Protein AF-A0A352L7I9-F1 (afdb_monomer)

Solvent-accessible surface area (backbone atoms only — not comparable to full-atom values): 46600 Å² total; per-residue (Å²): 138,81,75,98,51,76,64,50,53,81,78,38,84,64,52,76,72,60,82,75,58,50,80,78,47,47,59,59,37,27,56,48,101,83,33,94,52,24,42,30,38,63,48,65,46,71,48,57,49,72,50,58,55,103,86,49,82,45,64,48,76,41,63,30,30,45,36,21,71,68,17,28,39,38,43,27,25,38,22,52,44,52,64,35,43,71,46,24,38,36,33,57,24,40,39,39,42,28,54,38,40,76,61,44,33,40,21,32,13,49,53,24,29,40,71,77,66,44,75,56,57,67,92,80,40,76,72,37,27,44,32,23,41,63,35,42,21,10,48,37,80,60,32,68,31,33,40,41,52,46,62,42,79,75,10,33,33,34,34,7,39,12,38,78,36,65,42,35,82,51,71,66,47,82,35,89,48,50,20,41,44,58,36,33,35,37,40,31,15,18,32,38,39,26,33,9,46,31,32,26,73,71,21,45,37,38,37,42,27,24,30,37,37,28,32,30,38,14,71,47,42,71,82,53,92,56,65,48,9,21,44,37,23,35,24,36,41,42,40,24,47,22,33,39,39,36,32,7,36,42,39,11,35,29,35,29,39,35,42,28,37,78,40,84,61,73,44,12,35,42,32,34,75,79,8,37,42,34,21,65,25,69,49,57,45,39,38,40,41,25,66,20,10,32,39,36,17,19,35,39,39,38,35,12,52,57,25,65,40,44,44,38,20,43,25,37,31,38,35,33,55,66,12,38,40,37,34,43,13,35,51,13,40,42,43,44,38,23,53,32,31,30,38,33,30,58,64,14,39,40,31,12,1,47,46,80,46,72,83,71,93,56,78,43,82,43,80,66,9,58,54,0,20,37,39,42,42,13,61,18,30,30,37,41,25,17,41,40,36,22,23,12,38,58,46,49,44,28,26,48,53,87,65,81,35,40,70,57,30,34,60,76,25,60,92,40,72,84,42,92,57,23,83,36,35,72,36,4,36,39,32,59,21,37,40,39,31,61,19,75,30,76,59,37,50,45,50,28,61,30,28,32,38,31,59,21,33,38,41,44,68,22,71,68,17,24,40,38,42,32,4,39,19,20,30,39,38,33,22,39,38,38,29,16,24,37,41,38,42,25,4,0,20,43,96,89,66,48,75,61,72,12,39,46,101,81,48,37,0,24,39,35,37,76,44,51,31,44,34,17,40,27,50,52,7,34,36,38,39,38,16,35,22,15,31,36,34,31,26,39,36,38,15,5,28,48,85,50,100,90,47,73,50,68,58,44,41,33,1,22,37,36,41,37,14,43,8,26,30,37,33,49,22,34,39,37,17,18,9,24,39,40,42,34,30,27,62,42,50,93,85,41,81,79,38,23,50,47,51,32,72,54,27,29,38,38,14,34,10,28,10,56,96,79,35,20,5,44,37,38,41,42,31,70,38,51,40,56,35,40,25,45,36,35,14,5,27,45,82,48,75,42,62,47,100,86,70,33,54,56,48,79,47,75,52,66,58,83,28,64,2,28,36,40,39,40,24,43,8,24,37,33,38,13,40,85,45,61,48,100,85,65,50,82,41,67,43,26,20,38,44,39,13,29,25,22,35,38,39,40,19,23,65,33,97,85,44,44,7,39,35,32,27,43,84,16,31,41,24,5,43,34,36,66,2,32,33,41,40,39,20,60,6,23,32,37,32,40,15,36,35,29,12,4,13,46,82,41,80,37,52,44,100,80,32,48,75,78,48,76,46,75,49,79,31,58,34,69,0,28,28,40,40,40,19,48,13,23,36,36,31,43,22,48,37,35,11,5,20,35,34,40,40,39,18,22,59,23,62,73,44,91,95,46,84,71,36,42,30,1,32,35,34,36,23,55,7,25,40,37,36,46,8,71,58,12,40,38,39,41,32,13,10,16,16,38,37,31,41,41,61,78,52,94,87,29,49,83,31,41,34,37,24,73,14,57,63,3,33,36,38,42,35,41,35,84,83,46,43,81,77,22,37,43,35,32,32,21,26,36,38,14,19,11,28,40,39,36,33,36,30,84,78,84,82,58,62,14,33,36,37,31,33,69,69,8,32,44,38,20,59,60,17,32,38,39,39,33,48,12,34,30,36,38,36,22,15,37,40,38,15,65,54,15,36,38,37,43,37,21,64,27,37,30,37,33,31,66,72,14,38,40,29,16,47,36,28,38,38,36,40,10,36,24,34,25,40,33,26,14,33,32,16,79,90,33,34,9,42,32,34,36,43,32,3,71,70,21,41,27,36,30,33,60,92,46,13,34,42,35,19,35,28,26,36,39,40,42,18,38,30,30,38,38,35,15,39,40,38,33,73,28,52,67,94,58,83,83,57,56,26,33,35,40,40,21,41,38,36,37,37,43,19,36,40,39,35,23,22,16,37,36,39,40,19,60,31,58,30,46,36,32,61,54,45,78,46,67,39,66,90,77,40,48,78,47,79,47,48,76,48,57,83,48,78,54,110

Mean predicted aligned error: 11.56 Å

Foldseek 3Di:
DDQLACCVCVVAVPPDPHPPQDPVNVCVQAVHPPGSQEGEEQEEAADADAADDPVDFWEDARQAAYYYEHYEYADEGQEYHYNNFAQRYDYLEEYHEEYNDQAAEEEAECSCPDLQSHGDDVVVVPRYHYCYLRNLRNHHPNYQEYEYYAQHPNYEYEYADAAQDQAQLQPRHGDGGHNAAAHHYEYHGAEYEWQAEHEHEHYEYEYAYQEYEFAQHHSNGRPDPGRGTEYEYQEYAAHYNAAYEFAHEYEHQAEYHHEYHNHPDQARYAYAARTEYEHNHQYHAAEHEYLHEYAFNAEYEYEHAQYEYHDEHNAEYHYDANYEYEYQHANYEYEDYHNAEYAYAANHEYEYQWDWDDPDPDIDIDRRYAQYEYEYDHAAAYHANYEYEYNHYYEYDFEYHPWWQLVVLCVVCVVPCVDPSNRPTTDRYAYQYEYEYNYDDQEHEAEYADEHAANEEYYYDDQNYYYEYEYLAAYEHQAAYEEAAEYEYEFNADPVGHRNLHYPPLFHRYAYDQHYEAEHAAAQHEYEYEYQTEHEANYEYEWAFDQDPQGTDGNAARTEYEYEHQAAYEENAEYEYQAEYEYHFHAHDPNRPRHRYHYAQRYEYYHALRHPPSAGHEYEYAEQAEEEAAYAYETFWDWGFDADPVRATPFIDTGGPPHFYEYYYHYQAAYEQWDFDADPVRHTDTGGYEYEGQAEYEHAHHYDPVLHHYAGTAPYEYEHAALAHEYYAHTQGEAHPLDEYAFHWDKTFDADPRNDGPDIDIGHRLHNTEYEHEYLAAYEFNAEHETNAEYEYAFHQFDDDPPDPPSRARYEQELQGAYEYEYAQHEHEYEYLRAHEYAHHPDPNHDQANYYAAHANYEYEYEYDPNRDAAYEHEFNGEHEHQAEYYYHQDPDPDHAYAYEAAQRYEYEYNAYEYEHDNHQEYEYNYEYDYAEYEYEAEHCAEYAHALSYEYAHQAEYEYEHQEEYHANAAYCPPHAYQEYEYEHNAYEYAADQPRRHHEHQWAYHYYYQAYHANHEYAYNEYDPDLPDARYEAYYQEAEAQHEYHEAAEYEYEYAAAYHAENYHYHYDYDNYYYHYYYVYDYDHYD

Secondary structure (DSSP, 8-state):
---SSTTGGGT-TT--SGGG--HHHHHHHEETTTEEEEEEESS-EEEEPPPPBTTB--EEEESS-EEESSS-EEEE-SEEEETT-TT-EE-SSEEEEE-SSSS-EEEEGGGGB-TTSPBPPGGGSTTEEEE-HHHHHHBPS--SEEEEE--STT-EEEE--BSEEEE-TTT--EEEEE----S-EEEE-SEEEE-SEEE--SS-EEEEESEEEE-SSBTTBTT-SS---EEEES-EEEEEES-EEESSEEEESSEEEEEEES--SSEEEEE-TT-EEEE-SSS-EEEEEESSEEEE-SEEEE-STT---EEEESS-EEE-TT-EEEE-STT-EEEEE-SS-EEEPTT-EEEESEEEEESSSSEEEEESSSS-EEEEEESS-EEE-SEEEESS-EEEEE----S--HHHHHHHTTT-TTSTTTT----SEEE-SEEEE-S--SEEEEEESS-EEE-SEEEE-STT-EEEEEESS-EEE-SEEEESSEEEEEESB-TT--B-----TTSEEEEE-SSSEEEE-STT-EEEEEESSEEEE-S-EEESEEEETTEEEE-SS--EEEEEESS-EEE-S-EEESSEEEEE--S--TTTTT-SEEE-TT--EEE-S--GGG---EEEEEESS-EEE-S-EEESEEEEEEE-TTS-EEEEEEEE-SS--EEEEEESS-EEEEEEEE-TTS-EEEEE-EEEESSEEEEEE---TT-EEEEE-TT-EEEE-STT-EEEEEESSEEEE-SEEEETEEEEEEE-TTS-EEEEEEEE--SS-EEEEEESS-EEE-SEEEESSEEEEEE----PPTT-TTTT-SEEE-TT-EEEE-STT-EEEEEESS-EEEPPP-STTS-S-SEEE-STT-EEEEEEPTTPPTT-EEEESSEEEESSEEEEES-SSSSS--EEEE-TT-EEEESSS-EEEEEESEEEE-SEEEESSS-EEEEESS-EEE-TT-EEE-SSEEEEEESS-EEE-SEESSSS--SEEEEEEEEEEEEE-TTT-EEEESSEEEEEEEEEEE-SEEEE----S-TTS-SEEEEEEEEEE-SEEEEES-EEEEESS--EE-S-EEEEESTT--EEEEESS--EE--

Nearest PDB structures (foldseek):
  3h09-assembly2_B  TM=1.408E-01  e=6.596E+00  Haemophilus influenzae

Radius of gyration: 52.17 Å; Cα contacts (8 Å, |Δi|>4): 3881; chains: 1; bounding box: 118×49×172 Å

pLDDT: mean 91.9, std 9.56, range [39.03, 98.88]

Sequence (1087 aa):
MVQLDGTLTSVFSGISWISSVAADWAAQLFDGALNPWAVAVAGTVNIALPPSSNTEEFGITVRGGLRSWTGDIQLTADELDFLGGNSSIVAPGALNLRAASNVWTYRLGTSAETGGGAVVDPAFATRMLDLPTRDLAALADGFSDITIGRSAAGNTMRLGDAFNMTSIKATGESRLIDASIKDPLELLTDALFVEGDFRVPLNPLVIHAGSSTILRTNVHTPNNSTPDSGLTAPSIDLNTRGSLQVSGWIRASQTLDISITETSGNYSLVTDAGSEIAQTGTTGTLSVTGDKGFRIAGTVRAAAAAAVPILAAGTVFEILPNADIAVTGVGSTLNLTAGTDLALALGSNVRAGVSVSWNGVSPSYTITGANSDITINAPNELLLGGLVVASGGLAVSAGNSSRSHAAEFAAIFATNPTHYMASHDRYSILLTGTIAVLGAVEELVLSASDDVVLLGNISLTDLASDLTVQSDSFVFIEGQLQVPDKLRVFGGVALDGTDLSGANTRGSSIYLGSTGALNTTGAGSSITLRGSRDVDARMPIVAGGQIGASGITWAGDGSSVTITAGQQIFLDAPIQAAAAITLKPGTPGTDDNNQNLIMTTASGLNAAGLGPNNTGSTIRLESPGDLEVPANILSGGTIVQTFGSAGQLLAENYTWSGRDSSIEIVAGGRVVVGTDTTDINGNPIRKGTFLRASASVSISAGSDANGSGITIYPGGGITANKPSGAILLDSEGAVDLNGYVVAGGQVNLIQNANGETTGYSLTRHDGAASLSITSDRQIKVGQEAYAGRTLTLTAGQATAVPGVDFSDIGILITGSGTLRTGAVGSSTTLSSASGIRALAATGPNSPAYAVYAPGTNSSITLQSATGLRTASEIRIDSALLAAGNVTIQANPAGSNVAAFNLSASGKLETQSGNIAVSGANSIVSNGTLVATSGTITLNSIADTTIGSASQINSPAAITMIAGTDLLVNGAIGSLNAPLALTLSAVSGTLSVNQATGRLNSARTVLLDAQTLHFDGFLQTTAATPDANDYEVRLLADELRLTGSLNTVGSLEIRSATTPEIYNVTVDAAGSNSRILLTSDQDLNIGR

Structure (mmCIF, N/CA/C/O backbone):
data_AF-A0A352L7I9-F1
#
_entry.id   AF-A0A352L7I9-F1
#
loop_
_atom_site.group_PDB
_atom_site.id
_atom_site.type_symbol
_atom_site.label_atom_id
_atom_site.label_alt_id
_atom_site.label_comp_id
_atom_site.label_asym_id
_atom_site.label_entity_id
_atom_site.label_seq_id
_atom_site.pdbx_PDB_ins_code
_atom_site.Cartn_x
_atom_site.Cartn_y
_atom_site.Cartn_z
_atom_site.occupancy
_atom_site.B_iso_or_equiv
_atom_site.auth_seq_id
_atom_site.auth_comp_id
_atom_site.auth_asym_id
_atom_site.auth_atom_id
_atom_site.pdbx_PDB_model_num
ATOM 1 N N . MET A 1 1 ? 46.673 8.228 -77.938 1.00 39.03 1 MET A N 1
ATOM 2 C CA . MET A 1 1 ? 46.037 6.983 -78.419 1.00 39.03 1 MET A CA 1
ATOM 3 C C . MET A 1 1 ? 47.171 6.072 -78.857 1.00 39.03 1 MET A C 1
ATOM 5 O O . MET A 1 1 ? 47.820 6.392 -79.843 1.00 39.03 1 MET A O 1
ATOM 9 N N . VAL A 1 2 ? 47.517 5.063 -78.057 1.00 42.44 2 VAL A N 1
ATOM 10 C CA . VAL A 1 2 ? 48.655 4.174 -78.346 1.00 42.44 2 VAL A CA 1
ATOM 11 C C . VAL A 1 2 ? 48.088 2.858 -78.862 1.00 42.44 2 VAL A C 1
ATOM 13 O O . VAL A 1 2 ? 47.219 2.271 -78.224 1.00 42.44 2 VAL A O 1
ATOM 16 N N . GLN A 1 3 ? 48.527 2.444 -80.045 1.00 42.09 3 GLN A N 1
ATOM 17 C CA . GLN A 1 3 ? 48.189 1.147 -80.616 1.00 42.09 3 GLN A CA 1
ATOM 18 C C . GLN A 1 3 ? 48.961 0.078 -79.830 1.00 42.09 3 GLN A C 1
ATOM 20 O O . GLN A 1 3 ? 50.148 0.263 -79.577 1.00 42.09 3 GLN A O 1
ATOM 25 N N . LEU A 1 4 ? 48.292 -0.992 -79.387 1.00 51.38 4 LEU A N 1
ATOM 26 C CA . LEU A 1 4 ? 48.920 -2.053 -78.592 1.00 51.38 4 LEU A CA 1
ATOM 27 C C . LEU A 1 4 ? 49.862 -2.897 -79.470 1.00 51.38 4 LEU A C 1
ATOM 29 O O . LEU A 1 4 ? 49.497 -3.973 -79.932 1.00 51.38 4 LEU A O 1
ATOM 33 N N . ASP A 1 5 ? 51.061 -2.382 -79.735 1.00 54.09 5 ASP A N 1
ATOM 34 C CA . ASP A 1 5 ? 52.134 -3.050 -80.471 1.00 54.09 5 ASP A CA 1
ATOM 35 C C . ASP A 1 5 ? 53.439 -3.106 -79.650 1.00 54.09 5 ASP A C 1
ATOM 37 O O . ASP A 1 5 ? 53.519 -2.620 -78.517 1.00 54.09 5 ASP A O 1
ATOM 41 N N . GLY A 1 6 ? 54.486 -3.711 -80.222 1.00 49.69 6 GLY A N 1
ATOM 42 C CA . GLY A 1 6 ? 55.788 -3.907 -79.572 1.00 49.69 6 GLY A CA 1
ATOM 43 C C . GLY A 1 6 ? 56.531 -2.631 -79.147 1.00 49.69 6 GLY A C 1
ATOM 44 O O . GLY A 1 6 ? 57.611 -2.740 -78.571 1.00 49.69 6 GLY A O 1
ATOM 45 N N . THR A 1 7 ? 55.999 -1.430 -79.403 1.00 52.31 7 THR A N 1
ATOM 46 C CA . THR A 1 7 ? 56.612 -0.157 -78.995 1.00 52.31 7 THR A CA 1
ATOM 47 C C . THR A 1 7 ? 56.205 0.303 -77.590 1.00 52.31 7 THR A C 1
ATOM 49 O O . THR A 1 7 ? 56.906 1.139 -77.011 1.00 52.31 7 THR A O 1
ATOM 52 N N . LEU A 1 8 ? 55.153 -0.273 -76.981 1.00 54.81 8 LEU A N 1
ATOM 53 C CA . LEU A 1 8 ? 54.653 0.150 -75.658 1.00 54.81 8 LEU A CA 1
ATOM 54 C C . LEU A 1 8 ? 55.690 0.030 -74.537 1.00 54.81 8 LEU A C 1
ATOM 56 O O . LEU A 1 8 ? 55.739 0.880 -73.648 1.00 54.81 8 LEU A O 1
ATOM 60 N N . THR A 1 9 ? 56.548 -0.991 -74.590 1.00 53.31 9 THR A N 1
ATOM 61 C CA . THR A 1 9 ? 57.567 -1.235 -73.556 1.00 53.31 9 THR A CA 1
ATOM 62 C C . THR A 1 9 ? 58.663 -0.167 -73.520 1.00 53.31 9 THR A C 1
ATOM 64 O O . THR A 1 9 ? 59.415 -0.100 -72.552 1.00 53.31 9 THR A O 1
ATOM 67 N N . SER A 1 10 ? 58.764 0.673 -74.560 1.00 54.50 10 SER A N 1
ATOM 68 C CA . SER A 1 10 ? 59.680 1.825 -74.602 1.00 54.50 10 SER A CA 1
ATOM 69 C C . SER A 1 10 ? 59.135 3.069 -73.888 1.00 54.50 10 SER A C 1
ATOM 71 O O . SER A 1 10 ? 59.914 3.941 -73.511 1.00 54.50 10 SER A O 1
ATOM 73 N N . VAL A 1 11 ? 57.814 3.135 -73.680 1.00 52.25 11 VAL A N 1
ATOM 74 C CA . VAL A 1 11 ? 57.111 4.281 -73.075 1.00 52.25 11 VAL A CA 1
ATOM 75 C C . VAL A 1 11 ? 56.711 3.970 -71.632 1.00 52.25 11 VAL A C 1
ATOM 77 O O . VAL A 1 11 ? 56.812 4.834 -70.767 1.00 52.25 11 VAL A O 1
ATOM 80 N N . PHE A 1 12 ? 56.329 2.721 -71.347 1.00 55.09 12 PHE A N 1
ATOM 81 C CA . PHE A 1 12 ? 55.933 2.273 -70.013 1.00 55.09 12 PHE A CA 1
ATOM 82 C C . PHE A 1 12 ? 56.705 1.008 -69.621 1.00 55.09 12 PHE A C 1
ATOM 84 O O . PHE A 1 12 ? 56.378 -0.100 -70.045 1.00 55.09 12 PHE A O 1
ATOM 91 N N . SER A 1 13 ? 57.721 1.161 -68.769 1.00 54.16 13 SER A N 1
ATOM 92 C CA . SER A 1 13 ? 58.577 0.060 -68.292 1.00 54.16 13 SER A CA 1
ATOM 93 C C . SER A 1 13 ? 57.855 -0.972 -67.410 1.00 54.16 13 SER A C 1
ATOM 95 O O . SER A 1 13 ? 58.410 -2.035 -67.143 1.00 54.16 13 SER A O 1
ATOM 97 N N . GLY A 1 14 ? 56.624 -0.679 -66.970 1.00 49.53 14 GLY A N 1
ATOM 98 C CA . GLY A 1 14 ? 55.783 -1.570 -66.162 1.00 49.53 14 GLY A CA 1
ATOM 99 C C . GLY A 1 14 ? 54.950 -2.586 -66.955 1.00 49.53 14 GLY A C 1
ATOM 100 O O . GLY A 1 14 ? 54.386 -3.497 -66.355 1.00 49.53 14 GLY A O 1
ATOM 101 N N . ILE A 1 15 ? 54.872 -2.471 -68.286 1.00 53.09 15 ILE A N 1
ATOM 102 C CA . ILE A 1 15 ? 54.094 -3.391 -69.132 1.00 53.09 15 ILE A CA 1
ATOM 103 C C . ILE A 1 15 ? 55.021 -4.510 -69.623 1.00 53.09 15 ILE A C 1
ATOM 105 O O . ILE A 1 15 ? 55.733 -4.353 -70.610 1.00 53.09 15 ILE A O 1
ATOM 109 N N . SER A 1 16 ? 55.050 -5.645 -68.921 1.00 49.56 16 SER A N 1
ATOM 110 C CA . SER A 1 16 ? 56.015 -6.731 -69.181 1.00 49.56 16 SER A CA 1
ATOM 111 C C . SER A 1 16 ? 55.544 -7.798 -70.177 1.00 49.56 16 SER A C 1
ATOM 113 O O . SER A 1 16 ? 56.359 -8.590 -70.644 1.00 49.56 16 SER A O 1
ATOM 115 N N . TRP A 1 17 ? 54.254 -7.831 -70.526 1.00 53.38 17 TRP A N 1
ATOM 116 C CA . TRP A 1 17 ? 53.677 -8.935 -71.304 1.00 53.38 17 TRP A CA 1
ATOM 117 C C . TRP A 1 17 ? 53.708 -8.736 -72.828 1.00 53.38 17 TRP A C 1
ATOM 119 O O . TRP A 1 17 ? 53.589 -9.715 -73.553 1.00 53.38 17 TRP A O 1
ATOM 129 N N . ILE A 1 18 ? 53.898 -7.510 -73.339 1.00 54.66 18 ILE A N 1
ATOM 130 C CA . ILE A 1 18 ? 53.796 -7.211 -74.786 1.00 54.66 18 ILE A CA 1
ATOM 131 C C . ILE A 1 18 ? 55.056 -7.615 -75.575 1.00 54.66 18 ILE A C 1
ATOM 133 O O . ILE A 1 18 ? 54.955 -8.044 -76.723 1.00 54.66 18 ILE A O 1
ATOM 137 N N . SER A 1 19 ? 56.254 -7.526 -74.987 1.00 48.53 19 SER A N 1
ATOM 138 C CA . SER A 1 19 ? 57.525 -7.701 -75.720 1.00 48.53 19 SER A CA 1
ATOM 139 C C . SER A 1 19 ? 57.893 -9.154 -76.064 1.00 48.53 19 SER A C 1
ATOM 141 O O . SER A 1 19 ? 58.932 -9.388 -76.679 1.00 48.53 19 SER A O 1
ATOM 143 N N . SER A 1 20 ? 57.061 -10.133 -75.693 1.00 47.47 20 SER A N 1
ATOM 144 C CA . SER A 1 20 ? 57.323 -11.575 -75.861 1.00 47.47 20 SER A CA 1
ATOM 145 C C . SER A 1 20 ? 56.218 -12.339 -76.609 1.00 47.47 20 SER A C 1
ATOM 147 O O . SER A 1 20 ? 56.277 -13.563 -76.723 1.00 47.47 20 SER A O 1
ATOM 149 N N . VAL A 1 21 ? 55.233 -11.632 -77.171 1.00 50.62 21 VAL A N 1
ATOM 150 C CA . VAL A 1 21 ? 54.089 -12.230 -77.876 1.00 50.62 21 VAL A CA 1
ATOM 151 C C . VAL A 1 21 ? 54.471 -12.533 -79.332 1.00 50.62 21 VAL A C 1
ATOM 153 O O . VAL A 1 21 ? 54.635 -11.624 -80.144 1.00 50.62 21 VAL A O 1
ATOM 156 N N . ALA A 1 22 ? 54.622 -13.814 -79.682 1.00 50.06 22 ALA A N 1
ATOM 157 C CA . ALA A 1 22 ? 54.778 -14.248 -81.074 1.00 50.06 22 ALA A CA 1
ATOM 158 C C . ALA A 1 22 ? 53.486 -13.973 -81.887 1.00 50.06 22 ALA A C 1
ATOM 160 O O . ALA A 1 22 ? 52.403 -13.854 -81.316 1.00 50.06 22 ALA A O 1
ATOM 161 N N . ALA A 1 23 ? 53.570 -13.822 -83.215 1.00 54.84 23 ALA A N 1
ATOM 162 C CA . ALA A 1 23 ? 52.440 -13.379 -84.058 1.00 54.84 23 ALA A CA 1
ATOM 163 C C . ALA A 1 23 ? 51.182 -14.278 -83.962 1.00 54.84 23 ALA A C 1
ATOM 165 O O . ALA A 1 23 ? 50.058 -13.819 -84.150 1.00 54.84 23 ALA A O 1
ATOM 166 N N . ASP A 1 24 ? 51.375 -15.548 -83.628 1.00 53.03 24 ASP A N 1
ATOM 167 C CA . ASP A 1 24 ? 50.376 -16.575 -83.324 1.00 53.03 24 ASP A CA 1
ATOM 168 C C . ASP A 1 24 ? 49.730 -16.423 -81.934 1.00 53.03 24 ASP A C 1
ATOM 170 O O . ASP A 1 24 ? 48.566 -16.782 -81.754 1.00 53.03 24 ASP A O 1
ATOM 174 N N . TRP A 1 25 ? 50.438 -15.831 -80.971 1.00 49.78 25 TRP A N 1
ATOM 175 C CA . TRP A 1 25 ? 49.892 -15.432 -79.672 1.00 49.78 25 TRP A CA 1
ATOM 176 C C . TRP A 1 25 ? 49.139 -14.096 -79.732 1.00 49.78 25 TRP A C 1
ATOM 178 O O . TRP A 1 25 ? 48.173 -13.922 -78.999 1.00 49.78 25 TRP A O 1
ATOM 188 N N . ALA A 1 26 ? 49.505 -13.169 -80.624 1.00 52.88 26 ALA A N 1
ATOM 189 C CA . ALA A 1 26 ? 48.792 -11.893 -80.774 1.00 52.88 26 ALA A CA 1
ATOM 190 C C . ALA A 1 26 ? 47.317 -12.101 -81.176 1.00 52.88 26 ALA A C 1
ATOM 192 O O . ALA A 1 26 ? 46.434 -11.417 -80.669 1.00 52.88 26 ALA A O 1
ATOM 193 N N . ALA A 1 27 ? 47.027 -13.112 -82.002 1.00 54.03 27 ALA A N 1
ATOM 194 C CA . ALA A 1 27 ? 45.658 -13.512 -82.346 1.00 54.03 27 ALA A CA 1
ATOM 195 C C . ALA A 1 27 ? 44.883 -14.177 -81.188 1.00 54.03 27 ALA A C 1
ATOM 197 O O . ALA A 1 27 ? 43.666 -14.312 -81.274 1.00 54.03 27 ALA A O 1
ATOM 198 N N . GLN A 1 28 ? 45.580 -14.612 -80.132 1.00 49.44 28 GLN A N 1
ATOM 199 C CA . GLN A 1 28 ? 44.987 -15.136 -78.896 1.00 49.44 28 GLN A CA 1
ATOM 200 C C . GLN A 1 28 ? 44.848 -14.055 -77.818 1.00 49.44 28 GLN A C 1
ATOM 202 O O . GLN A 1 28 ? 44.066 -14.242 -76.893 1.00 49.44 28 GLN A O 1
ATOM 207 N N . LEU A 1 29 ? 45.613 -12.962 -77.938 1.00 52.19 29 LEU A N 1
ATOM 208 C CA . LEU A 1 29 ? 45.660 -11.855 -76.984 1.00 52.19 29 LEU A CA 1
ATOM 209 C C . LEU A 1 29 ? 44.686 -10.712 -77.298 1.00 52.19 29 LEU A C 1
ATOM 211 O O . LEU A 1 29 ? 44.289 -9.963 -76.405 1.00 52.19 29 LEU A O 1
ATOM 215 N N . PHE A 1 30 ? 44.331 -10.561 -78.571 1.00 58.28 30 PHE A N 1
ATOM 216 C CA . PHE A 1 30 ? 43.367 -9.584 -79.066 1.00 58.28 30 PHE A CA 1
ATOM 217 C C . PHE A 1 30 ? 42.131 -10.319 -79.592 1.00 58.28 30 PHE A C 1
ATOM 219 O O . PHE A 1 30 ? 42.254 -11.422 -80.125 1.00 58.28 30 PHE A O 1
ATOM 226 N N . ASP A 1 31 ? 40.944 -9.722 -79.449 1.00 51.78 31 ASP A N 1
ATOM 227 C CA . ASP A 1 31 ? 39.662 -10.292 -79.903 1.00 51.78 31 ASP A CA 1
ATOM 228 C C . ASP A 1 31 ? 39.547 -10.294 -81.447 1.00 51.78 31 ASP A C 1
ATOM 230 O O . ASP A 1 31 ? 38.802 -9.532 -82.067 1.00 51.78 31 ASP A O 1
ATOM 234 N N . GLY A 1 32 ? 40.368 -11.132 -82.087 1.00 54.53 32 GLY A N 1
ATOM 235 C CA . GLY A 1 32 ? 40.484 -11.283 -83.535 1.00 54.53 32 GLY A CA 1
ATOM 236 C C . GLY A 1 32 ? 40.950 -10.023 -84.281 1.00 54.53 32 GLY A C 1
ATOM 237 O O . GLY A 1 32 ? 41.094 -8.932 -83.740 1.00 54.53 32 GLY A O 1
ATOM 238 N N . ALA A 1 33 ? 41.144 -10.149 -85.598 1.00 50.75 33 ALA A N 1
ATOM 239 C CA . ALA A 1 33 ? 41.498 -9.023 -86.475 1.00 50.75 33 ALA A CA 1
ATOM 240 C C . ALA A 1 33 ? 40.373 -7.964 -86.634 1.00 50.75 33 ALA A C 1
ATOM 242 O O . ALA A 1 33 ? 40.542 -7.005 -87.385 1.00 50.75 33 ALA A O 1
ATOM 243 N N . LEU A 1 34 ? 39.223 -8.148 -85.968 1.00 50.16 34 LEU A N 1
ATOM 244 C CA . LEU A 1 34 ? 38.011 -7.331 -86.113 1.00 50.16 34 LEU A CA 1
ATOM 245 C C . LEU A 1 34 ? 37.747 -6.388 -84.925 1.00 50.16 34 LEU A C 1
ATOM 247 O O . LEU A 1 34 ? 36.975 -5.446 -85.093 1.00 50.16 34 LEU A O 1
ATOM 251 N N . ASN A 1 35 ? 38.401 -6.575 -83.770 1.00 57.59 35 ASN A N 1
ATOM 252 C CA . ASN A 1 35 ? 38.275 -5.675 -82.619 1.00 57.59 35 ASN A CA 1
ATOM 253 C C . ASN A 1 35 ? 39.657 -5.299 -82.038 1.00 57.59 35 ASN A C 1
ATOM 255 O O . ASN A 1 35 ? 40.080 -5.845 -81.019 1.00 57.59 35 ASN A O 1
ATOM 259 N N . PRO A 1 36 ? 40.377 -4.336 -82.653 1.00 57.31 36 PRO A N 1
ATOM 260 C CA . PRO A 1 36 ? 41.724 -3.937 -82.224 1.00 57.31 36 PRO A CA 1
ATOM 261 C C . PRO A 1 36 ? 41.760 -3.187 -80.877 1.00 57.31 36 PRO A C 1
ATOM 263 O O . PRO A 1 36 ? 42.815 -2.703 -80.472 1.00 57.31 36 PRO A O 1
ATOM 266 N N . TRP A 1 37 ? 40.619 -3.058 -80.193 1.00 59.09 37 TRP A N 1
ATOM 267 C CA . TRP A 1 37 ? 40.453 -2.295 -78.955 1.00 59.09 37 TRP A CA 1
ATOM 268 C C . TRP A 1 37 ? 40.145 -3.173 -77.732 1.00 59.09 37 TRP A C 1
ATOM 270 O O . TRP A 1 37 ? 39.915 -2.628 -76.651 1.00 59.09 37 TRP A O 1
ATOM 280 N N . ALA A 1 38 ? 40.121 -4.503 -77.887 1.00 65.50 38 ALA A N 1
ATOM 281 C CA . ALA A 1 38 ? 39.865 -5.455 -76.809 1.00 65.50 38 ALA A CA 1
ATOM 282 C C . ALA A 1 38 ? 41.073 -6.368 -76.542 1.00 65.50 38 ALA A C 1
ATOM 284 O O . ALA A 1 38 ? 41.706 -6.865 -77.474 1.00 65.50 38 ALA A O 1
ATOM 285 N N . VAL A 1 39 ? 41.371 -6.597 -75.261 1.00 73.25 39 VAL A N 1
ATOM 286 C CA . VAL A 1 39 ? 42.423 -7.509 -74.786 1.00 73.25 39 VAL A CA 1
ATOM 287 C C . VAL A 1 39 ? 41.750 -8.716 -74.144 1.00 73.25 39 VAL A C 1
ATOM 289 O O . VAL A 1 39 ? 40.931 -8.550 -73.243 1.00 73.25 39 VAL A O 1
ATOM 292 N N . ALA A 1 40 ? 42.098 -9.923 -74.581 1.00 75.06 40 ALA A N 1
ATOM 293 C CA . ALA A 1 40 ? 41.621 -11.179 -74.014 1.00 75.06 40 ALA A CA 1
ATOM 294 C C . ALA A 1 40 ? 42.811 -12.105 -73.743 1.00 75.06 40 ALA A C 1
ATOM 296 O O . ALA A 1 40 ? 43.565 -12.406 -74.653 1.00 75.06 40 ALA A O 1
ATOM 297 N N . VAL A 1 41 ? 43.004 -12.580 -72.515 1.00 77.00 41 VAL A N 1
ATOM 298 C CA . VAL A 1 41 ? 44.148 -13.438 -72.142 1.00 77.00 41 VAL A CA 1
ATOM 299 C C . VAL A 1 41 ? 43.691 -14.692 -71.408 1.00 77.00 41 VAL A C 1
ATOM 301 O O . VAL A 1 41 ? 42.648 -14.703 -70.758 1.00 77.00 41 VAL A O 1
ATOM 304 N N . ALA A 1 42 ? 44.487 -15.762 -71.468 1.00 75.50 42 ALA A N 1
ATOM 305 C CA . ALA A 1 42 ? 44.253 -16.933 -70.628 1.00 75.50 42 ALA A CA 1
ATOM 306 C C . ALA A 1 42 ? 44.550 -16.639 -69.143 1.00 75.50 42 ALA A C 1
ATOM 308 O O . ALA A 1 42 ? 43.751 -17.018 -68.300 1.00 75.50 42 ALA A O 1
ATOM 309 N N . GLY A 1 43 ? 45.649 -15.945 -68.818 1.00 78.56 43 GLY A N 1
ATOM 310 C CA . GLY A 1 43 ? 46.087 -15.657 -67.438 1.00 78.56 43 GLY A CA 1
ATOM 311 C C . GLY A 1 43 ? 45.683 -14.275 -66.900 1.00 78.56 43 GLY A C 1
ATOM 312 O O . GLY A 1 43 ? 44.744 -13.661 -67.393 1.00 78.56 43 GLY A O 1
ATOM 313 N N . THR A 1 44 ? 46.395 -13.773 -65.887 1.00 84.50 44 THR A N 1
ATOM 314 C CA . THR A 1 44 ? 46.120 -12.463 -65.265 1.00 84.50 44 THR A CA 1
ATOM 315 C C . THR A 1 44 ? 46.426 -11.290 -66.201 1.00 84.50 44 THR A C 1
ATOM 317 O O . THR A 1 44 ? 47.515 -11.215 -66.774 1.00 84.50 44 THR A O 1
ATOM 320 N N . VAL A 1 45 ? 45.504 -10.328 -66.297 1.00 85.69 45 VAL A N 1
ATOM 321 C CA . VAL A 1 45 ? 45.759 -8.995 -66.866 1.00 85.69 45 VAL A CA 1
ATOM 322 C C . VAL A 1 45 ? 46.267 -8.096 -65.746 1.00 85.69 45 VAL A C 1
ATOM 324 O O . VAL A 1 45 ? 45.546 -7.858 -64.786 1.00 85.69 45 VAL A O 1
ATOM 327 N N . ASN A 1 46 ? 47.485 -7.567 -65.858 1.00 87.06 46 ASN A N 1
ATOM 328 C CA . ASN A 1 46 ? 48.009 -6.577 -64.915 1.00 87.06 46 ASN A CA 1
ATOM 329 C C . ASN A 1 46 ? 48.545 -5.365 -65.682 1.00 87.06 46 ASN A C 1
ATOM 331 O O . ASN A 1 46 ? 49.486 -5.492 -66.471 1.00 87.06 46 ASN A O 1
ATOM 335 N N . ILE A 1 47 ? 47.921 -4.205 -65.479 1.00 86.94 47 ILE A N 1
ATOM 336 C CA . ILE A 1 47 ? 48.305 -2.933 -66.092 1.00 86.94 47 ILE A CA 1
ATOM 337 C C . ILE A 1 47 ? 48.521 -1.918 -64.971 1.00 86.94 47 ILE A C 1
ATOM 339 O O . ILE A 1 47 ? 47.591 -1.585 -64.239 1.00 86.94 47 ILE A O 1
ATOM 343 N N . ALA A 1 48 ? 49.745 -1.401 -64.863 1.00 86.69 48 ALA A N 1
ATOM 344 C CA . ALA A 1 48 ? 50.110 -0.390 -63.880 1.00 86.69 48 ALA A CA 1
ATOM 345 C C . ALA A 1 48 ? 50.798 0.804 -64.552 1.00 86.69 48 ALA A C 1
ATOM 347 O O . ALA A 1 48 ? 51.821 0.647 -65.224 1.00 86.69 48 ALA A O 1
ATOM 348 N N . LEU A 1 49 ? 50.234 1.994 -64.358 1.00 87.44 49 LEU A N 1
ATOM 349 C CA . LEU A 1 49 ? 50.810 3.276 -64.753 1.00 87.44 49 LEU A CA 1
ATOM 350 C C . LEU A 1 49 ? 51.613 3.885 -63.587 1.00 87.44 49 LEU A C 1
ATOM 352 O O . LEU A 1 49 ? 51.366 3.547 -62.425 1.00 87.44 49 LEU A O 1
ATOM 356 N N . PRO A 1 50 ? 52.603 4.755 -63.865 1.00 84.00 50 PRO A N 1
ATOM 357 C CA . PRO A 1 50 ? 53.294 5.501 -62.816 1.00 84.00 50 PRO A CA 1
ATOM 358 C C . PRO A 1 50 ? 52.340 6.483 -62.103 1.00 84.00 50 PRO A C 1
ATOM 360 O O . PRO A 1 50 ? 51.337 6.885 -62.691 1.00 84.00 50 PRO A O 1
ATOM 363 N N . PRO A 1 51 ? 52.641 6.894 -60.855 1.00 84.69 51 PRO A N 1
ATOM 364 C CA . PRO A 1 51 ? 51.865 7.920 -60.157 1.00 84.69 51 PRO A CA 1
ATOM 365 C C . PRO A 1 51 ? 51.957 9.278 -60.871 1.00 84.69 51 PRO A C 1
ATOM 367 O O . PRO A 1 51 ? 52.987 9.591 -61.476 1.00 84.69 51 PRO A O 1
ATOM 370 N N . SER A 1 52 ? 50.907 10.095 -60.753 1.00 80.62 52 SER A N 1
ATOM 371 C CA . SER A 1 52 ? 50.887 11.484 -61.227 1.00 80.62 52 SER A CA 1
ATOM 372 C C . SER A 1 52 ? 52.065 12.313 -60.701 1.00 80.62 52 SER A C 1
ATOM 374 O O . SER A 1 52 ? 52.546 12.144 -59.575 1.00 80.62 52 SER A O 1
ATOM 376 N N . SER A 1 53 ?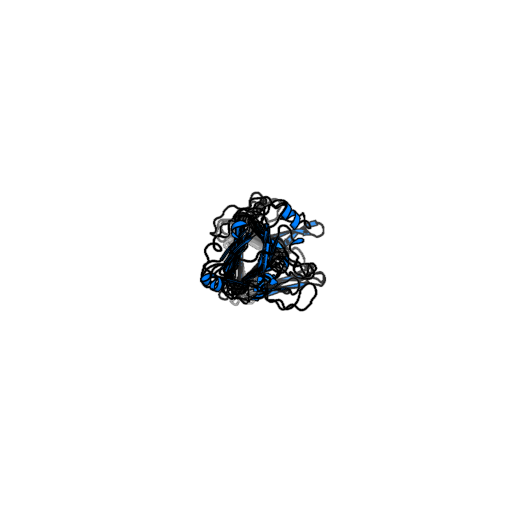 52.518 13.254 -61.530 1.00 73.31 53 SER A N 1
ATOM 377 C CA . SER A 1 53 ? 53.383 14.358 -61.105 1.00 73.31 53 SER A CA 1
ATOM 378 C C . SER A 1 53 ? 52.536 15.621 -60.929 1.00 73.31 53 SER A C 1
ATOM 380 O O . SER A 1 53 ? 51.387 15.665 -61.358 1.00 73.31 53 SER A O 1
ATOM 382 N N . ASN A 1 54 ? 53.085 16.681 -60.332 1.00 60.75 54 ASN A N 1
ATOM 383 C CA . ASN A 1 54 ? 52.348 17.920 -60.035 1.00 60.75 54 ASN A CA 1
ATOM 384 C C . ASN A 1 54 ? 51.699 18.594 -61.272 1.00 60.75 54 ASN A C 1
ATOM 386 O O . ASN A 1 54 ? 50.951 19.554 -61.105 1.00 60.75 54 ASN A O 1
ATOM 390 N N . THR A 1 55 ? 52.020 18.143 -62.491 1.00 61.38 55 THR A N 1
ATOM 391 C CA . THR A 1 55 ? 51.563 18.711 -63.765 1.00 61.38 55 THR A CA 1
ATOM 392 C C . THR A 1 55 ? 50.827 17.727 -64.684 1.00 61.38 55 THR A C 1
ATOM 394 O O . THR A 1 55 ? 50.331 18.174 -65.713 1.00 61.38 55 THR A O 1
ATOM 397 N N . GLU A 1 56 ? 50.756 16.423 -64.372 1.00 74.44 56 GLU A N 1
ATOM 398 C CA . GLU A 1 56 ? 50.198 15.396 -65.279 1.00 74.44 56 GLU A CA 1
ATOM 399 C C . GLU A 1 56 ? 49.523 14.238 -64.519 1.00 74.44 56 GLU A C 1
ATOM 401 O O . GLU A 1 56 ? 50.129 13.665 -63.610 1.00 74.44 56 GLU A O 1
ATOM 406 N N . GLU A 1 57 ? 48.304 13.865 -64.934 1.00 79.81 57 GLU A N 1
ATOM 407 C CA . GLU A 1 57 ? 47.533 12.707 -64.445 1.00 79.81 57 GLU A CA 1
ATOM 408 C C . GLU A 1 57 ? 47.488 11.610 -65.523 1.00 79.81 57 GLU A C 1
ATOM 410 O O . GLU A 1 57 ? 47.343 11.906 -66.712 1.00 79.81 57 GLU A O 1
ATOM 415 N N . PHE A 1 58 ? 47.625 10.340 -65.126 1.00 84.00 58 PHE A N 1
ATOM 416 C CA . PHE A 1 58 ? 47.680 9.206 -66.057 1.00 84.00 58 PHE A CA 1
ATOM 417 C C . PHE A 1 58 ? 46.447 8.308 -65.922 1.00 84.00 58 PHE A C 1
ATOM 419 O O . PHE A 1 58 ? 46.238 7.691 -64.878 1.00 84.00 58 PHE A O 1
ATOM 426 N N . GLY A 1 59 ? 45.672 8.185 -67.004 1.00 85.88 59 GLY A N 1
ATOM 427 C CA . GLY A 1 59 ? 44.468 7.353 -67.054 1.00 85.88 59 GLY A CA 1
ATOM 428 C C . GLY A 1 59 ? 44.545 6.173 -68.028 1.00 85.88 59 GLY A C 1
ATOM 429 O O . GLY A 1 59 ? 45.322 6.188 -68.988 1.00 85.88 59 GLY A O 1
ATOM 430 N N . ILE A 1 60 ? 43.707 5.159 -67.803 1.00 86.88 60 ILE A N 1
ATOM 431 C CA . ILE A 1 60 ? 43.466 4.036 -68.720 1.00 86.88 60 ILE A CA 1
ATOM 432 C C . ILE A 1 60 ? 42.045 4.149 -69.271 1.00 86.88 60 ILE A C 1
ATOM 434 O O . ILE A 1 60 ? 41.078 4.042 -68.528 1.00 86.88 60 ILE A O 1
ATOM 438 N N . THR A 1 61 ? 41.916 4.264 -70.593 1.00 86.12 61 THR A N 1
ATOM 439 C CA . THR A 1 61 ? 40.621 4.160 -71.280 1.00 86.12 61 THR A CA 1
ATOM 440 C C . THR A 1 61 ? 40.511 2.821 -72.007 1.00 86.12 61 THR A C 1
ATOM 442 O O . THR A 1 61 ? 41.286 2.545 -72.929 1.00 86.12 61 THR A O 1
ATOM 445 N N . VAL A 1 62 ? 39.511 2.013 -71.659 1.00 85.62 62 VAL A N 1
ATOM 446 C CA . VAL A 1 62 ? 39.165 0.755 -72.334 1.00 85.62 62 VAL A CA 1
ATOM 447 C C . VAL A 1 62 ? 38.034 1.019 -73.325 1.00 85.62 62 VAL A C 1
ATOM 449 O O . VAL A 1 62 ? 36.905 1.278 -72.929 1.00 85.62 62 VAL A O 1
ATOM 452 N N . ARG A 1 63 ? 38.320 0.960 -74.631 1.00 81.25 63 ARG A N 1
ATOM 453 C CA . ARG A 1 63 ? 37.322 1.231 -75.689 1.00 81.25 63 ARG A CA 1
ATOM 454 C C . ARG A 1 63 ? 36.597 -0.005 -76.224 1.00 81.25 63 ARG A C 1
ATOM 456 O O . ARG A 1 63 ? 35.524 0.149 -76.792 1.00 81.25 63 ARG A O 1
ATOM 463 N N . GLY A 1 64 ? 37.198 -1.189 -76.097 1.00 80.44 64 GLY A N 1
ATOM 464 C CA . GLY A 1 64 ? 36.616 -2.471 -76.502 1.00 80.44 64 GLY A CA 1
ATOM 465 C C . GLY A 1 64 ? 36.211 -3.296 -75.286 1.00 80.44 64 GLY A C 1
ATOM 466 O O . GLY A 1 64 ? 35.119 -3.136 -74.772 1.00 80.44 64 GLY A O 1
ATOM 467 N N . GLY A 1 65 ? 37.091 -4.166 -74.803 1.00 83.19 65 GLY A N 1
ATOM 468 C CA . GLY A 1 65 ? 36.851 -4.948 -73.589 1.00 83.19 65 GLY A CA 1
ATOM 469 C C . GLY A 1 65 ? 38.147 -5.485 -72.996 1.00 83.19 65 GLY A C 1
ATOM 470 O O . GLY A 1 65 ? 39.161 -5.576 -73.692 1.00 83.19 65 GLY A O 1
ATOM 471 N N . LEU A 1 66 ? 38.124 -5.828 -71.712 1.00 87.75 66 LEU A N 1
ATOM 472 C CA . LEU A 1 66 ? 39.212 -6.529 -71.030 1.00 87.75 66 LEU A CA 1
ATOM 473 C C . LEU A 1 66 ? 38.688 -7.873 -70.548 1.00 87.75 66 LEU A C 1
ATOM 475 O O . LEU A 1 66 ? 37.764 -7.923 -69.741 1.00 87.75 66 LEU A O 1
ATOM 479 N N . ARG A 1 67 ? 39.284 -8.964 -71.025 1.00 86.94 67 ARG A N 1
ATOM 480 C CA . ARG A 1 67 ? 38.886 -10.320 -70.666 1.00 86.94 67 ARG A CA 1
ATOM 481 C C . ARG A 1 67 ? 40.059 -11.140 -70.144 1.00 86.94 67 ARG A C 1
ATOM 483 O O . ARG A 1 67 ? 41.078 -11.266 -70.817 1.00 86.94 67 ARG A O 1
ATOM 490 N N . SER A 1 68 ? 39.876 -11.790 -69.002 1.00 87.19 68 SER A N 1
ATOM 491 C CA . SER A 1 68 ? 40.665 -12.961 -68.615 1.00 87.19 68 SER A CA 1
ATOM 492 C C . SER A 1 68 ? 39.796 -14.217 -68.671 1.00 87.19 68 SER A C 1
ATOM 494 O O . SER A 1 68 ? 38.628 -14.191 -68.288 1.00 87.19 68 SER A O 1
ATOM 496 N N . TRP A 1 69 ? 40.341 -15.323 -69.177 1.00 83.06 69 TRP A N 1
ATOM 497 C CA . TRP A 1 69 ? 39.635 -16.607 -69.245 1.00 83.06 69 TRP A CA 1
ATOM 498 C C . TRP A 1 69 ? 39.868 -17.500 -68.029 1.00 83.06 69 TRP A C 1
ATOM 500 O O . TRP A 1 69 ? 39.028 -18.356 -67.764 1.00 83.06 69 TRP A O 1
ATOM 510 N N . THR A 1 70 ? 40.998 -17.354 -67.326 1.00 83.69 70 THR A N 1
ATOM 511 C CA . THR A 1 70 ? 41.346 -18.209 -66.173 1.00 83.69 70 THR A CA 1
ATOM 512 C C . THR A 1 70 ? 41.999 -17.471 -65.001 1.00 83.69 70 THR A C 1
ATOM 514 O O . THR A 1 70 ? 42.246 -18.103 -63.979 1.00 83.69 70 THR A O 1
ATOM 517 N N . GLY A 1 71 ? 42.291 -16.170 -65.120 1.00 86.44 71 GLY A N 1
ATOM 518 C CA . GLY A 1 71 ? 42.999 -15.391 -64.098 1.00 86.44 71 GLY A CA 1
ATOM 519 C C . GLY A 1 71 ? 42.297 -14.086 -63.715 1.00 86.44 71 GLY A C 1
ATOM 520 O O . GLY A 1 71 ? 41.123 -13.888 -64.017 1.00 86.44 71 GLY A O 1
ATOM 521 N N . ASP A 1 72 ? 43.049 -13.206 -63.054 1.00 92.44 72 ASP A N 1
ATOM 522 C CA . ASP A 1 72 ? 42.560 -11.942 -62.483 1.00 92.44 72 ASP A CA 1
ATOM 523 C C . ASP A 1 72 ? 42.688 -10.759 -63.463 1.00 92.44 72 ASP A C 1
ATOM 525 O O . ASP A 1 72 ? 43.384 -10.839 -64.482 1.00 92.44 72 ASP A O 1
ATOM 529 N N . ILE A 1 73 ? 42.090 -9.618 -63.117 1.00 93.25 73 ILE A N 1
ATOM 530 C CA . ILE A 1 73 ? 42.342 -8.313 -63.742 1.00 93.25 73 ILE A CA 1
ATOM 531 C C . ILE A 1 73 ? 42.796 -7.322 -62.661 1.00 93.25 73 ILE A C 1
ATOM 533 O O . ILE A 1 73 ? 42.109 -7.106 -61.672 1.00 93.25 73 ILE A O 1
ATOM 537 N N . GLN A 1 74 ? 43.949 -6.685 -62.854 1.00 94.00 74 GLN A N 1
ATOM 538 C CA . GLN A 1 74 ? 44.513 -5.679 -61.951 1.00 94.00 74 GLN A CA 1
ATOM 539 C C . GLN A 1 74 ? 44.837 -4.408 -62.741 1.00 94.00 74 GLN A C 1
ATOM 541 O O . GLN A 1 74 ? 45.683 -4.430 -63.639 1.00 94.00 74 GLN A O 1
ATOM 546 N N . LEU A 1 75 ? 44.171 -3.301 -62.410 1.00 94.06 75 LEU A N 1
ATOM 547 C CA . LEU A 1 75 ? 44.353 -1.995 -63.039 1.00 94.06 75 LEU A CA 1
ATOM 548 C C . LEU A 1 75 ? 44.807 -0.978 -61.987 1.00 94.06 75 LEU A C 1
ATOM 550 O O . LEU A 1 75 ? 44.096 -0.682 -61.027 1.00 94.06 75 LEU A O 1
ATOM 554 N N . THR A 1 76 ? 46.016 -0.447 -62.164 1.00 93.00 76 THR A N 1
ATOM 555 C CA . THR A 1 76 ? 46.583 0.618 -61.329 1.00 93.00 76 THR A CA 1
ATOM 556 C C . THR A 1 76 ? 46.823 1.865 -62.180 1.00 93.00 76 THR A C 1
ATOM 558 O O . THR A 1 76 ? 47.812 1.931 -62.909 1.00 93.00 76 THR A O 1
ATOM 561 N N . ALA A 1 77 ? 45.924 2.842 -62.107 1.00 92.19 77 ALA A N 1
ATOM 562 C CA . ALA A 1 77 ? 46.010 4.116 -62.823 1.00 92.19 77 ALA A CA 1
ATOM 563 C C . ALA A 1 77 ? 45.211 5.192 -62.089 1.00 92.19 77 ALA A C 1
ATOM 565 O O . ALA A 1 77 ? 44.245 4.870 -61.408 1.00 92.19 77 ALA A O 1
ATOM 566 N N . ASP A 1 78 ? 45.619 6.453 -62.222 1.00 90.44 78 ASP A N 1
ATOM 567 C CA . ASP A 1 78 ? 44.973 7.576 -61.534 1.00 90.44 78 ASP A CA 1
ATOM 568 C C . ASP A 1 78 ? 43.569 7.873 -62.079 1.00 90.44 78 ASP A C 1
ATOM 570 O O . ASP A 1 78 ? 42.741 8.396 -61.349 1.00 90.44 78 ASP A O 1
ATOM 574 N N . GLU A 1 79 ? 43.264 7.458 -63.307 1.00 90.38 79 GLU A N 1
ATOM 575 C CA . GLU A 1 79 ? 41.917 7.529 -63.881 1.00 90.38 79 GLU A CA 1
ATOM 576 C C . GLU A 1 79 ? 41.592 6.251 -64.674 1.00 90.38 79 GLU A C 1
ATOM 578 O O . GLU A 1 79 ? 42.480 5.667 -65.308 1.00 90.38 79 GLU A O 1
ATOM 583 N N . LEU A 1 80 ? 40.333 5.800 -64.650 1.00 91.38 80 LEU A N 1
ATOM 584 C CA . LEU A 1 80 ? 39.855 4.611 -65.366 1.00 91.38 80 LEU A CA 1
ATOM 585 C C . LEU A 1 80 ? 38.551 4.925 -66.107 1.00 91.38 80 LEU A C 1
ATOM 587 O O . LEU A 1 80 ? 37.598 5.363 -65.492 1.00 91.38 80 LEU A O 1
ATOM 591 N N . ASP A 1 81 ? 38.482 4.629 -67.404 1.00 89.75 81 ASP A N 1
ATOM 592 C CA . ASP A 1 81 ? 37.299 4.911 -68.231 1.00 89.75 81 ASP A CA 1
ATOM 593 C C . ASP A 1 81 ? 36.923 3.678 -69.075 1.00 89.75 81 ASP A C 1
ATOM 595 O O . ASP A 1 81 ? 37.726 3.213 -69.895 1.00 89.75 81 ASP A O 1
ATOM 599 N N . PHE A 1 82 ? 35.720 3.120 -68.888 1.00 92.19 82 PHE A N 1
ATOM 600 C CA . PHE A 1 82 ? 35.260 1.891 -69.552 1.00 92.19 82 PHE A CA 1
ATOM 601 C C . PHE A 1 82 ? 34.181 2.184 -70.607 1.00 92.19 82 PHE A C 1
ATOM 603 O O . PHE A 1 82 ? 32.974 2.124 -70.389 1.00 92.19 82 PHE A O 1
ATOM 610 N N . LEU A 1 83 ? 34.630 2.432 -71.836 1.00 89.06 83 LEU A N 1
ATOM 611 C CA . LEU A 1 83 ? 33.785 2.769 -72.987 1.00 89.06 83 LEU A CA 1
ATOM 612 C C . LEU A 1 83 ? 33.313 1.548 -73.796 1.00 89.06 83 LEU A C 1
ATOM 614 O O . LEU A 1 83 ? 32.655 1.714 -74.822 1.00 89.06 83 LEU A O 1
ATOM 618 N N . GLY A 1 84 ? 33.646 0.336 -73.346 1.00 83.69 84 GLY A N 1
ATOM 619 C CA . GLY A 1 84 ? 33.346 -0.935 -74.011 1.00 83.69 84 GLY A CA 1
ATOM 620 C C . GLY A 1 84 ? 31.876 -1.360 -74.026 1.00 83.69 84 GLY A C 1
ATOM 621 O O . GLY A 1 84 ? 31.502 -2.288 -74.744 1.00 83.69 84 GLY A O 1
ATOM 622 N N . GLY A 1 85 ? 31.035 -0.679 -73.245 1.00 87.00 85 GLY A N 1
ATOM 623 C CA . GLY A 1 85 ? 29.640 -1.051 -73.014 1.00 87.00 85 GLY A CA 1
ATOM 624 C C . GLY A 1 85 ? 29.478 -2.080 -71.893 1.00 87.00 85 GLY A C 1
ATOM 625 O O . GLY A 1 85 ? 30.443 -2.444 -71.217 1.00 87.00 85 GLY A O 1
ATOM 626 N N . ASN A 1 86 ? 28.237 -2.522 -71.676 1.00 90.75 86 ASN A N 1
ATOM 627 C CA . ASN A 1 86 ? 27.882 -3.404 -70.565 1.00 90.75 86 ASN A CA 1
ATOM 628 C C . ASN A 1 86 ? 28.671 -4.718 -70.593 1.00 90.75 86 ASN A C 1
ATOM 630 O O . ASN A 1 86 ? 28.807 -5.338 -71.650 1.00 90.75 86 ASN A O 1
ATOM 634 N N . SER A 1 87 ? 29.133 -5.158 -69.420 1.00 91.50 87 SER A N 1
ATOM 635 C CA . SER A 1 87 ? 29.851 -6.428 -69.242 1.00 91.50 87 SER A CA 1
ATOM 636 C C . SER A 1 87 ? 31.077 -6.590 -70.161 1.00 91.50 87 SER A C 1
ATOM 638 O O . SER A 1 87 ? 31.390 -7.694 -70.607 1.00 91.50 87 SER A O 1
ATOM 640 N N . SER A 1 88 ? 31.765 -5.489 -70.475 1.00 91.69 88 SER A N 1
ATOM 641 C CA . SER A 1 88 ? 32.977 -5.472 -71.303 1.00 91.69 88 SER A CA 1
ATOM 642 C C . SER A 1 88 ? 34.266 -5.762 -70.521 1.00 91.69 88 SER A C 1
ATOM 644 O O . SER A 1 88 ? 35.291 -6.067 -71.136 1.00 91.69 88 SER A O 1
ATOM 646 N N . ILE A 1 89 ? 34.227 -5.715 -69.187 1.00 94.00 89 ILE A N 1
ATOM 647 C CA . ILE A 1 89 ? 35.311 -6.121 -68.285 1.00 94.00 89 ILE A CA 1
ATOM 648 C C . ILE A 1 89 ? 34.922 -7.457 -67.645 1.00 94.00 89 ILE A C 1
ATOM 650 O O . ILE A 1 89 ? 33.941 -7.523 -66.909 1.00 94.00 89 ILE A O 1
ATOM 654 N N . VAL A 1 90 ? 35.658 -8.530 -67.946 1.00 92.88 90 VAL A N 1
ATOM 655 C CA . VAL A 1 90 ? 35.249 -9.912 -67.640 1.00 92.88 90 VAL A CA 1
ATOM 656 C C . VAL A 1 90 ? 36.424 -10.742 -67.132 1.00 92.88 90 VAL A C 1
ATOM 658 O O . VAL A 1 90 ? 37.413 -10.912 -67.845 1.00 92.88 90 VAL A O 1
ATOM 661 N N . ALA A 1 91 ? 36.303 -11.358 -65.961 1.00 91.25 91 ALA A N 1
ATOM 662 C CA . ALA A 1 91 ? 37.217 -12.408 -65.522 1.00 91.25 91 ALA A CA 1
ATOM 663 C C . ALA A 1 91 ? 36.524 -13.380 -64.557 1.00 91.25 91 ALA A C 1
ATOM 665 O O . ALA A 1 91 ? 35.623 -12.960 -63.841 1.00 91.25 91 ALA A O 1
ATOM 666 N N . PRO A 1 92 ? 36.945 -14.658 -64.506 1.00 90.00 92 PRO A N 1
ATOM 667 C CA . PRO A 1 92 ? 36.515 -15.577 -63.453 1.00 90.00 92 PRO A CA 1
ATOM 668 C C . PRO A 1 92 ? 37.308 -15.410 -62.142 1.00 90.00 92 PRO A C 1
ATOM 670 O O . PRO A 1 92 ? 36.918 -15.984 -61.129 1.00 90.00 92 PRO A O 1
ATOM 673 N N . GLY A 1 93 ? 38.450 -14.708 -62.174 1.00 92.75 93 GLY A N 1
ATOM 674 C CA . GLY A 1 93 ? 39.276 -14.381 -61.005 1.00 92.75 93 GLY A CA 1
ATOM 675 C C . GLY A 1 93 ? 38.893 -13.047 -60.357 1.00 92.75 93 GLY A C 1
ATOM 676 O O . GLY A 1 93 ? 37.775 -12.562 -60.534 1.00 92.75 93 GLY A O 1
ATOM 677 N N . ALA A 1 94 ? 39.820 -12.441 -59.617 1.00 95.94 94 ALA A N 1
ATOM 678 C CA . ALA A 1 94 ? 39.597 -11.178 -58.914 1.00 95.94 94 ALA A CA 1
ATOM 679 C C . ALA A 1 94 ? 39.747 -9.950 -59.833 1.00 95.94 94 ALA A C 1
ATOM 681 O O . ALA A 1 94 ? 40.532 -9.965 -60.785 1.00 95.94 94 ALA A O 1
ATOM 682 N N . LEU A 1 95 ? 39.048 -8.859 -59.514 1.00 97.31 95 LEU A N 1
ATOM 683 C CA . LEU A 1 95 ? 39.220 -7.539 -60.129 1.00 97.31 95 LEU A CA 1
ATOM 684 C C . LEU A 1 95 ? 39.786 -6.547 -59.104 1.00 97.31 95 LEU A C 1
ATOM 686 O O . LEU A 1 95 ? 39.125 -6.242 -58.122 1.00 97.31 95 LEU A O 1
ATOM 690 N N . ASN A 1 96 ? 40.975 -5.988 -59.338 1.00 97.00 96 ASN A N 1
ATOM 691 C CA . ASN A 1 96 ? 41.579 -4.972 -58.468 1.00 97.00 96 ASN A CA 1
ATOM 692 C C . ASN A 1 96 ? 41.712 -3.631 -59.200 1.00 97.00 96 ASN A C 1
ATOM 694 O O . ASN A 1 96 ? 42.449 -3.541 -60.186 1.00 97.00 96 ASN A O 1
ATOM 698 N N . LEU A 1 97 ? 41.030 -2.594 -58.712 1.00 97.50 97 LEU A N 1
ATOM 699 C CA . LEU A 1 97 ? 41.060 -1.237 -59.262 1.00 97.50 97 LEU A CA 1
ATOM 700 C C . LEU A 1 97 ? 41.628 -0.260 -58.228 1.00 97.50 97 LEU A C 1
ATOM 702 O O . LEU A 1 97 ? 41.083 -0.112 -57.134 1.00 97.50 97 LEU A O 1
ATOM 706 N N . ARG A 1 98 ? 42.710 0.452 -58.557 1.00 95.38 98 ARG A N 1
ATOM 707 C CA . ARG A 1 98 ? 43.291 1.455 -57.646 1.00 95.38 98 ARG A CA 1
ATOM 708 C C . ARG A 1 98 ? 44.027 2.580 -58.370 1.00 95.38 98 ARG A C 1
ATOM 710 O O . ARG A 1 98 ? 44.563 2.371 -59.455 1.00 95.38 98 ARG A O 1
ATOM 717 N N . ALA A 1 99 ? 44.148 3.733 -57.713 1.00 94.12 99 ALA A N 1
ATOM 718 C CA . ALA A 1 99 ? 44.994 4.825 -58.186 1.00 94.12 99 ALA A CA 1
ATOM 719 C C . ALA A 1 99 ? 46.485 4.449 -58.135 1.00 94.12 99 ALA A C 1
ATOM 721 O O . ALA A 1 99 ? 46.933 3.734 -57.227 1.00 94.12 99 ALA A O 1
ATOM 722 N N . ALA A 1 100 ? 47.273 4.957 -59.085 1.00 91.62 100 ALA A N 1
ATOM 723 C CA . ALA A 1 100 ? 48.730 4.814 -59.061 1.00 91.62 100 ALA A CA 1
ATOM 724 C C . ALA A 1 100 ? 49.348 5.713 -57.974 1.00 91.62 100 ALA A C 1
ATOM 726 O O . ALA A 1 100 ? 50.248 5.304 -57.231 1.00 91.62 100 ALA A O 1
ATOM 727 N N . SER A 1 101 ? 48.801 6.916 -57.830 1.00 90.75 101 SER A N 1
ATOM 728 C CA . SER A 1 101 ? 49.094 7.901 -56.799 1.00 90.75 101 SER A CA 1
ATOM 729 C C . SER A 1 101 ? 48.646 7.436 -55.411 1.00 90.75 101 SER A C 1
ATOM 731 O O . SER A 1 101 ? 47.694 6.671 -55.248 1.00 90.75 101 SER A O 1
ATOM 733 N N . ASN A 1 102 ? 49.361 7.889 -54.377 1.00 87.50 102 ASN A N 1
ATOM 734 C CA . ASN A 1 102 ? 49.122 7.454 -52.994 1.00 87.50 102 ASN A CA 1
ATOM 735 C C . ASN A 1 102 ? 47.883 8.086 -52.346 1.00 87.50 102 ASN A C 1
ATOM 737 O O . ASN A 1 102 ? 47.327 7.484 -51.434 1.00 87.50 102 ASN A O 1
ATOM 741 N N . VAL A 1 103 ? 47.486 9.287 -52.779 1.00 91.12 103 VAL A N 1
ATOM 742 C CA . VAL A 1 103 ? 46.360 10.054 -52.227 1.00 91.12 103 VAL A CA 1
ATOM 743 C C . VAL A 1 103 ? 45.467 10.484 -53.376 1.00 91.12 103 VAL A C 1
ATOM 745 O O . VAL A 1 103 ? 45.870 11.341 -54.169 1.00 91.12 103 VAL A O 1
ATOM 748 N N . TRP A 1 104 ? 44.277 9.897 -53.453 1.00 94.12 104 TRP A N 1
ATOM 749 C CA . TRP A 1 104 ? 43.344 10.109 -54.552 1.00 94.12 104 TRP A CA 1
ATOM 750 C C . TRP A 1 104 ? 41.883 10.104 -54.093 1.00 94.12 104 TRP A C 1
ATOM 752 O O . TRP A 1 104 ? 41.575 9.631 -52.995 1.00 94.12 104 TRP A O 1
ATOM 762 N N . THR A 1 105 ? 40.987 10.636 -54.927 1.00 95.81 105 THR A N 1
ATOM 763 C CA . THR A 1 105 ? 39.536 10.542 -54.706 1.00 95.81 105 THR A CA 1
ATOM 764 C C . THR A 1 105 ? 38.948 9.482 -55.628 1.00 95.81 105 THR A C 1
ATOM 766 O O . THR A 1 105 ? 39.153 9.554 -56.825 1.00 95.81 105 THR A O 1
ATOM 769 N N . TYR A 1 106 ? 38.194 8.523 -55.108 1.00 97.62 106 TYR A N 1
ATOM 770 C CA . TYR A 1 106 ? 37.458 7.531 -55.892 1.00 97.62 106 TYR A CA 1
ATOM 771 C C . TYR A 1 106 ? 35.984 7.925 -55.901 1.00 97.62 106 TYR A C 1
ATOM 773 O O . TYR A 1 106 ? 35.413 8.124 -54.827 1.00 97.62 106 TYR A O 1
ATOM 781 N N . ARG A 1 107 ? 35.346 8.040 -57.065 1.00 97.31 107 ARG A N 1
ATOM 782 C CA . ARG A 1 107 ? 33.900 8.299 -57.150 1.00 97.31 107 ARG A CA 1
ATOM 783 C C . ARG A 1 107 ? 33.224 7.184 -57.917 1.00 97.31 107 ARG A C 1
ATOM 785 O O . ARG A 1 107 ? 33.599 6.899 -59.045 1.00 97.31 107 ARG A O 1
ATOM 792 N N . LEU A 1 108 ? 32.244 6.538 -57.303 1.00 97.25 108 LEU A N 1
ATOM 793 C CA . LEU A 1 108 ? 31.543 5.399 -57.888 1.00 97.25 108 LEU A CA 1
ATOM 794 C C . LEU A 1 108 ? 30.066 5.740 -58.094 1.00 97.25 108 LEU A C 1
ATOM 796 O O . LEU A 1 108 ? 29.444 6.422 -57.273 1.00 97.25 108 LEU A O 1
ATOM 800 N N . GLY A 1 109 ? 29.488 5.235 -59.181 1.00 95.69 109 GLY A N 1
ATOM 801 C CA . GLY A 1 109 ? 28.084 5.436 -59.518 1.00 95.69 109 GLY A CA 1
ATOM 802 C C . GLY A 1 109 ? 27.786 6.897 -59.842 1.00 95.69 109 GLY A C 1
ATOM 803 O O . GLY A 1 109 ? 28.601 7.595 -60.443 1.00 95.69 109 GLY A O 1
ATOM 804 N N . THR A 1 110 ? 26.620 7.397 -59.437 1.00 95.00 110 THR A N 1
ATOM 805 C CA . THR A 1 110 ? 26.228 8.782 -59.763 1.00 95.00 110 THR A CA 1
ATOM 806 C C . THR A 1 110 ? 27.076 9.870 -59.096 1.00 95.00 110 THR A C 1
ATOM 808 O O . THR A 1 110 ? 26.992 11.022 -59.503 1.00 95.00 110 THR A O 1
ATOM 811 N N . SER A 1 111 ? 27.945 9.540 -58.134 1.00 94.75 111 SER A N 1
ATOM 812 C CA . SER A 1 111 ? 28.910 10.500 -57.567 1.00 94.75 111 SER A CA 1
ATOM 813 C C . SER A 1 111 ? 29.951 10.964 -58.604 1.00 94.75 111 SER A C 1
ATOM 815 O O . SER A 1 111 ? 30.450 12.093 -58.550 1.00 94.75 111 SER A O 1
ATOM 817 N N . ALA A 1 112 ? 30.235 10.114 -59.594 1.00 94.81 112 ALA A N 1
ATOM 818 C CA . ALA A 1 112 ? 31.072 10.423 -60.753 1.00 94.81 112 ALA A CA 1
ATOM 819 C C . ALA A 1 112 ? 30.280 11.067 -61.917 1.00 94.81 112 ALA A C 1
ATOM 821 O O . ALA A 1 112 ? 30.768 11.164 -63.043 1.00 94.81 112 ALA A O 1
ATOM 822 N N . GLU A 1 113 ? 29.042 11.511 -61.675 1.00 93.44 113 GLU A N 1
ATOM 823 C CA . GLU A 1 113 ? 28.205 12.207 -62.654 1.00 93.44 113 GLU A CA 1
ATOM 824 C C . GLU A 1 113 ? 28.024 13.691 -62.282 1.00 93.44 113 GLU A C 1
ATOM 826 O O . GLU A 1 113 ? 28.188 14.129 -61.145 1.00 93.44 113 GLU A O 1
ATOM 831 N N . THR A 1 114 ? 27.717 14.507 -63.286 1.00 90.88 114 THR A N 1
ATOM 832 C CA . THR A 1 114 ? 27.265 15.893 -63.125 1.00 90.88 114 THR A CA 1
ATOM 833 C C . THR A 1 114 ? 25.897 15.919 -62.446 1.00 90.88 114 THR A C 1
ATOM 835 O O . THR A 1 114 ? 25.132 14.974 -62.582 1.00 90.88 114 THR A O 1
ATOM 838 N N . GLY A 1 115 ? 25.504 17.042 -61.835 1.00 83.62 115 GLY A N 1
ATOM 839 C CA . GLY A 1 115 ? 24.191 17.159 -61.175 1.00 83.62 115 GLY A CA 1
ATOM 840 C C . GLY A 1 115 ? 22.962 16.908 -62.072 1.00 83.62 115 GLY A C 1
ATOM 841 O O . GLY A 1 115 ? 21.866 16.730 -61.555 1.00 83.62 115 GLY A O 1
ATOM 842 N N . GLY A 1 116 ? 23.124 16.886 -63.403 1.00 85.81 116 GLY A N 1
ATOM 843 C CA . GLY A 1 116 ? 22.086 16.492 -64.364 1.00 85.81 116 GLY A CA 1
ATOM 844 C C . GLY A 1 116 ? 22.118 15.012 -64.776 1.00 85.81 116 GLY A C 1
ATOM 845 O O . GLY A 1 116 ? 21.341 14.620 -65.643 1.00 85.81 116 GLY A O 1
ATOM 846 N N . GLY A 1 117 ? 23.015 14.198 -64.209 1.00 86.19 117 GLY A N 1
ATOM 847 C CA . GLY A 1 117 ? 23.204 12.783 -64.539 1.00 86.19 117 GLY A CA 1
ATOM 848 C C . GLY A 1 117 ? 24.037 12.504 -65.797 1.00 86.19 117 GLY A C 1
ATOM 849 O O . GLY A 1 117 ? 23.958 11.415 -66.353 1.00 86.19 117 GLY A O 1
ATOM 850 N N . ALA A 1 118 ? 24.815 13.456 -66.315 1.00 88.62 118 ALA A N 1
ATOM 851 C CA . ALA A 1 118 ? 25.791 13.162 -67.377 1.00 88.62 118 ALA A CA 1
ATOM 852 C C . ALA A 1 118 ? 27.144 12.758 -66.772 1.00 88.62 118 ALA A C 1
ATOM 854 O O . ALA A 1 118 ? 27.516 13.318 -65.746 1.00 88.62 118 ALA A O 1
ATOM 855 N N . VAL A 1 119 ? 27.892 11.849 -67.407 1.00 87.94 119 VAL A N 1
ATOM 856 C CA . VAL A 1 119 ? 29.265 11.486 -66.994 1.00 87.94 119 VAL A CA 1
ATOM 857 C C . VAL A 1 119 ? 30.149 12.738 -66.946 1.00 87.94 119 VAL A C 1
ATOM 859 O O . VAL A 1 119 ? 30.087 13.564 -67.861 1.00 87.94 119 VAL A O 1
ATOM 862 N N . VAL A 1 120 ? 30.939 12.900 -65.881 1.00 85.44 120 VAL A N 1
ATOM 863 C CA . VAL A 1 120 ? 31.901 14.007 -65.781 1.00 85.44 120 VAL A CA 1
ATOM 864 C C . VAL A 1 120 ? 33.066 13.740 -66.736 1.00 85.44 120 VAL A C 1
ATOM 866 O O . VAL A 1 120 ? 33.588 12.634 -66.786 1.00 85.44 120 VAL A O 1
ATOM 869 N N . ASP A 1 121 ? 33.464 14.742 -67.521 1.00 82.12 121 ASP A N 1
ATOM 870 C CA . ASP A 1 121 ? 34.679 14.636 -68.337 1.00 82.12 121 ASP A CA 1
ATOM 871 C C . ASP A 1 121 ? 35.904 14.609 -67.400 1.00 82.12 121 ASP A C 1
ATOM 873 O O . ASP A 1 121 ? 36.028 15.528 -66.577 1.00 82.12 121 ASP A O 1
ATOM 877 N N . PRO A 1 122 ? 36.817 13.624 -67.522 1.00 77.06 122 PRO A N 1
ATOM 878 C CA . PRO A 1 122 ? 38.012 13.528 -66.684 1.00 77.06 122 PRO A CA 1
ATOM 879 C C . PRO A 1 122 ? 38.849 14.814 -66.644 1.00 77.06 122 PRO A C 1
ATOM 881 O O . PRO A 1 122 ? 39.454 15.134 -65.624 1.00 77.06 122 PRO A O 1
ATOM 884 N N . ALA A 1 123 ? 38.827 15.629 -67.708 1.00 76.88 123 ALA A N 1
ATOM 885 C CA . ALA A 1 123 ? 39.515 16.922 -67.735 1.00 76.88 123 ALA A CA 1
ATOM 886 C C . ALA A 1 123 ? 38.991 17.928 -66.687 1.00 76.88 123 ALA A C 1
ATOM 888 O O . ALA A 1 123 ? 39.707 18.861 -66.319 1.00 76.88 123 ALA A O 1
ATOM 889 N N . PHE A 1 124 ? 37.755 17.757 -66.207 1.00 81.06 124 PHE A N 1
ATOM 890 C CA . PHE A 1 124 ? 37.136 18.569 -65.154 1.00 81.06 124 PHE A CA 1
ATOM 891 C C . PHE A 1 124 ? 37.068 17.851 -63.795 1.00 81.06 124 PHE A C 1
ATOM 893 O O . PHE A 1 124 ? 36.595 18.445 -62.825 1.00 81.06 124 PHE A O 1
ATOM 900 N N . ALA A 1 125 ? 37.555 16.611 -63.711 1.00 83.19 125 ALA A N 1
ATOM 901 C CA . ALA A 1 125 ? 37.585 15.773 -62.513 1.00 83.19 125 ALA A CA 1
ATOM 902 C C . ALA A 1 125 ? 39.027 15.485 -62.063 1.00 83.19 125 ALA A C 1
ATOM 904 O O . ALA A 1 125 ? 39.368 14.366 -61.696 1.00 83.19 125 ALA A O 1
ATOM 905 N N . THR A 1 126 ? 39.894 16.503 -62.088 1.00 84.25 126 THR A N 1
ATOM 906 C CA . THR A 1 126 ? 41.301 16.337 -61.693 1.00 84.25 126 THR A CA 1
ATOM 907 C C . THR A 1 126 ? 41.407 15.752 -60.289 1.00 84.25 126 THR A C 1
ATOM 909 O O . THR A 1 126 ? 40.706 16.203 -59.374 1.00 84.25 126 THR A O 1
ATOM 912 N N . ARG A 1 127 ? 42.346 14.831 -60.091 1.00 88.19 127 ARG A N 1
ATOM 913 C CA . ARG A 1 127 ? 42.593 14.125 -58.827 1.00 88.19 127 ARG A CA 1
ATOM 914 C C . ARG A 1 127 ? 41.471 13.181 -58.398 1.00 88.19 127 ARG A C 1
ATOM 916 O O . ARG A 1 127 ? 41.322 12.914 -57.198 1.00 88.19 127 ARG A O 1
ATOM 923 N N . MET A 1 128 ? 40.696 12.692 -59.363 1.00 91.62 128 MET A N 1
ATOM 924 C CA . MET A 1 128 ? 39.609 11.741 -59.157 1.00 91.62 128 MET A CA 1
ATOM 925 C C . MET A 1 128 ? 39.787 10.527 -60.071 1.00 91.62 128 MET A C 1
ATOM 927 O O . MET A 1 128 ? 40.290 10.663 -61.177 1.00 91.62 128 MET A O 1
ATOM 931 N N . LEU A 1 129 ? 39.469 9.344 -59.545 1.00 94.38 129 LEU A N 1
ATOM 932 C CA . LEU A 1 129 ? 39.297 8.103 -60.285 1.00 94.38 129 LEU A CA 1
ATOM 933 C C . LEU A 1 129 ? 37.795 7.876 -60.319 1.00 94.38 129 LEU A C 1
ATOM 935 O O . LEU A 1 129 ? 37.189 7.528 -59.295 1.00 94.38 129 LEU A O 1
ATOM 939 N N . ASP A 1 130 ? 37.210 8.117 -61.478 1.00 95.06 130 ASP A N 1
ATOM 940 C CA . ASP A 1 130 ? 35.771 8.073 -61.665 1.00 95.06 130 ASP A CA 1
ATOM 941 C C . ASP A 1 130 ? 35.328 6.727 -62.236 1.00 95.06 130 ASP A C 1
ATOM 943 O O . ASP A 1 130 ? 35.851 6.230 -63.221 1.00 95.06 130 ASP A O 1
ATOM 947 N N . LEU A 1 131 ? 34.319 6.131 -61.611 1.00 95.88 131 LEU A N 1
ATOM 948 C CA . LEU A 1 131 ? 33.596 4.966 -62.107 1.00 95.88 131 LEU A CA 1
ATOM 949 C C . LEU A 1 131 ? 32.098 5.313 -62.139 1.00 95.88 131 LEU A C 1
ATOM 951 O O . LEU A 1 131 ? 31.345 4.866 -61.265 1.00 95.88 131 LEU A O 1
ATOM 955 N N . PRO A 1 132 ? 31.641 6.153 -63.092 1.00 95.19 132 PRO A N 1
ATOM 956 C CA . PRO A 1 132 ? 30.229 6.484 -63.287 1.00 95.19 132 PRO A CA 1
ATOM 957 C C . PRO A 1 132 ? 29.362 5.242 -63.512 1.00 95.19 132 PRO A C 1
ATOM 959 O O . PRO A 1 132 ? 29.859 4.139 -63.740 1.00 95.19 132 PRO A O 1
ATOM 962 N N . THR A 1 133 ? 28.034 5.409 -63.517 1.00 94.88 133 THR A N 1
ATOM 963 C CA . THR A 1 133 ? 27.093 4.280 -63.687 1.00 94.88 133 THR A CA 1
ATOM 964 C C . THR A 1 133 ? 27.367 3.444 -64.942 1.00 94.88 133 THR A C 1
ATOM 966 O O . THR A 1 133 ? 27.185 2.228 -64.916 1.00 94.88 133 THR A O 1
ATOM 969 N N . ARG A 1 134 ? 27.872 4.077 -66.012 1.00 93.81 134 ARG A N 1
ATOM 970 C CA . ARG A 1 134 ? 28.373 3.415 -67.227 1.00 93.81 134 ARG A CA 1
ATOM 971 C C . ARG A 1 134 ? 29.490 2.417 -66.939 1.00 93.81 134 ARG A C 1
ATOM 973 O O . ARG A 1 134 ? 29.436 1.296 -67.433 1.00 93.81 134 ARG A O 1
ATOM 980 N N . ASP A 1 135 ? 30.481 2.829 -66.164 1.00 95.56 135 ASP A N 1
ATOM 981 C CA . ASP A 1 135 ? 31.691 2.044 -65.935 1.00 95.56 135 ASP A CA 1
ATOM 982 C C . ASP A 1 135 ? 31.437 0.926 -64.929 1.00 95.56 135 ASP A C 1
ATOM 984 O O . ASP A 1 135 ? 31.930 -0.183 -65.114 1.00 95.56 135 ASP A O 1
ATOM 988 N N . LEU A 1 136 ? 30.566 1.155 -63.939 1.00 96.38 136 LEU A N 1
ATOM 989 C CA . LEU A 1 136 ? 30.071 0.072 -63.086 1.00 96.38 136 LEU A CA 1
ATOM 990 C C . LEU A 1 136 ? 29.304 -0.984 -63.898 1.00 96.38 136 LEU A C 1
ATOM 992 O O . LEU A 1 136 ? 29.535 -2.174 -63.716 1.00 96.38 136 LEU A O 1
ATOM 996 N N . ALA A 1 137 ? 28.455 -0.570 -64.847 1.00 95.44 137 ALA A N 1
ATOM 997 C CA . ALA A 1 137 ? 27.732 -1.495 -65.728 1.00 95.44 137 ALA A CA 1
ATOM 998 C C . ALA A 1 137 ? 28.639 -2.234 -66.732 1.00 95.44 137 ALA A C 1
ATOM 1000 O O . ALA A 1 137 ? 28.235 -3.248 -67.311 1.00 95.44 137 ALA A O 1
ATOM 1001 N N . ALA A 1 138 ? 29.854 -1.732 -66.974 1.00 95.56 138 ALA A N 1
ATOM 1002 C CA . ALA A 1 138 ? 30.849 -2.391 -67.813 1.00 95.56 138 ALA A CA 1
ATOM 1003 C C . ALA A 1 138 ? 31.473 -3.619 -67.130 1.00 95.56 138 ALA A C 1
ATOM 1005 O O . ALA A 1 138 ? 32.009 -4.482 -67.826 1.00 95.56 138 ALA A O 1
ATOM 1006 N N . LEU A 1 139 ? 31.378 -3.735 -65.804 1.00 95.44 139 LEU A N 1
ATOM 1007 C CA . LEU A 1 139 ? 31.812 -4.919 -65.066 1.00 95.44 139 LEU A CA 1
ATOM 1008 C C . LEU A 1 139 ? 30.820 -6.065 -65.314 1.00 95.44 139 LEU A C 1
ATOM 1010 O O . LEU A 1 139 ? 29.611 -5.898 -65.165 1.00 95.44 139 LEU A O 1
ATOM 1014 N N . ALA A 1 140 ? 31.310 -7.219 -65.762 1.00 93.31 140 ALA A N 1
ATOM 1015 C CA . ALA A 1 140 ? 30.487 -8.419 -65.881 1.00 93.31 140 ALA A CA 1
ATOM 1016 C C . ALA A 1 140 ? 30.273 -9.088 -64.521 1.00 93.31 140 ALA A C 1
ATOM 1018 O O . ALA A 1 140 ? 31.121 -8.983 -63.647 1.00 93.31 140 ALA A O 1
ATOM 1019 N N . ASP A 1 141 ? 29.170 -9.821 -64.379 1.00 92.94 141 ASP A N 1
ATOM 1020 C CA . ASP A 1 141 ? 28.956 -10.678 -63.213 1.00 92.94 141 ASP A CA 1
ATOM 1021 C C . ASP A 1 141 ? 29.872 -11.925 -63.295 1.00 92.94 141 ASP A C 1
ATOM 1023 O O . ASP A 1 141 ? 30.127 -12.445 -64.391 1.00 92.94 141 ASP A O 1
ATOM 1027 N N . GLY A 1 142 ? 30.302 -12.459 -62.149 1.00 92.62 142 GLY A N 1
ATOM 1028 C CA . GLY A 1 142 ? 31.069 -13.703 -62.034 1.00 92.62 142 GLY A CA 1
ATOM 1029 C C . GLY A 1 142 ? 32.534 -13.549 -61.614 1.00 92.62 142 GLY A C 1
ATOM 1030 O O . GLY A 1 142 ? 33.271 -14.536 -61.698 1.00 92.62 142 GLY A O 1
ATOM 1031 N N . PHE A 1 143 ? 32.961 -12.365 -61.164 1.00 96.56 143 PHE A N 1
ATOM 1032 C CA . PHE A 1 143 ? 34.264 -12.201 -60.515 1.00 96.56 143 PHE A CA 1
ATOM 1033 C C . PHE A 1 143 ? 34.303 -12.957 -59.180 1.00 96.56 143 PHE A C 1
ATOM 1035 O O . PHE A 1 143 ? 33.310 -13.021 -58.454 1.00 96.56 143 PHE A O 1
ATOM 1042 N N . SER A 1 144 ? 35.466 -13.510 -58.819 1.00 95.81 144 SER A N 1
ATOM 1043 C CA . SER A 1 144 ? 35.625 -14.156 -57.507 1.00 95.81 144 SER A CA 1
ATOM 1044 C C . SER A 1 144 ? 35.616 -13.149 -56.353 1.00 95.81 144 SER A C 1
ATOM 1046 O O . SER A 1 144 ? 35.222 -13.504 -55.246 1.00 95.81 144 SER A O 1
ATOM 1048 N N . ASP A 1 145 ? 36.091 -11.928 -56.619 1.00 96.25 145 ASP A N 1
ATOM 1049 C CA . ASP A 1 145 ? 36.109 -10.774 -55.715 1.00 96.25 145 ASP A CA 1
ATOM 1050 C C . ASP A 1 145 ? 36.407 -9.490 -56.513 1.00 96.25 145 ASP A C 1
ATOM 1052 O O . ASP A 1 145 ? 37.095 -9.543 -57.540 1.00 96.25 145 ASP A O 1
ATOM 1056 N N . ILE A 1 146 ? 35.918 -8.341 -56.052 1.00 98.06 146 ILE A N 1
ATOM 1057 C CA . ILE A 1 146 ? 36.218 -7.021 -56.612 1.00 98.06 146 ILE A CA 1
ATOM 1058 C C . ILE A 1 146 ? 36.778 -6.134 -55.499 1.00 98.06 146 ILE A C 1
ATOM 1060 O O . ILE A 1 146 ? 36.064 -5.799 -54.564 1.00 98.06 146 ILE A O 1
ATOM 1064 N N . THR A 1 147 ? 38.015 -5.660 -55.631 1.00 98.25 147 THR A N 1
ATOM 1065 C CA . THR A 1 147 ? 38.620 -4.690 -54.708 1.00 98.25 147 THR A CA 1
ATOM 1066 C C . THR A 1 147 ? 38.774 -3.330 -55.385 1.00 98.25 147 THR A C 1
ATOM 1068 O O . THR A 1 147 ? 39.418 -3.228 -56.435 1.00 98.25 147 THR A O 1
ATOM 1071 N N . ILE A 1 148 ? 38.263 -2.261 -54.770 1.00 98.12 148 ILE A N 1
ATOM 1072 C CA . ILE A 1 148 ? 38.412 -0.885 -55.269 1.00 98.12 148 ILE A CA 1
ATOM 1073 C C . ILE A 1 148 ? 39.015 0.015 -54.186 1.00 98.12 148 ILE A C 1
ATOM 1075 O O . ILE A 1 148 ? 38.485 0.130 -53.082 1.00 98.12 148 ILE A O 1
ATOM 1079 N N . GLY A 1 149 ? 40.096 0.720 -54.521 1.00 96.56 149 GLY A N 1
ATOM 1080 C CA . GLY A 1 149 ? 40.646 1.805 -53.702 1.00 96.56 149 GLY A CA 1
ATOM 1081 C C . GLY A 1 149 ? 41.939 1.487 -52.942 1.00 96.56 149 GLY A C 1
ATOM 1082 O O . GLY A 1 149 ? 42.649 0.520 -53.230 1.00 96.56 149 GLY A O 1
ATOM 1083 N N . ARG A 1 150 ? 42.296 2.363 -51.990 1.00 93.88 150 ARG A N 1
ATOM 1084 C CA . ARG A 1 150 ? 43.498 2.275 -51.134 1.00 93.88 150 ARG A CA 1
ATOM 1085 C C . ARG A 1 150 ? 43.217 2.852 -49.742 1.00 93.88 150 ARG A C 1
ATOM 1087 O O . ARG A 1 150 ? 42.629 3.917 -49.625 1.00 93.88 150 ARG A O 1
ATOM 1094 N N . SER A 1 151 ? 43.747 2.217 -48.697 1.00 90.19 151 SER A N 1
ATOM 1095 C CA . SER A 1 151 ? 43.562 2.611 -47.286 1.00 90.19 151 SER A CA 1
ATOM 1096 C C . SER A 1 151 ? 44.568 3.647 -46.751 1.00 90.19 151 SER A C 1
ATOM 1098 O O . SER A 1 151 ? 44.593 3.932 -45.551 1.00 90.19 151 SER A O 1
ATOM 1100 N N . ALA A 1 152 ? 45.447 4.186 -47.606 1.00 90.19 152 ALA A N 1
ATOM 1101 C CA . ALA A 1 152 ? 46.451 5.164 -47.187 1.00 90.19 152 ALA A CA 1
ATOM 1102 C C . ALA A 1 152 ? 45.800 6.504 -46.798 1.00 90.19 152 ALA A C 1
ATOM 1104 O O . ALA A 1 152 ? 44.818 6.916 -47.416 1.00 90.19 152 ALA A O 1
ATOM 1105 N N . ALA A 1 153 ? 46.376 7.199 -45.811 1.00 92.25 153 ALA A N 1
ATOM 1106 C CA . ALA A 1 153 ? 45.841 8.461 -45.301 1.00 92.25 153 ALA A CA 1
ATOM 1107 C C . ALA A 1 153 ? 45.636 9.503 -46.418 1.00 92.25 153 ALA A C 1
ATOM 1109 O O . ALA A 1 153 ? 46.512 9.696 -47.264 1.00 92.25 153 ALA A O 1
ATOM 1110 N N . GLY A 1 154 ? 44.487 10.175 -46.406 1.00 92.94 154 GLY A N 1
ATOM 1111 C CA . GLY A 1 154 ? 44.069 11.173 -47.390 1.00 92.94 154 GLY A CA 1
ATOM 1112 C C . GLY A 1 154 ? 43.264 10.634 -48.579 1.00 92.94 154 GLY A C 1
ATOM 1113 O O . GLY A 1 154 ? 42.711 11.444 -49.323 1.00 92.94 154 GLY A O 1
ATOM 1114 N N . ASN A 1 155 ? 43.171 9.314 -48.788 1.00 96.50 155 ASN A N 1
ATOM 1115 C CA . ASN A 1 155 ? 42.288 8.775 -49.831 1.00 96.50 155 ASN A CA 1
ATOM 1116 C C . ASN A 1 155 ? 40.822 9.018 -49.465 1.00 96.50 155 ASN A C 1
ATOM 1118 O O . ASN A 1 155 ? 40.400 8.740 -48.347 1.00 96.50 155 ASN A O 1
ATOM 1122 N N . THR A 1 156 ? 40.041 9.525 -50.413 1.00 97.81 156 THR A N 1
ATOM 1123 C CA . THR A 1 156 ? 38.604 9.755 -50.225 1.00 97.81 156 THR A CA 1
ATOM 1124 C C . THR A 1 156 ? 37.825 8.887 -51.198 1.00 97.81 156 THR A C 1
ATOM 1126 O O . THR A 1 156 ? 38.200 8.784 -52.357 1.00 97.81 156 THR A O 1
ATOM 1129 N N . MET A 1 157 ? 36.719 8.294 -50.768 1.00 98.44 157 MET A N 1
ATOM 1130 C CA . MET A 1 157 ? 35.803 7.552 -51.624 1.00 98.44 157 MET A CA 1
ATOM 1131 C C . MET A 1 157 ? 34.404 8.134 -51.488 1.00 98.44 157 MET A C 1
ATOM 1133 O O . MET A 1 157 ? 33.946 8.403 -50.378 1.00 98.44 157 MET A O 1
ATOM 1137 N N . ARG A 1 158 ? 33.731 8.333 -52.618 1.00 98.19 158 ARG A N 1
ATOM 1138 C CA . ARG A 1 158 ? 32.363 8.835 -52.699 1.00 98.19 158 ARG A CA 1
ATOM 1139 C C . ARG A 1 158 ? 31.498 7.854 -53.479 1.00 98.19 158 ARG A C 1
ATOM 1141 O O . ARG A 1 158 ? 31.811 7.521 -54.620 1.00 98.19 158 ARG A O 1
ATOM 1148 N N . LEU A 1 159 ? 30.423 7.382 -52.863 1.00 98.38 159 LEU A N 1
ATOM 1149 C CA . LEU A 1 159 ? 29.496 6.419 -53.451 1.00 98.38 159 LEU A CA 1
ATOM 1150 C C . LEU A 1 159 ? 28.182 7.120 -53.787 1.00 98.38 159 LEU A C 1
ATOM 1152 O O . LEU A 1 159 ? 27.506 7.620 -52.892 1.00 98.38 159 LEU A O 1
ATOM 1156 N N . GLY A 1 160 ? 27.831 7.170 -55.068 1.00 96.81 160 GLY A N 1
ATOM 1157 C CA . GLY A 1 160 ? 26.514 7.600 -55.531 1.00 96.81 160 GLY A CA 1
ATOM 1158 C C . GLY A 1 160 ? 25.554 6.425 -55.694 1.00 96.81 160 GLY A C 1
ATOM 1159 O O . GLY A 1 160 ? 25.780 5.328 -55.192 1.00 96.81 160 GLY A O 1
ATOM 1160 N N . ASP A 1 161 ? 24.482 6.649 -56.446 1.00 95.81 161 ASP A N 1
ATOM 1161 C CA . ASP A 1 161 ? 23.559 5.592 -56.835 1.00 95.81 161 ASP A CA 1
ATOM 1162 C C . ASP A 1 161 ? 24.286 4.525 -57.666 1.00 95.81 161 ASP A C 1
ATOM 1164 O O . ASP A 1 161 ? 24.962 4.841 -58.651 1.00 95.81 161 ASP A O 1
ATOM 1168 N N . ALA A 1 162 ? 24.084 3.262 -57.297 1.00 95.94 162 ALA A N 1
ATOM 1169 C CA . ALA A 1 162 ? 24.589 2.082 -57.991 1.00 95.94 162 ALA A CA 1
ATOM 1170 C C . ALA A 1 162 ? 23.544 0.959 -57.884 1.00 95.94 162 ALA A C 1
ATOM 1172 O O . ALA A 1 162 ? 23.566 0.140 -56.967 1.00 95.94 162 ALA A O 1
ATOM 1173 N N . PHE A 1 163 ? 22.564 0.970 -58.791 1.00 95.06 163 PHE A N 1
ATOM 1174 C CA . PHE A 1 163 ? 21.500 -0.032 -58.871 1.00 95.06 163 PHE A CA 1
ATOM 1175 C C . PHE A 1 163 ? 20.958 -0.159 -60.305 1.00 95.06 163 PHE A C 1
ATOM 1177 O O . PHE A 1 163 ? 21.456 0.499 -61.218 1.00 95.06 163 PHE A O 1
ATOM 1184 N N . ASN A 1 164 ? 19.925 -0.983 -60.509 1.00 94.19 164 ASN A N 1
ATOM 1185 C CA . ASN A 1 164 ? 19.198 -1.053 -61.778 1.00 94.19 164 ASN A CA 1
ATOM 1186 C C . ASN A 1 164 ? 18.322 0.192 -61.996 1.00 94.19 164 ASN A C 1
ATOM 1188 O O . ASN A 1 164 ? 17.201 0.277 -61.489 1.00 94.19 164 ASN A O 1
ATOM 1192 N N . MET A 1 165 ? 18.855 1.176 -62.718 1.00 92.12 165 MET A N 1
ATOM 1193 C CA . MET A 1 165 ? 18.238 2.482 -62.922 1.00 92.12 165 MET A CA 1
ATOM 1194 C C . MET A 1 165 ? 17.391 2.506 -64.190 1.00 92.12 165 MET A C 1
ATOM 1196 O O . MET A 1 165 ? 17.882 2.215 -65.282 1.00 92.12 165 MET A O 1
ATOM 1200 N N . THR A 1 166 ? 16.143 2.955 -64.037 1.00 93.44 166 THR A N 1
ATOM 1201 C CA . THR A 1 166 ? 15.192 3.198 -65.138 1.00 93.44 166 THR A CA 1
ATOM 1202 C C . THR A 1 166 ? 15.059 4.683 -65.516 1.00 93.44 166 THR A C 1
ATOM 1204 O O . THR A 1 166 ? 14.446 5.029 -66.526 1.00 93.44 166 THR A O 1
ATOM 1207 N N . SER A 1 167 ? 15.615 5.585 -64.705 1.00 92.44 167 SER A N 1
ATOM 1208 C CA . SER A 1 167 ? 15.573 7.033 -64.926 1.00 92.44 167 SER A CA 1
ATOM 1209 C C . SER A 1 167 ? 16.716 7.748 -64.208 1.00 92.44 167 SER A C 1
ATOM 1211 O O . SER A 1 167 ? 17.242 7.251 -63.212 1.00 92.44 167 SER A O 1
ATOM 1213 N N . ILE A 1 168 ? 17.072 8.942 -64.677 1.00 90.00 168 ILE A N 1
ATOM 1214 C CA . ILE A 1 168 ? 17.967 9.863 -63.969 1.00 90.00 168 ILE A 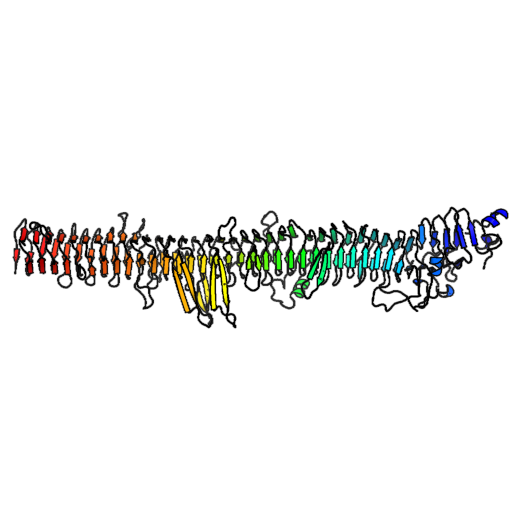CA 1
ATOM 1215 C C . ILE A 1 168 ? 17.179 10.526 -62.835 1.00 90.00 168 ILE A C 1
ATOM 1217 O O . ILE A 1 168 ? 16.202 11.224 -63.103 1.00 90.00 168 ILE A O 1
ATOM 1221 N N . LYS A 1 169 ? 17.605 10.361 -61.573 1.00 89.25 169 LYS A N 1
ATOM 1222 C CA . LYS A 1 169 ? 16.890 10.931 -60.411 1.00 89.25 169 LYS A CA 1
ATOM 1223 C C . LYS A 1 169 ? 16.706 12.456 -60.492 1.00 89.25 169 LYS A C 1
ATOM 1225 O O . LYS A 1 169 ? 15.643 12.951 -60.139 1.00 89.25 169 LYS A O 1
ATOM 1230 N N . ALA A 1 170 ? 17.711 13.186 -60.985 1.00 87.56 170 ALA A N 1
ATOM 1231 C CA . ALA A 1 170 ? 17.690 14.650 -61.046 1.00 87.56 170 ALA A CA 1
ATOM 1232 C C . ALA A 1 170 ? 16.692 15.227 -62.069 1.00 87.56 170 ALA A C 1
ATOM 1234 O O . ALA A 1 170 ? 16.139 16.303 -61.847 1.00 87.56 170 ALA A O 1
ATOM 1235 N N . THR A 1 171 ? 16.484 14.548 -63.202 1.00 90.38 171 THR A N 1
ATOM 1236 C CA . THR A 1 171 ? 15.724 15.088 -64.347 1.00 90.38 171 THR A CA 1
ATOM 1237 C C . THR A 1 171 ? 14.445 14.313 -64.653 1.00 90.38 171 THR A C 1
ATOM 1239 O O . THR A 1 171 ? 13.556 14.846 -65.309 1.00 90.38 171 THR A O 1
ATOM 1242 N N . GLY A 1 172 ? 14.337 13.062 -64.195 1.00 89.38 172 GLY A N 1
ATOM 1243 C CA . GLY A 1 172 ? 13.264 12.136 -64.563 1.00 89.38 172 GLY A CA 1
ATOM 1244 C C . GLY A 1 172 ? 13.414 11.517 -65.958 1.00 89.38 172 GLY A C 1
ATOM 1245 O O . GLY A 1 172 ? 12.589 10.690 -66.339 1.00 89.38 172 GLY A O 1
ATOM 1246 N N . GLU A 1 173 ? 14.458 11.877 -66.713 1.00 92.25 173 GLU A N 1
ATOM 1247 C CA . GLU A 1 173 ? 14.710 11.341 -68.055 1.00 92.25 173 GLU A CA 1
ATOM 1248 C C . GLU A 1 173 ? 15.000 9.836 -68.021 1.00 92.25 173 GLU A C 1
ATOM 1250 O O . GLU A 1 173 ? 15.609 9.328 -67.075 1.00 92.25 173 GLU A O 1
ATOM 1255 N N . SER A 1 174 ? 14.589 9.116 -69.069 1.00 91.31 174 SER A N 1
ATOM 1256 C CA . SER A 1 174 ? 14.767 7.662 -69.170 1.00 91.31 174 SER A CA 1
ATOM 1257 C C . SER A 1 174 ? 16.248 7.277 -69.164 1.00 91.31 174 SER A C 1
ATOM 1259 O O . SER A 1 174 ? 17.051 7.802 -69.933 1.00 91.31 174 SER A O 1
ATOM 1261 N N . ARG A 1 175 ? 16.595 6.281 -68.352 1.00 87.25 175 ARG A N 1
ATOM 1262 C CA . ARG A 1 175 ? 17.929 5.670 -68.274 1.00 87.25 175 ARG A CA 1
ATOM 1263 C C . ARG A 1 175 ? 17.725 4.163 -68.213 1.00 87.25 175 ARG A C 1
ATOM 1265 O O . ARG A 1 175 ? 16.856 3.729 -67.488 1.00 87.25 175 ARG A O 1
ATOM 1272 N N . LEU A 1 176 ? 18.460 3.361 -68.975 1.00 90.25 176 LEU A N 1
ATOM 1273 C CA . LEU A 1 176 ? 18.355 1.899 -68.891 1.00 90.25 176 LEU A CA 1
ATOM 1274 C C . LEU A 1 176 ? 19.744 1.333 -68.636 1.00 90.25 176 LEU A C 1
ATOM 1276 O O . LEU A 1 176 ? 20.439 0.934 -69.568 1.00 90.25 176 LEU A O 1
ATOM 1280 N N . ILE A 1 177 ? 20.168 1.388 -67.376 1.00 91.69 177 ILE A N 1
ATOM 1281 C CA . ILE A 1 177 ? 21.489 0.924 -66.970 1.00 91.69 177 ILE A CA 1
ATOM 1282 C C . ILE A 1 177 ? 21.427 0.240 -65.614 1.00 91.69 177 ILE A C 1
ATOM 1284 O O . ILE A 1 177 ? 20.831 0.765 -64.676 1.00 91.69 177 ILE A O 1
ATOM 1288 N N . ASP A 1 178 ? 22.062 -0.922 -65.515 1.00 94.00 178 ASP A N 1
ATOM 1289 C CA . ASP A 1 178 ? 22.240 -1.611 -64.247 1.00 94.00 178 ASP A CA 1
ATOM 1290 C C . ASP A 1 178 ? 23.660 -1.402 -63.744 1.00 94.00 178 ASP A C 1
ATOM 1292 O O . ASP A 1 178 ? 24.597 -2.025 -64.232 1.00 94.00 178 ASP A O 1
ATOM 1296 N N . ALA A 1 179 ? 23.793 -0.483 -62.790 1.00 95.12 179 ALA A N 1
ATOM 1297 C CA . ALA A 1 179 ? 25.048 -0.163 -62.128 1.00 95.12 179 ALA A CA 1
ATOM 1298 C C . ALA A 1 179 ? 25.187 -0.874 -60.769 1.00 95.12 179 ALA A C 1
ATOM 1300 O O . ALA A 1 179 ? 26.074 -0.516 -59.999 1.00 95.12 179 ALA A O 1
ATOM 1301 N N . SER A 1 180 ? 24.305 -1.831 -60.434 1.00 95.12 180 SER A N 1
ATOM 1302 C CA . SER A 1 180 ? 24.500 -2.661 -59.236 1.00 95.12 180 SER A CA 1
ATOM 1303 C C . SER A 1 180 ? 25.699 -3.589 -59.406 1.00 95.12 180 SER A C 1
ATOM 1305 O O . SER A 1 180 ? 25.884 -4.186 -60.468 1.00 95.12 180 SER A O 1
ATOM 1307 N N . ILE A 1 181 ? 26.482 -3.759 -58.341 1.00 95.38 181 ILE A N 1
ATOM 1308 C CA . ILE A 1 181 ? 27.603 -4.704 -58.322 1.00 95.38 181 ILE A CA 1
ATOM 1309 C C . ILE A 1 181 ? 27.092 -6.036 -57.785 1.00 95.38 181 ILE A C 1
ATOM 1311 O O . ILE A 1 181 ? 26.546 -6.096 -56.687 1.00 95.38 181 ILE A O 1
ATOM 1315 N N . LYS A 1 182 ? 27.219 -7.108 -58.565 1.00 94.31 182 LYS A N 1
ATOM 1316 C CA . LYS A 1 182 ? 26.599 -8.399 -58.235 1.00 94.31 182 LYS A CA 1
ATOM 1317 C C . LYS A 1 182 ? 27.567 -9.444 -57.700 1.00 94.31 182 LYS A C 1
ATOM 1319 O O . LYS A 1 182 ? 27.090 -10.502 -57.315 1.00 94.31 182 LYS A O 1
ATOM 1324 N N . ASP A 1 183 ? 28.855 -9.139 -57.610 1.00 96.56 183 ASP A N 1
ATOM 1325 C CA . ASP A 1 183 ? 29.912 -9.995 -57.053 1.00 96.56 183 ASP A CA 1
ATOM 1326 C C . ASP A 1 183 ? 30.381 -9.471 -55.679 1.00 96.56 183 ASP A C 1
ATOM 1328 O O . ASP A 1 183 ? 29.996 -8.356 -55.306 1.00 96.56 183 ASP A O 1
ATOM 1332 N N . PRO A 1 184 ? 31.155 -10.247 -54.889 1.00 97.75 184 PRO A N 1
ATOM 1333 C CA . PRO A 1 184 ? 31.744 -9.755 -53.643 1.00 97.75 184 PRO A CA 1
ATOM 1334 C C . PRO A 1 184 ? 32.565 -8.484 -53.882 1.00 97.75 184 PRO A C 1
ATOM 1336 O O . PRO A 1 184 ? 33.322 -8.411 -54.851 1.00 97.75 184 PRO A O 1
ATOM 1339 N N . LEU A 1 185 ? 32.373 -7.476 -53.030 1.00 98.38 185 LEU A N 1
ATOM 1340 C CA . LEU A 1 185 ? 32.982 -6.157 -53.193 1.00 98.38 185 LEU A CA 1
ATOM 1341 C C . LEU A 1 185 ? 33.700 -5.720 -51.917 1.00 98.38 185 LEU A C 1
ATOM 1343 O O . LEU A 1 185 ? 33.062 -5.560 -50.879 1.00 98.38 185 LEU A O 1
ATOM 1347 N N . GLU A 1 186 ? 34.994 -5.435 -52.028 1.00 98.50 186 GLU A N 1
ATOM 1348 C CA . GLU A 1 186 ? 35.824 -4.814 -51.000 1.00 98.50 186 GLU A CA 1
ATOM 1349 C C . GLU A 1 186 ? 36.194 -3.371 -51.393 1.00 98.50 186 GLU A C 1
ATOM 1351 O O . GLU A 1 186 ? 36.756 -3.108 -52.461 1.00 98.50 186 GLU A O 1
ATOM 1356 N N . LEU A 1 187 ? 35.900 -2.409 -50.515 1.00 98.50 187 LEU A N 1
ATOM 1357 C CA . LEU A 1 187 ? 36.217 -0.992 -50.701 1.00 98.50 187 LEU A CA 1
ATOM 1358 C C . LEU A 1 187 ? 37.265 -0.526 -49.690 1.00 98.50 187 LEU A C 1
ATOM 1360 O O . LEU A 1 187 ? 37.097 -0.699 -48.484 1.00 98.50 187 LEU A O 1
ATOM 1364 N N . LEU A 1 188 ? 38.321 0.130 -50.175 1.00 97.88 188 LEU A N 1
ATOM 1365 C CA . LEU A 1 188 ? 39.433 0.619 -49.358 1.00 97.88 188 LEU A CA 1
ATOM 1366 C C . LEU A 1 188 ? 39.566 2.144 -49.479 1.00 97.88 188 LEU A C 1
ATOM 1368 O O . LEU A 1 188 ? 39.801 2.668 -50.570 1.00 97.88 188 LEU A O 1
ATOM 1372 N N . THR A 1 189 ? 39.472 2.870 -48.365 1.00 97.94 189 THR A N 1
ATOM 1373 C CA . THR A 1 189 ? 39.626 4.337 -48.334 1.00 97.94 189 THR A CA 1
ATOM 1374 C C . THR A 1 189 ? 40.100 4.839 -46.963 1.00 97.94 189 THR A C 1
ATOM 1376 O O . THR A 1 189 ? 40.135 4.084 -45.995 1.00 97.94 189 THR A O 1
ATOM 1379 N N . ASP A 1 190 ? 40.480 6.114 -46.852 1.00 96.94 190 ASP A N 1
ATOM 1380 C CA . ASP A 1 190 ? 40.674 6.788 -45.558 1.00 96.94 190 ASP A CA 1
ATOM 1381 C C . ASP A 1 190 ? 39.414 7.564 -45.141 1.00 96.94 190 ASP A C 1
ATOM 1383 O O . ASP A 1 190 ? 38.996 7.499 -43.994 1.00 96.94 190 ASP A O 1
ATOM 1387 N N . ALA A 1 191 ? 38.719 8.214 -46.072 1.00 97.56 191 ALA A N 1
ATOM 1388 C CA . ALA A 1 191 ? 37.412 8.825 -45.827 1.00 97.56 191 ALA A CA 1
ATOM 1389 C C . ALA A 1 191 ? 36.367 8.269 -46.800 1.00 97.56 191 ALA A C 1
ATOM 1391 O O . ALA A 1 191 ? 36.587 8.277 -48.011 1.00 97.56 191 ALA A O 1
ATOM 1392 N N . LEU A 1 192 ? 35.233 7.795 -46.290 1.00 98.38 192 LEU A N 1
ATOM 1393 C CA . LEU A 1 192 ? 34.094 7.328 -47.075 1.00 98.38 192 LEU A CA 1
ATOM 1394 C C . LEU A 1 192 ? 32.919 8.301 -46.949 1.00 98.38 192 LEU A C 1
ATOM 1396 O O . LEU A 1 192 ? 32.488 8.626 -45.843 1.00 98.38 192 LEU A O 1
ATOM 1400 N N . PHE A 1 193 ? 32.341 8.678 -48.085 1.00 98.31 193 PHE A N 1
ATOM 1401 C CA . PHE A 1 193 ? 31.071 9.389 -48.179 1.00 98.31 193 PHE A CA 1
ATOM 1402 C C . PHE A 1 193 ? 30.093 8.583 -49.030 1.00 98.31 193 PHE A C 1
ATOM 1404 O O . PHE A 1 193 ? 30.388 8.253 -50.174 1.00 98.31 193 PHE A O 1
ATOM 1411 N N . VAL A 1 194 ? 28.911 8.296 -48.499 1.00 98.44 194 VAL A N 1
ATOM 1412 C CA . VAL A 1 194 ? 27.812 7.697 -49.265 1.00 98.44 194 VAL A CA 1
ATOM 1413 C C . VAL A 1 194 ? 26.782 8.785 -49.522 1.00 98.44 194 VAL A C 1
ATOM 1415 O O . VAL A 1 194 ? 26.146 9.281 -48.593 1.00 98.44 194 VAL A O 1
ATOM 1418 N N . GLU A 1 195 ? 26.675 9.192 -50.780 1.00 96.56 195 GLU A N 1
ATOM 1419 C CA . GLU A 1 195 ? 25.859 10.297 -51.296 1.00 96.56 195 GLU A CA 1
ATOM 1420 C C . GLU A 1 195 ? 24.832 9.839 -52.349 1.00 96.56 195 GLU A C 1
ATOM 1422 O O . GLU A 1 195 ? 24.294 10.653 -53.100 1.00 96.56 195 GLU A O 1
ATOM 1427 N N . GLY A 1 196 ? 24.531 8.538 -52.387 1.00 95.62 196 GLY A N 1
ATOM 1428 C CA . GLY A 1 196 ? 23.437 7.942 -53.147 1.00 95.62 196 GLY A CA 1
ATOM 1429 C C . GLY A 1 196 ? 23.091 6.521 -52.687 1.00 95.62 196 GLY A C 1
ATOM 1430 O O . GLY A 1 196 ? 23.599 6.036 -51.679 1.00 95.62 196 GLY A O 1
ATOM 1431 N N . ASP A 1 197 ? 22.170 5.869 -53.394 1.00 95.94 197 ASP A N 1
ATOM 1432 C CA . ASP A 1 197 ? 21.677 4.514 -53.121 1.00 95.94 197 ASP A CA 1
ATOM 1433 C C . ASP A 1 197 ? 22.604 3.462 -53.747 1.00 95.94 197 ASP A C 1
ATOM 1435 O O . ASP A 1 197 ? 22.459 3.086 -54.916 1.00 95.94 197 ASP A O 1
ATOM 1439 N N . PHE A 1 198 ? 23.593 3.022 -52.973 1.00 98.19 198 PHE A N 1
ATOM 1440 C CA . PHE A 1 198 ? 24.628 2.099 -53.422 1.00 98.19 198 PHE A CA 1
ATOM 1441 C C . PHE A 1 198 ? 24.263 0.654 -53.059 1.00 98.19 198 PHE A C 1
ATOM 1443 O O . PHE A 1 198 ? 24.109 0.319 -51.877 1.00 98.19 198 PHE A O 1
ATOM 1450 N N . ARG A 1 199 ? 24.118 -0.222 -54.066 1.00 97.56 199 ARG A N 1
ATOM 1451 C CA . ARG A 1 199 ? 23.602 -1.585 -53.871 1.00 97.56 199 ARG A CA 1
ATOM 1452 C C . ARG A 1 199 ? 24.544 -2.677 -54.378 1.00 97.56 199 ARG A C 1
ATOM 1454 O O . ARG A 1 199 ? 24.943 -2.678 -55.542 1.00 97.56 199 ARG A O 1
ATOM 1461 N N . VAL A 1 200 ? 24.766 -3.675 -53.521 1.00 97.50 200 VAL A N 1
ATOM 1462 C CA . VAL A 1 200 ? 25.432 -4.950 -53.836 1.00 97.50 200 VAL A CA 1
ATOM 1463 C C . VAL A 1 200 ? 24.428 -6.087 -53.601 1.00 97.50 200 VAL A C 1
ATOM 1465 O O . VAL A 1 200 ? 24.412 -6.685 -52.532 1.00 97.50 200 VAL A O 1
ATOM 1468 N N . PRO A 1 201 ? 23.474 -6.343 -54.517 1.00 95.19 201 PRO A N 1
ATOM 1469 C CA . PRO A 1 201 ? 22.246 -7.076 -54.191 1.00 95.19 201 PRO A CA 1
ATOM 1470 C C . PRO A 1 201 ? 22.401 -8.585 -53.959 1.00 95.19 201 PRO A C 1
ATOM 1472 O O . PRO A 1 201 ? 21.494 -9.178 -53.376 1.00 95.19 201 PRO A O 1
ATOM 1475 N N . LEU A 1 202 ? 23.484 -9.215 -54.426 1.00 94.25 202 LEU A N 1
ATOM 1476 C CA . LEU A 1 202 ? 23.634 -10.680 -54.408 1.00 94.25 202 LEU A CA 1
ATOM 1477 C C . LEU A 1 202 ? 24.766 -11.190 -53.513 1.00 94.25 202 LEU A C 1
ATOM 1479 O O . LEU A 1 202 ? 24.727 -12.349 -53.109 1.00 94.25 202 LEU A O 1
ATOM 1483 N N . ASN A 1 203 ? 25.741 -10.344 -53.181 1.00 96.00 203 ASN A N 1
ATOM 1484 C CA . ASN A 1 203 ? 26.981 -10.755 -52.530 1.00 96.00 203 ASN A CA 1
ATOM 1485 C C . ASN A 1 203 ? 27.397 -9.789 -51.403 1.00 96.00 203 ASN A C 1
ATOM 1487 O O . ASN A 1 203 ? 26.788 -8.728 -51.254 1.00 96.00 203 ASN A O 1
ATOM 1491 N N . PRO A 1 204 ? 28.382 -10.163 -50.565 1.00 97.00 204 PRO A N 1
ATOM 1492 C CA . PRO A 1 204 ? 28.839 -9.323 -49.463 1.00 97.00 204 PRO A CA 1
ATOM 1493 C C . PRO A 1 204 ? 29.506 -8.020 -49.922 1.00 97.00 204 PRO A C 1
ATOM 1495 O O . PRO A 1 204 ? 30.211 -7.991 -50.930 1.00 97.00 204 PRO A O 1
ATOM 1498 N N . LEU A 1 205 ? 29.319 -6.968 -49.124 1.00 98.50 205 LEU A N 1
ATOM 1499 C CA . LEU A 1 205 ? 30.020 -5.690 -49.214 1.00 98.50 205 LEU A CA 1
ATOM 1500 C C . LEU A 1 205 ? 30.934 -5.532 -47.992 1.00 98.50 205 LEU A C 1
ATOM 1502 O O . LEU A 1 205 ? 30.442 -5.419 -46.871 1.00 98.50 205 LEU A O 1
ATOM 1506 N N . VAL A 1 206 ? 32.244 -5.489 -48.212 1.00 98.56 206 VAL A N 1
ATOM 1507 C CA . VAL A 1 206 ? 33.261 -5.224 -47.189 1.00 98.56 206 VAL A CA 1
ATOM 1508 C C . VAL A 1 206 ? 33.828 -3.826 -47.407 1.00 98.56 206 VAL A C 1
ATOM 1510 O O . VAL A 1 206 ? 34.154 -3.436 -48.526 1.00 98.56 206 VAL A O 1
ATOM 1513 N N . ILE A 1 207 ? 33.934 -3.035 -46.346 1.00 98.56 207 ILE A N 1
ATOM 1514 C CA . ILE A 1 207 ? 34.448 -1.668 -46.409 1.00 98.56 207 ILE A CA 1
ATOM 1515 C C . ILE A 1 207 ? 35.487 -1.472 -45.311 1.00 98.56 207 ILE A C 1
ATOM 1517 O O . ILE A 1 207 ? 35.191 -1.646 -44.131 1.00 98.56 207 ILE A O 1
ATOM 1521 N N . HIS A 1 208 ? 36.676 -1.011 -45.696 1.00 98.06 208 HIS A N 1
ATOM 1522 C CA . HIS A 1 208 ? 37.713 -0.532 -44.788 1.00 98.06 208 HIS A CA 1
ATOM 1523 C C . HIS A 1 208 ? 37.935 0.968 -44.998 1.00 98.06 208 HIS A C 1
ATOM 1525 O O . HIS A 1 208 ? 38.489 1.396 -46.015 1.00 98.06 208 HIS A O 1
ATOM 1531 N N . ALA A 1 209 ? 37.523 1.766 -44.015 1.00 97.50 209 ALA A N 1
ATOM 1532 C CA . ALA A 1 209 ? 37.634 3.220 -44.019 1.00 97.50 209 ALA A CA 1
ATOM 1533 C C . ALA A 1 209 ? 38.374 3.736 -42.772 1.00 97.50 209 ALA A C 1
ATOM 1535 O O . ALA A 1 209 ? 38.414 3.079 -41.733 1.00 97.50 209 ALA A O 1
ATOM 1536 N N . GLY A 1 210 ? 38.964 4.929 -42.846 1.00 94.81 210 GLY A N 1
ATOM 1537 C CA . GLY A 1 210 ? 39.305 5.717 -41.657 1.00 94.81 210 GLY A CA 1
ATOM 1538 C C . GLY A 1 210 ? 38.027 6.297 -41.048 1.00 94.81 210 GLY A C 1
ATOM 1539 O O . GLY A 1 210 ? 37.535 5.822 -40.041 1.00 94.81 210 GLY A O 1
ATOM 1540 N N . SER A 1 211 ? 37.379 7.241 -41.717 1.00 95.06 211 SER A N 1
ATOM 1541 C CA . SER A 1 211 ? 36.060 7.755 -41.313 1.00 95.06 211 SER A CA 1
ATOM 1542 C C . SER A 1 211 ? 34.981 7.405 -42.331 1.00 95.06 211 SER A C 1
ATOM 1544 O O . SER A 1 211 ? 35.263 7.309 -43.525 1.00 95.06 211 SER A O 1
ATOM 1546 N N . SER A 1 212 ? 33.741 7.248 -41.867 1.00 98.06 212 SER A N 1
ATOM 1547 C CA . SER A 1 212 ? 32.598 6.897 -42.713 1.00 98.06 212 SER A CA 1
ATOM 1548 C C . SER A 1 212 ? 31.425 7.840 -42.465 1.00 98.06 212 SER A C 1
ATOM 1550 O O . SER A 1 212 ? 30.991 8.026 -41.331 1.00 98.06 212 SER A O 1
ATOM 1552 N N . THR A 1 213 ? 30.884 8.431 -43.529 1.00 98.31 213 THR A N 1
ATOM 1553 C CA . THR A 1 213 ? 29.703 9.303 -43.482 1.00 98.31 213 THR A CA 1
ATOM 1554 C C . THR A 1 213 ? 28.656 8.822 -44.480 1.00 98.31 213 THR A C 1
ATOM 1556 O O . THR A 1 213 ? 28.869 8.874 -45.691 1.00 98.31 213 THR A O 1
ATOM 1559 N N . ILE A 1 214 ? 27.497 8.395 -43.984 1.00 98.12 214 ILE A N 1
ATOM 1560 C CA . ILE A 1 214 ? 26.326 8.062 -44.798 1.00 98.12 214 ILE A CA 1
ATOM 1561 C C . ILE A 1 214 ? 25.400 9.273 -44.811 1.00 98.12 214 ILE A C 1
ATOM 1563 O O . ILE A 1 214 ? 24.719 9.549 -43.824 1.00 98.12 214 ILE A O 1
ATOM 1567 N N . LEU A 1 215 ? 25.383 10.022 -45.910 1.00 96.88 215 LEU A N 1
ATOM 1568 C CA . LEU A 1 215 ? 24.600 11.252 -46.011 1.00 96.88 215 LEU A CA 1
ATOM 1569 C C . LEU A 1 215 ? 23.101 10.950 -46.068 1.00 96.88 215 LEU A C 1
ATOM 1571 O O . LEU A 1 215 ? 22.676 9.878 -46.484 1.00 96.88 215 LEU A O 1
ATOM 1575 N N . ARG A 1 216 ? 22.285 11.928 -45.663 1.00 94.38 216 ARG A N 1
ATOM 1576 C CA . ARG A 1 216 ? 20.822 11.846 -45.774 1.00 94.38 216 ARG A CA 1
ATOM 1577 C C . ARG A 1 216 ? 20.379 11.955 -47.226 1.00 94.38 216 ARG A C 1
ATOM 1579 O O . ARG A 1 216 ? 19.452 11.273 -47.651 1.00 94.38 216 ARG A O 1
ATOM 1586 N N . THR A 1 217 ? 20.983 12.885 -47.953 1.00 92.25 217 THR A N 1
ATOM 1587 C CA . THR A 1 217 ? 20.524 13.314 -49.267 1.00 92.25 217 THR A CA 1
ATOM 1588 C C . THR A 1 217 ? 21.340 12.670 -50.369 1.00 92.25 217 THR A C 1
ATOM 1590 O O . THR A 1 217 ? 22.538 12.424 -50.233 1.00 92.25 217 THR A O 1
ATOM 1593 N N . ASN A 1 218 ? 20.659 12.424 -51.480 1.00 92.88 218 ASN A N 1
ATOM 1594 C CA . ASN A 1 218 ? 21.294 12.040 -52.722 1.00 92.88 218 ASN A CA 1
ATOM 1595 C C . ASN A 1 218 ? 21.935 13.262 -53.391 1.00 92.88 218 ASN A C 1
ATOM 1597 O O . ASN A 1 218 ? 21.312 14.330 -53.426 1.00 92.88 218 ASN A O 1
ATOM 1601 N N . VAL A 1 219 ? 23.105 13.101 -54.009 1.00 91.62 219 VAL A N 1
ATOM 1602 C CA . VAL A 1 219 ? 23.760 14.154 -54.807 1.00 91.62 219 VAL A CA 1
ATOM 1603 C C . VAL A 1 219 ? 22.867 14.676 -55.946 1.00 91.62 219 VAL A C 1
ATOM 1605 O O . VAL A 1 219 ? 22.919 15.859 -56.282 1.00 91.62 219 VAL A O 1
ATOM 1608 N N . HIS A 1 220 ? 21.986 13.834 -56.495 1.00 90.56 220 HIS A N 1
ATOM 1609 C CA . HIS A 1 220 ? 21.044 14.187 -57.565 1.00 90.56 220 HIS A CA 1
ATOM 1610 C C . HIS A 1 220 ? 19.672 14.662 -57.076 1.00 90.56 220 HIS A C 1
ATOM 1612 O O . HIS A 1 220 ? 18.902 15.216 -57.860 1.00 90.56 220 HIS A O 1
ATOM 1618 N N . THR A 1 221 ? 19.358 14.499 -55.791 1.00 89.62 221 THR A N 1
ATOM 1619 C CA . THR A 1 221 ? 18.132 15.038 -55.182 1.00 89.62 221 THR A CA 1
ATOM 1620 C C . THR A 1 221 ? 18.448 15.681 -53.826 1.00 89.62 221 THR A C 1
ATOM 1622 O O . THR A 1 221 ? 17.974 15.220 -52.782 1.00 89.62 221 THR A O 1
ATOM 1625 N N . PRO A 1 222 ? 19.235 16.774 -53.809 1.00 85.56 222 PRO A N 1
ATOM 1626 C CA . PRO A 1 222 ? 19.736 17.370 -52.570 1.00 85.56 222 PRO A CA 1
ATOM 1627 C C . PRO A 1 222 ? 18.631 17.957 -51.678 1.00 85.56 222 PRO A C 1
ATOM 1629 O O . PRO A 1 222 ? 18.841 18.136 -50.484 1.00 85.56 222 PRO A O 1
ATOM 1632 N N . ASN A 1 223 ? 17.446 18.223 -52.239 1.00 85.88 223 ASN A N 1
ATOM 1633 C CA . ASN A 1 223 ? 16.292 18.788 -51.530 1.00 85.88 223 ASN A CA 1
ATOM 1634 C C . ASN A 1 223 ? 15.228 17.734 -51.161 1.00 85.88 223 ASN A C 1
ATOM 1636 O O . ASN A 1 223 ? 14.085 18.098 -50.877 1.00 85.88 223 ASN A O 1
ATOM 1640 N N . ASN A 1 224 ? 15.551 16.435 -51.216 1.00 82.56 224 ASN A N 1
ATOM 1641 C CA . ASN A 1 224 ? 14.588 15.389 -50.876 1.00 82.56 224 ASN A CA 1
ATOM 1642 C C . ASN A 1 224 ? 14.216 15.445 -49.380 1.00 82.56 224 ASN A C 1
ATOM 1644 O O . ASN A 1 224 ? 15.079 15.515 -48.505 1.00 82.56 224 ASN A O 1
ATOM 1648 N N . SER A 1 225 ? 12.912 15.425 -49.090 1.00 80.56 225 SER A N 1
ATOM 1649 C CA . SER A 1 225 ? 12.384 15.461 -47.718 1.00 80.56 225 SER A CA 1
ATOM 1650 C C . SER A 1 225 ? 12.632 14.156 -46.948 1.00 80.56 225 SER A C 1
ATOM 1652 O O . SER A 1 225 ? 12.795 14.172 -45.723 1.00 80.56 225 SER A O 1
ATOM 1654 N N . THR A 1 226 ? 12.731 13.033 -47.661 1.00 84.56 226 THR A N 1
ATOM 1655 C CA . THR A 1 226 ? 13.079 11.722 -47.106 1.00 84.56 226 THR A CA 1
ATOM 1656 C C . THR A 1 226 ? 14.560 11.423 -47.334 1.00 84.56 226 THR A C 1
ATOM 1658 O O . THR A 1 226 ? 15.116 11.895 -48.328 1.00 84.56 226 THR A O 1
ATOM 1661 N N . PRO A 1 227 ? 15.210 10.628 -46.463 1.00 89.81 227 PRO A N 1
ATOM 1662 C CA . PRO A 1 227 ? 16.520 10.069 -46.780 1.00 89.81 227 PRO A CA 1
ATOM 1663 C C . PRO A 1 227 ? 16.510 9.385 -48.159 1.00 89.81 227 PRO A C 1
ATOM 1665 O O . PRO A 1 227 ? 15.543 8.693 -48.482 1.00 89.81 227 PRO A O 1
ATOM 1668 N N . ASP A 1 228 ? 17.561 9.577 -48.962 1.00 92.62 228 ASP A N 1
ATOM 1669 C CA . ASP A 1 228 ? 17.727 9.008 -50.320 1.00 92.62 228 ASP A CA 1
ATOM 1670 C C . ASP A 1 228 ? 19.193 8.631 -50.634 1.00 92.62 228 ASP A C 1
ATOM 1672 O O . ASP A 1 228 ? 19.677 8.720 -51.765 1.00 92.62 228 ASP A O 1
ATOM 1676 N N . SER A 1 229 ? 19.938 8.253 -49.601 1.00 96.31 229 SER A N 1
ATOM 1677 C CA . SER A 1 229 ? 21.310 7.773 -49.719 1.00 96.31 229 SER A CA 1
ATOM 1678 C C . SER A 1 229 ? 21.568 6.689 -48.676 1.00 96.31 229 SER A C 1
ATOM 1680 O O . SER A 1 229 ? 21.069 6.763 -47.547 1.00 96.31 229 SER A O 1
ATOM 1682 N N . GLY A 1 230 ? 22.329 5.665 -49.053 1.00 97.69 230 GLY A N 1
ATOM 1683 C CA . GLY A 1 230 ? 22.646 4.567 -48.160 1.00 97.69 230 GLY A CA 1
ATOM 1684 C C . GLY A 1 230 ? 23.238 3.342 -48.839 1.00 97.69 230 GLY A C 1
ATOM 1685 O O . GLY A 1 230 ? 23.380 3.276 -50.057 1.00 97.69 230 GLY A O 1
ATOM 1686 N N . LEU A 1 231 ? 23.573 2.358 -48.008 1.00 98.50 231 LEU A N 1
ATOM 1687 C CA . LEU A 1 231 ? 24.148 1.078 -48.410 1.00 98.50 231 LEU A CA 1
ATOM 1688 C C . LEU A 1 231 ? 23.091 -0.025 -48.339 1.00 98.50 231 LEU A C 1
ATOM 1690 O O . LEU A 1 231 ? 22.306 -0.088 -47.386 1.00 98.50 231 LEU A O 1
ATOM 1694 N N . THR A 1 232 ? 23.054 -0.916 -49.329 1.00 98.31 232 THR A N 1
ATOM 1695 C CA . THR A 1 232 ? 22.186 -2.104 -49.304 1.00 98.31 232 THR A CA 1
ATOM 1696 C C . THR A 1 232 ? 22.878 -3.329 -49.896 1.00 98.31 232 THR A C 1
ATOM 1698 O O . THR A 1 232 ? 23.258 -3.320 -51.065 1.00 98.31 232 THR A O 1
ATOM 1701 N N . ALA A 1 233 ? 22.991 -4.402 -49.112 1.00 98.00 233 ALA A N 1
ATOM 1702 C CA . ALA A 1 233 ? 23.532 -5.690 -49.558 1.00 98.00 233 ALA A CA 1
ATOM 1703 C C . ALA A 1 233 ? 22.916 -6.867 -48.774 1.00 98.00 233 ALA A C 1
ATOM 1705 O O . ALA A 1 233 ? 22.253 -6.647 -47.760 1.00 98.00 233 ALA A O 1
ATOM 1706 N N . PRO A 1 234 ? 23.093 -8.134 -49.186 1.00 97.62 234 PRO A N 1
ATOM 1707 C CA . PRO A 1 234 ? 22.804 -9.275 -48.327 1.00 97.62 234 PRO A CA 1
ATOM 1708 C C . PRO A 1 234 ? 23.610 -9.245 -47.033 1.00 97.62 234 PRO A C 1
ATOM 1710 O O . PRO A 1 234 ? 23.008 -9.356 -45.968 1.00 97.62 234 PRO A O 1
ATOM 1713 N N . SER A 1 235 ? 24.919 -9.002 -47.128 1.00 98.12 235 SER A N 1
ATOM 1714 C CA . SER A 1 235 ? 25.811 -8.859 -45.978 1.00 98.12 235 SER A CA 1
ATOM 1715 C C . SER A 1 235 ? 26.690 -7.619 -46.118 1.00 98.12 235 SER A C 1
ATOM 1717 O O . SER A 1 235 ? 27.191 -7.354 -47.210 1.00 98.12 235 SER A O 1
ATOM 1719 N N . ILE A 1 236 ? 26.872 -6.869 -45.033 1.00 98.62 236 ILE A N 1
ATOM 1720 C CA . ILE A 1 236 ? 27.751 -5.694 -44.963 1.00 98.62 236 ILE A CA 1
ATOM 1721 C C . ILE A 1 236 ? 28.704 -5.874 -43.779 1.00 98.62 236 ILE A C 1
ATOM 1723 O O . ILE A 1 236 ? 28.233 -6.057 -42.658 1.00 98.62 236 ILE A O 1
ATOM 1727 N N . ASP A 1 237 ? 30.008 -5.781 -44.036 1.00 98.44 237 ASP A N 1
ATOM 1728 C CA . ASP A 1 237 ? 31.071 -5.660 -43.031 1.00 98.44 237 ASP A CA 1
ATOM 1729 C C . ASP A 1 237 ? 31.731 -4.279 -43.179 1.00 98.44 237 ASP A C 1
ATOM 1731 O O . ASP A 1 237 ? 32.439 -4.009 -44.152 1.00 98.44 237 ASP A O 1
ATOM 1735 N N . LEU A 1 238 ? 31.440 -3.367 -42.251 1.00 98.44 238 LEU A N 1
ATOM 1736 C CA . LEU A 1 238 ? 31.934 -1.991 -42.258 1.00 98.44 238 LEU A CA 1
ATOM 1737 C C . LEU A 1 238 ? 32.942 -1.774 -41.126 1.00 98.44 238 LEU A C 1
ATOM 1739 O O . LEU A 1 238 ? 32.569 -1.560 -39.972 1.00 98.44 238 LEU A O 1
ATOM 1743 N N . ASN A 1 239 ? 34.221 -1.721 -41.488 1.00 97.88 239 ASN A N 1
ATOM 1744 C CA . ASN A 1 239 ? 35.342 -1.462 -40.593 1.00 97.88 239 ASN A CA 1
ATOM 1745 C C . ASN A 1 239 ? 35.816 -0.010 -40.743 1.00 97.88 239 ASN A C 1
ATOM 1747 O O . ASN A 1 239 ? 36.378 0.371 -41.770 1.00 97.88 239 ASN A O 1
ATOM 1751 N N . THR A 1 240 ? 35.596 0.814 -39.720 1.00 95.88 240 THR A N 1
ATOM 1752 C CA . THR A 1 240 ? 35.904 2.255 -39.730 1.00 95.88 240 THR A CA 1
ATOM 1753 C C . THR A 1 240 ? 36.884 2.613 -38.600 1.00 95.88 240 THR A C 1
ATOM 1755 O O . THR A 1 240 ? 36.622 2.320 -37.438 1.00 95.88 240 THR A O 1
ATOM 1758 N N . ARG A 1 241 ? 38.013 3.263 -38.910 1.00 92.56 241 ARG A N 1
ATOM 1759 C CA . ARG A 1 241 ? 39.003 3.761 -37.927 1.00 92.56 241 ARG A CA 1
ATOM 1760 C C . ARG A 1 241 ? 38.811 5.252 -37.608 1.00 92.56 241 ARG A C 1
ATOM 1762 O O . ARG A 1 241 ? 39.429 6.112 -38.233 1.00 92.56 241 ARG A O 1
ATOM 1769 N N . GLY A 1 242 ? 37.957 5.581 -36.647 1.00 93.25 242 GLY A N 1
ATOM 1770 C CA . GLY A 1 242 ? 37.688 6.963 -36.259 1.00 93.25 242 GLY A CA 1
ATOM 1771 C C . GLY A 1 242 ? 36.236 7.167 -35.862 1.00 93.25 242 GLY A C 1
ATOM 1772 O O . GLY A 1 242 ? 35.911 7.110 -34.689 1.00 93.25 242 GLY A O 1
ATOM 1773 N N . SER A 1 243 ? 35.349 7.450 -36.813 1.00 94.94 243 SER A N 1
ATOM 1774 C CA . SER A 1 243 ? 33.922 7.612 -36.514 1.00 94.94 243 SER A CA 1
ATOM 1775 C C . SER A 1 243 ? 33.028 7.265 -37.700 1.00 94.94 243 SER A C 1
ATOM 1777 O O . SER A 1 243 ? 33.414 7.415 -38.864 1.00 94.94 243 SER A O 1
ATOM 1779 N N . LEU A 1 244 ? 31.812 6.823 -37.381 1.00 98.25 244 LEU A N 1
ATOM 1780 C CA . LEU A 1 244 ? 30.719 6.579 -38.311 1.00 98.25 244 LEU A CA 1
ATOM 1781 C C . LEU A 1 244 ? 29.576 7.566 -38.041 1.00 98.25 244 LEU A C 1
ATOM 1783 O O . LEU A 1 244 ? 28.990 7.577 -36.957 1.00 98.25 244 LEU A O 1
ATOM 1787 N N . GLN A 1 245 ? 29.223 8.362 -39.047 1.00 97.88 245 GLN A N 1
ATOM 1788 C CA . GLN A 1 245 ? 28.020 9.193 -39.043 1.00 97.88 245 GLN A CA 1
ATOM 1789 C C . GLN A 1 245 ? 26.977 8.622 -40.010 1.00 97.88 245 GLN A C 1
ATOM 1791 O O . GLN A 1 245 ? 27.284 8.388 -41.179 1.00 97.88 245 GLN A O 1
ATOM 1796 N N . VAL A 1 246 ? 25.739 8.422 -39.548 1.00 98.19 246 VAL A N 1
ATOM 1797 C CA . VAL A 1 246 ? 24.638 7.879 -40.362 1.00 98.19 246 VAL A CA 1
ATOM 1798 C C . VAL A 1 246 ? 23.432 8.812 -40.357 1.00 98.19 246 VAL A C 1
ATOM 1800 O O . VAL A 1 246 ? 22.667 8.878 -39.394 1.00 98.19 246 VAL A O 1
ATOM 1803 N N . SER A 1 247 ? 23.221 9.483 -41.482 1.00 96.31 247 SER A N 1
ATOM 1804 C CA . SER A 1 247 ? 22.060 10.334 -41.757 1.00 96.31 247 SER A CA 1
ATOM 1805 C C . SER A 1 247 ? 21.113 9.720 -42.805 1.00 96.31 247 SER A C 1
ATOM 1807 O O . SER A 1 247 ? 19.952 10.121 -42.891 1.00 96.31 247 SER A O 1
ATOM 1809 N N . GLY A 1 248 ? 21.612 8.762 -43.597 1.00 96.62 248 GLY A N 1
ATOM 1810 C CA . GLY A 1 248 ? 20.881 7.952 -44.580 1.00 96.62 248 GLY A CA 1
ATOM 1811 C C . GLY A 1 248 ? 20.502 6.566 -44.046 1.00 96.62 248 GLY A C 1
ATOM 1812 O O . GLY A 1 248 ? 19.950 6.462 -42.952 1.00 96.62 248 GLY A O 1
ATOM 1813 N N . TRP A 1 249 ? 20.808 5.491 -44.783 1.00 98.25 249 TRP A N 1
ATOM 1814 C CA . TRP A 1 249 ? 20.617 4.115 -44.292 1.00 98.25 249 TRP A CA 1
ATOM 1815 C C . TRP A 1 249 ? 21.807 3.172 -44.513 1.00 98.25 249 TRP A C 1
ATOM 1817 O O . TRP A 1 249 ? 22.566 3.299 -45.470 1.00 98.25 249 TRP A O 1
ATOM 1827 N N . ILE A 1 250 ? 21.911 2.156 -43.660 1.00 98.56 250 ILE A N 1
ATOM 1828 C CA . ILE A 1 250 ? 22.718 0.950 -43.867 1.00 98.56 250 ILE A CA 1
ATOM 1829 C C . ILE A 1 250 ? 21.788 -0.246 -43.665 1.00 98.56 250 ILE A C 1
ATOM 1831 O O . ILE A 1 250 ? 21.241 -0.436 -42.577 1.00 98.56 250 ILE A O 1
ATOM 1835 N N . ARG A 1 251 ? 21.560 -1.034 -44.719 1.00 98.25 251 ARG A N 1
ATOM 1836 C CA . ARG A 1 251 ? 20.606 -2.150 -44.696 1.00 98.25 251 ARG A CA 1
ATOM 1837 C C . ARG A 1 251 ? 21.264 -3.440 -45.161 1.00 98.25 251 ARG A C 1
ATOM 1839 O O . ARG A 1 251 ? 21.755 -3.506 -46.286 1.00 98.25 251 ARG A O 1
ATOM 1846 N N . ALA A 1 252 ? 21.188 -4.475 -44.331 1.00 98.12 252 ALA A N 1
ATOM 1847 C CA . ALA A 1 252 ? 21.529 -5.835 -44.726 1.00 98.12 252 ALA A CA 1
ATOM 1848 C C . ALA A 1 252 ? 20.322 -6.767 -44.588 1.00 98.12 252 ALA A C 1
ATOM 1850 O O . ALA A 1 252 ? 19.467 -6.556 -43.725 1.00 98.12 252 ALA A O 1
ATOM 1851 N N . SER A 1 253 ? 20.208 -7.795 -45.428 1.00 96.75 253 SER A N 1
ATOM 1852 C CA . SER A 1 253 ? 19.156 -8.817 -45.259 1.00 96.75 253 SER A CA 1
ATOM 1853 C C . SER A 1 253 ? 19.623 -10.025 -44.444 1.00 96.75 253 SER A C 1
ATOM 1855 O O . SER A 1 253 ? 18.796 -10.666 -43.805 1.00 96.75 253 SER A O 1
ATOM 1857 N N . GLN A 1 254 ? 20.928 -10.292 -44.402 1.00 95.88 254 GLN A N 1
ATOM 1858 C CA . GLN A 1 254 ? 21.565 -11.359 -43.635 1.00 95.88 254 GLN A CA 1
ATOM 1859 C C . GLN A 1 254 ? 22.422 -10.742 -42.520 1.00 95.88 254 GLN A C 1
ATOM 1861 O O . GLN A 1 254 ? 21.891 -10.457 -41.449 1.00 95.88 254 GLN A O 1
ATOM 1866 N N . THR A 1 255 ? 23.707 -10.484 -42.759 1.00 96.75 255 THR A N 1
ATOM 1867 C CA . THR A 1 255 ? 24.644 -10.003 -41.731 1.00 96.75 255 THR A CA 1
ATOM 1868 C C . THR A 1 255 ? 24.923 -8.512 -41.880 1.00 96.75 255 THR A C 1
ATOM 1870 O O . THR A 1 255 ? 25.296 -8.056 -42.957 1.00 96.75 255 THR A O 1
ATOM 1873 N N . LEU A 1 256 ? 24.761 -7.745 -40.804 1.00 98.31 256 LEU A N 1
ATOM 1874 C CA . LEU A 1 256 ? 25.225 -6.363 -40.712 1.00 98.31 256 LEU A CA 1
ATOM 1875 C C . LEU A 1 256 ? 26.211 -6.246 -39.555 1.00 98.31 256 LEU A C 1
ATOM 1877 O O . LEU A 1 256 ? 25.783 -6.151 -38.406 1.00 98.31 256 LEU A O 1
ATOM 1881 N N . ASP A 1 257 ? 27.500 -6.229 -39.874 1.00 98.25 257 ASP A N 1
ATOM 1882 C CA . ASP A 1 257 ? 28.581 -6.085 -38.906 1.00 98.25 257 ASP A CA 1
ATOM 1883 C C . ASP A 1 257 ? 29.272 -4.730 -39.111 1.00 98.25 257 ASP A C 1
ATOM 1885 O O . ASP A 1 257 ? 29.711 -4.381 -40.205 1.00 98.25 257 ASP A O 1
ATOM 1889 N N . ILE A 1 258 ? 29.315 -3.923 -38.053 1.00 98.44 258 ILE A N 1
ATOM 1890 C CA . ILE A 1 258 ? 29.919 -2.591 -38.041 1.00 98.44 258 ILE A CA 1
ATOM 1891 C C . ILE A 1 258 ? 30.912 -2.525 -36.881 1.00 98.44 258 ILE A C 1
ATOM 1893 O O . ILE A 1 258 ? 30.525 -2.626 -35.714 1.00 98.44 258 ILE A O 1
ATOM 1897 N N . SER A 1 259 ? 32.183 -2.293 -37.199 1.00 97.88 259 SER A N 1
ATOM 1898 C CA . SER A 1 259 ? 33.264 -2.135 -36.227 1.00 97.88 259 SER A CA 1
ATOM 1899 C C . SER A 1 259 ? 33.892 -0.751 -36.346 1.00 97.88 259 SER A C 1
ATOM 1901 O O . SER A 1 259 ? 34.345 -0.351 -37.422 1.00 97.88 259 SER A O 1
ATOM 1903 N N . ILE A 1 260 ? 33.902 -0.001 -35.241 1.00 98.06 260 ILE A N 1
ATOM 1904 C CA . ILE A 1 260 ? 34.461 1.349 -35.171 1.00 98.06 260 ILE A CA 1
ATOM 1905 C C . ILE A 1 260 ? 35.569 1.379 -34.117 1.00 98.06 260 ILE A C 1
ATOM 1907 O O . ILE A 1 260 ? 35.323 1.191 -32.926 1.00 98.06 260 ILE A O 1
ATOM 1911 N N . THR A 1 261 ? 36.799 1.626 -34.548 1.00 96.31 261 THR A N 1
ATOM 1912 C CA . THR A 1 261 ? 37.988 1.619 -33.681 1.00 96.31 261 THR A CA 1
ATOM 1913 C C . THR A 1 261 ? 38.749 2.932 -33.788 1.00 96.31 261 THR A C 1
ATOM 1915 O O . THR A 1 261 ? 38.563 3.672 -34.744 1.00 96.31 261 THR A O 1
ATOM 1918 N N . GLU A 1 262 ? 39.669 3.202 -32.866 1.00 95.12 262 GLU A N 1
ATOM 1919 C CA . GLU A 1 262 ? 40.564 4.368 -32.913 1.00 95.12 262 GLU A CA 1
ATOM 1920 C C . GLU A 1 262 ? 39.810 5.714 -32.907 1.00 95.12 262 GLU A C 1
ATOM 1922 O O . GLU A 1 262 ? 40.262 6.708 -33.482 1.00 95.12 262 GLU A O 1
ATOM 1927 N N . THR A 1 263 ? 38.653 5.775 -32.239 1.00 96.00 263 THR A N 1
ATOM 1928 C CA . THR A 1 263 ? 37.844 6.999 -32.180 1.00 96.00 263 THR A CA 1
ATOM 1929 C C . THR A 1 263 ? 38.555 8.081 -31.361 1.00 96.00 263 THR A C 1
ATOM 1931 O O . THR A 1 263 ? 38.795 7.929 -30.160 1.00 96.00 263 THR A O 1
ATOM 1934 N N . SER A 1 264 ? 38.859 9.217 -31.996 1.00 90.62 264 SER A N 1
ATOM 1935 C CA . SER A 1 264 ? 39.489 10.376 -31.341 1.00 90.62 264 SER A CA 1
ATOM 1936 C C . SER A 1 264 ? 38.489 11.319 -30.659 1.00 90.62 264 SER A C 1
ATOM 1938 O O . SER A 1 264 ? 38.847 12.012 -29.707 1.00 90.62 264 SER A O 1
ATOM 1940 N N . GLY A 1 265 ? 37.242 11.349 -31.142 1.00 91.19 265 GLY A N 1
ATOM 1941 C CA . GLY A 1 265 ? 36.141 12.115 -30.558 1.00 91.19 265 GLY A CA 1
ATOM 1942 C C . GLY A 1 265 ? 35.425 11.389 -29.414 1.00 91.19 265 GLY A C 1
ATOM 1943 O O . GLY A 1 265 ? 35.820 10.312 -28.975 1.00 91.19 265 GLY A O 1
ATOM 1944 N N . ASN A 1 266 ? 34.324 11.981 -28.944 1.00 93.94 266 ASN A N 1
ATOM 1945 C CA . ASN A 1 266 ? 33.515 11.392 -27.868 1.00 93.94 266 ASN A CA 1
ATOM 1946 C C . ASN A 1 266 ? 32.648 10.214 -28.337 1.00 93.94 266 ASN A C 1
ATOM 1948 O O . ASN A 1 266 ? 32.296 9.365 -27.520 1.00 93.94 266 ASN A O 1
ATOM 1952 N N . TYR A 1 267 ? 32.300 10.173 -29.628 1.00 96.94 267 TYR A N 1
ATOM 1953 C CA . TYR A 1 267 ? 31.353 9.207 -30.179 1.00 96.94 267 TYR A CA 1
ATOM 1954 C C . TYR A 1 267 ? 31.951 8.460 -31.368 1.00 96.94 267 TYR A C 1
ATOM 1956 O O . TYR A 1 267 ? 32.388 9.086 -32.335 1.00 96.94 267 TYR A O 1
ATOM 1964 N N . SER A 1 268 ? 31.927 7.130 -31.294 1.00 97.81 268 SER A N 1
ATOM 1965 C CA . SER A 1 268 ? 32.237 6.233 -32.410 1.00 97.81 268 SER A CA 1
ATOM 1966 C C . SER A 1 268 ? 31.117 6.259 -33.443 1.00 97.81 268 SER A C 1
ATOM 1968 O O . SER A 1 268 ? 31.383 6.301 -34.639 1.00 97.81 268 SER A O 1
ATOM 1970 N N . LEU A 1 269 ? 29.862 6.279 -32.984 1.00 97.94 269 LEU A N 1
ATOM 1971 C CA . LEU A 1 269 ? 28.673 6.286 -33.832 1.00 97.94 269 LEU A CA 1
ATOM 1972 C C . LEU A 1 269 ? 27.785 7.483 -33.508 1.00 97.94 269 LEU A C 1
ATOM 1974 O O . LEU A 1 269 ? 27.403 7.686 -32.353 1.00 97.94 269 LEU A O 1
ATOM 1978 N N . VAL A 1 270 ? 27.396 8.220 -34.544 1.00 97.88 270 VAL A N 1
ATOM 1979 C CA . VAL A 1 270 ? 26.352 9.247 -34.481 1.00 97.88 270 VAL A CA 1
ATOM 1980 C C . VAL A 1 270 ? 25.313 8.959 -35.558 1.00 97.88 270 VAL A C 1
ATOM 1982 O O . VAL A 1 270 ? 25.660 8.821 -36.729 1.00 97.88 270 VAL A O 1
ATOM 1985 N N . THR A 1 271 ? 24.037 8.879 -35.185 1.00 97.94 271 THR A N 1
ATOM 1986 C CA . THR A 1 271 ? 22.936 8.750 -36.149 1.00 97.94 271 THR A CA 1
ATOM 1987 C C . THR A 1 271 ? 21.986 9.937 -36.054 1.00 97.94 271 THR A C 1
ATOM 1989 O O . THR A 1 271 ? 21.678 10.391 -34.952 1.00 97.94 271 THR A O 1
ATOM 1992 N N . ASP A 1 272 ? 21.521 10.433 -37.200 1.00 94.94 272 ASP A N 1
ATOM 1993 C CA . ASP A 1 272 ? 20.586 11.560 -37.268 1.00 94.94 272 ASP A CA 1
ATOM 1994 C C . ASP A 1 272 ? 19.121 11.103 -37.282 1.00 94.94 272 ASP A C 1
ATOM 1996 O O . ASP A 1 272 ? 18.787 9.982 -37.663 1.00 94.94 272 ASP A O 1
ATOM 2000 N N . ALA A 1 273 ? 18.212 12.014 -36.933 1.00 92.81 273 ALA A N 1
ATOM 2001 C CA . ALA A 1 273 ? 16.781 11.744 -36.977 1.00 92.81 273 ALA A CA 1
ATOM 2002 C C . ALA A 1 273 ? 16.314 11.320 -38.387 1.00 92.81 273 ALA A C 1
ATOM 2004 O O . ALA A 1 273 ? 16.493 12.033 -39.384 1.00 92.81 273 ALA A O 1
ATOM 2005 N N . GLY A 1 274 ? 15.661 10.159 -38.452 1.00 90.88 274 GLY A N 1
ATOM 2006 C CA . GLY A 1 274 ? 15.175 9.545 -39.689 1.00 90.88 274 GLY A CA 1
ATOM 2007 C C . GLY A 1 274 ? 16.190 8.664 -40.421 1.00 90.88 274 GLY A C 1
ATOM 2008 O O . GLY A 1 274 ? 15.826 8.108 -41.454 1.00 90.88 274 GLY A O 1
ATOM 2009 N N . SER A 1 275 ? 17.420 8.519 -39.918 1.00 96.31 275 SER A N 1
ATOM 2010 C CA . SER A 1 275 ? 18.374 7.548 -40.457 1.00 96.31 275 SER A CA 1
ATOM 2011 C C . SER A 1 275 ? 18.064 6.119 -40.001 1.00 96.31 275 SER A C 1
ATOM 2013 O O . SER A 1 275 ? 17.249 5.904 -39.098 1.00 96.31 275 SER A O 1
ATOM 2015 N N . GLU A 1 276 ? 18.692 5.125 -40.632 1.00 97.62 276 GLU A N 1
ATOM 2016 C CA . GLU A 1 276 ? 18.419 3.714 -40.352 1.00 97.62 276 GLU A CA 1
ATOM 2017 C C . GLU A 1 276 ? 19.673 2.829 -40.405 1.00 97.62 276 GLU A C 1
ATOM 2019 O O . GLU A 1 276 ? 20.422 2.847 -41.377 1.00 97.62 276 GLU A O 1
ATOM 2024 N N . ILE A 1 277 ? 19.850 1.977 -39.396 1.00 98.31 277 ILE A N 1
ATOM 2025 C CA . ILE A 1 277 ? 20.767 0.832 -39.404 1.00 98.31 277 ILE A CA 1
ATOM 2026 C C . ILE A 1 277 ? 19.907 -0.416 -39.195 1.00 98.31 277 ILE A C 1
ATOM 2028 O O . ILE A 1 277 ? 19.312 -0.580 -38.128 1.00 98.31 277 ILE A O 1
ATOM 2032 N N . ALA A 1 278 ? 19.783 -1.278 -40.205 1.00 97.69 278 ALA A N 1
ATOM 2033 C CA . ALA A 1 278 ? 18.821 -2.375 -40.139 1.00 97.69 278 ALA A CA 1
ATOM 2034 C C . ALA A 1 278 ? 19.302 -3.700 -40.734 1.00 97.69 278 ALA A C 1
ATOM 2036 O O . ALA A 1 278 ? 19.690 -3.783 -41.900 1.00 97.69 278 ALA A O 1
ATOM 2037 N N . GLN A 1 279 ? 19.125 -4.761 -39.946 1.00 96.88 279 GLN A N 1
ATOM 2038 C CA . GLN A 1 279 ? 19.037 -6.136 -40.423 1.00 96.88 279 GLN A CA 1
ATOM 2039 C C . GLN A 1 279 ? 17.560 -6.434 -40.733 1.00 96.88 279 GLN A C 1
ATOM 2041 O O . GLN A 1 279 ? 16.692 -6.367 -39.862 1.00 96.88 279 GLN A O 1
ATOM 2046 N N . THR A 1 280 ? 17.262 -6.689 -42.005 1.00 95.75 280 THR A N 1
ATOM 2047 C CA . THR A 1 280 ? 15.895 -6.656 -42.559 1.00 95.75 280 THR A CA 1
ATOM 2048 C C . THR A 1 280 ? 15.309 -8.027 -42.881 1.00 95.75 280 THR A C 1
ATOM 2050 O O . THR A 1 280 ? 14.093 -8.146 -43.020 1.00 95.75 280 THR A O 1
ATOM 2053 N N . GLY A 1 281 ? 16.140 -9.064 -43.012 1.00 92.94 281 GLY A N 1
ATOM 2054 C CA . GLY A 1 281 ? 15.669 -10.415 -43.301 1.00 92.94 281 GLY A CA 1
ATOM 2055 C C . GLY A 1 281 ? 15.133 -11.136 -42.067 1.00 92.94 281 GLY A C 1
ATOM 2056 O O . GLY A 1 281 ? 15.374 -10.757 -40.925 1.00 92.94 281 GLY A O 1
ATOM 2057 N N . THR A 1 282 ? 14.432 -12.242 -42.293 1.00 90.56 282 THR A N 1
ATOM 2058 C CA . THR A 1 282 ? 13.909 -13.102 -41.216 1.00 90.56 282 THR A CA 1
ATOM 2059 C C . THR A 1 282 ? 14.984 -13.986 -40.569 1.00 90.56 282 THR A C 1
ATOM 2061 O O . THR A 1 282 ? 14.706 -14.687 -39.599 1.00 90.56 282 THR A O 1
ATOM 2064 N N . THR A 1 283 ? 16.207 -13.953 -41.100 1.00 89.56 283 THR A N 1
ATOM 2065 C CA . THR A 1 283 ? 17.412 -14.645 -40.622 1.00 89.56 283 THR A CA 1
ATOM 2066 C C . THR A 1 283 ? 18.599 -13.691 -40.707 1.00 89.56 283 THR A C 1
ATOM 2068 O O . THR A 1 283 ? 18.614 -12.846 -41.600 1.00 89.56 283 THR A O 1
ATOM 2071 N N . GLY A 1 284 ? 19.612 -13.862 -39.856 1.00 92.94 284 GLY A N 1
ATOM 2072 C CA . GLY A 1 284 ? 20.844 -13.072 -39.912 1.00 92.94 284 GLY A CA 1
ATOM 2073 C C . GLY A 1 284 ? 21.226 -12.445 -38.574 1.00 92.94 284 GLY A C 1
ATOM 2074 O O . GLY A 1 284 ? 20.638 -12.774 -37.544 1.00 92.94 284 GLY A O 1
ATOM 2075 N N . THR A 1 285 ? 22.217 -11.555 -38.596 1.00 95.31 285 THR A N 1
ATOM 2076 C CA . THR A 1 285 ? 22.810 -10.930 -37.404 1.00 95.31 285 THR A CA 1
ATOM 2077 C C . THR A 1 285 ? 22.984 -9.426 -37.590 1.00 95.31 285 THR A C 1
ATOM 2079 O O . THR A 1 285 ? 23.151 -8.938 -38.706 1.00 95.31 285 THR A O 1
ATOM 2082 N N . LEU A 1 286 ? 22.938 -8.694 -36.476 1.00 97.00 286 LEU A N 1
ATOM 2083 C CA . LEU A 1 286 ? 23.269 -7.274 -36.399 1.00 97.00 286 LEU A CA 1
ATOM 2084 C C . LEU A 1 286 ? 24.295 -7.081 -35.280 1.00 97.00 286 LEU A C 1
ATOM 2086 O O . LEU A 1 286 ? 23.995 -7.380 -34.125 1.00 97.00 286 LEU A O 1
ATOM 2090 N N . SER A 1 287 ? 25.471 -6.561 -35.608 1.00 96.12 287 SER A N 1
ATOM 2091 C CA . SER A 1 287 ? 26.514 -6.212 -34.647 1.00 96.12 287 SER A CA 1
ATOM 2092 C C . SER A 1 287 ? 27.034 -4.808 -34.929 1.00 96.12 287 SER A C 1
ATOM 2094 O O . SER A 1 287 ? 27.420 -4.491 -36.051 1.00 96.12 287 SER A O 1
ATOM 2096 N N . VAL A 1 288 ? 27.036 -3.951 -33.912 1.00 97.06 288 VAL A N 1
ATOM 2097 C CA . VAL A 1 288 ? 27.580 -2.593 -33.963 1.00 97.06 288 VAL A CA 1
ATOM 2098 C C . VAL A 1 288 ? 28.431 -2.377 -32.717 1.00 97.06 288 VAL A C 1
ATOM 2100 O O . VAL A 1 288 ? 27.911 -2.276 -31.602 1.00 97.06 288 VAL A O 1
ATOM 2103 N N . THR A 1 289 ? 29.747 -2.302 -32.902 1.00 96.25 289 THR A N 1
ATOM 2104 C CA . THR A 1 289 ? 30.721 -2.152 -31.812 1.00 96.25 289 THR A CA 1
ATOM 2105 C C . THR A 1 289 ? 31.582 -0.912 -32.011 1.00 96.25 289 THR A C 1
ATOM 2107 O O . THR A 1 289 ? 32.085 -0.685 -33.112 1.00 96.25 289 THR A O 1
ATOM 2110 N N . GLY A 1 290 ? 31.781 -0.129 -30.950 1.00 96.12 290 GLY A N 1
ATOM 2111 C CA . GLY A 1 290 ? 32.656 1.043 -30.951 1.00 96.12 290 GLY A CA 1
ATOM 2112 C C . GLY A 1 290 ? 33.506 1.150 -29.689 1.00 96.12 290 GLY A C 1
ATOM 2113 O O . GLY A 1 290 ? 33.077 0.745 -28.613 1.00 96.12 290 GLY A O 1
ATOM 2114 N N . ASP A 1 291 ? 34.701 1.728 -29.798 1.00 95.19 291 ASP A N 1
ATOM 2115 C CA . ASP A 1 291 ? 35.608 1.965 -28.663 1.00 95.19 291 ASP A CA 1
ATOM 2116 C C . ASP A 1 291 ? 35.290 3.237 -27.842 1.00 95.19 291 ASP A C 1
ATOM 2118 O O . ASP A 1 291 ? 35.871 3.451 -26.773 1.00 95.19 291 ASP A O 1
ATOM 2122 N N . LYS A 1 292 ? 34.346 4.070 -28.304 1.00 96.31 292 LYS A N 1
ATOM 2123 C CA . LYS A 1 292 ? 33.796 5.255 -27.617 1.00 96.31 292 LYS A CA 1
ATOM 2124 C C . LYS A 1 292 ? 32.263 5.242 -27.638 1.00 96.31 292 LYS A C 1
ATOM 2126 O O . LYS A 1 292 ? 31.644 4.191 -27.788 1.00 96.31 292 LYS A O 1
ATOM 2131 N N . GLY A 1 293 ? 31.638 6.398 -27.413 1.00 96.81 293 GLY A N 1
ATOM 2132 C CA . GLY A 1 293 ? 30.205 6.490 -27.183 1.00 96.81 293 GLY A CA 1
ATOM 2133 C C . GLY A 1 293 ? 29.360 6.295 -28.440 1.00 96.81 293 GLY A C 1
ATOM 2134 O O . GLY A 1 293 ? 29.805 6.556 -29.559 1.00 96.81 293 GLY A O 1
ATOM 2135 N N . PHE A 1 294 ? 28.105 5.901 -28.252 1.00 97.94 294 PHE A N 1
ATOM 2136 C CA . PHE A 1 294 ? 27.072 5.915 -29.287 1.00 97.94 294 PHE A CA 1
ATOM 2137 C C . PHE A 1 294 ? 26.073 7.032 -29.006 1.00 97.94 294 PHE A C 1
ATOM 2139 O O . PHE A 1 294 ? 25.625 7.193 -27.873 1.00 97.94 294 PHE A O 1
ATOM 2146 N N . ARG A 1 295 ? 25.702 7.785 -30.044 1.00 97.69 295 ARG A N 1
ATOM 2147 C CA . ARG A 1 295 ? 24.614 8.767 -30.011 1.00 97.69 295 ARG A CA 1
ATOM 2148 C C . ARG A 1 295 ? 23.609 8.445 -31.108 1.00 97.69 295 ARG A C 1
ATOM 2150 O O . ARG A 1 295 ? 23.885 8.656 -32.288 1.00 97.69 295 ARG A O 1
ATOM 2157 N N . ILE A 1 296 ? 22.446 7.933 -30.721 1.00 97.94 296 ILE A N 1
ATOM 2158 C CA . ILE A 1 296 ? 21.439 7.416 -31.648 1.00 97.94 296 ILE A CA 1
ATOM 2159 C C . ILE A 1 296 ? 20.218 8.336 -31.690 1.00 97.94 296 ILE A C 1
ATOM 2161 O O . ILE A 1 296 ? 19.524 8.455 -30.689 1.00 97.94 296 ILE A O 1
ATOM 2165 N N . ALA A 1 297 ? 19.926 8.952 -32.839 1.00 97.00 297 ALA A N 1
ATOM 2166 C CA . ALA A 1 297 ? 18.654 9.645 -33.100 1.00 97.00 297 ALA A CA 1
ATOM 2167 C C . ALA A 1 297 ? 17.802 8.964 -34.191 1.00 97.00 297 ALA A C 1
ATOM 2169 O O . ALA A 1 297 ? 16.643 9.332 -34.385 1.00 97.00 297 ALA A O 1
ATOM 2170 N N . GLY A 1 298 ? 18.373 7.998 -34.918 1.00 95.75 298 GLY A N 1
ATOM 2171 C CA . GLY A 1 298 ? 17.705 7.234 -35.971 1.00 95.75 298 GLY A CA 1
ATOM 2172 C C . GLY A 1 298 ? 17.069 5.926 -35.487 1.00 95.75 298 GLY A C 1
ATOM 2173 O O . GLY A 1 298 ? 16.830 5.712 -34.298 1.00 95.75 298 GLY A O 1
ATOM 2174 N N . THR A 1 299 ? 16.793 5.033 -36.437 1.00 97.00 299 THR A N 1
ATOM 2175 C CA . THR A 1 299 ? 16.289 3.677 -36.182 1.00 97.00 299 THR A CA 1
ATOM 2176 C C . THR A 1 299 ? 17.427 2.660 -36.199 1.00 97.00 299 THR A C 1
ATOM 2178 O O . THR A 1 299 ? 18.205 2.625 -37.153 1.00 97.00 299 THR A O 1
ATOM 2181 N N . VAL A 1 300 ? 17.488 1.786 -35.194 1.00 97.56 300 VAL A N 1
ATOM 2182 C CA . VAL A 1 300 ? 18.357 0.599 -35.184 1.00 97.56 300 VAL A CA 1
ATOM 2183 C C . VAL A 1 300 ? 17.483 -0.640 -35.028 1.00 97.56 300 VAL A C 1
ATOM 2185 O O . VAL A 1 300 ? 16.766 -0.774 -34.039 1.00 97.56 300 VAL A O 1
ATOM 2188 N N . ARG A 1 301 ? 17.497 -1.544 -36.012 1.00 95.94 301 ARG A N 1
ATOM 2189 C CA . ARG A 1 301 ? 16.502 -2.623 -36.105 1.00 95.94 301 ARG A CA 1
ATOM 2190 C C . ARG A 1 301 ? 17.094 -3.975 -36.491 1.00 95.94 301 ARG A C 1
ATOM 2192 O O . ARG A 1 301 ? 17.834 -4.061 -37.465 1.00 95.94 301 ARG A O 1
ATOM 2199 N N . ALA A 1 302 ? 16.638 -5.040 -35.830 1.00 95.88 302 ALA A N 1
ATOM 2200 C CA . ALA A 1 302 ? 16.792 -6.416 -36.310 1.00 95.88 302 ALA A CA 1
ATOM 2201 C C . ALA A 1 302 ? 15.432 -7.125 -36.463 1.00 95.88 302 ALA A C 1
ATOM 2203 O O . ALA A 1 302 ? 14.543 -7.023 -35.606 1.00 95.88 302 ALA A O 1
ATOM 2204 N N . ALA A 1 303 ? 15.261 -7.833 -37.579 1.00 93.88 303 ALA A N 1
ATOM 2205 C CA . ALA A 1 303 ? 14.024 -8.523 -37.948 1.00 93.88 303 ALA A CA 1
ATOM 2206 C C . ALA A 1 303 ? 14.107 -10.052 -37.831 1.00 93.88 303 ALA A C 1
ATOM 2208 O O . ALA A 1 303 ? 13.069 -10.717 -37.837 1.00 93.88 303 ALA A O 1
ATOM 2209 N N . ALA A 1 304 ? 15.311 -10.611 -37.694 1.00 93.62 304 ALA A N 1
ATOM 2210 C CA . ALA A 1 304 ? 15.493 -12.048 -37.557 1.00 93.62 304 ALA A CA 1
ATOM 2211 C C . ALA A 1 304 ? 14.790 -12.619 -36.309 1.00 93.62 304 ALA A C 1
ATOM 2213 O O . ALA A 1 304 ? 14.703 -11.970 -35.263 1.00 93.62 304 ALA A O 1
ATOM 2214 N N . ALA A 1 305 ? 14.274 -13.845 -36.428 1.00 92.00 305 ALA A N 1
ATOM 2215 C CA . ALA A 1 305 ? 13.800 -14.613 -35.278 1.00 92.00 305 ALA A CA 1
ATOM 2216 C C . ALA A 1 305 ? 14.988 -15.046 -34.406 1.00 92.00 305 ALA A C 1
ATOM 2218 O O . ALA A 1 305 ? 16.059 -15.333 -34.941 1.00 92.00 305 ALA A O 1
ATOM 2219 N N . ALA A 1 306 ? 14.794 -15.099 -33.086 1.00 93.50 306 ALA A N 1
ATOM 2220 C CA . ALA A 1 306 ? 15.859 -15.330 -32.110 1.00 93.50 306 ALA A CA 1
ATOM 2221 C C . ALA A 1 306 ? 17.070 -14.396 -32.306 1.00 93.50 306 ALA A C 1
ATOM 2223 O O . ALA A 1 306 ? 18.219 -14.786 -32.096 1.00 93.50 306 ALA A O 1
ATOM 2224 N N . ALA A 1 307 ? 16.818 -13.163 -32.760 1.00 93.81 307 ALA A N 1
ATOM 2225 C CA . ALA A 1 307 ? 17.871 -12.186 -32.980 1.00 93.81 307 ALA A CA 1
ATOM 2226 C C . ALA A 1 307 ? 18.465 -11.743 -31.645 1.00 93.81 307 ALA A C 1
ATOM 2228 O O . ALA A 1 307 ? 17.735 -11.386 -30.723 1.00 93.81 307 ALA A O 1
ATOM 2229 N N . VAL A 1 308 ? 19.792 -11.683 -31.591 1.00 94.75 308 VAL A N 1
ATOM 2230 C CA . VAL A 1 308 ? 20.540 -11.123 -30.463 1.00 94.75 308 VAL A CA 1
ATOM 2231 C C . VAL A 1 308 ? 21.447 -10.017 -31.002 1.00 94.75 308 VAL A C 1
ATOM 2233 O O . VAL A 1 308 ? 22.643 -10.250 -31.185 1.00 94.75 308 VAL A O 1
ATOM 2236 N N . PRO A 1 309 ? 20.899 -8.843 -31.381 1.00 93.25 309 PRO A N 1
ATOM 2237 C CA . PRO A 1 309 ? 21.731 -7.756 -31.867 1.00 93.25 309 PRO A CA 1
ATOM 2238 C C . PRO A 1 309 ? 22.703 -7.299 -30.779 1.00 93.25 309 PRO A C 1
ATOM 2240 O O . PRO A 1 309 ? 22.331 -7.162 -29.612 1.00 93.25 309 PRO A O 1
ATOM 2243 N N . ILE A 1 310 ? 23.942 -7.032 -31.178 1.00 91.25 310 ILE A N 1
ATOM 2244 C CA . ILE A 1 310 ? 24.983 -6.509 -30.293 1.00 91.25 310 ILE A CA 1
ATOM 2245 C C . ILE A 1 310 ? 25.115 -5.017 -30.569 1.00 91.25 310 ILE A C 1
ATOM 2247 O O . ILE A 1 310 ? 25.543 -4.631 -31.652 1.00 91.25 310 ILE A O 1
ATOM 2251 N N . LEU A 1 311 ? 24.755 -4.181 -29.594 1.00 94.00 311 LEU A N 1
ATOM 2252 C CA . LEU A 1 311 ? 24.969 -2.734 -29.633 1.00 94.00 311 LEU A CA 1
ATOM 2253 C C . LEU A 1 311 ? 25.861 -2.352 -28.447 1.00 94.00 311 LEU A C 1
ATOM 2255 O O . LEU A 1 311 ? 25.376 -2.206 -27.323 1.00 94.00 311 LEU A O 1
ATOM 2259 N N . ALA A 1 312 ? 27.168 -2.242 -28.693 1.00 92.12 312 ALA A N 1
ATOM 2260 C CA . ALA A 1 312 ? 28.172 -2.058 -27.648 1.00 92.12 312 ALA A CA 1
ATOM 2261 C C . ALA A 1 312 ? 28.964 -0.758 -27.846 1.00 92.12 312 ALA A C 1
ATOM 2263 O O . ALA A 1 312 ? 29.804 -0.659 -28.745 1.00 92.12 312 ALA A O 1
ATOM 2264 N N . ALA A 1 313 ? 28.705 0.218 -26.974 1.00 95.00 313 ALA A N 1
ATOM 2265 C CA . ALA A 1 313 ? 29.471 1.456 -26.881 1.00 95.00 313 ALA A CA 1
ATOM 2266 C C . ALA A 1 313 ? 30.601 1.306 -25.851 1.00 95.00 313 ALA A C 1
ATOM 2268 O O . ALA A 1 313 ? 30.366 0.847 -24.735 1.00 95.00 313 ALA A O 1
ATOM 2269 N N . GLY A 1 314 ? 31.818 1.741 -26.184 1.00 93.62 314 GLY A N 1
ATOM 2270 C CA . GLY A 1 314 ? 32.975 1.666 -25.285 1.00 93.62 314 GLY A CA 1
ATOM 2271 C C . GLY A 1 314 ? 32.937 2.660 -24.118 1.00 93.62 314 GLY A C 1
ATOM 2272 O O . GLY A 1 314 ? 33.661 2.484 -23.141 1.00 93.62 314 GLY A O 1
ATOM 2273 N N . THR A 1 315 ? 32.098 3.699 -24.197 1.00 94.12 315 THR A N 1
ATOM 2274 C CA . THR A 1 315 ? 31.852 4.658 -23.104 1.00 94.12 315 THR A CA 1
ATOM 2275 C C . THR A 1 315 ? 30.351 4.875 -22.893 1.00 94.12 315 THR A C 1
ATOM 2277 O O . THR A 1 315 ? 29.689 3.988 -22.365 1.00 94.12 315 THR A O 1
ATOM 2280 N N . VAL A 1 316 ? 29.791 6.008 -23.319 1.00 95.19 316 VAL A N 1
ATOM 2281 C CA . VAL A 1 316 ? 28.379 6.360 -23.108 1.00 95.19 316 VAL A CA 1
ATOM 2282 C C . VAL A 1 316 ? 27.482 5.831 -24.226 1.00 95.19 316 VAL A C 1
ATOM 2284 O O . VAL A 1 316 ? 27.871 5.845 -25.395 1.00 95.19 316 VAL A O 1
ATOM 2287 N N . PHE A 1 317 ? 26.258 5.421 -23.900 1.00 96.88 317 PHE A N 1
ATOM 2288 C CA . PHE A 1 317 ? 25.231 5.079 -24.887 1.00 96.88 317 PHE A CA 1
ATOM 2289 C C . PHE A 1 317 ? 24.030 6.021 -24.727 1.00 96.88 317 PHE A C 1
ATOM 2291 O O . PHE A 1 317 ? 23.209 5.871 -23.826 1.00 96.88 317 PHE A O 1
ATOM 2298 N N . GLU A 1 318 ? 23.931 7.004 -25.623 1.00 97.31 318 GLU A N 1
ATOM 2299 C CA . GLU A 1 318 ? 22.869 8.011 -25.661 1.00 97.31 318 GLU A CA 1
ATOM 2300 C C . GLU A 1 318 ? 21.832 7.678 -26.740 1.00 97.31 318 GLU A C 1
ATOM 2302 O O . GLU A 1 318 ? 22.150 7.594 -27.930 1.00 97.31 318 GLU A O 1
ATOM 2307 N N . ILE A 1 319 ? 20.570 7.554 -26.337 1.00 97.62 319 ILE A N 1
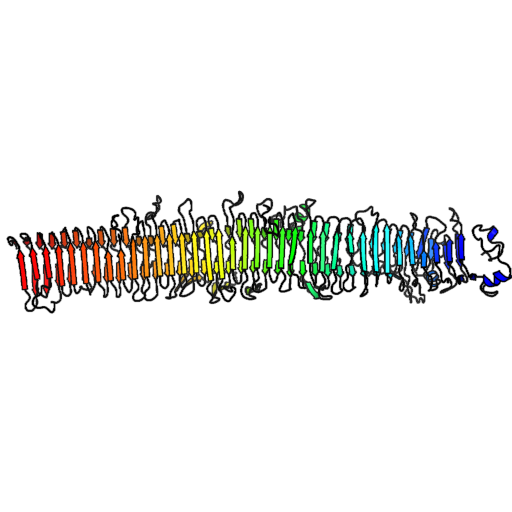ATOM 2308 C CA . ILE A 1 319 ? 19.417 7.376 -27.220 1.00 97.62 319 ILE A CA 1
ATOM 2309 C C . ILE A 1 319 ? 18.579 8.656 -27.153 1.00 97.62 319 ILE A C 1
ATOM 2311 O O . ILE A 1 319 ? 18.006 8.996 -26.120 1.00 97.62 319 ILE A O 1
ATOM 2315 N N . LEU A 1 320 ? 18.544 9.399 -28.254 1.00 97.56 320 LEU A N 1
ATOM 2316 C CA . LEU A 1 320 ? 17.950 10.730 -28.358 1.00 97.56 320 LEU A CA 1
ATOM 2317 C C . LEU A 1 320 ? 16.435 10.676 -28.645 1.00 97.56 320 LEU A C 1
ATOM 2319 O O . LEU A 1 320 ? 15.909 9.625 -29.022 1.00 97.56 320 LEU A O 1
ATOM 2323 N N . PRO A 1 321 ? 15.704 11.802 -28.498 1.00 94.94 321 PRO A N 1
ATOM 2324 C CA . PRO A 1 321 ? 14.274 11.843 -28.794 1.00 94.94 321 PRO A CA 1
ATOM 2325 C C . PRO A 1 321 ? 13.959 11.379 -30.224 1.00 94.94 321 PRO A C 1
ATOM 2327 O O . PRO A 1 321 ? 14.649 11.764 -31.169 1.00 94.94 321 PRO A O 1
ATOM 2330 N N . ASN A 1 322 ? 12.873 10.619 -30.386 1.00 89.00 322 ASN A N 1
ATOM 2331 C CA . ASN A 1 322 ? 12.414 9.993 -31.635 1.00 89.00 322 ASN A CA 1
ATOM 2332 C C . ASN A 1 322 ? 13.284 8.847 -32.182 1.00 89.00 322 ASN A C 1
ATOM 2334 O O . ASN A 1 322 ? 12.941 8.298 -33.230 1.00 89.00 322 ASN A O 1
ATOM 2338 N N . ALA A 1 323 ? 14.362 8.454 -31.497 1.00 96.88 323 ALA A N 1
ATOM 2339 C CA . ALA A 1 323 ? 15.078 7.229 -31.838 1.00 96.88 323 ALA A CA 1
ATOM 2340 C C . ALA A 1 323 ? 14.197 5.988 -31.595 1.00 96.88 323 ALA A C 1
ATOM 2342 O O . ALA A 1 323 ? 13.403 5.960 -30.649 1.00 96.88 323 ALA A O 1
ATOM 2343 N N . ASP A 1 324 ? 14.360 4.956 -32.427 1.00 96.25 324 ASP A N 1
ATOM 2344 C CA . ASP A 1 324 ? 13.683 3.656 -32.289 1.00 96.25 324 ASP A CA 1
ATOM 2345 C C . ASP A 1 324 ? 14.719 2.533 -32.367 1.00 96.25 324 ASP A C 1
ATOM 2347 O O . ASP A 1 324 ? 15.276 2.264 -33.432 1.00 96.25 324 ASP A O 1
ATOM 2351 N N . ILE A 1 325 ? 14.993 1.876 -31.241 1.00 97.19 325 ILE A N 1
ATOM 2352 C CA . ILE A 1 325 ? 15.827 0.673 -31.199 1.00 97.19 325 ILE A CA 1
ATOM 2353 C C . ILE A 1 325 ? 14.915 -0.532 -30.998 1.00 97.19 325 ILE A C 1
ATOM 2355 O O . ILE A 1 325 ? 14.229 -0.636 -29.980 1.00 97.19 325 ILE A O 1
ATOM 2359 N N . ALA A 1 326 ? 14.891 -1.444 -31.971 1.00 96.19 326 ALA A N 1
ATOM 2360 C CA . ALA A 1 326 ? 13.895 -2.504 -32.003 1.00 96.19 326 ALA A CA 1
ATOM 2361 C C . ALA A 1 326 ? 14.427 -3.871 -32.453 1.00 96.19 326 ALA A C 1
ATOM 2363 O O . ALA A 1 326 ? 15.100 -4.000 -33.476 1.00 96.19 326 ALA A O 1
ATOM 2364 N N . VAL A 1 327 ? 13.990 -4.924 -31.761 1.00 95.81 327 VAL A N 1
ATOM 2365 C CA . VAL A 1 327 ? 13.962 -6.291 -32.306 1.00 95.81 327 VAL A CA 1
ATOM 2366 C C . VAL A 1 327 ? 12.519 -6.693 -32.553 1.00 95.81 327 VAL A C 1
ATOM 2368 O O . VAL A 1 327 ? 11.659 -6.493 -31.699 1.00 95.81 327 VAL A O 1
ATOM 2371 N N . THR A 1 328 ? 12.221 -7.223 -33.737 1.00 92.12 328 THR A N 1
ATOM 2372 C CA . THR A 1 328 ? 10.830 -7.532 -34.131 1.00 92.12 328 THR A CA 1
ATOM 2373 C C . THR A 1 328 ? 10.541 -9.021 -34.266 1.00 92.12 328 THR A C 1
ATOM 2375 O O . THR A 1 328 ? 9.377 -9.408 -34.169 1.00 92.12 328 THR A O 1
ATOM 2378 N N . GLY A 1 329 ? 11.577 -9.847 -34.432 1.00 91.06 329 GLY A N 1
ATOM 2379 C CA . GLY A 1 329 ? 11.445 -11.299 -34.449 1.00 91.06 329 GLY A CA 1
ATOM 2380 C C . GLY A 1 329 ? 10.998 -11.882 -33.106 1.00 91.06 329 GLY A C 1
ATOM 2381 O O . GLY A 1 329 ? 11.149 -11.266 -32.049 1.00 91.06 329 GLY A O 1
ATOM 2382 N N . VAL A 1 330 ? 10.423 -13.082 -33.178 1.00 93.44 330 VAL A N 1
ATOM 2383 C CA . VAL A 1 330 ? 10.019 -13.901 -32.024 1.00 93.44 330 VAL A CA 1
ATOM 2384 C C . VAL A 1 330 ? 11.246 -14.447 -31.290 1.00 93.44 330 VAL A C 1
ATOM 2386 O O . VAL A 1 330 ? 12.208 -14.847 -31.947 1.00 93.44 330 VAL A O 1
ATOM 2389 N N . GLY A 1 331 ? 11.202 -14.509 -29.956 1.00 93.50 331 GLY A N 1
ATOM 2390 C CA . GLY A 1 331 ? 12.272 -15.095 -29.138 1.00 93.50 331 GLY A CA 1
ATOM 2391 C C . GLY A 1 331 ? 13.587 -14.311 -29.156 1.00 93.50 331 GLY A C 1
ATOM 2392 O O . GLY A 1 331 ? 14.641 -14.905 -28.951 1.00 93.50 331 GLY A O 1
ATOM 2393 N N . SER A 1 332 ? 13.549 -13.025 -29.508 1.00 95.12 332 SER A N 1
ATOM 2394 C CA . SER A 1 332 ? 14.743 -12.193 -29.700 1.00 95.12 332 SER A CA 1
ATOM 2395 C C . SER A 1 332 ? 15.166 -11.510 -28.401 1.00 95.12 332 SER A C 1
ATOM 2397 O O . SER A 1 332 ? 14.310 -11.097 -27.630 1.00 95.12 332 SER A O 1
ATOM 2399 N N . THR A 1 333 ? 16.462 -11.294 -28.191 1.00 94.69 333 THR A N 1
ATOM 2400 C CA . THR A 1 333 ? 17.000 -10.604 -27.008 1.00 94.69 333 THR A CA 1
ATOM 2401 C C . THR A 1 333 ? 17.742 -9.341 -27.435 1.00 94.69 333 THR A C 1
ATOM 2403 O O . THR A 1 333 ? 18.795 -9.415 -28.064 1.00 94.69 333 THR A O 1
ATOM 2406 N N . LEU A 1 334 ? 17.213 -8.165 -27.098 1.00 94.44 334 LEU A N 1
ATOM 2407 C CA . LEU A 1 334 ? 17.874 -6.886 -27.357 1.00 94.44 334 LEU A CA 1
ATOM 2408 C C . LEU A 1 334 ? 18.833 -6.542 -26.213 1.00 94.44 334 LEU A C 1
ATOM 2410 O O . LEU A 1 334 ? 18.389 -6.234 -25.108 1.00 94.44 334 LEU A O 1
ATOM 2414 N N . ASN A 1 335 ? 20.136 -6.543 -26.496 1.00 91.81 335 ASN A N 1
ATOM 2415 C CA . ASN A 1 335 ? 21.171 -6.190 -25.527 1.00 91.81 335 ASN A CA 1
ATOM 2416 C C . ASN A 1 335 ? 21.681 -4.769 -25.770 1.00 91.81 335 ASN A C 1
ATOM 2418 O O . ASN A 1 335 ? 22.239 -4.476 -26.830 1.00 91.81 335 ASN A O 1
ATOM 2422 N N . LEU A 1 336 ? 21.526 -3.901 -24.771 1.00 92.31 336 LEU A N 1
ATOM 2423 C CA . LEU A 1 336 ? 22.111 -2.564 -24.753 1.00 92.31 336 LEU A CA 1
ATOM 2424 C C . LEU A 1 336 ? 23.225 -2.522 -23.708 1.00 92.31 336 LEU A C 1
ATOM 2426 O O . LEU A 1 336 ? 22.983 -2.757 -22.522 1.00 92.31 336 LEU A O 1
ATOM 2430 N N . THR A 1 337 ? 24.454 -2.248 -24.143 1.00 89.25 337 THR A N 1
ATOM 2431 C CA . THR A 1 337 ? 25.623 -2.206 -23.255 1.00 89.25 337 THR A CA 1
ATOM 2432 C C . THR A 1 337 ? 26.413 -0.922 -23.467 1.00 89.25 337 THR A C 1
ATOM 2434 O O . THR A 1 337 ? 26.840 -0.615 -24.583 1.00 89.25 337 THR A O 1
ATOM 2437 N N . ALA A 1 338 ? 26.613 -0.187 -22.376 1.00 92.50 338 ALA A N 1
ATOM 2438 C CA . ALA A 1 338 ? 27.526 0.946 -22.298 1.00 92.50 338 ALA A CA 1
ATOM 2439 C C . ALA A 1 338 ? 28.801 0.550 -21.536 1.00 92.50 338 ALA A C 1
ATOM 2441 O O . ALA A 1 338 ? 28.777 -0.346 -20.693 1.00 92.50 338 ALA A O 1
ATOM 2442 N N . GLY A 1 339 ? 29.913 1.228 -21.810 1.00 91.81 339 GLY A N 1
ATOM 2443 C CA . GLY A 1 339 ? 31.145 1.113 -21.028 1.00 91.81 339 GLY A CA 1
ATOM 2444 C C . GLY A 1 339 ? 31.135 1.959 -19.751 1.00 91.81 339 GLY A C 1
ATOM 2445 O O . GLY A 1 339 ? 31.880 1.654 -18.823 1.00 91.81 339 GLY A O 1
ATOM 2446 N N . THR A 1 340 ? 30.295 3.000 -19.690 1.00 92.88 340 THR A N 1
ATOM 2447 C CA . THR A 1 340 ? 30.069 3.825 -18.490 1.00 92.88 340 THR A CA 1
ATOM 2448 C C . THR A 1 340 ? 28.577 4.015 -18.216 1.00 92.88 340 THR A C 1
ATOM 2450 O O . THR A 1 340 ? 28.016 3.313 -17.379 1.00 92.88 340 THR A O 1
ATOM 2453 N N . ASP A 1 341 ? 27.926 4.912 -18.957 1.00 93.69 341 ASP A N 1
ATOM 2454 C CA . ASP A 1 341 ? 26.582 5.417 -18.665 1.00 93.69 341 ASP A CA 1
ATOM 2455 C C . ASP A 1 341 ? 25.648 5.157 -19.845 1.00 93.69 341 ASP A C 1
ATOM 2457 O O . ASP A 1 341 ? 26.056 5.236 -21.011 1.00 93.69 341 ASP A O 1
ATOM 2461 N N . LEU A 1 342 ? 24.377 4.892 -19.556 1.00 95.56 342 LEU A N 1
ATOM 2462 C CA . LEU A 1 342 ? 23.350 4.694 -20.574 1.00 95.56 342 LEU A CA 1
ATOM 2463 C C . LEU A 1 342 ? 22.180 5.645 -20.323 1.00 95.56 342 LEU A C 1
ATOM 2465 O O . LEU A 1 342 ? 21.644 5.711 -19.220 1.00 95.56 342 LEU A O 1
ATOM 2469 N N . ALA A 1 343 ? 21.778 6.386 -21.354 1.00 95.81 343 ALA A N 1
ATOM 2470 C CA . ALA A 1 343 ? 20.736 7.397 -21.244 1.00 95.81 343 ALA A CA 1
ATOM 2471 C C . ALA A 1 343 ? 19.729 7.304 -22.392 1.00 95.81 343 ALA A C 1
ATOM 2473 O O . ALA A 1 343 ? 20.080 7.438 -23.564 1.00 95.81 343 ALA A O 1
ATOM 2474 N N . LEU A 1 344 ? 18.456 7.138 -22.039 1.00 96.88 344 LEU A N 1
ATOM 2475 C CA . LEU A 1 344 ? 17.309 7.261 -22.932 1.00 96.88 344 LEU A CA 1
ATOM 2476 C C . LEU A 1 344 ? 16.655 8.617 -22.694 1.00 96.88 344 LEU A C 1
ATOM 2478 O O . LEU A 1 344 ? 16.156 8.888 -21.604 1.00 96.88 344 LEU A O 1
ATOM 2482 N N . ALA A 1 345 ? 16.599 9.457 -23.719 1.00 95.31 345 ALA A N 1
ATOM 2483 C CA . ALA A 1 345 ? 15.881 10.719 -23.659 1.00 95.31 345 ALA A CA 1
ATOM 2484 C C . ALA A 1 345 ? 14.360 10.511 -23.751 1.00 95.31 345 ALA A C 1
ATOM 2486 O O . ALA A 1 345 ? 13.875 9.541 -24.344 1.00 95.31 345 ALA A O 1
ATOM 2487 N N . LEU A 1 346 ? 13.597 11.472 -23.227 1.00 91.88 346 LEU A N 1
ATOM 2488 C CA . LEU A 1 346 ? 12.148 11.551 -23.429 1.00 91.88 346 LEU A CA 1
ATOM 2489 C C . LEU A 1 346 ? 11.790 11.489 -24.924 1.00 91.88 346 LEU A C 1
ATOM 2491 O O . LEU A 1 346 ? 12.379 12.184 -25.751 1.00 91.88 346 LEU A O 1
ATOM 2495 N N . GLY A 1 347 ? 10.818 10.639 -25.266 1.00 90.38 347 GLY A N 1
ATOM 2496 C CA . GLY A 1 347 ? 10.376 10.408 -26.646 1.00 90.38 347 GLY A CA 1
ATOM 2497 C C . GLY A 1 347 ? 11.216 9.407 -27.452 1.00 90.38 347 GLY A C 1
ATOM 2498 O O . GLY A 1 347 ? 10.940 9.223 -28.635 1.00 90.38 347 GLY A O 1
ATOM 2499 N N . SER A 1 348 ? 12.231 8.771 -26.858 1.00 95.75 348 SER A N 1
ATOM 2500 C CA . SER A 1 348 ? 12.905 7.603 -27.451 1.00 95.75 348 SER A CA 1
ATOM 2501 C C . SER A 1 348 ? 12.118 6.306 -27.214 1.00 95.75 348 SER A C 1
ATOM 2503 O O . SER A 1 348 ? 11.357 6.209 -26.248 1.00 95.75 348 SER A O 1
ATOM 2505 N N . ASN A 1 349 ? 12.307 5.305 -28.081 1.00 95.69 349 ASN A N 1
ATOM 2506 C CA . ASN A 1 349 ? 11.700 3.978 -27.957 1.00 95.69 349 ASN A CA 1
ATOM 2507 C C . ASN A 1 349 ? 12.768 2.876 -27.990 1.00 95.69 349 ASN A C 1
ATOM 2509 O O . ASN A 1 349 ? 13.599 2.827 -28.898 1.00 95.69 349 ASN A O 1
ATOM 2513 N N . VAL A 1 350 ? 12.696 1.956 -27.030 1.00 97.06 350 VAL A N 1
ATOM 2514 C CA . VAL A 1 350 ? 13.460 0.704 -26.993 1.00 97.06 350 VAL A CA 1
ATOM 2515 C C . VAL A 1 350 ? 12.466 -0.440 -26.845 1.00 97.06 350 VAL A C 1
ATOM 2517 O O . VAL A 1 350 ? 11.726 -0.500 -25.863 1.00 97.06 350 VAL A O 1
ATOM 2520 N N . ARG A 1 351 ? 12.398 -1.340 -27.830 1.00 96.50 351 ARG A N 1
ATOM 2521 C CA . ARG A 1 351 ? 11.317 -2.333 -27.884 1.00 96.50 351 ARG A CA 1
ATOM 2522 C C . ARG A 1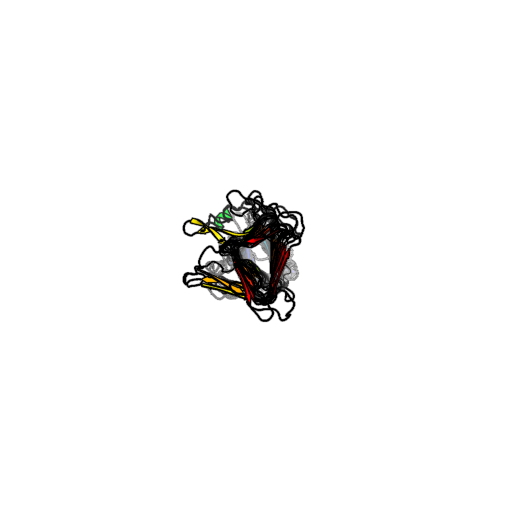 351 ? 11.727 -3.707 -28.403 1.00 96.50 351 ARG A C 1
ATOM 2524 O O . ARG A 1 351 ? 12.435 -3.823 -29.401 1.00 96.50 351 ARG A O 1
ATOM 2531 N N . ALA A 1 352 ? 11.212 -4.757 -27.769 1.00 96.25 352 ALA A N 1
ATOM 2532 C CA . ALA A 1 352 ? 11.463 -6.144 -28.149 1.00 96.25 352 ALA A CA 1
ATOM 2533 C C . ALA A 1 352 ? 10.162 -6.914 -28.389 1.00 96.25 352 ALA A C 1
ATOM 2535 O O . ALA A 1 352 ? 9.381 -7.178 -27.475 1.00 96.25 352 ALA A O 1
ATOM 2536 N N . GLY A 1 353 ? 9.923 -7.283 -29.647 1.00 94.88 353 GLY A N 1
ATOM 2537 C CA . GLY A 1 353 ? 8.758 -8.067 -30.054 1.00 94.88 353 GLY A CA 1
ATOM 2538 C C . GLY A 1 353 ? 7.427 -7.318 -29.946 1.00 94.88 353 GLY A C 1
ATOM 2539 O O . GLY A 1 353 ? 6.369 -7.942 -29.936 1.00 94.88 353 GLY A O 1
ATOM 2540 N N . VAL A 1 354 ? 7.457 -5.984 -29.866 1.00 94.69 354 VAL A N 1
ATOM 2541 C CA . VAL A 1 354 ? 6.268 -5.142 -29.677 1.00 94.69 354 VAL A CA 1
ATOM 2542 C C . VAL A 1 354 ? 6.258 -3.992 -30.675 1.00 94.69 354 VAL A C 1
ATOM 2544 O O . VAL A 1 354 ? 7.258 -3.297 -30.855 1.00 94.69 354 VAL A O 1
ATOM 2547 N N . SER A 1 355 ? 5.110 -3.756 -31.303 1.00 93.12 355 SER A N 1
ATOM 2548 C CA . SER A 1 355 ? 4.769 -2.517 -31.999 1.00 93.12 355 SER A CA 1
ATOM 2549 C C . SER A 1 355 ? 3.995 -1.595 -31.059 1.00 93.12 355 SER A C 1
ATOM 2551 O O . SER A 1 355 ? 3.121 -2.043 -30.314 1.00 93.12 355 SER A O 1
ATOM 2553 N N . VAL A 1 356 ? 4.328 -0.307 -31.098 1.00 91.31 356 VAL A N 1
ATOM 2554 C CA . VAL A 1 356 ? 3.731 0.730 -30.256 1.00 91.31 356 VAL A CA 1
ATOM 2555 C C . VAL A 1 356 ? 2.900 1.648 -31.139 1.00 91.31 356 VAL A C 1
ATOM 2557 O O . VAL A 1 356 ? 3.391 2.140 -32.156 1.00 91.31 356 VAL A O 1
ATOM 2560 N N . SER A 1 357 ? 1.655 1.903 -30.745 1.00 89.38 357 SER A N 1
ATOM 2561 C CA . SER A 1 357 ? 0.818 2.921 -31.375 1.00 89.38 357 SER A CA 1
ATOM 2562 C C . SER A 1 357 ? 0.289 3.910 -30.341 1.00 89.38 357 SER A C 1
ATOM 2564 O O . SER A 1 357 ? -0.085 3.525 -29.234 1.00 89.38 357 SER A O 1
ATOM 2566 N N . TRP A 1 358 ? 0.279 5.193 -30.694 1.00 82.81 358 TRP A N 1
ATOM 2567 C CA . TRP A 1 358 ? -0.070 6.290 -29.792 1.00 82.81 358 TRP A CA 1
ATOM 2568 C C . TRP A 1 358 ? -1.473 6.807 -30.126 1.00 82.81 358 TRP A C 1
ATOM 2570 O O . TRP A 1 358 ? -1.708 7.273 -31.240 1.00 82.81 358 TRP A O 1
ATOM 2580 N N . ASN A 1 359 ? -2.413 6.732 -29.179 1.00 67.88 359 ASN A N 1
ATOM 2581 C CA . ASN A 1 359 ? -3.794 7.216 -29.333 1.00 67.88 359 ASN A CA 1
ATOM 2582 C C . ASN A 1 359 ? -4.081 8.438 -28.438 1.00 67.88 359 ASN A C 1
ATOM 2584 O O . ASN A 1 359 ? -5.156 8.567 -27.855 1.00 67.88 359 ASN A O 1
ATOM 2588 N N . GLY A 1 360 ? -3.104 9.338 -28.323 1.00 67.12 360 GLY A N 1
ATOM 2589 C CA . GLY A 1 360 ? -3.088 10.426 -27.350 1.00 67.12 360 GLY A CA 1
ATOM 2590 C C . GLY A 1 360 ? -1.819 10.341 -26.508 1.00 67.12 360 GLY A C 1
ATOM 2591 O O . GLY A 1 360 ? -0.737 10.170 -27.060 1.00 67.12 360 GLY A O 1
ATOM 2592 N N . VAL A 1 361 ? -1.950 10.456 -25.183 1.00 61.62 361 VAL A N 1
ATOM 2593 C CA . VAL A 1 361 ? -0.803 10.440 -24.251 1.00 61.62 361 VAL A CA 1
ATOM 2594 C C . VAL A 1 361 ? -0.389 9.014 -23.855 1.00 61.62 361 VAL A C 1
ATOM 2596 O O . VAL A 1 361 ? 0.767 8.787 -23.514 1.00 61.62 361 VAL A O 1
ATOM 2599 N N . SER A 1 362 ? -1.298 8.037 -23.929 1.00 72.88 362 SER A N 1
ATOM 2600 C CA . SER A 1 362 ? -1.010 6.650 -23.546 1.00 72.88 362 SER A CA 1
ATOM 2601 C C . SER A 1 362 ? -0.623 5.795 -24.762 1.00 72.88 362 SER A C 1
ATOM 2603 O O . SER A 1 362 ? -1.321 5.827 -25.780 1.00 72.88 362 SER A O 1
ATOM 2605 N N . PRO A 1 363 ? 0.461 5.007 -24.686 1.00 85.62 363 PRO A N 1
ATOM 2606 C CA . PRO A 1 363 ? 0.787 4.033 -25.718 1.00 85.62 363 PRO A CA 1
ATOM 2607 C C . PRO A 1 363 ? -0.154 2.823 -25.646 1.00 85.62 363 PRO A C 1
ATOM 2609 O O . PRO A 1 363 ? -0.619 2.420 -24.581 1.00 85.62 363 PRO A O 1
ATOM 2612 N N . SER A 1 364 ? -0.399 2.209 -26.798 1.00 87.94 364 SER A N 1
ATOM 2613 C CA . SER A 1 364 ? -1.026 0.895 -26.925 1.00 87.94 364 SER A CA 1
ATOM 2614 C C . SER A 1 364 ? -0.057 -0.067 -27.600 1.00 87.94 364 SER A C 1
ATOM 2616 O O . SER A 1 364 ? 0.680 0.310 -28.518 1.00 87.94 364 SER A O 1
ATOM 2618 N N . TYR A 1 365 ? -0.051 -1.309 -27.127 1.00 92.88 365 TYR A N 1
ATOM 2619 C CA . TYR A 1 365 ? 0.953 -2.296 -27.495 1.00 92.88 365 TYR A CA 1
ATOM 2620 C C . TYR A 1 365 ? 0.346 -3.423 -28.326 1.00 92.88 365 TYR A C 1
ATOM 2622 O O . TYR A 1 365 ? -0.705 -3.963 -27.989 1.00 92.88 365 TYR A O 1
ATOM 2630 N N . THR A 1 366 ? 1.024 -3.801 -29.407 1.00 92.69 366 THR A N 1
ATOM 2631 C CA . THR A 1 366 ? 0.708 -4.990 -30.208 1.00 92.69 366 THR A CA 1
ATOM 2632 C C . THR A 1 366 ? 1.933 -5.891 -30.249 1.00 92.69 366 THR A C 1
ATOM 2634 O O . THR A 1 366 ? 2.985 -5.469 -30.726 1.00 92.69 366 THR A O 1
ATOM 2637 N N . ILE A 1 367 ? 1.818 -7.129 -29.766 1.00 93.38 367 ILE A N 1
ATOM 2638 C CA . ILE A 1 367 ? 2.916 -8.103 -29.822 1.00 93.38 367 ILE A CA 1
ATOM 2639 C C . ILE A 1 367 ? 3.141 -8.507 -31.287 1.00 93.38 367 ILE A C 1
ATOM 2641 O O . ILE A 1 367 ? 2.241 -9.034 -31.938 1.00 93.38 367 ILE A O 1
ATOM 2645 N N . THR A 1 368 ? 4.341 -8.250 -31.806 1.00 91.88 368 THR A N 1
ATOM 2646 C CA . THR A 1 368 ? 4.783 -8.639 -33.157 1.00 91.88 368 THR A CA 1
ATOM 2647 C C . THR A 1 368 ? 5.676 -9.878 -33.153 1.00 91.88 368 THR A C 1
ATOM 2649 O O . THR A 1 368 ? 5.738 -10.580 -34.157 1.00 91.88 368 THR A O 1
ATOM 2652 N N . GLY A 1 369 ? 6.339 -10.169 -32.033 1.00 91.00 369 GLY A N 1
ATOM 2653 C CA . GLY A 1 369 ? 7.107 -11.391 -31.803 1.00 91.00 369 GLY A CA 1
ATOM 2654 C C . GLY A 1 369 ? 7.047 -11.727 -30.320 1.00 91.00 369 GLY A C 1
ATOM 2655 O O . GLY A 1 369 ? 7.414 -10.893 -29.515 1.00 91.00 369 GLY A O 1
ATOM 2656 N N . ALA A 1 370 ? 6.521 -12.892 -29.949 1.00 92.00 370 ALA A N 1
ATOM 2657 C CA . ALA A 1 370 ? 6.366 -13.263 -28.540 1.00 92.00 370 ALA A CA 1
ATOM 2658 C C . ALA A 1 370 ? 7.707 -13.630 -27.880 1.00 92.00 370 ALA A C 1
ATOM 2660 O O . ALA A 1 370 ? 8.634 -14.056 -28.574 1.00 92.00 370 ALA A O 1
ATOM 2661 N N . ASN A 1 371 ? 7.763 -13.552 -26.545 1.00 92.19 371 ASN A N 1
ATOM 2662 C CA . ASN A 1 371 ? 8.913 -13.957 -25.726 1.00 92.19 371 ASN A CA 1
ATOM 2663 C C . ASN A 1 371 ? 10.221 -13.261 -26.135 1.00 92.19 371 ASN A C 1
ATOM 2665 O O . ASN A 1 371 ? 11.262 -13.909 -26.199 1.00 92.19 371 ASN A O 1
ATOM 2669 N N . SER A 1 372 ? 10.152 -11.977 -26.491 1.00 95.06 372 SER A N 1
ATOM 2670 C CA . SER A 1 372 ? 11.341 -11.201 -26.838 1.00 95.06 372 SER A CA 1
ATOM 2671 C C . SER A 1 372 ? 11.743 -10.285 -25.684 1.00 95.06 372 SER A C 1
ATOM 2673 O O . SER A 1 372 ? 10.936 -9.475 -25.212 1.00 95.06 372 SER A O 1
ATOM 2675 N N . ASP A 1 373 ? 12.999 -10.413 -25.271 1.00 94.44 373 ASP A N 1
ATOM 2676 C CA . ASP A 1 373 ? 13.557 -9.859 -24.043 1.00 94.44 373 ASP A CA 1
ATOM 2677 C C . ASP A 1 373 ? 14.395 -8.601 -24.305 1.00 94.44 373 ASP A C 1
ATOM 2679 O O . ASP A 1 373 ? 14.919 -8.387 -25.404 1.00 94.44 373 ASP A O 1
ATOM 2683 N N . ILE A 1 374 ? 14.573 -7.781 -23.270 1.00 94.62 374 ILE A N 1
ATOM 2684 C CA . ILE A 1 374 ? 15.509 -6.650 -23.261 1.00 94.62 374 ILE A CA 1
ATOM 2685 C C . ILE A 1 374 ? 16.474 -6.808 -22.082 1.00 94.62 374 ILE A C 1
ATOM 2687 O O . ILE A 1 374 ? 16.044 -7.032 -20.953 1.00 94.62 374 ILE A O 1
ATOM 2691 N N . THR A 1 375 ? 17.768 -6.608 -22.329 1.00 92.44 375 THR A N 1
ATOM 2692 C CA . THR A 1 375 ? 18.782 -6.446 -21.278 1.00 92.44 375 THR A CA 1
ATOM 2693 C C . THR A 1 375 ? 19.429 -5.073 -21.410 1.00 92.44 375 THR A C 1
ATOM 2695 O O . THR A 1 375 ? 19.966 -4.736 -22.468 1.00 92.44 375 THR A O 1
ATOM 2698 N N . ILE A 1 376 ? 19.400 -4.285 -20.335 1.00 92.44 376 ILE A N 1
ATOM 2699 C CA . ILE A 1 376 ? 20.047 -2.972 -20.252 1.00 92.44 376 ILE A CA 1
ATOM 2700 C C . ILE A 1 376 ? 21.093 -3.022 -19.146 1.00 92.44 376 ILE A C 1
ATOM 2702 O O . ILE A 1 376 ? 20.756 -3.249 -17.985 1.00 92.44 376 ILE A O 1
ATOM 2706 N N . ASN A 1 377 ? 22.352 -2.784 -19.511 1.00 89.19 377 ASN A N 1
ATOM 2707 C CA . ASN A 1 377 ? 23.457 -2.759 -18.562 1.00 89.19 377 ASN A CA 1
ATOM 2708 C C . ASN A 1 377 ? 24.256 -1.455 -18.677 1.00 89.19 377 ASN A C 1
ATOM 2710 O O . ASN A 1 377 ? 24.827 -1.160 -19.734 1.00 89.19 377 ASN A O 1
ATOM 2714 N N . ALA A 1 378 ? 24.315 -0.713 -17.573 1.00 91.62 378 ALA A N 1
ATOM 2715 C CA . ALA A 1 378 ? 25.169 0.453 -17.399 1.00 91.62 378 ALA A CA 1
ATOM 2716 C C . ALA A 1 378 ? 26.137 0.208 -16.225 1.00 91.62 378 ALA A C 1
ATOM 2718 O O . ALA A 1 378 ? 25.688 0.047 -15.093 1.00 91.62 378 ALA A O 1
ATOM 2719 N N . PRO A 1 379 ? 27.461 0.179 -16.449 1.00 89.81 379 PRO A N 1
ATOM 2720 C CA . PRO A 1 379 ? 28.434 0.024 -15.366 1.00 89.81 379 PRO A CA 1
ATOM 2721 C C . PRO A 1 379 ? 28.378 1.108 -14.281 1.00 89.81 379 PRO A C 1
ATOM 2723 O O . PRO A 1 379 ? 28.786 0.839 -13.155 1.00 89.81 379 PRO A O 1
ATOM 2726 N N . ASN A 1 380 ? 27.880 2.302 -14.611 1.00 92.38 380 ASN A N 1
ATOM 2727 C CA . ASN A 1 380 ? 27.688 3.418 -13.688 1.00 92.38 380 ASN A CA 1
ATOM 2728 C C . ASN A 1 380 ? 26.197 3.802 -13.627 1.00 92.38 380 ASN A C 1
ATOM 2730 O O . ASN A 1 380 ? 25.409 3.108 -12.994 1.00 92.38 380 ASN A O 1
ATOM 2734 N N . GLU A 1 381 ? 25.798 4.882 -14.304 1.00 93.81 381 GLU A N 1
ATOM 2735 C CA . GLU A 1 381 ? 24.473 5.496 -14.192 1.00 93.81 381 GLU A CA 1
ATOM 2736 C C . GLU A 1 381 ? 23.542 5.084 -15.341 1.00 93.81 381 GLU A C 1
ATOM 2738 O O . GLU A 1 381 ? 23.947 5.008 -16.508 1.00 93.81 381 GLU A O 1
ATOM 2743 N N . LEU A 1 382 ? 22.261 4.893 -15.018 1.00 95.38 382 LEU A N 1
ATOM 2744 C CA . LEU A 1 382 ? 21.204 4.593 -15.976 1.00 95.38 382 LEU A CA 1
ATOM 2745 C C . LEU A 1 382 ? 20.061 5.614 -15.901 1.00 95.38 382 LEU A C 1
ATOM 2747 O O . LEU A 1 382 ? 19.344 5.688 -14.903 1.00 95.38 382 LEU A O 1
ATOM 2751 N N . LEU A 1 383 ? 19.826 6.329 -17.005 1.00 95.75 383 LEU A N 1
ATOM 2752 C CA . LEU A 1 383 ? 18.654 7.184 -17.207 1.00 95.75 383 LEU A CA 1
ATOM 2753 C C . LEU A 1 383 ? 17.679 6.533 -18.199 1.00 95.75 383 LEU A C 1
ATOM 2755 O O . LEU A 1 383 ? 17.995 6.346 -19.374 1.00 95.75 383 LEU A O 1
ATOM 2759 N N . LEU A 1 384 ? 16.457 6.254 -17.750 1.00 96.50 384 LEU A N 1
ATOM 2760 C CA . LEU A 1 384 ? 15.351 5.730 -18.553 1.00 96.50 384 LEU A CA 1
ATOM 2761 C C . LEU A 1 384 ? 14.271 6.811 -18.734 1.00 96.50 384 LEU A C 1
ATOM 2763 O O . LEU A 1 384 ? 13.286 6.853 -17.999 1.00 96.50 384 LEU A O 1
ATOM 2767 N N . GLY A 1 385 ? 14.445 7.722 -19.694 1.00 95.19 385 GLY A N 1
ATOM 2768 C CA . GLY A 1 385 ? 13.464 8.778 -19.995 1.00 95.19 385 GLY A CA 1
ATOM 2769 C C . GLY A 1 385 ? 12.464 8.453 -21.106 1.00 95.19 385 GLY A C 1
ATOM 2770 O O . GLY A 1 385 ? 11.429 9.107 -21.212 1.00 95.19 385 GLY A O 1
ATOM 2771 N N . GLY A 1 386 ? 12.751 7.448 -21.934 1.00 94.12 386 GLY A N 1
ATOM 2772 C CA . GLY A 1 386 ? 11.892 7.011 -23.038 1.00 94.12 386 GLY A CA 1
ATOM 2773 C C . GLY A 1 386 ? 10.901 5.901 -22.672 1.00 94.12 386 GLY A C 1
ATOM 2774 O O . GLY A 1 386 ? 10.625 5.628 -21.503 1.00 94.12 386 GLY A O 1
ATOM 2775 N N . LEU A 1 387 ? 10.376 5.237 -23.700 1.00 95.56 387 LEU A N 1
ATOM 2776 C CA . LEU A 1 387 ? 9.588 4.014 -23.571 1.00 95.56 387 LEU A CA 1
ATOM 2777 C C . LEU A 1 387 ? 10.496 2.786 -23.706 1.00 95.56 387 LEU A C 1
ATOM 2779 O O . LEU A 1 387 ? 11.168 2.629 -24.725 1.00 95.56 387 LEU A O 1
ATOM 2783 N N . VAL A 1 388 ? 10.454 1.890 -22.720 1.00 96.88 388 VAL A N 1
ATOM 2784 C CA . VAL A 1 388 ? 11.054 0.550 -22.784 1.00 96.88 388 VAL A CA 1
ATOM 2785 C C . VAL A 1 388 ? 9.929 -0.478 -22.756 1.00 96.88 388 VAL A C 1
ATOM 2787 O O . VAL A 1 388 ? 9.163 -0.521 -21.793 1.00 96.88 388 VAL A O 1
ATOM 2790 N N . VAL A 1 389 ? 9.799 -1.298 -23.802 1.00 96.25 389 VAL A N 1
ATOM 2791 C CA . VAL A 1 389 ? 8.713 -2.286 -23.883 1.00 96.25 389 VAL A CA 1
ATOM 2792 C C . VAL A 1 389 ? 9.153 -3.651 -24.409 1.00 96.25 389 VAL A C 1
ATOM 2794 O O . VAL A 1 389 ? 9.688 -3.766 -25.510 1.00 96.25 389 VAL A O 1
ATOM 2797 N N . ALA A 1 390 ? 8.874 -4.704 -23.643 1.00 95.81 390 ALA A N 1
ATOM 2798 C CA . ALA A 1 390 ? 9.218 -6.083 -23.985 1.00 95.81 390 ALA A CA 1
ATOM 2799 C C . ALA A 1 390 ? 7.978 -6.987 -24.019 1.00 95.81 390 ALA A C 1
ATOM 2801 O O . ALA A 1 390 ? 7.033 -6.819 -23.248 1.00 95.81 390 ALA A O 1
ATOM 2802 N N . SER A 1 391 ? 7.989 -7.957 -24.929 1.00 94.75 391 SER A N 1
ATOM 2803 C CA . SER A 1 391 ? 6.977 -9.021 -25.035 1.00 94.75 391 SER A CA 1
ATOM 2804 C C . SER A 1 391 ? 7.359 -10.300 -24.282 1.00 94.75 391 SER A C 1
ATOM 2806 O O . SER A 1 391 ? 6.545 -11.218 -24.223 1.00 94.75 391 SER A O 1
ATOM 2808 N N . GLY A 1 392 ? 8.592 -10.376 -23.776 1.00 92.81 392 GLY A N 1
ATOM 2809 C CA . GLY A 1 392 ? 9.120 -11.377 -22.850 1.00 92.81 392 GLY A CA 1
ATOM 2810 C C . GLY A 1 392 ? 9.572 -10.700 -21.554 1.00 92.81 392 GLY A C 1
ATOM 2811 O O . GLY A 1 392 ? 8.792 -9.970 -20.954 1.00 92.81 392 GLY A O 1
ATOM 2812 N N . GLY A 1 393 ? 10.822 -10.919 -21.155 1.00 91.19 393 GLY A N 1
ATOM 2813 C CA . GLY A 1 393 ? 11.497 -10.371 -19.981 1.00 91.19 393 GLY A CA 1
ATOM 2814 C C . GLY A 1 393 ? 12.205 -9.031 -20.179 1.00 91.19 393 GLY A C 1
ATOM 2815 O O . GLY A 1 393 ? 12.502 -8.587 -21.288 1.00 91.19 393 GLY A O 1
ATOM 2816 N N . LEU A 1 394 ? 12.507 -8.386 -19.054 1.00 93.00 394 LEU A N 1
ATOM 2817 C CA . LEU A 1 394 ? 13.345 -7.195 -18.983 1.00 93.00 394 LEU A CA 1
ATOM 2818 C C . LEU A 1 394 ? 14.314 -7.343 -17.806 1.00 93.00 394 LEU A C 1
ATOM 2820 O O . LEU A 1 394 ? 13.881 -7.558 -16.677 1.00 93.00 394 LEU A O 1
ATOM 2824 N N . ALA A 1 395 ? 15.608 -7.192 -18.072 1.00 90.06 395 ALA A N 1
ATOM 2825 C CA . ALA A 1 395 ? 16.654 -7.125 -17.059 1.00 90.06 395 ALA A CA 1
ATOM 2826 C C . ALA A 1 395 ? 17.339 -5.756 -17.116 1.00 90.06 395 ALA A C 1
ATOM 2828 O O . ALA A 1 395 ? 17.749 -5.302 -18.188 1.00 90.06 395 ALA A O 1
ATOM 2829 N N . VAL A 1 396 ? 17.454 -5.097 -15.963 1.00 90.06 396 VAL A N 1
ATOM 2830 C CA . VAL A 1 396 ? 18.044 -3.761 -15.843 1.00 90.06 396 VAL A CA 1
ATOM 2831 C C . VAL A 1 396 ? 19.055 -3.759 -14.706 1.00 90.06 396 VAL A C 1
ATOM 2833 O O . VAL A 1 396 ? 18.713 -4.094 -13.575 1.00 90.06 396 VAL A O 1
ATOM 2836 N N . SER A 1 397 ? 20.287 -3.349 -14.998 1.00 85.56 397 SER A N 1
ATOM 2837 C CA . SER A 1 397 ? 21.327 -3.156 -13.988 1.00 85.56 397 SER A CA 1
ATOM 2838 C C . SER A 1 397 ? 22.069 -1.840 -14.191 1.00 85.56 397 SER A C 1
ATOM 2840 O O . SER A 1 397 ? 22.406 -1.468 -15.320 1.00 85.56 397 SER A O 1
ATOM 2842 N N . ALA A 1 398 ? 22.345 -1.170 -13.075 1.00 90.19 398 ALA A N 1
ATOM 2843 C CA . ALA A 1 398 ? 23.201 0.003 -12.989 1.00 90.19 398 ALA A CA 1
ATOM 2844 C C . ALA A 1 398 ? 24.233 -0.196 -11.867 1.00 90.19 398 ALA A C 1
ATOM 2846 O O . ALA A 1 398 ? 23.963 -0.915 -10.903 1.00 90.19 398 ALA A O 1
ATOM 2847 N N . GLY A 1 399 ? 25.408 0.413 -11.997 1.00 87.19 399 GLY A N 1
ATOM 2848 C CA . GLY A 1 399 ? 26.416 0.444 -10.939 1.00 87.19 399 GLY A CA 1
ATOM 2849 C C . GLY A 1 399 ? 26.309 1.701 -10.083 1.00 87.19 399 GLY A C 1
ATOM 2850 O O . GLY A 1 399 ? 25.215 2.159 -9.765 1.00 87.19 399 GLY A O 1
ATOM 2851 N N . ASN A 1 400 ? 27.452 2.246 -9.672 1.00 87.38 400 ASN A N 1
ATOM 2852 C CA . ASN A 1 400 ? 27.500 3.386 -8.753 1.00 87.38 400 ASN A CA 1
ATOM 2853 C C . ASN A 1 400 ? 27.397 4.720 -9.492 1.00 87.38 400 ASN A C 1
ATOM 2855 O O . ASN A 1 400 ? 27.918 4.876 -10.601 1.00 87.38 400 ASN A O 1
ATOM 2859 N N . SER A 1 401 ? 26.818 5.708 -8.818 1.00 89.44 401 SER A N 1
ATOM 2860 C CA . SER A 1 401 ? 26.853 7.097 -9.251 1.00 89.44 401 SER A CA 1
ATOM 2861 C C . SER A 1 401 ? 28.294 7.618 -9.214 1.00 89.44 401 SER A C 1
ATOM 2863 O O . SER A 1 401 ? 29.000 7.538 -8.206 1.00 89.44 401 SER A O 1
ATOM 2865 N N . SER A 1 402 ? 28.757 8.153 -10.338 1.00 87.88 402 SER A N 1
ATOM 2866 C CA . SER A 1 402 ? 30.130 8.607 -10.563 1.00 87.88 402 SER A CA 1
ATOM 2867 C C . SER A 1 402 ? 30.280 10.133 -10.524 1.00 87.88 402 SER A C 1
ATOM 2869 O O . SER A 1 402 ? 31.398 10.645 -10.398 1.00 87.88 402 SER A O 1
ATOM 2871 N N . ARG A 1 403 ? 29.170 10.881 -10.605 1.00 89.56 403 ARG A N 1
ATOM 2872 C CA . ARG A 1 403 ? 29.142 12.354 -10.654 1.00 89.56 403 ARG A CA 1
ATOM 2873 C C . ARG A 1 403 ? 27.926 12.950 -9.938 1.00 89.56 403 ARG A C 1
ATOM 2875 O O . ARG A 1 403 ? 27.011 12.250 -9.534 1.00 89.56 403 ARG A O 1
ATOM 2882 N N . SER A 1 404 ? 27.926 14.276 -9.790 1.00 92.75 404 SER A N 1
ATOM 2883 C CA . SER A 1 404 ? 26.778 15.018 -9.255 1.00 92.75 404 SER A CA 1
ATOM 2884 C C . SER A 1 404 ? 25.778 15.367 -10.364 1.00 92.75 404 SER A C 1
ATOM 2886 O O . SER A 1 404 ? 26.157 15.889 -11.415 1.00 92.75 404 SER A O 1
ATOM 2888 N N . HIS A 1 405 ? 24.498 15.139 -10.082 1.00 93.88 405 HIS A N 1
ATOM 2889 C CA . HIS A 1 405 ? 23.330 15.373 -10.934 1.00 93.88 405 HIS A CA 1
ATOM 2890 C C . HIS A 1 405 ? 22.463 16.543 -10.449 1.00 93.88 405 HIS A C 1
ATOM 2892 O O . HIS A 1 405 ? 21.321 16.695 -10.879 1.00 93.88 405 HIS A O 1
ATOM 2898 N N . ALA A 1 406 ? 22.991 17.417 -9.587 1.00 93.88 406 ALA A N 1
ATOM 2899 C CA . ALA A 1 406 ? 22.233 18.539 -9.024 1.00 93.88 406 ALA A CA 1
ATOM 2900 C C . ALA A 1 406 ? 21.575 19.425 -10.102 1.00 93.88 406 ALA A C 1
ATOM 2902 O O . ALA A 1 406 ? 20.441 19.871 -9.946 1.00 93.88 406 ALA A O 1
ATOM 2903 N N . ALA A 1 407 ? 22.267 19.662 -11.223 1.00 93.62 407 ALA A N 1
ATOM 2904 C CA . ALA A 1 407 ? 21.723 20.438 -12.338 1.00 93.62 407 ALA A CA 1
ATOM 2905 C C . ALA A 1 407 ? 20.588 19.709 -13.080 1.00 93.62 407 ALA A C 1
ATOM 2907 O O . ALA A 1 407 ? 19.656 20.359 -13.550 1.00 93.62 407 ALA A O 1
ATOM 2908 N N . GLU A 1 408 ? 20.656 18.379 -13.176 1.00 93.19 408 GLU A N 1
ATOM 2909 C CA . GLU A 1 408 ? 19.626 17.549 -13.807 1.00 93.19 408 GLU A CA 1
ATOM 2910 C C . GLU A 1 408 ? 18.344 17.560 -12.967 1.00 93.19 408 GLU A C 1
ATOM 2912 O O . GLU A 1 408 ? 17.278 17.901 -13.478 1.00 93.19 408 GLU A O 1
ATOM 2917 N N . PHE A 1 409 ? 18.452 17.319 -11.659 1.00 94.94 409 PHE A N 1
ATOM 2918 C CA . PHE A 1 409 ? 17.312 17.406 -10.744 1.00 94.94 409 PHE A CA 1
ATOM 2919 C C . PHE A 1 409 ? 16.720 18.817 -10.668 1.00 94.94 409 PHE A C 1
ATOM 2921 O O . PHE A 1 409 ? 15.498 18.974 -10.722 1.00 94.94 409 PHE A O 1
ATOM 2928 N N . ALA A 1 410 ? 17.558 19.858 -10.629 1.00 93.69 410 ALA A N 1
ATOM 2929 C CA . ALA A 1 410 ? 17.088 21.241 -10.675 1.00 93.69 410 ALA A CA 1
ATOM 2930 C C . ALA A 1 410 ? 16.332 21.560 -11.977 1.00 93.69 410 ALA A C 1
ATOM 2932 O O . ALA A 1 410 ? 15.375 22.333 -11.952 1.00 93.69 410 ALA A O 1
ATOM 2933 N N . ALA A 1 411 ? 16.732 20.965 -13.107 1.00 93.12 411 ALA A N 1
ATOM 2934 C CA . ALA A 1 411 ? 16.036 21.122 -14.380 1.00 93.12 411 ALA A CA 1
ATOM 2935 C C . ALA A 1 411 ? 14.696 20.368 -14.404 1.00 93.12 411 ALA A C 1
ATOM 2937 O O . ALA A 1 411 ? 13.694 20.943 -14.831 1.00 93.12 411 ALA A O 1
ATOM 2938 N N . ILE A 1 412 ? 14.654 19.125 -13.906 1.00 92.31 412 ILE A N 1
ATOM 2939 C CA . ILE A 1 412 ? 13.424 18.316 -13.804 1.00 92.31 412 ILE A CA 1
ATOM 2940 C C . ILE A 1 412 ? 12.381 19.032 -12.937 1.00 92.31 412 ILE A C 1
ATOM 2942 O O . ILE A 1 412 ? 11.216 19.137 -13.319 1.00 92.31 412 ILE A O 1
ATOM 2946 N N . PHE A 1 413 ? 12.805 19.583 -11.799 1.00 94.69 413 PHE A N 1
ATOM 2947 C CA . PHE A 1 413 ? 11.929 20.243 -10.831 1.00 94.69 413 PHE A CA 1
ATOM 2948 C C . PHE A 1 413 ? 11.947 21.773 -10.929 1.00 94.69 413 PHE A C 1
ATOM 2950 O O . PHE A 1 413 ? 11.565 22.459 -9.982 1.00 94.69 413 PHE A O 1
ATOM 2957 N N . ALA A 1 414 ? 12.328 22.339 -12.079 1.00 94.06 414 ALA A N 1
ATOM 2958 C CA . ALA A 1 414 ? 12.417 23.791 -12.260 1.00 94.06 414 ALA A CA 1
ATOM 2959 C C . ALA A 1 414 ? 11.085 24.521 -11.982 1.00 94.06 414 ALA A C 1
ATOM 2961 O O . ALA A 1 414 ? 11.079 25.672 -11.545 1.00 94.06 414 ALA A O 1
ATOM 2962 N N . THR A 1 415 ? 9.949 23.853 -12.211 1.00 94.69 415 THR A N 1
ATOM 2963 C CA . THR A 1 415 ? 8.598 24.376 -11.943 1.00 94.69 415 THR A CA 1
ATOM 2964 C C . THR A 1 415 ? 8.138 24.184 -10.493 1.00 94.69 415 THR A C 1
ATOM 2966 O O . THR A 1 415 ? 7.149 24.795 -10.090 1.00 94.69 415 THR A O 1
ATOM 2969 N N . ASN A 1 416 ? 8.848 23.377 -9.699 1.00 93.31 416 ASN A N 1
ATOM 2970 C CA . ASN A 1 416 ? 8.588 23.134 -8.281 1.00 93.31 416 ASN A CA 1
ATOM 2971 C C . ASN A 1 416 ? 9.917 23.071 -7.497 1.00 93.31 416 ASN A C 1
ATOM 2973 O O . ASN A 1 416 ? 10.353 21.994 -7.091 1.00 93.31 416 ASN A O 1
ATOM 2977 N N . PRO A 1 417 ? 10.575 24.216 -7.243 1.00 92.12 417 PRO A N 1
ATOM 2978 C CA . PRO A 1 417 ? 11.883 24.246 -6.582 1.00 92.12 417 PRO A CA 1
ATOM 2979 C C . PRO A 1 417 ? 11.849 23.778 -5.117 1.00 92.12 417 PRO A C 1
ATOM 2981 O O . PRO A 1 417 ? 12.895 23.534 -4.524 1.00 92.12 417 PRO A O 1
ATOM 2984 N N . THR A 1 418 ? 10.660 23.656 -4.520 1.00 93.69 418 THR A N 1
ATOM 2985 C CA . THR A 1 418 ? 10.444 23.110 -3.170 1.00 93.69 418 THR A CA 1
ATOM 2986 C C . THR A 1 418 ? 10.228 21.597 -3.155 1.00 93.69 418 THR A C 1
ATOM 2988 O O . THR A 1 418 ? 9.984 21.027 -2.093 1.00 93.69 418 THR A O 1
ATOM 2991 N N . HIS A 1 419 ? 10.283 20.942 -4.315 1.00 94.88 419 HIS A N 1
ATOM 2992 C CA . HIS A 1 419 ? 10.101 19.503 -4.427 1.00 94.88 419 HIS A CA 1
ATOM 2993 C C . HIS A 1 419 ? 11.130 18.726 -3.593 1.00 94.88 419 HIS A C 1
ATOM 2995 O O . HIS A 1 419 ? 12.280 19.149 -3.461 1.00 94.88 419 HIS A O 1
ATOM 3001 N N . TYR A 1 420 ? 10.744 17.557 -3.067 1.00 94.19 420 TYR A N 1
ATOM 3002 C CA . TYR A 1 420 ? 11.610 16.749 -2.201 1.00 94.19 420 TYR A CA 1
ATOM 3003 C C . TYR A 1 420 ? 12.954 16.414 -2.876 1.00 94.19 420 TYR A C 1
ATOM 3005 O O . TYR A 1 420 ? 14.000 16.505 -2.236 1.00 94.19 420 TYR A O 1
ATOM 3013 N N . MET A 1 421 ? 12.918 16.138 -4.185 1.00 95.44 421 MET A N 1
ATOM 3014 C CA . MET A 1 421 ? 14.077 15.810 -5.027 1.00 95.44 421 MET A CA 1
ATOM 3015 C C . MET A 1 421 ? 14.749 17.016 -5.712 1.00 95.44 421 MET A C 1
ATOM 3017 O O . MET A 1 421 ? 15.748 16.831 -6.396 1.00 95.44 421 MET A O 1
ATOM 3021 N N . ALA A 1 422 ? 14.264 18.255 -5.542 1.00 93.81 422 ALA A N 1
ATOM 3022 C CA . ALA A 1 422 ? 14.809 19.421 -6.263 1.00 93.81 422 ALA A CA 1
AT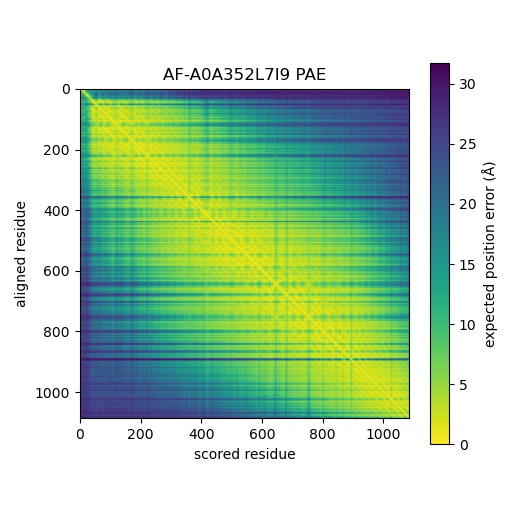OM 3023 C C . ALA A 1 422 ? 16.282 19.730 -5.931 1.00 93.81 422 ALA A C 1
ATOM 3025 O O . ALA A 1 422 ? 16.993 20.304 -6.751 1.00 93.81 422 ALA A O 1
ATOM 3026 N N . SER A 1 423 ? 16.734 19.361 -4.729 1.00 90.69 423 SER A N 1
ATOM 3027 C CA . SER A 1 423 ? 18.118 19.531 -4.270 1.00 90.69 423 SER A CA 1
ATOM 3028 C C . SER A 1 423 ? 18.911 18.222 -4.252 1.00 90.69 423 SER A C 1
ATOM 3030 O O . SER A 1 423 ? 19.953 18.160 -3.601 1.00 90.69 423 SER A O 1
ATOM 3032 N N . HIS A 1 424 ? 18.376 17.158 -4.848 1.00 94.44 424 HIS A N 1
ATOM 3033 C CA . HIS A 1 424 ? 19.041 15.864 -4.907 1.00 94.44 424 HIS A CA 1
ATOM 3034 C C . HIS A 1 424 ? 20.107 15.866 -6.006 1.00 94.44 424 HIS A C 1
ATOM 3036 O O . HIS A 1 424 ? 20.059 16.698 -6.913 1.00 94.44 424 HIS A O 1
ATOM 3042 N N . ASP A 1 425 ? 21.103 14.986 -5.917 1.00 93.88 425 ASP A N 1
ATOM 3043 C CA . ASP A 1 425 ? 22.245 15.050 -6.827 1.00 93.88 425 ASP A CA 1
ATOM 3044 C C . ASP A 1 425 ? 22.890 13.709 -7.176 1.00 93.88 425 ASP A C 1
ATOM 3046 O O . ASP A 1 425 ? 23.941 13.709 -7.813 1.00 93.88 425 ASP A O 1
ATOM 3050 N N . ARG A 1 426 ? 22.287 12.576 -6.815 1.00 92.50 426 ARG A N 1
ATOM 3051 C CA . ARG A 1 426 ? 22.812 11.248 -7.153 1.00 92.50 426 ARG A CA 1
ATOM 3052 C C . ARG A 1 426 ? 21.692 10.310 -7.570 1.00 92.50 426 ARG A C 1
ATOM 3054 O O . ARG A 1 426 ? 20.545 10.508 -7.200 1.00 92.50 426 ARG A O 1
ATOM 3061 N N . TYR A 1 427 ? 22.041 9.325 -8.382 1.00 94.50 427 TYR A N 1
ATOM 3062 C CA . TYR A 1 427 ? 21.237 8.141 -8.659 1.00 94.50 427 TYR A CA 1
ATOM 3063 C C . TYR A 1 427 ? 22.132 7.095 -9.320 1.00 94.50 427 TYR A C 1
ATOM 3065 O O . TYR A 1 427 ? 23.072 7.438 -10.038 1.00 94.50 427 TYR A O 1
ATOM 3073 N N . SER A 1 428 ? 21.804 5.827 -9.119 1.00 94.69 428 SER A N 1
ATOM 3074 C CA . SER A 1 428 ? 22.236 4.746 -10.004 1.00 94.69 428 SER A CA 1
ATOM 3075 C C . SER A 1 428 ? 21.220 4.532 -11.120 1.00 94.69 428 SER A C 1
ATOM 3077 O O . SER A 1 428 ? 21.589 4.378 -12.282 1.00 94.69 428 SER A O 1
ATOM 3079 N N . ILE A 1 429 ? 19.925 4.575 -10.783 1.00 95.94 429 ILE A N 1
ATOM 3080 C CA . ILE A 1 429 ? 18.819 4.423 -11.734 1.00 95.94 429 ILE A CA 1
ATOM 3081 C C . ILE A 1 429 ? 17.870 5.612 -11.588 1.00 95.94 429 ILE A C 1
ATOM 3083 O O . ILE A 1 429 ? 17.304 5.825 -10.517 1.00 95.94 429 ILE A O 1
ATOM 3087 N N . LEU A 1 430 ? 17.640 6.337 -12.683 1.00 96.69 430 LEU A N 1
ATOM 3088 C CA . LEU A 1 430 ? 16.605 7.362 -12.802 1.00 96.69 430 LEU A CA 1
ATOM 3089 C C . LEU A 1 430 ? 15.615 6.974 -13.907 1.00 96.69 430 LEU A C 1
ATOM 3091 O O . LEU A 1 430 ? 15.949 6.978 -15.090 1.00 96.69 430 LEU A O 1
ATOM 3095 N N . LEU A 1 431 ? 14.373 6.667 -13.540 1.00 97.44 431 LEU A N 1
ATOM 3096 C CA . LEU A 1 431 ? 13.271 6.430 -14.476 1.00 97.44 431 LEU A CA 1
ATOM 3097 C C . LEU A 1 431 ? 12.378 7.671 -14.528 1.00 97.44 431 LEU A C 1
ATOM 3099 O O . LEU A 1 431 ? 11.715 7.990 -13.548 1.00 97.44 431 LEU A O 1
ATOM 3103 N N . THR A 1 432 ? 12.306 8.337 -15.679 1.00 95.75 432 THR A N 1
ATOM 3104 C CA . THR A 1 432 ? 11.336 9.422 -15.951 1.00 95.75 432 THR A CA 1
ATOM 3105 C C . THR A 1 432 ? 10.315 9.048 -17.028 1.00 95.75 432 THR A C 1
ATOM 3107 O O . THR A 1 432 ? 9.292 9.714 -17.164 1.00 95.75 432 THR A O 1
ATOM 3110 N N . GLY A 1 433 ? 10.577 7.974 -17.780 1.00 94.25 433 GLY A N 1
ATOM 3111 C CA . GLY A 1 433 ? 9.746 7.484 -18.874 1.00 94.25 433 GLY A CA 1
ATOM 3112 C C . GLY A 1 433 ? 8.746 6.399 -18.469 1.00 94.25 433 GLY A C 1
ATOM 3113 O O . GLY A 1 433 ? 8.039 6.504 -17.468 1.00 94.25 433 GLY A O 1
ATOM 3114 N N . THR A 1 434 ? 8.621 5.351 -19.282 1.00 94.31 434 THR A N 1
ATOM 3115 C CA . THR A 1 434 ? 7.708 4.227 -19.007 1.00 94.31 434 THR A CA 1
ATOM 3116 C C . THR A 1 434 ? 8.362 2.894 -19.335 1.00 94.31 434 THR A C 1
ATOM 3118 O O . THR A 1 434 ? 8.939 2.729 -20.409 1.00 94.31 434 THR A O 1
ATOM 3121 N N . ILE A 1 435 ? 8.216 1.932 -18.427 1.00 96.25 435 ILE A N 1
ATOM 3122 C CA . ILE A 1 435 ? 8.535 0.522 -18.648 1.00 96.25 435 ILE A CA 1
ATOM 3123 C C . ILE A 1 435 ? 7.225 -0.256 -18.784 1.00 96.25 435 ILE A C 1
ATOM 3125 O O . ILE A 1 435 ? 6.338 -0.142 -17.936 1.00 96.25 435 ILE A O 1
ATOM 3129 N N . ALA A 1 436 ? 7.110 -1.073 -19.828 1.00 95.19 436 ALA A N 1
ATOM 3130 C CA . ALA A 1 436 ? 5.997 -1.996 -20.005 1.00 95.19 436 ALA A CA 1
ATOM 3131 C C . ALA A 1 436 ? 6.495 -3.401 -20.348 1.00 95.19 436 ALA A C 1
ATOM 3133 O O . ALA A 1 436 ? 7.282 -3.581 -21.276 1.00 95.19 436 ALA A O 1
ATOM 3134 N N . VAL A 1 437 ? 6.011 -4.410 -19.630 1.00 94.94 437 VAL A N 1
ATOM 3135 C CA . VAL A 1 437 ? 6.371 -5.805 -19.895 1.00 94.94 437 VAL A CA 1
ATOM 3136 C C . VAL A 1 437 ? 5.114 -6.646 -20.073 1.00 94.94 437 VAL A C 1
ATOM 3138 O O . VAL A 1 437 ? 4.229 -6.691 -19.211 1.00 94.94 437 VAL A O 1
ATOM 3141 N N . LEU A 1 438 ? 5.006 -7.245 -21.258 1.00 92.75 438 LEU A N 1
ATOM 3142 C CA . LEU A 1 438 ? 3.782 -7.884 -21.741 1.00 92.75 438 LEU A CA 1
ATOM 3143 C C . LEU A 1 438 ? 3.822 -9.411 -21.673 1.00 92.75 438 LEU A C 1
ATOM 3145 O O . LEU A 1 438 ? 2.776 -10.050 -21.749 1.00 92.75 438 LEU A O 1
ATOM 3149 N N . GLY A 1 439 ? 5.024 -9.979 -21.603 1.00 84.31 439 GLY A N 1
ATOM 3150 C CA . GLY A 1 439 ? 5.237 -11.417 -21.520 1.00 84.31 439 GLY A CA 1
ATOM 3151 C C . GLY A 1 439 ? 5.253 -11.928 -20.093 1.00 84.31 439 GLY A C 1
ATOM 3152 O O . GLY A 1 439 ? 5.296 -11.151 -19.140 1.00 84.31 439 GLY A O 1
ATOM 3153 N N . ALA A 1 440 ? 5.277 -13.252 -19.966 1.00 76.88 440 ALA A N 1
ATOM 3154 C CA . ALA A 1 440 ? 5.565 -13.897 -18.697 1.00 76.88 440 ALA A CA 1
ATOM 3155 C C . ALA A 1 440 ? 6.975 -13.512 -18.235 1.00 76.88 440 ALA A C 1
ATOM 3157 O O . ALA A 1 440 ? 7.960 -13.751 -18.934 1.00 76.88 440 ALA A O 1
ATOM 3158 N N . VAL A 1 441 ? 7.051 -12.923 -17.047 1.00 69.50 441 VAL A N 1
ATOM 3159 C CA . VAL A 1 441 ? 8.292 -12.587 -16.346 1.00 69.50 441 VAL A CA 1
ATOM 3160 C C . VAL A 1 441 ? 8.163 -13.110 -14.935 1.00 69.50 441 VAL A C 1
ATOM 3162 O O . VAL A 1 441 ? 7.146 -12.840 -14.304 1.00 69.50 441 VAL A O 1
ATOM 3165 N N . GLU A 1 442 ? 9.167 -13.843 -14.450 1.00 77.00 442 GLU A N 1
ATOM 3166 C CA . GLU A 1 442 ? 9.183 -14.287 -13.052 1.00 77.00 442 GLU A CA 1
ATOM 3167 C C . GLU A 1 442 ? 9.335 -13.084 -12.107 1.00 77.00 442 GLU A C 1
ATOM 3169 O O . GLU A 1 442 ? 8.542 -12.934 -11.185 1.00 77.00 442 GLU A O 1
ATOM 3174 N N . GLU A 1 443 ? 10.291 -12.183 -12.365 1.00 91.81 443 GLU A N 1
ATOM 3175 C CA . GLU A 1 443 ? 10.473 -10.942 -11.600 1.00 91.81 443 GLU A CA 1
ATOM 3176 C C . GLU A 1 443 ? 11.258 -9.887 -12.405 1.00 91.81 443 GLU A C 1
ATOM 3178 O O . GLU A 1 443 ? 12.326 -10.179 -12.943 1.00 91.81 443 GLU A O 1
ATOM 3183 N N . LEU A 1 444 ? 10.755 -8.648 -12.481 1.00 94.44 444 LEU A N 1
ATOM 3184 C CA . LEU A 1 444 ? 11.545 -7.485 -12.899 1.00 94.44 444 LEU A CA 1
ATOM 3185 C C . LEU A 1 444 ? 12.263 -6.921 -11.670 1.00 94.44 444 LEU A C 1
ATOM 3187 O O . LEU A 1 444 ? 11.614 -6.447 -10.739 1.00 94.44 444 LEU A O 1
ATOM 3191 N N . VAL A 1 445 ? 13.595 -6.929 -11.679 1.00 93.88 445 VAL A N 1
ATOM 3192 C CA . VAL A 1 445 ? 14.410 -6.371 -10.592 1.00 93.88 445 VAL A CA 1
ATOM 3193 C C . VAL A 1 445 ? 15.091 -5.090 -11.060 1.00 93.88 445 VAL A C 1
ATOM 3195 O O . VAL A 1 445 ? 15.844 -5.101 -12.030 1.00 93.88 445 VAL A O 1
ATOM 3198 N N . LEU A 1 446 ? 14.841 -3.993 -10.347 1.00 94.06 446 LEU A N 1
ATOM 3199 C CA . LEU A 1 446 ? 15.611 -2.755 -10.409 1.00 94.06 446 LEU A CA 1
ATOM 3200 C C . LEU A 1 446 ? 16.421 -2.668 -9.116 1.00 94.06 446 LEU A C 1
ATOM 3202 O O . LEU A 1 446 ? 15.859 -2.359 -8.069 1.00 94.06 446 LEU A O 1
ATOM 3206 N N . SER A 1 447 ? 17.710 -2.989 -9.173 1.00 91.88 447 SER A N 1
ATOM 3207 C CA . SER A 1 447 ? 18.598 -3.013 -8.005 1.00 91.88 447 SER A CA 1
ATOM 3208 C C . SER A 1 447 ? 19.849 -2.190 -8.278 1.00 91.88 447 SER A C 1
ATOM 3210 O O . SER A 1 447 ? 20.391 -2.242 -9.386 1.00 91.88 447 SER A O 1
ATOM 3212 N N . ALA A 1 448 ? 20.279 -1.417 -7.283 1.00 91.75 448 ALA A N 1
ATOM 3213 C CA . ALA A 1 448 ? 21.503 -0.636 -7.347 1.00 91.75 448 ALA A CA 1
ATOM 3214 C C . ALA A 1 448 ? 22.093 -0.336 -5.960 1.00 91.75 448 ALA A C 1
ATOM 3216 O O . ALA A 1 448 ? 21.400 -0.413 -4.946 1.00 91.75 448 ALA A O 1
ATOM 3217 N N . SER A 1 449 ? 23.372 0.045 -5.926 1.00 88.75 449 SER A N 1
ATOM 3218 C CA . SER A 1 449 ? 24.062 0.387 -4.676 1.00 88.75 449 SER A CA 1
ATOM 3219 C C . SER A 1 449 ? 23.856 1.835 -4.219 1.00 88.75 449 SER A C 1
ATOM 3221 O O . SER A 1 449 ? 23.802 2.083 -3.018 1.00 88.75 449 SER A O 1
ATOM 3223 N N . ASP A 1 450 ? 23.689 2.793 -5.134 1.00 91.69 450 ASP A N 1
ATOM 3224 C CA . ASP A 1 450 ? 23.214 4.137 -4.777 1.00 91.69 450 ASP A CA 1
ATOM 3225 C C . ASP A 1 450 ? 21.699 4.243 -5.044 1.00 91.69 450 ASP A C 1
ATOM 3227 O O . ASP A 1 450 ? 20.976 3.244 -5.095 1.00 91.69 450 ASP A O 1
ATOM 3231 N N . ASP A 1 451 ? 21.191 5.464 -5.179 1.00 95.31 451 ASP A N 1
ATOM 3232 C CA . ASP A 1 451 ? 19.762 5.749 -5.121 1.00 95.31 451 ASP A CA 1
ATOM 3233 C C . ASP A 1 451 ? 19.005 5.272 -6.376 1.00 95.31 451 ASP A C 1
ATOM 3235 O O . ASP A 1 451 ? 19.483 5.388 -7.513 1.00 95.31 451 ASP A O 1
ATOM 3239 N N . VAL A 1 452 ? 17.787 4.763 -6.172 1.00 97.12 452 VAL A N 1
ATOM 3240 C CA . VAL A 1 452 ? 16.845 4.412 -7.247 1.00 97.12 452 VAL A CA 1
ATOM 3241 C C . VAL A 1 452 ? 15.681 5.397 -7.230 1.00 97.12 452 VAL A C 1
ATOM 3243 O O . VAL A 1 452 ? 14.916 5.457 -6.268 1.00 97.12 452 VAL A O 1
ATOM 3246 N N . VAL A 1 453 ? 15.532 6.167 -8.308 1.00 97.69 453 VAL A N 1
ATOM 3247 C CA . VAL A 1 453 ? 14.552 7.254 -8.425 1.00 97.69 453 VAL A CA 1
ATOM 3248 C C . VAL A 1 453 ? 13.578 6.966 -9.567 1.00 97.69 453 VAL A C 1
ATOM 3250 O O . VAL A 1 453 ? 13.953 6.959 -10.739 1.00 97.69 453 VAL A O 1
ATOM 3253 N N . LEU A 1 454 ? 12.304 6.747 -9.240 1.00 98.06 454 LEU A N 1
ATOM 3254 C CA . LEU A 1 454 ? 11.244 6.392 -10.188 1.00 98.06 454 LEU A CA 1
ATOM 3255 C C . LEU A 1 454 ? 10.182 7.497 -10.271 1.00 98.06 454 LEU A C 1
ATOM 3257 O O . LEU A 1 454 ? 9.193 7.492 -9.542 1.00 98.06 454 LEU A O 1
ATOM 3261 N N . LEU A 1 455 ? 10.374 8.439 -11.189 1.00 96.56 455 LEU A N 1
ATOM 3262 C CA . LEU A 1 455 ? 9.399 9.482 -11.541 1.00 96.56 455 LEU A CA 1
ATOM 3263 C C . LEU A 1 455 ? 8.426 9.022 -12.644 1.00 96.56 455 LEU A C 1
ATOM 3265 O O . LEU A 1 455 ? 7.362 9.607 -12.825 1.00 96.56 455 LEU A O 1
ATOM 3269 N N . GLY A 1 456 ? 8.813 7.992 -13.400 1.00 95.06 456 GLY A N 1
ATOM 3270 C CA . GLY A 1 456 ? 8.044 7.387 -14.486 1.00 95.06 456 GLY A CA 1
ATOM 3271 C C . GLY A 1 456 ? 7.270 6.127 -14.083 1.00 95.06 456 GLY A C 1
ATOM 3272 O O . GLY A 1 456 ? 7.359 5.650 -12.955 1.00 95.06 456 GLY A O 1
ATOM 3273 N N . ASN A 1 457 ? 6.520 5.558 -15.027 1.00 95.38 457 ASN A N 1
ATOM 3274 C CA . ASN A 1 457 ? 5.593 4.449 -14.764 1.00 95.38 457 ASN A CA 1
ATOM 3275 C C . ASN A 1 457 ? 6.203 3.073 -15.068 1.00 95.38 457 ASN A C 1
ATOM 3277 O O . ASN A 1 457 ? 6.989 2.929 -16.007 1.00 95.38 457 ASN A O 1
ATOM 3281 N N . ILE A 1 458 ? 5.763 2.042 -14.344 1.00 96.94 458 ILE A N 1
ATOM 3282 C CA . ILE A 1 458 ? 6.066 0.633 -14.640 1.00 96.94 458 ILE A CA 1
ATOM 3283 C C . ILE A 1 458 ? 4.754 -0.149 -14.700 1.00 96.94 458 ILE A C 1
ATOM 3285 O O . ILE A 1 458 ? 3.947 -0.089 -13.772 1.00 96.94 458 ILE A O 1
ATOM 3289 N N . SER A 1 459 ? 4.547 -0.903 -15.780 1.00 94.88 459 SER A N 1
ATOM 3290 C CA . SER A 1 459 ? 3.382 -1.772 -15.953 1.00 94.88 459 SER A CA 1
ATOM 3291 C C . SER A 1 459 ? 3.799 -3.175 -16.385 1.00 94.88 459 SER A C 1
ATOM 3293 O O . SER A 1 459 ? 4.381 -3.358 -17.454 1.00 94.88 459 SER A O 1
ATOM 3295 N N . LEU A 1 460 ? 3.477 -4.169 -15.559 1.00 95.38 460 LEU A N 1
ATOM 3296 C CA . LEU A 1 460 ? 3.598 -5.590 -15.889 1.00 95.38 460 LEU A CA 1
ATOM 3297 C C . LEU A 1 460 ? 2.188 -6.159 -16.085 1.00 95.38 460 LEU A C 1
ATOM 3299 O O . LEU A 1 460 ? 1.263 -5.765 -15.371 1.00 95.38 460 LEU A O 1
ATOM 3303 N N . THR A 1 461 ? 1.999 -7.047 -17.063 1.00 91.06 461 THR A N 1
ATOM 3304 C CA . THR A 1 461 ? 0.644 -7.512 -17.436 1.00 91.06 461 THR A CA 1
ATOM 3305 C C . THR A 1 461 ? 0.414 -9.015 -17.305 1.00 91.06 461 THR A C 1
ATOM 3307 O O . THR A 1 461 ? -0.745 -9.426 -17.242 1.00 91.06 461 THR A O 1
ATOM 3310 N N . ASP A 1 462 ? 1.466 -9.831 -17.208 1.00 90.56 462 ASP A N 1
ATOM 3311 C CA . ASP A 1 462 ? 1.319 -11.268 -16.971 1.00 90.56 462 ASP A CA 1
ATOM 3312 C C . ASP A 1 462 ? 1.013 -11.572 -15.496 1.00 90.56 462 ASP A C 1
ATOM 3314 O O . ASP A 1 462 ? 1.571 -10.960 -14.587 1.00 90.56 462 ASP A O 1
ATOM 3318 N N . LEU A 1 463 ? 0.107 -12.525 -15.251 1.00 89.00 463 LEU A N 1
ATOM 3319 C CA . LEU A 1 463 ? -0.442 -12.807 -13.919 1.00 89.00 463 LEU A CA 1
ATOM 3320 C C . LEU A 1 463 ? 0.611 -13.215 -12.878 1.00 89.00 463 LEU A C 1
ATOM 3322 O O . LEU A 1 463 ? 0.352 -13.029 -11.692 1.00 89.00 463 LEU A O 1
ATOM 3326 N N . ALA A 1 464 ? 1.746 -13.776 -13.303 1.00 87.19 464 ALA A N 1
ATOM 3327 C CA . ALA A 1 464 ? 2.822 -14.215 -12.415 1.00 87.19 464 ALA A CA 1
ATOM 3328 C C . ALA A 1 464 ? 3.936 -13.169 -12.242 1.00 87.19 464 ALA A C 1
ATOM 3330 O O . ALA A 1 464 ? 4.935 -13.457 -11.592 1.00 87.19 464 ALA A O 1
ATOM 3331 N N . SER A 1 465 ? 3.794 -11.979 -12.835 1.00 94.06 465 SER A N 1
ATOM 3332 C CA . SER A 1 465 ? 4.855 -10.977 -12.811 1.00 94.06 465 SER A CA 1
ATOM 3333 C C . SER A 1 465 ? 4.999 -10.273 -11.468 1.00 94.06 465 SER A C 1
ATOM 3335 O O . SER A 1 465 ? 4.073 -9.604 -10.993 1.00 94.06 465 SER A O 1
ATOM 3337 N N . ASP A 1 466 ? 6.220 -10.354 -10.941 1.00 96.06 466 ASP A N 1
ATOM 3338 C CA . ASP A 1 466 ? 6.697 -9.620 -9.775 1.00 96.06 466 ASP A CA 1
ATOM 3339 C C . ASP A 1 466 ? 7.555 -8.402 -10.186 1.00 96.06 466 ASP A C 1
ATOM 3341 O O . ASP A 1 466 ? 8.192 -8.380 -11.242 1.00 96.06 466 ASP A O 1
ATOM 3345 N N . LEU A 1 467 ? 7.607 -7.389 -9.320 1.00 97.44 467 LEU A N 1
ATOM 3346 C CA . LEU A 1 467 ? 8.532 -6.257 -9.384 1.00 97.44 467 LEU A CA 1
ATOM 3347 C C . LEU A 1 467 ? 9.249 -6.103 -8.047 1.00 97.44 467 LEU A C 1
ATOM 3349 O O . LEU A 1 467 ? 8.601 -5.969 -7.007 1.00 97.44 467 LEU A O 1
ATOM 3353 N N . THR A 1 468 ? 10.573 -6.005 -8.099 1.00 97.50 468 THR A N 1
ATOM 3354 C CA . THR A 1 468 ? 11.400 -5.585 -6.970 1.00 97.50 468 THR A CA 1
ATOM 3355 C C . THR A 1 468 ? 12.176 -4.328 -7.328 1.00 97.50 468 THR A C 1
ATOM 3357 O O . THR A 1 468 ? 12.916 -4.295 -8.307 1.00 97.50 468 THR A O 1
ATOM 3360 N N . VAL A 1 469 ? 12.017 -3.292 -6.510 1.00 97.81 469 VAL A N 1
ATOM 3361 C CA . VAL A 1 469 ? 12.807 -2.060 -6.544 1.00 97.81 469 VAL A CA 1
ATOM 3362 C C . VAL A 1 469 ? 13.670 -2.039 -5.291 1.00 97.81 469 VAL A C 1
ATOM 3364 O O . VAL A 1 469 ? 13.140 -2.069 -4.182 1.00 97.81 469 VAL A O 1
ATOM 3367 N N . GLN A 1 470 ? 14.987 -2.010 -5.445 1.00 97.00 470 GLN A N 1
ATOM 3368 C CA . GLN A 1 470 ? 15.919 -2.087 -4.331 1.00 97.00 470 GLN A CA 1
ATOM 3369 C C . GLN A 1 470 ? 17.076 -1.099 -4.493 1.00 97.00 470 GLN A C 1
ATOM 3371 O O . GLN A 1 470 ? 17.646 -0.962 -5.571 1.00 97.00 470 GLN A O 1
ATOM 3376 N N . SER A 1 471 ? 17.423 -0.430 -3.399 1.00 96.12 471 SER A N 1
ATOM 3377 C CA . SER A 1 471 ? 18.647 0.357 -3.274 1.00 96.12 471 SER A CA 1
ATOM 3378 C C . SER A 1 471 ? 19.347 0.021 -1.961 1.00 96.12 471 SER A C 1
ATOM 3380 O O . SER A 1 471 ? 18.686 -0.108 -0.922 1.00 96.12 471 SER A O 1
ATOM 3382 N N . ASP A 1 472 ? 20.679 -0.063 -1.984 1.00 95.00 472 ASP A N 1
ATOM 3383 C CA . ASP A 1 472 ? 21.485 -0.171 -0.759 1.00 95.00 472 ASP A CA 1
ATOM 3384 C C . ASP A 1 472 ? 21.470 1.133 0.065 1.00 95.00 472 ASP A C 1
ATOM 3386 O O . ASP A 1 472 ? 21.890 1.133 1.222 1.00 95.00 472 ASP A O 1
ATOM 3390 N N . SER A 1 473 ? 20.955 2.229 -0.506 1.00 94.44 473 SER A N 1
ATOM 3391 C CA . SER A 1 473 ? 20.871 3.567 0.083 1.00 94.44 473 SER A CA 1
ATOM 3392 C C . SER A 1 473 ? 19.417 4.043 0.206 1.00 94.44 473 SER A C 1
ATOM 3394 O O . SER A 1 473 ? 18.831 3.970 1.288 1.00 94.44 473 SER A O 1
ATOM 3396 N N . PHE A 1 474 ? 18.809 4.512 -0.886 1.00 97.25 474 PHE A N 1
ATOM 3397 C CA . PHE A 1 474 ? 17.536 5.226 -0.870 1.00 97.25 474 PHE A CA 1
ATOM 3398 C C . PHE A 1 474 ? 16.696 4.952 -2.125 1.00 97.25 474 PHE A C 1
ATOM 3400 O O . PHE A 1 474 ? 17.197 4.940 -3.250 1.00 97.25 474 PHE A O 1
ATOM 3407 N N . VAL A 1 475 ? 15.387 4.762 -1.936 1.00 98.50 475 VAL A N 1
ATOM 3408 C CA . VAL A 1 475 ? 14.414 4.625 -3.028 1.00 98.50 475 VAL A CA 1
ATOM 3409 C C . VAL A 1 475 ? 13.412 5.778 -3.001 1.00 98.50 475 VAL A C 1
ATOM 3411 O O . VAL A 1 475 ? 12.715 5.976 -2.004 1.00 98.50 475 VAL A O 1
ATOM 3414 N N . PHE A 1 476 ? 13.279 6.490 -4.120 1.00 98.50 476 PHE A N 1
ATOM 3415 C CA . PHE A 1 476 ? 12.250 7.510 -4.340 1.00 98.50 476 PHE A CA 1
ATOM 3416 C C . PHE A 1 476 ? 11.278 7.069 -5.435 1.00 98.50 476 PHE A C 1
ATOM 3418 O O . PHE A 1 476 ? 11.711 6.657 -6.510 1.00 98.50 476 PHE A O 1
ATOM 3425 N N . ILE A 1 477 ? 9.969 7.188 -5.205 1.00 98.62 477 ILE A N 1
ATOM 3426 C CA . ILE A 1 477 ? 8.941 6.833 -6.197 1.00 98.62 477 ILE A CA 1
ATOM 3427 C C . ILE A 1 477 ? 7.879 7.931 -6.255 1.00 98.62 477 ILE A C 1
ATOM 3429 O O . ILE A 1 477 ? 7.354 8.328 -5.224 1.00 98.62 477 ILE A O 1
ATOM 3433 N N . GLU A 1 478 ? 7.531 8.378 -7.459 1.00 96.38 478 GLU A N 1
ATOM 3434 C CA . GLU A 1 478 ? 6.394 9.265 -7.773 1.00 96.38 478 GLU A CA 1
ATOM 3435 C C . GLU A 1 478 ? 5.587 8.815 -9.003 1.00 96.38 478 GLU A C 1
ATOM 3437 O O . GLU A 1 478 ? 4.564 9.406 -9.348 1.00 96.38 478 GLU A O 1
ATOM 3442 N N . GLY A 1 479 ? 6.020 7.745 -9.668 1.00 94.75 479 GLY A N 1
ATOM 3443 C CA . GLY A 1 479 ? 5.285 7.145 -10.775 1.00 94.75 479 GLY A CA 1
ATOM 3444 C C . GLY A 1 479 ? 4.206 6.147 -10.350 1.00 94.75 479 GLY A C 1
ATOM 3445 O O . GLY A 1 479 ? 4.092 5.743 -9.191 1.00 94.75 479 GLY A O 1
ATOM 3446 N N . GLN A 1 480 ? 3.409 5.703 -11.322 1.00 95.56 480 GLN A N 1
ATOM 3447 C CA . GLN A 1 480 ? 2.476 4.592 -11.149 1.00 95.56 480 GLN A CA 1
ATOM 3448 C C . GLN A 1 480 ? 3.194 3.259 -11.383 1.00 95.56 480 GLN A C 1
ATOM 3450 O O . GLN A 1 480 ? 3.661 2.987 -12.492 1.00 95.56 480 GLN A O 1
ATOM 3455 N N . LEU A 1 481 ? 3.243 2.410 -10.353 1.00 98.00 481 LEU A N 1
ATOM 3456 C CA . LEU A 1 481 ? 3.772 1.049 -10.445 1.00 98.00 481 LEU A CA 1
ATOM 3457 C C . LEU A 1 481 ? 2.614 0.055 -10.348 1.00 98.00 481 LEU A C 1
ATOM 3459 O O . LEU A 1 481 ? 1.967 -0.059 -9.305 1.00 98.00 481 LEU A O 1
ATOM 3463 N N . GLN A 1 482 ? 2.338 -0.654 -11.441 1.00 96.81 482 GLN A N 1
ATOM 3464 C CA . GLN A 1 482 ? 1.237 -1.607 -11.537 1.00 96.81 482 GLN A CA 1
ATOM 3465 C C . GLN A 1 482 ? 1.750 -2.992 -11.924 1.00 96.81 482 GLN A C 1
ATOM 3467 O O . GLN A 1 482 ? 2.279 -3.178 -13.021 1.00 96.81 482 GLN A O 1
ATOM 3472 N N . VAL A 1 483 ? 1.532 -3.969 -11.044 1.00 97.00 483 VAL A N 1
ATOM 3473 C CA . VAL A 1 483 ? 1.938 -5.366 -11.261 1.00 97.00 483 VAL A CA 1
ATOM 3474 C C . VAL A 1 483 ? 0.821 -6.352 -10.894 1.00 97.00 483 VAL A C 1
ATOM 3476 O O . VAL A 1 483 ? -0.119 -5.976 -10.190 1.00 97.00 483 VAL A O 1
ATOM 3479 N N . PRO A 1 484 ? 0.832 -7.599 -11.382 1.00 95.75 484 PRO A N 1
ATOM 3480 C CA . PRO A 1 484 ? -0.200 -8.566 -10.996 1.00 95.75 484 PRO A CA 1
ATOM 3481 C C . PRO A 1 484 ? 0.036 -9.275 -9.656 1.00 95.75 484 PRO A C 1
ATOM 3483 O O . PRO A 1 484 ? -0.898 -9.280 -8.853 1.00 95.75 484 PRO A O 1
ATOM 3486 N N . ASP A 1 485 ? 1.235 -9.800 -9.374 1.00 96.38 485 ASP A N 1
ATOM 3487 C CA . ASP A 1 485 ? 1.487 -10.635 -8.183 1.00 96.38 485 ASP A CA 1
ATOM 3488 C C . ASP A 1 485 ? 2.197 -9.874 -7.044 1.00 96.38 485 ASP A C 1
ATOM 3490 O O . ASP A 1 485 ? 1.531 -9.414 -6.111 1.00 96.38 485 ASP A O 1
ATOM 3494 N N . LYS A 1 486 ? 3.523 -9.688 -7.074 1.00 97.94 486 LYS A N 1
ATOM 3495 C CA . LYS A 1 486 ? 4.244 -9.055 -5.949 1.00 97.94 486 LYS A CA 1
ATOM 3496 C C . LYS A 1 486 ? 4.949 -7.772 -6.342 1.00 97.94 486 LYS A C 1
ATOM 3498 O O . LYS A 1 486 ? 5.623 -7.696 -7.360 1.00 97.94 486 LYS A O 1
ATOM 3503 N N . LEU A 1 487 ? 4.835 -6.769 -5.477 1.00 98.62 487 LEU A N 1
ATOM 3504 C CA . LEU A 1 487 ? 5.573 -5.515 -5.565 1.00 98.62 487 LEU A CA 1
ATOM 3505 C C . LEU A 1 487 ? 6.395 -5.328 -4.293 1.00 98.62 487 LEU A C 1
ATOM 3507 O O . LEU A 1 487 ? 5.842 -5.209 -3.197 1.00 98.62 487 LEU A O 1
ATOM 3511 N N . ARG A 1 488 ? 7.718 -5.298 -4.424 1.00 98.62 488 ARG A N 1
ATOM 3512 C CA . ARG A 1 488 ? 8.654 -5.131 -3.311 1.00 98.62 488 ARG A CA 1
ATOM 3513 C C . ARG A 1 488 ? 9.448 -3.848 -3.496 1.00 98.62 488 ARG A C 1
ATOM 3515 O O . ARG A 1 488 ? 9.965 -3.593 -4.580 1.00 98.62 488 ARG A O 1
ATOM 3522 N N . VAL A 1 489 ? 9.555 -3.055 -2.437 1.00 98.75 489 VAL A N 1
ATOM 3523 C CA . VAL A 1 489 ? 10.401 -1.860 -2.394 1.00 98.75 489 VAL A CA 1
ATOM 3524 C C . VAL A 1 489 ? 11.300 -1.943 -1.173 1.00 98.75 489 VAL A C 1
ATOM 3526 O O . VAL A 1 489 ? 10.808 -1.983 -0.043 1.00 98.75 489 VAL A O 1
ATOM 3529 N N . PHE A 1 490 ? 12.608 -1.972 -1.398 1.00 98.56 490 PHE A N 1
ATOM 3530 C CA . PHE A 1 490 ? 13.631 -2.098 -0.366 1.00 98.56 490 PHE A CA 1
ATOM 3531 C C . PHE A 1 490 ? 14.581 -0.900 -0.423 1.00 98.56 490 PHE A C 1
ATOM 3533 O O . PHE A 1 490 ? 15.233 -0.670 -1.437 1.00 98.56 490 PHE A O 1
ATOM 3540 N N . GLY A 1 491 ? 14.657 -0.132 0.661 1.00 98.19 491 GLY A N 1
ATOM 3541 C CA . GLY A 1 491 ? 15.571 1.004 0.787 1.00 98.19 491 GLY A CA 1
ATOM 3542 C C . GLY A 1 491 ? 16.539 0.775 1.937 1.00 98.19 491 GLY A C 1
ATOM 3543 O O . GLY A 1 491 ? 16.104 0.476 3.051 1.00 98.19 491 GLY A O 1
ATOM 3544 N N . GLY A 1 492 ? 17.840 0.864 1.675 1.00 97.62 492 GLY A N 1
ATOM 3545 C CA . GLY A 1 492 ? 18.864 0.577 2.678 1.00 97.62 492 GLY A CA 1
ATOM 3546 C C . GLY A 1 492 ? 18.895 -0.883 3.132 1.00 97.62 492 GLY A C 1
ATOM 3547 O O . GLY A 1 492 ? 19.441 -1.205 4.185 1.00 97.62 492 GLY A O 1
ATOM 3548 N N . VAL A 1 493 ? 18.276 -1.776 2.360 1.00 97.50 493 VAL A N 1
ATOM 3549 C CA . VAL A 1 493 ? 18.127 -3.200 2.667 1.00 97.50 493 VAL A CA 1
ATOM 3550 C C . VAL A 1 493 ? 18.474 -3.991 1.414 1.00 97.50 493 VAL A C 1
ATOM 3552 O O . VAL A 1 493 ? 17.951 -3.711 0.335 1.00 97.50 493 VAL A O 1
ATOM 3555 N N . ALA A 1 494 ? 19.352 -4.980 1.558 1.00 95.06 494 ALA A N 1
ATOM 3556 C CA . ALA A 1 494 ? 19.749 -5.874 0.479 1.00 95.06 494 ALA A CA 1
ATOM 3557 C C . ALA A 1 494 ? 18.591 -6.793 0.051 1.00 95.06 494 ALA A C 1
ATOM 3559 O O . ALA A 1 494 ? 17.655 -7.044 0.814 1.00 95.06 494 ALA A O 1
ATOM 3560 N N . LEU A 1 495 ? 18.687 -7.376 -1.149 1.00 93.44 495 LEU A N 1
ATOM 3561 C CA . LEU A 1 495 ? 17.694 -8.328 -1.671 1.00 93.44 495 LEU A CA 1
ATOM 3562 C C . LEU A 1 495 ? 17.497 -9.568 -0.777 1.00 93.44 495 LEU A C 1
ATOM 3564 O O . LEU A 1 495 ? 16.398 -10.117 -0.724 1.00 93.44 495 LEU A O 1
ATOM 3568 N N . ASP A 1 496 ? 18.531 -9.993 -0.046 1.00 93.81 496 ASP A N 1
ATOM 3569 C CA . ASP A 1 496 ? 18.452 -11.100 0.920 1.00 93.81 496 ASP A CA 1
ATOM 3570 C C . ASP A 1 496 ? 17.828 -10.694 2.272 1.00 93.81 496 ASP A C 1
ATOM 3572 O O . ASP A 1 496 ? 17.638 -11.527 3.162 1.00 93.81 496 ASP A O 1
ATOM 3576 N N . GLY A 1 497 ? 17.474 -9.416 2.425 1.00 93.25 497 GLY A N 1
ATOM 3577 C CA . GLY A 1 497 ? 16.892 -8.848 3.629 1.00 93.25 497 GLY A CA 1
ATOM 3578 C C . GLY A 1 497 ? 17.907 -8.379 4.671 1.00 93.25 497 GLY A C 1
ATOM 3579 O O . GLY A 1 497 ? 17.481 -8.039 5.781 1.00 93.25 497 GLY A O 1
ATOM 3580 N N . THR A 1 498 ? 19.202 -8.356 4.360 1.00 96.88 498 THR A N 1
ATOM 3581 C CA . THR A 1 498 ? 20.232 -7.757 5.217 1.00 96.88 498 THR A CA 1
ATOM 3582 C C . THR A 1 498 ? 20.025 -6.248 5.318 1.00 96.88 498 THR A C 1
ATOM 3584 O O . THR A 1 498 ? 19.870 -5.565 4.310 1.00 96.88 498 THR A O 1
ATOM 3587 N N . ASP A 1 499 ? 20.013 -5.721 6.540 1.00 96.88 499 ASP A N 1
ATOM 3588 C CA . ASP A 1 499 ? 19.982 -4.280 6.796 1.00 96.88 499 ASP A CA 1
ATOM 3589 C C . ASP A 1 499 ? 21.364 -3.672 6.494 1.00 96.88 499 ASP A C 1
ATOM 3591 O O . ASP A 1 499 ? 22.366 -4.073 7.090 1.00 96.88 499 ASP A O 1
ATOM 3595 N N . LEU A 1 500 ? 21.414 -2.727 5.553 1.00 97.06 500 LEU A N 1
ATOM 3596 C CA . LEU A 1 500 ? 22.623 -2.020 5.121 1.00 97.06 500 LEU A CA 1
ATOM 3597 C C . LEU A 1 500 ? 22.731 -0.620 5.736 1.00 97.06 500 LEU A C 1
ATOM 3599 O O . LEU A 1 500 ? 23.695 0.098 5.476 1.00 97.06 500 LEU A O 1
ATOM 3603 N N . SER A 1 501 ? 21.772 -0.235 6.584 1.00 95.81 501 SER A N 1
ATOM 3604 C CA . SER A 1 501 ? 21.695 1.074 7.234 1.00 95.81 501 SER A CA 1
ATOM 3605 C C . SER A 1 501 ? 21.645 2.259 6.260 1.00 95.81 501 SER A C 1
ATOM 3607 O O . SER A 1 501 ? 22.013 3.371 6.646 1.00 95.81 501 SER A O 1
ATOM 3609 N N . GLY A 1 502 ? 21.193 2.027 5.026 1.00 96.00 502 GLY A N 1
ATOM 3610 C CA . GLY A 1 502 ? 21.101 3.030 3.970 1.00 96.00 502 GLY A CA 1
ATOM 3611 C C . GLY A 1 502 ? 19.911 3.973 4.138 1.00 96.00 502 GLY A C 1
ATOM 3612 O O . GLY A 1 502 ? 18.778 3.556 4.378 1.00 96.00 502 GLY A O 1
ATOM 3613 N N . ALA A 1 503 ? 20.164 5.268 4.014 1.00 96.56 503 ALA A N 1
ATOM 3614 C CA . ALA A 1 503 ? 19.138 6.297 3.945 1.00 96.56 503 ALA A CA 1
ATOM 3615 C C . ALA A 1 503 ? 19.721 7.550 3.302 1.00 96.56 503 ALA A C 1
ATOM 3617 O O . ALA A 1 503 ? 20.940 7.750 3.281 1.00 96.56 503 ALA A O 1
ATOM 3618 N N . ASN A 1 504 ? 18.846 8.424 2.820 1.00 94.62 504 ASN A N 1
ATOM 3619 C CA . ASN A 1 504 ? 19.271 9.728 2.343 1.00 94.62 504 ASN A CA 1
ATOM 3620 C C . ASN A 1 504 ? 19.634 10.676 3.505 1.00 94.62 504 ASN A C 1
ATOM 3622 O O . ASN A 1 504 ? 19.547 10.349 4.688 1.00 94.62 504 ASN A O 1
ATOM 3626 N N . THR A 1 505 ? 20.021 11.908 3.167 1.00 92.44 505 THR A N 1
ATOM 3627 C CA . THR A 1 505 ? 20.440 12.930 4.144 1.00 92.44 505 THR A CA 1
ATOM 3628 C C . THR A 1 505 ? 19.338 13.408 5.095 1.00 92.44 505 THR A C 1
ATOM 3630 O O . THR A 1 505 ? 19.627 14.195 5.996 1.00 92.44 505 THR A O 1
ATOM 3633 N N . ARG A 1 506 ? 18.090 12.970 4.893 1.00 93.38 506 ARG A N 1
ATOM 3634 C CA . ARG A 1 506 ? 16.912 13.317 5.695 1.00 93.38 506 ARG A CA 1
ATOM 3635 C C . ARG A 1 506 ? 16.370 12.140 6.519 1.00 93.38 506 ARG A C 1
ATOM 3637 O O . ARG A 1 506 ? 15.285 12.303 7.051 1.00 93.38 506 ARG A O 1
ATOM 3644 N N . GLY A 1 507 ? 17.062 10.997 6.559 1.00 95.19 507 GLY A N 1
ATOM 3645 C CA . GLY A 1 507 ? 16.635 9.812 7.324 1.00 95.19 507 GLY A CA 1
ATOM 3646 C C . GLY A 1 507 ? 15.807 8.793 6.538 1.00 95.19 507 GLY A C 1
ATOM 3647 O O . GLY A 1 507 ? 15.818 7.605 6.858 1.00 95.19 507 GLY A O 1
ATOM 3648 N N . SER A 1 508 ? 15.190 9.192 5.422 1.00 97.25 508 SER A N 1
ATOM 3649 C CA . SER A 1 508 ? 14.342 8.298 4.628 1.00 97.25 508 SER A CA 1
ATOM 3650 C C . SER A 1 508 ? 15.149 7.235 3.873 1.00 97.25 508 SER A C 1
ATOM 3652 O O . SER A 1 508 ? 16.030 7.558 3.072 1.00 97.25 508 SER A O 1
ATOM 3654 N N . SER A 1 509 ? 14.787 5.961 4.055 1.00 98.44 509 SER A N 1
ATOM 3655 C CA . SER A 1 509 ? 15.220 4.848 3.195 1.00 98.44 509 SER A CA 1
ATOM 3656 C C . SER A 1 509 ? 14.285 4.665 1.998 1.00 98.44 509 SER A C 1
ATOM 3658 O O . SER A 1 509 ? 14.728 4.339 0.898 1.00 98.44 509 SER A O 1
ATOM 3660 N N . ILE A 1 510 ? 12.983 4.870 2.201 1.00 98.75 510 ILE A N 1
ATOM 3661 C CA . ILE A 1 510 ? 11.968 4.838 1.145 1.00 98.75 510 ILE A CA 1
ATOM 3662 C C . ILE A 1 510 ? 11.152 6.119 1.241 1.00 98.75 510 ILE A C 1
ATOM 3664 O O . ILE A 1 510 ? 10.620 6.429 2.304 1.00 98.75 510 ILE A O 1
ATOM 3668 N N . TYR A 1 511 ? 11.006 6.822 0.122 1.00 98.56 511 TYR A N 1
ATOM 3669 C CA . TYR A 1 511 ? 10.109 7.962 0.009 1.00 98.56 511 TYR A CA 1
ATOM 3670 C C . TYR A 1 511 ? 9.196 7.806 -1.202 1.00 98.56 511 TYR A C 1
ATOM 3672 O O . TYR A 1 511 ? 9.609 7.949 -2.353 1.00 98.56 511 TYR A O 1
ATOM 3680 N N . LEU A 1 512 ? 7.928 7.523 -0.934 1.00 98.44 512 LEU A N 1
ATOM 3681 C CA . LEU A 1 512 ? 6.863 7.558 -1.922 1.00 98.44 512 LEU A CA 1
ATOM 3682 C C . LEU A 1 512 ? 6.270 8.969 -1.902 1.00 98.44 512 LEU A C 1
ATOM 3684 O O . LEU A 1 512 ? 5.691 9.375 -0.890 1.00 98.44 512 LEU A O 1
ATOM 3688 N N . GLY A 1 513 ? 6.439 9.720 -2.989 1.00 95.19 513 GLY A N 1
ATOM 3689 C CA . GLY A 1 513 ? 5.915 11.075 -3.128 1.00 95.19 513 GLY A CA 1
ATOM 3690 C C . GLY A 1 513 ? 4.390 11.117 -3.208 1.00 95.19 513 GLY A C 1
ATOM 3691 O O . GLY A 1 513 ? 3.708 10.120 -2.994 1.00 95.19 513 GLY A O 1
ATOM 3692 N N . SER A 1 514 ? 3.828 12.298 -3.462 1.00 92.00 514 SER A N 1
ATOM 3693 C CA . SER A 1 514 ? 2.371 12.516 -3.401 1.00 92.00 514 SER A CA 1
ATOM 3694 C C . SER A 1 514 ? 1.638 12.245 -4.716 1.00 92.00 514 SER A C 1
ATOM 3696 O O . SER A 1 514 ? 0.414 12.369 -4.791 1.00 92.00 514 SER A O 1
ATOM 3698 N N . THR A 1 515 ? 2.380 11.884 -5.760 1.00 89.38 515 THR A N 1
ATOM 3699 C CA . THR A 1 515 ? 1.854 11.538 -7.081 1.00 89.38 515 THR A CA 1
ATOM 3700 C C . THR A 1 515 ? 2.089 10.053 -7.366 1.00 89.38 515 THR A C 1
ATOM 3702 O O . THR A 1 515 ? 2.960 9.437 -6.760 1.00 89.38 515 THR A O 1
ATOM 3705 N N . GLY A 1 516 ? 1.265 9.453 -8.231 1.00 93.50 516 GLY A N 1
ATOM 3706 C CA . GLY A 1 516 ? 1.353 8.026 -8.554 1.00 93.50 516 GLY A CA 1
ATOM 3707 C C . GLY A 1 516 ? 0.547 7.111 -7.626 1.00 93.50 516 GLY A C 1
ATOM 3708 O O . GLY A 1 516 ? -0.374 7.547 -6.930 1.00 93.50 516 GLY A O 1
ATOM 3709 N N . ALA A 1 517 ? 0.848 5.813 -7.695 1.00 96.81 517 ALA A N 1
ATOM 3710 C CA . ALA A 1 517 ? 0.271 4.767 -6.850 1.00 96.81 517 ALA A CA 1
ATOM 3711 C C . ALA A 1 517 ? 1.097 3.478 -6.957 1.00 96.81 517 ALA A C 1
ATOM 3713 O O . ALA A 1 517 ? 1.587 3.139 -8.039 1.00 96.81 517 ALA A O 1
ATOM 3714 N N . LEU A 1 518 ? 1.160 2.714 -5.865 1.00 98.56 518 LEU A N 1
ATOM 3715 C CA . LEU A 1 518 ? 1.637 1.330 -5.879 1.00 98.56 518 LEU A CA 1
ATOM 3716 C C . LEU A 1 518 ? 0.432 0.394 -5.941 1.00 98.56 518 LEU A C 1
ATOM 3718 O O . LEU A 1 518 ? -0.404 0.411 -5.036 1.00 98.56 518 LEU A O 1
ATOM 3722 N N . ASN A 1 519 ? 0.327 -0.415 -6.995 1.00 98.25 519 ASN A N 1
ATOM 3723 C CA . ASN A 1 519 ? -0.841 -1.256 -7.223 1.00 98.25 519 ASN A CA 1
ATOM 3724 C C . ASN A 1 519 ? -0.468 -2.694 -7.601 1.00 98.25 519 ASN A C 1
ATOM 3726 O O . ASN A 1 519 ? 0.213 -2.919 -8.603 1.00 98.25 519 ASN A O 1
ATOM 3730 N N . THR A 1 520 ? -0.988 -3.669 -6.852 1.00 98.50 520 THR A N 1
ATOM 3731 C CA . THR A 1 520 ? -1.033 -5.066 -7.301 1.00 98.50 520 THR A CA 1
ATOM 3732 C C . THR A 1 520 ? -2.453 -5.452 -7.694 1.00 98.50 520 THR A C 1
ATOM 3734 O O . THR A 1 520 ? -3.417 -5.089 -7.020 1.00 98.50 520 THR A O 1
ATOM 3737 N N . THR A 1 521 ? -2.602 -6.191 -8.788 1.00 97.06 521 THR A N 1
ATOM 3738 C CA . THR A 1 521 ? -3.906 -6.354 -9.449 1.00 97.06 521 THR A CA 1
ATOM 3739 C C . THR A 1 521 ? -4.481 -7.764 -9.419 1.00 97.06 521 THR A C 1
ATOM 3741 O O . THR A 1 521 ? -5.675 -7.916 -9.666 1.00 97.06 521 THR A O 1
ATOM 3744 N N . GLY A 1 522 ? -3.675 -8.781 -9.113 1.00 96.56 522 GLY A N 1
ATOM 3745 C CA . GLY A 1 522 ? -4.102 -10.174 -8.988 1.00 96.56 522 GLY A CA 1
ATOM 3746 C C . GLY A 1 522 ? -4.683 -10.508 -7.611 1.00 96.56 522 GLY A C 1
ATOM 3747 O O . GLY A 1 522 ? -4.447 -9.817 -6.626 1.00 96.56 522 GLY A O 1
ATOM 3748 N N . ALA A 1 523 ? -5.453 -11.592 -7.522 1.00 96.38 523 ALA A N 1
ATOM 3749 C CA . ALA A 1 523 ? -5.859 -12.145 -6.229 1.00 96.38 523 ALA A CA 1
ATOM 3750 C C . ALA A 1 523 ? -4.649 -12.775 -5.515 1.00 96.38 523 ALA A C 1
ATOM 3752 O O . ALA A 1 523 ? -3.785 -13.350 -6.170 1.00 96.38 523 ALA A O 1
ATOM 3753 N N . GLY A 1 524 ? -4.590 -12.699 -4.184 1.00 96.62 524 GLY A N 1
ATOM 3754 C CA . GLY A 1 524 ? -3.476 -13.242 -3.394 1.00 96.62 524 GLY A CA 1
ATOM 3755 C C . GLY A 1 524 ? -2.166 -12.448 -3.482 1.00 96.62 524 GLY A C 1
ATOM 3756 O O . GLY A 1 524 ? -1.174 -12.857 -2.884 1.00 96.62 524 GLY A O 1
ATOM 3757 N N . SER A 1 525 ? -2.176 -11.323 -4.195 1.00 98.12 525 SER A N 1
ATOM 3758 C CA . SER A 1 525 ? -1.028 -10.452 -4.454 1.00 98.12 525 SER A CA 1
ATOM 3759 C C . SER A 1 525 ? -0.470 -9.770 -3.197 1.00 98.12 525 SER A C 1
ATOM 3761 O O . SER A 1 525 ? -1.138 -9.674 -2.163 1.00 98.12 525 SER A O 1
ATOM 3763 N N . SER A 1 526 ? 0.747 -9.227 -3.256 1.00 98.50 526 SER A N 1
ATOM 3764 C CA . SER A 1 526 ? 1.331 -8.544 -2.089 1.00 98.50 526 SER A CA 1
ATOM 3765 C C . SER A 1 526 ? 2.165 -7.316 -2.426 1.00 98.50 526 SER A C 1
ATOM 3767 O O . SER A 1 526 ? 2.906 -7.300 -3.404 1.00 98.50 526 SER A O 1
ATOM 3769 N N . ILE A 1 527 ? 2.073 -6.293 -1.575 1.00 98.88 527 ILE A N 1
ATOM 3770 C CA . ILE A 1 527 ? 2.966 -5.132 -1.588 1.00 98.88 527 ILE A CA 1
ATOM 3771 C C . ILE A 1 527 ? 3.798 -5.136 -0.308 1.00 98.88 527 ILE A C 1
ATOM 3773 O O . ILE A 1 527 ? 3.245 -5.142 0.792 1.00 98.88 527 ILE A O 1
ATOM 3777 N N . THR A 1 528 ? 5.122 -5.116 -0.440 1.00 98.81 528 THR A N 1
ATOM 3778 C CA . THR A 1 528 ? 6.056 -5.069 0.693 1.00 98.81 528 THR A CA 1
ATOM 3779 C C . THR A 1 528 ? 6.970 -3.861 0.579 1.00 98.81 528 THR A C 1
ATOM 3781 O O . THR A 1 528 ? 7.720 -3.752 -0.386 1.00 98.81 528 THR A O 1
ATOM 3784 N N . LEU A 1 529 ? 6.953 -2.989 1.586 1.00 98.81 529 LEU A N 1
ATOM 3785 C CA . LEU A 1 529 ? 7.918 -1.902 1.740 1.00 98.81 529 LEU A CA 1
ATOM 3786 C C . LEU A 1 529 ? 8.815 -2.199 2.941 1.00 98.81 529 LEU A C 1
ATOM 3788 O O . LEU A 1 529 ? 8.311 -2.463 4.037 1.00 98.81 529 LEU A O 1
ATOM 3792 N N . ARG A 1 530 ? 10.134 -2.149 2.749 1.00 98.62 530 ARG A N 1
ATOM 3793 C CA . ARG A 1 530 ? 11.108 -2.361 3.823 1.00 98.62 530 ARG A CA 1
ATOM 3794 C C . ARG A 1 530 ? 12.229 -1.327 3.768 1.00 98.62 530 ARG A C 1
ATOM 3796 O O . ARG A 1 530 ? 13.072 -1.384 2.879 1.00 98.62 530 ARG A O 1
ATOM 3803 N N . GLY A 1 531 ? 12.238 -0.409 4.729 1.00 98.44 531 GLY A N 1
ATOM 3804 C CA . GLY A 1 531 ? 13.316 0.562 4.929 1.00 98.44 531 GLY A CA 1
ATOM 3805 C C . GLY A 1 531 ? 14.220 0.170 6.099 1.00 98.44 531 GLY A C 1
ATOM 3806 O O . GLY A 1 531 ? 13.714 -0.306 7.116 1.00 98.44 531 GLY A O 1
ATOM 3807 N N . SER A 1 532 ? 15.537 0.383 5.996 1.00 98.06 532 SER A N 1
ATOM 3808 C CA . SER A 1 532 ? 16.447 0.260 7.156 1.00 98.06 532 SER A CA 1
ATOM 3809 C C . SER A 1 532 ? 16.311 1.401 8.165 1.00 98.06 532 SER A C 1
ATOM 3811 O O . SER A 1 532 ? 16.652 1.254 9.337 1.00 98.06 532 SER A O 1
ATOM 3813 N N . ARG A 1 533 ? 15.827 2.554 7.705 1.00 98.00 533 ARG A N 1
ATOM 3814 C CA . ARG A 1 533 ? 15.511 3.745 8.495 1.00 98.00 533 ARG A CA 1
ATOM 3815 C C . ARG A 1 533 ? 14.035 4.049 8.278 1.00 98.00 533 ARG A C 1
ATOM 3817 O O . ARG A 1 533 ? 13.229 3.167 8.591 1.00 98.00 533 ARG A O 1
ATOM 3824 N N . ASP A 1 534 ? 13.691 5.192 7.691 1.00 98.38 534 ASP A N 1
ATOM 3825 C CA . ASP A 1 534 ? 12.294 5.599 7.559 1.00 98.38 534 ASP A CA 1
ATOM 3826 C C . ASP A 1 534 ? 11.642 5.128 6.260 1.00 98.38 534 ASP A C 1
ATOM 3828 O O . ASP A 1 534 ? 12.288 4.962 5.214 1.00 98.38 534 ASP A O 1
ATOM 3832 N N . VAL A 1 535 ? 10.325 4.936 6.334 1.00 98.69 535 VAL A N 1
ATOM 3833 C CA . VAL A 1 535 ? 9.446 4.733 5.182 1.00 98.69 535 VAL A CA 1
ATOM 3834 C C . VAL A 1 535 ? 8.381 5.826 5.167 1.00 98.69 535 VAL A C 1
ATOM 3836 O O . VAL A 1 535 ? 7.417 5.783 5.935 1.00 98.69 535 VAL A O 1
ATOM 3839 N N . ASP A 1 536 ? 8.529 6.775 4.248 1.00 98.25 536 ASP A N 1
ATOM 3840 C CA . ASP A 1 536 ? 7.542 7.807 3.947 1.00 98.25 536 ASP A CA 1
ATOM 3841 C C . ASP A 1 536 ? 6.614 7.336 2.818 1.00 98.25 536 ASP A C 1
ATOM 3843 O O . ASP A 1 536 ? 7.048 7.152 1.682 1.00 98.25 536 ASP A O 1
ATOM 3847 N N . ALA A 1 537 ? 5.321 7.177 3.091 1.00 97.81 537 ALA A N 1
ATOM 3848 C CA . ALA A 1 537 ? 4.309 6.802 2.109 1.00 97.81 537 ALA A CA 1
ATOM 3849 C C . ALA A 1 537 ? 3.249 7.903 1.940 1.00 97.81 537 ALA A C 1
ATOM 3851 O O . ALA A 1 537 ? 2.313 8.019 2.737 1.00 97.81 537 ALA A O 1
ATOM 3852 N N . ARG A 1 538 ? 3.386 8.709 0.878 1.00 97.19 538 ARG A N 1
ATOM 3853 C CA . ARG A 1 538 ? 2.501 9.853 0.573 1.00 97.19 538 ARG A CA 1
ATOM 3854 C C . ARG A 1 538 ? 1.614 9.650 -0.659 1.00 97.19 538 ARG A C 1
ATOM 3856 O O . ARG A 1 538 ? 0.843 10.543 -0.996 1.00 97.19 538 ARG A O 1
ATOM 3863 N N . MET A 1 539 ? 1.669 8.478 -1.292 1.00 96.12 539 MET A N 1
ATOM 3864 C CA . MET A 1 539 ? 0.767 8.066 -2.377 1.00 96.12 539 MET A CA 1
ATOM 3865 C C . MET A 1 539 ? -0.071 6.842 -1.979 1.00 96.12 539 MET A C 1
ATOM 3867 O O . MET A 1 539 ? 0.325 6.095 -1.080 1.00 96.12 539 MET A O 1
ATOM 3871 N N . PRO A 1 540 ? -1.206 6.587 -2.656 1.00 96.31 540 PRO A N 1
ATOM 3872 C CA . PRO A 1 540 ? -2.025 5.411 -2.395 1.00 96.31 540 PRO A CA 1
ATOM 3873 C C . PRO A 1 540 ? -1.286 4.088 -2.642 1.00 96.31 540 PRO A C 1
ATOM 3875 O O . PRO A 1 540 ? -0.586 3.924 -3.645 1.00 96.31 540 PRO A O 1
ATOM 3878 N N . ILE A 1 541 ? -1.523 3.116 -1.760 1.00 98.44 541 ILE A N 1
ATOM 3879 C CA . ILE A 1 541 ? -1.031 1.737 -1.888 1.00 98.44 541 ILE A CA 1
ATOM 3880 C C . ILE A 1 541 ? -2.238 0.802 -1.943 1.00 98.44 541 ILE A C 1
ATOM 3882 O O . ILE A 1 541 ? -3.056 0.795 -1.023 1.00 98.44 541 ILE A O 1
ATOM 3886 N N . VAL A 1 542 ? -2.363 0.013 -3.011 1.00 98.31 542 VAL A N 1
ATOM 3887 C CA . VAL A 1 542 ? -3.516 -0.865 -3.252 1.00 98.31 542 VAL A CA 1
ATOM 3888 C C . VAL A 1 542 ? -3.063 -2.285 -3.576 1.00 98.31 542 VAL A C 1
ATOM 3890 O O . VAL A 1 542 ? -2.370 -2.508 -4.562 1.00 98.31 542 VAL A O 1
ATOM 3893 N N . ALA A 1 543 ? -3.480 -3.264 -2.771 1.00 98.44 543 ALA A N 1
ATOM 3894 C CA . ALA A 1 543 ? -3.156 -4.668 -3.004 1.00 98.44 543 ALA A CA 1
ATOM 3895 C C . ALA A 1 543 ? -4.376 -5.527 -3.351 1.00 98.44 543 ALA A C 1
ATOM 3897 O O . ALA A 1 543 ? -5.214 -5.798 -2.489 1.00 98.44 543 ALA A O 1
ATOM 3898 N N . GLY A 1 544 ? -4.426 -6.022 -4.588 1.00 97.00 544 GLY A N 1
ATOM 3899 C CA . GLY A 1 544 ? -5.355 -7.056 -5.041 1.00 97.00 544 GLY A CA 1
ATOM 3900 C C . GLY A 1 544 ? -6.539 -6.578 -5.865 1.00 97.00 544 GLY A C 1
ATOM 3901 O O . GLY A 1 544 ? -7.597 -7.211 -5.824 1.00 97.00 544 GLY A O 1
ATOM 3902 N N . GLY A 1 545 ? -6.429 -5.449 -6.567 1.00 95.06 545 GLY A N 1
ATOM 3903 C CA . GLY A 1 545 ? -7.570 -4.903 -7.297 1.00 95.06 545 GLY A CA 1
ATOM 3904 C C . GLY A 1 545 ? -7.246 -3.815 -8.312 1.00 95.06 545 GLY A C 1
ATOM 3905 O O . GLY A 1 545 ? -6.150 -3.269 -8.377 1.00 95.06 545 GLY A O 1
ATOM 3906 N N . GLN A 1 546 ? -8.244 -3.494 -9.129 1.00 94.69 546 GLN A N 1
ATOM 3907 C CA . GLN A 1 546 ? -8.185 -2.388 -10.081 1.00 94.69 546 GLN A CA 1
ATOM 3908 C C . GLN A 1 546 ? -8.753 -1.123 -9.441 1.00 94.69 546 GLN A C 1
ATOM 3910 O O . GLN A 1 546 ? -9.864 -1.140 -8.901 1.00 94.69 546 GLN A O 1
ATOM 3915 N N . ILE A 1 547 ? -8.006 -0.023 -9.523 1.00 92.56 547 ILE A N 1
ATOM 3916 C CA . ILE A 1 547 ? -8.439 1.294 -9.049 1.00 92.56 547 ILE A CA 1
ATOM 3917 C C . ILE A 1 547 ? -9.343 1.912 -10.123 1.00 92.56 547 ILE A C 1
ATOM 3919 O O . ILE A 1 547 ? -8.891 2.213 -11.225 1.00 92.56 547 ILE A O 1
ATOM 3923 N N . GLY A 1 548 ? -10.628 2.081 -9.816 1.00 88.00 548 GLY A N 1
ATOM 3924 C CA . GLY A 1 548 ? -11.613 2.718 -10.688 1.00 88.00 548 GLY A CA 1
ATOM 3925 C C . GLY A 1 548 ? -12.125 4.047 -10.129 1.00 88.00 548 GLY A C 1
ATOM 3926 O O . GLY A 1 548 ? -11.873 4.407 -8.981 1.00 88.00 548 GLY A O 1
ATOM 3927 N N . ALA A 1 549 ? -12.917 4.764 -10.931 1.00 79.06 549 ALA A N 1
ATOM 3928 C CA . ALA A 1 549 ? -13.465 6.076 -10.562 1.00 79.06 549 ALA A CA 1
ATOM 3929 C C . ALA A 1 549 ? -14.384 6.052 -9.323 1.00 79.06 549 ALA A C 1
ATOM 3931 O O . ALA A 1 549 ? -14.554 7.073 -8.663 1.00 79.06 549 ALA A O 1
ATOM 3932 N N . SER A 1 550 ? -14.986 4.900 -9.012 1.00 75.06 550 SER A N 1
ATOM 3933 C CA . SER A 1 550 ? -15.890 4.703 -7.872 1.00 75.06 550 SER A CA 1
ATOM 3934 C C . SER A 1 550 ? -15.276 3.883 -6.729 1.00 75.06 550 SER A C 1
ATOM 3936 O O . SER A 1 550 ? -16.007 3.464 -5.835 1.00 75.06 550 SER A O 1
ATOM 3938 N N . GLY A 1 551 ? -13.968 3.603 -6.766 1.00 85.12 551 GLY A N 1
ATOM 3939 C CA . GLY A 1 551 ? -13.270 2.779 -5.775 1.00 85.12 551 GLY A CA 1
ATOM 3940 C C . GLY A 1 551 ? -12.569 1.563 -6.381 1.00 85.12 551 GLY A C 1
ATOM 3941 O O . GLY A 1 551 ? -12.306 1.511 -7.581 1.00 85.12 551 GLY A O 1
ATOM 3942 N N . ILE A 1 552 ? -12.244 0.584 -5.537 1.00 93.06 552 ILE A N 1
ATOM 3943 C CA . ILE A 1 552 ? -11.451 -0.588 -5.926 1.00 93.06 552 ILE A CA 1
ATOM 3944 C C . ILE A 1 552 ? -12.367 -1.746 -6.315 1.00 93.06 552 ILE A C 1
ATOM 3946 O O . ILE A 1 552 ? -13.274 -2.116 -5.569 1.00 93.06 552 ILE A O 1
ATOM 3950 N N . THR A 1 553 ? -12.089 -2.355 -7.466 1.00 94.75 553 THR A N 1
ATOM 3951 C CA . THR A 1 553 ? -12.647 -3.660 -7.841 1.00 94.75 553 THR A CA 1
ATOM 3952 C C . THR A 1 553 ? -11.634 -4.742 -7.487 1.00 94.75 553 THR A C 1
ATOM 3954 O O . THR A 1 553 ? -10.605 -4.863 -8.151 1.00 94.75 553 THR A O 1
ATOM 3957 N N . TRP A 1 554 ? -11.905 -5.502 -6.425 1.00 96.06 554 TRP A N 1
ATOM 3958 C CA . TRP A 1 554 ? -11.025 -6.576 -5.958 1.00 96.06 554 TRP A CA 1
ATOM 3959 C C . TRP A 1 554 ? -11.011 -7.753 -6.937 1.00 96.06 554 TRP A C 1
ATOM 3961 O O . TRP A 1 554 ? -12.065 -8.194 -7.397 1.00 96.06 554 TRP A O 1
ATOM 3971 N N . ALA A 1 555 ? -9.823 -8.278 -7.233 1.00 95.94 555 ALA A N 1
ATOM 3972 C CA . ALA A 1 555 ? -9.635 -9.432 -8.110 1.00 95.94 555 ALA A CA 1
ATOM 3973 C C . ALA A 1 555 ? -9.949 -10.768 -7.417 1.00 95.94 555 ALA A C 1
ATOM 3975 O O . ALA A 1 555 ? -10.240 -11.758 -8.087 1.00 95.94 555 ALA A O 1
ATOM 3976 N N . GLY A 1 556 ? -9.910 -10.800 -6.082 1.00 95.06 556 GLY A N 1
ATOM 3977 C CA . GLY A 1 556 ? -10.233 -11.972 -5.276 1.00 95.06 556 GLY A CA 1
ATOM 3978 C C . GLY A 1 556 ? -9.715 -11.862 -3.844 1.00 95.06 556 GLY A C 1
ATOM 3979 O O . GLY A 1 556 ? -9.470 -10.768 -3.338 1.00 95.06 556 GLY A O 1
ATOM 3980 N N . ASP A 1 557 ? -9.564 -13.017 -3.202 1.00 96.88 557 ASP A N 1
ATOM 3981 C CA . ASP A 1 557 ? -9.130 -13.145 -1.811 1.00 96.88 557 ASP A CA 1
ATOM 3982 C C . ASP A 1 557 ? -7.595 -13.108 -1.673 1.00 96.88 557 ASP A C 1
ATOM 3984 O O . ASP A 1 557 ? -6.866 -13.483 -2.587 1.00 96.88 557 ASP A O 1
ATOM 3988 N N . GLY A 1 558 ? -7.098 -12.738 -0.492 1.00 96.88 558 GLY A N 1
ATOM 3989 C CA . GLY A 1 558 ? -5.734 -13.034 -0.042 1.00 96.88 558 GLY A CA 1
ATOM 3990 C C . GLY A 1 558 ? -4.705 -11.910 -0.159 1.00 96.88 558 GLY A C 1
ATOM 3991 O O . GLY A 1 558 ? -3.612 -12.068 0.379 1.00 96.88 558 GLY A O 1
ATOM 3992 N N . SER A 1 559 ? -5.023 -10.784 -0.801 1.00 98.44 559 SER A N 1
ATOM 3993 C CA . SER A 1 559 ? -4.006 -9.761 -1.077 1.00 98.44 559 SER A CA 1
ATOM 3994 C C . SER A 1 559 ? -3.626 -8.903 0.134 1.00 98.44 559 SER A C 1
ATOM 3996 O O . SER A 1 559 ? -4.487 -8.541 0.942 1.00 98.44 559 SER A O 1
ATOM 3998 N N . SER A 1 560 ? -2.347 -8.543 0.266 1.00 98.62 560 SER A N 1
ATOM 3999 C CA . SER A 1 560 ? -1.815 -7.914 1.486 1.00 98.62 560 SER A CA 1
ATOM 4000 C C . SER A 1 560 ? -0.826 -6.766 1.254 1.00 98.62 560 SER A C 1
ATOM 4002 O O . SER A 1 560 ? -0.155 -6.697 0.227 1.00 98.62 560 SER A O 1
ATOM 4004 N N . VAL A 1 561 ? -0.726 -5.865 2.235 1.00 98.88 561 VAL A N 1
ATOM 4005 C CA . VAL A 1 561 ? 0.294 -4.807 2.310 1.00 98.88 561 VAL A CA 1
ATOM 4006 C C . VAL A 1 561 ? 1.078 -4.955 3.612 1.00 98.88 561 VAL A C 1
ATOM 4008 O O . VAL A 1 561 ? 0.484 -5.029 4.688 1.00 98.88 561 VAL A O 1
ATOM 4011 N N . THR A 1 562 ? 2.406 -4.958 3.529 1.00 98.81 562 THR A N 1
ATOM 4012 C CA . THR A 1 562 ? 3.299 -4.920 4.695 1.00 98.81 562 THR A CA 1
ATOM 4013 C C . THR A 1 562 ? 4.280 -3.765 4.562 1.00 98.81 562 THR A C 1
ATOM 4015 O O . THR A 1 562 ? 4.981 -3.663 3.558 1.00 98.81 562 THR A O 1
ATOM 4018 N N . ILE A 1 563 ? 4.356 -2.915 5.584 1.00 98.81 563 ILE A N 1
ATOM 4019 C CA . ILE A 1 563 ? 5.341 -1.834 5.678 1.00 98.81 563 ILE A CA 1
ATOM 4020 C C . ILE A 1 563 ? 6.163 -2.048 6.942 1.00 98.81 563 ILE A C 1
ATOM 4022 O O . ILE A 1 563 ? 5.615 -2.152 8.040 1.00 98.81 563 ILE A O 1
ATOM 4026 N N . THR A 1 564 ? 7.478 -2.139 6.784 1.00 98.50 564 THR A N 1
ATOM 4027 C CA . THR A 1 564 ? 8.438 -2.252 7.885 1.00 98.50 564 THR A CA 1
ATOM 4028 C C . THR A 1 564 ? 9.493 -1.164 7.748 1.00 98.50 564 THR A C 1
ATOM 4030 O O . THR A 1 564 ? 10.101 -1.025 6.687 1.00 98.50 564 THR A O 1
ATOM 4033 N N . ALA A 1 565 ? 9.718 -0.419 8.822 1.00 98.38 565 ALA A N 1
ATOM 4034 C CA . ALA A 1 565 ? 10.776 0.578 8.919 1.00 98.38 565 ALA A CA 1
ATOM 4035 C C . ALA A 1 565 ? 11.709 0.196 10.070 1.00 98.38 565 ALA A C 1
ATOM 4037 O O . ALA A 1 565 ? 11.246 -0.292 11.103 1.00 98.38 565 ALA A O 1
ATOM 4038 N N . GLY A 1 566 ? 13.013 0.411 9.912 1.00 97.31 566 GLY A N 1
ATOM 4039 C CA . GLY A 1 566 ? 13.952 0.288 11.029 1.00 97.31 566 GLY A CA 1
ATOM 4040 C C . GLY A 1 566 ? 13.820 1.440 12.031 1.00 97.31 566 GLY A C 1
ATOM 4041 O O . GLY A 1 566 ? 14.192 1.280 13.195 1.00 97.31 566 GLY A O 1
ATOM 4042 N N . GLN A 1 567 ? 13.244 2.563 11.592 1.00 97.12 567 GLN A N 1
ATOM 4043 C CA . GLN A 1 567 ? 12.949 3.751 12.391 1.00 97.12 567 GLN A CA 1
ATOM 4044 C C . GLN A 1 567 ? 11.482 4.168 12.188 1.00 97.12 567 GLN A C 1
ATOM 4046 O O . GLN A 1 567 ? 10.595 3.430 12.629 1.00 97.12 567 GLN A O 1
ATOM 4051 N N . GLN A 1 568 ? 11.180 5.280 11.523 1.00 97.38 568 GLN A N 1
ATOM 4052 C CA . GLN A 1 568 ? 9.822 5.809 11.422 1.00 97.38 568 GLN A CA 1
ATOM 4053 C C . GLN A 1 568 ? 9.031 5.279 10.214 1.00 97.38 568 GLN A C 1
ATOM 4055 O O . GLN A 1 568 ? 9.547 5.080 9.117 1.00 97.38 568 GLN A O 1
ATOM 4060 N N . ILE A 1 569 ? 7.721 5.092 10.387 1.00 98.25 569 ILE A N 1
ATOM 4061 C CA . ILE A 1 569 ? 6.771 5.055 9.267 1.00 98.25 569 ILE A CA 1
ATOM 4062 C C . ILE A 1 569 ? 6.003 6.377 9.254 1.00 98.25 569 ILE A C 1
ATOM 4064 O O . ILE A 1 569 ? 5.334 6.711 10.231 1.00 98.25 569 ILE A O 1
ATOM 4068 N N . PHE A 1 570 ? 6.041 7.096 8.137 1.00 97.19 570 PHE A N 1
ATOM 4069 C CA . PHE A 1 570 ? 5.216 8.277 7.901 1.00 97.19 570 PHE A CA 1
ATOM 4070 C C . PHE A 1 570 ? 4.176 7.957 6.826 1.00 97.19 570 PHE A C 1
ATOM 4072 O O . PHE A 1 570 ? 4.529 7.646 5.693 1.00 97.19 570 PHE A O 1
ATOM 4079 N N . LEU A 1 571 ? 2.886 8.035 7.147 1.00 97.38 571 LEU A N 1
ATOM 4080 C CA . LEU A 1 571 ? 1.795 7.827 6.194 1.00 97.38 571 LEU A CA 1
ATOM 4081 C C . LEU A 1 571 ? 1.030 9.126 5.970 1.00 97.38 571 LEU A C 1
ATOM 4083 O O . LEU A 1 571 ? 0.558 9.720 6.939 1.00 97.38 571 LEU A O 1
ATOM 4087 N N . ASP A 1 572 ? 0.776 9.484 4.712 1.00 96.00 572 ASP A N 1
ATOM 4088 C CA . ASP A 1 572 ? -0.058 10.635 4.300 1.00 96.00 572 ASP A CA 1
ATOM 4089 C C . ASP A 1 572 ? -1.013 10.296 3.142 1.00 96.00 572 ASP A C 1
ATOM 4091 O O . ASP A 1 572 ? -1.492 11.159 2.412 1.00 96.00 572 ASP A O 1
ATOM 4095 N N . ALA A 1 573 ? -1.283 9.006 2.944 1.00 95.38 573 ALA A N 1
ATOM 4096 C CA . ALA A 1 573 ? -2.149 8.508 1.885 1.00 95.38 573 ALA A CA 1
ATOM 4097 C C . ALA A 1 573 ? -2.808 7.177 2.274 1.00 95.38 573 ALA A C 1
ATOM 4099 O O . ALA A 1 573 ? -2.307 6.468 3.154 1.00 95.38 573 ALA A O 1
ATOM 4100 N N . PRO A 1 574 ? -3.940 6.818 1.641 1.00 94.75 574 PRO A N 1
ATOM 4101 C CA . PRO A 1 574 ? -4.674 5.619 2.008 1.00 94.75 574 PRO A CA 1
ATOM 4102 C C . PRO A 1 574 ? -3.946 4.335 1.597 1.00 94.75 574 PRO A C 1
ATOM 4104 O O . PRO A 1 574 ? -3.419 4.223 0.487 1.00 94.75 574 PRO A O 1
ATOM 4107 N N . ILE A 1 575 ? -4.021 3.327 2.465 1.00 97.94 575 ILE A N 1
ATOM 4108 C CA . ILE A 1 575 ? -3.570 1.960 2.183 1.00 97.94 575 ILE A CA 1
ATOM 4109 C C . ILE A 1 575 ? -4.796 1.058 2.121 1.00 97.94 575 ILE A C 1
ATOM 4111 O O . ILE A 1 575 ? -5.597 1.020 3.060 1.00 97.94 575 ILE A O 1
ATOM 4115 N N . GLN A 1 576 ? -4.941 0.318 1.024 1.00 97.75 576 GLN A N 1
ATOM 4116 C CA . GLN A 1 576 ? -6.056 -0.598 0.824 1.00 97.75 576 GLN A CA 1
ATOM 4117 C C . GLN A 1 576 ? -5.583 -1.995 0.420 1.00 97.75 576 GLN A C 1
ATOM 4119 O O . GLN A 1 576 ? -4.696 -2.145 -0.417 1.00 97.75 576 GLN A O 1
ATOM 4124 N N . ALA A 1 577 ? -6.201 -3.029 0.984 1.00 98.31 577 ALA A N 1
ATOM 4125 C CA . ALA A 1 577 ? -5.895 -4.419 0.658 1.00 98.31 577 ALA A CA 1
ATOM 4126 C C . ALA A 1 577 ? -7.149 -5.300 0.683 1.00 98.31 577 ALA A C 1
ATOM 4128 O O . ALA A 1 577 ? -8.099 -5.033 1.423 1.00 98.31 577 ALA A O 1
ATOM 4129 N N . ALA A 1 578 ? -7.140 -6.396 -0.074 1.00 97.81 578 ALA A N 1
ATOM 4130 C CA . ALA A 1 578 ? -8.220 -7.377 -0.010 1.00 97.81 578 ALA A CA 1
ATOM 4131 C C . ALA A 1 578 ? -8.272 -8.065 1.374 1.00 97.81 578 ALA A C 1
ATOM 4133 O O . ALA A 1 578 ? -9.334 -8.133 2.000 1.00 97.81 578 ALA A O 1
ATOM 4134 N N . ALA A 1 579 ? -7.120 -8.515 1.886 1.00 98.12 579 ALA A N 1
ATOM 4135 C CA . ALA A 1 579 ? -7.009 -9.366 3.070 1.00 98.12 579 ALA A CA 1
ATOM 4136 C C . ALA A 1 579 ? -6.308 -8.715 4.267 1.00 98.12 579 ALA A C 1
ATOM 4138 O O . ALA A 1 579 ? -6.808 -8.833 5.380 1.00 98.12 579 ALA A O 1
ATOM 4139 N N . ALA A 1 580 ? -5.145 -8.084 4.104 1.00 98.50 580 ALA A N 1
ATOM 4140 C CA . ALA A 1 580 ? -4.364 -7.679 5.276 1.00 98.50 580 ALA A CA 1
ATOM 4141 C C . ALA A 1 580 ? -3.519 -6.425 5.071 1.00 98.50 580 ALA A C 1
ATOM 4143 O O . ALA A 1 580 ? -2.981 -6.196 3.991 1.00 98.50 580 ALA A O 1
ATOM 4144 N N . ILE A 1 581 ? -3.367 -5.647 6.143 1.00 98.88 581 ILE A N 1
ATOM 4145 C CA . ILE A 1 581 ? -2.442 -4.511 6.220 1.00 98.88 581 ILE A CA 1
ATOM 4146 C C . ILE A 1 581 ? -1.641 -4.655 7.511 1.00 98.88 581 ILE A C 1
ATOM 4148 O O . ILE A 1 581 ? -2.229 -4.777 8.583 1.00 98.88 581 ILE A O 1
ATOM 4152 N N . THR A 1 582 ? -0.313 -4.645 7.425 1.00 98.75 582 THR A N 1
ATOM 4153 C CA . THR A 1 582 ? 0.580 -4.728 8.590 1.00 98.75 582 THR A CA 1
ATOM 4154 C C . THR A 1 582 ? 1.594 -3.592 8.567 1.00 98.75 582 THR A C 1
ATOM 4156 O O . THR A 1 582 ? 2.347 -3.470 7.602 1.00 98.75 582 THR A O 1
ATOM 4159 N N . LEU A 1 583 ? 1.636 -2.786 9.630 1.00 98.62 583 LEU A N 1
ATOM 4160 C CA . LEU A 1 583 ? 2.611 -1.705 9.809 1.00 98.62 583 LEU A CA 1
ATOM 4161 C C . LEU A 1 583 ? 3.503 -1.995 11.020 1.00 98.62 583 LEU A C 1
ATOM 4163 O O . LEU A 1 583 ? 2.994 -2.262 12.112 1.00 98.62 583 LEU A O 1
ATOM 4167 N N . LYS A 1 584 ? 4.821 -1.935 10.814 1.00 98.19 584 LYS A N 1
ATOM 4168 C CA . LYS A 1 584 ? 5.848 -2.216 11.827 1.00 98.19 584 LYS A CA 1
ATOM 4169 C C . LYS A 1 584 ? 6.939 -1.139 11.807 1.00 98.19 584 LYS A C 1
ATOM 4171 O O . LYS A 1 584 ? 7.961 -1.336 11.143 1.00 98.19 584 LYS A O 1
ATOM 4176 N N . PRO A 1 585 ? 6.721 0.020 12.446 1.00 97.38 585 PRO A N 1
ATOM 4177 C CA . PRO A 1 585 ? 7.805 0.958 12.702 1.00 97.38 585 PRO A CA 1
ATOM 4178 C C . PRO A 1 585 ? 8.833 0.382 13.689 1.00 97.38 585 PRO A C 1
ATOM 4180 O O . PRO A 1 585 ? 8.523 -0.495 14.499 1.00 97.38 585 PRO A O 1
ATOM 4183 N N . GLY A 1 586 ? 10.051 0.905 13.639 1.00 96.06 586 GLY A N 1
ATOM 4184 C CA . GLY A 1 586 ? 11.145 0.564 14.536 1.00 96.06 586 GLY A CA 1
ATOM 4185 C C . GLY A 1 586 ? 11.346 1.594 15.648 1.00 96.06 586 GLY A C 1
ATOM 4186 O O . GLY A 1 586 ? 10.407 2.234 16.135 1.00 96.06 586 GLY A O 1
ATOM 4187 N N . THR A 1 587 ? 12.588 1.718 16.112 1.00 94.69 587 THR A N 1
ATOM 4188 C CA . THR A 1 587 ? 12.962 2.697 17.142 1.00 94.69 587 THR A CA 1
ATOM 4189 C C . THR A 1 587 ? 13.261 4.039 16.475 1.00 94.69 587 THR A C 1
ATOM 4191 O O . THR A 1 587 ? 14.078 4.040 15.560 1.00 94.69 587 THR A O 1
ATOM 4194 N N . PRO A 1 588 ? 12.681 5.169 16.923 1.00 93.69 588 PRO A N 1
ATOM 4195 C CA . PRO A 1 588 ? 12.853 6.447 16.243 1.00 93.69 588 PRO A CA 1
ATOM 4196 C C . PRO A 1 588 ? 14.328 6.869 16.221 1.00 93.69 588 PRO A C 1
ATOM 4198 O O . PRO A 1 588 ? 15.044 6.723 17.220 1.00 93.69 588 PRO A O 1
ATOM 4201 N N . GLY A 1 589 ? 14.779 7.379 15.080 1.00 92.62 589 GLY A N 1
ATOM 4202 C CA . GLY A 1 589 ? 16.045 8.066 14.893 1.00 92.62 589 GLY A CA 1
ATOM 4203 C C . GLY A 1 589 ? 16.098 9.424 15.596 1.00 92.62 589 GLY A C 1
ATOM 4204 O O . GLY A 1 589 ? 15.164 9.875 16.262 1.00 92.62 589 GLY A O 1
ATOM 4205 N N . THR A 1 590 ? 17.240 10.098 15.472 1.00 92.12 590 THR A N 1
ATOM 4206 C CA . THR A 1 590 ? 17.454 11.428 16.073 1.00 92.12 590 THR A CA 1
ATOM 4207 C C . THR A 1 590 ? 16.634 12.535 15.410 1.00 92.12 590 THR A C 1
ATOM 4209 O O . THR A 1 590 ? 16.423 13.590 16.003 1.00 92.12 590 THR A O 1
ATOM 4212 N N . ASP A 1 591 ? 16.207 12.299 14.181 1.00 91.62 591 ASP A N 1
ATOM 4213 C CA . ASP A 1 591 ? 15.423 13.155 13.298 1.00 91.62 591 ASP A CA 1
ATOM 4214 C C . ASP A 1 591 ? 13.906 12.968 13.448 1.00 91.62 591 ASP A C 1
ATOM 4216 O O . ASP A 1 591 ? 13.138 13.856 13.081 1.00 91.62 591 ASP A O 1
ATOM 4220 N N . ASP A 1 592 ? 13.476 11.894 14.107 1.00 92.12 592 ASP A N 1
ATOM 4221 C CA . ASP A 1 592 ? 12.068 11.497 14.195 1.00 92.12 592 ASP A CA 1
ATOM 4222 C C . ASP A 1 592 ? 11.271 12.157 15.323 1.00 92.12 592 ASP A C 1
ATOM 4224 O O . ASP A 1 592 ? 10.106 11.827 15.547 1.00 92.12 592 ASP A O 1
ATOM 4228 N N . ASN A 1 593 ? 11.886 13.045 16.108 1.00 91.38 593 ASN A N 1
ATOM 4229 C CA . ASN A 1 593 ? 11.261 13.650 17.292 1.00 91.38 593 ASN A CA 1
ATOM 4230 C C . ASN A 1 593 ? 10.639 12.613 18.256 1.00 91.38 593 ASN A C 1
ATOM 4232 O O . ASN A 1 593 ? 9.620 12.881 18.893 1.00 91.38 593 ASN A O 1
ATOM 4236 N N . ASN A 1 594 ? 11.266 11.435 18.378 1.00 89.50 594 ASN A N 1
ATOM 4237 C CA . ASN A 1 594 ? 10.802 10.317 19.206 1.00 89.50 594 ASN A CA 1
ATOM 4238 C C . ASN A 1 594 ? 9.438 9.724 18.774 1.00 89.50 594 ASN A C 1
ATOM 4240 O O . ASN A 1 594 ? 8.723 9.168 19.607 1.00 89.50 594 ASN A O 1
ATOM 4244 N N . GLN A 1 595 ? 9.072 9.833 17.490 1.00 90.88 595 GLN A N 1
ATOM 4245 C CA . GLN A 1 595 ? 7.846 9.256 16.927 1.00 90.88 595 GLN A CA 1
ATOM 4246 C C . GLN A 1 595 ? 8.156 8.064 16.016 1.00 90.88 595 GLN A C 1
ATOM 4248 O O . GLN A 1 595 ? 8.890 8.184 15.041 1.00 90.88 595 GLN A O 1
ATOM 4253 N N . ASN A 1 596 ? 7.572 6.904 16.316 1.00 93.94 596 ASN A N 1
ATOM 4254 C CA . ASN A 1 596 ? 7.760 5.674 15.537 1.00 93.94 596 ASN A CA 1
ATOM 4255 C C . ASN A 1 596 ? 6.838 5.630 14.312 1.00 93.94 596 ASN A C 1
ATOM 4257 O O . ASN A 1 596 ? 7.209 5.150 13.249 1.00 93.94 596 ASN A O 1
ATOM 4261 N N . LEU A 1 597 ? 5.599 6.088 14.473 1.00 94.38 597 LEU A N 1
ATOM 4262 C CA . LEU A 1 597 ? 4.588 6.082 13.424 1.00 94.38 597 LEU A CA 1
ATOM 4263 C C . LEU A 1 597 ? 3.866 7.420 13.438 1.00 94.38 597 LEU A C 1
ATOM 4265 O O . LEU A 1 597 ? 3.264 7.800 14.441 1.00 94.38 597 LEU A O 1
ATOM 4269 N N . ILE A 1 598 ? 3.916 8.104 12.303 1.00 93.12 598 ILE A N 1
ATOM 4270 C CA . ILE A 1 598 ? 3.134 9.298 12.027 1.00 93.12 598 ILE A CA 1
ATOM 4271 C C . ILE A 1 598 ? 2.120 8.931 10.954 1.00 93.12 598 ILE A C 1
ATOM 4273 O O . ILE A 1 598 ? 2.461 8.435 9.885 1.00 93.12 598 ILE A O 1
ATOM 4277 N N . MET A 1 599 ? 0.853 9.191 11.232 1.00 93.50 599 MET A N 1
ATOM 4278 C CA . MET A 1 599 ? -0.206 9.138 10.233 1.00 93.50 599 MET A CA 1
ATOM 4279 C C . MET A 1 599 ? -0.802 10.540 10.123 1.00 93.50 599 MET A C 1
ATOM 4281 O O . MET A 1 599 ? -0.830 11.280 11.102 1.00 93.50 599 MET A O 1
ATOM 4285 N N . THR A 1 600 ? -1.298 10.933 8.958 1.00 91.25 600 THR A N 1
ATOM 4286 C CA . THR A 1 600 ? -2.124 12.136 8.820 1.00 91.25 600 THR A CA 1
ATOM 4287 C C . THR A 1 600 ? -3.593 11.735 8.717 1.00 91.25 600 THR A C 1
ATOM 4289 O O . THR A 1 600 ? -3.943 10.555 8.658 1.00 91.25 600 THR A O 1
ATOM 4292 N N . THR A 1 601 ? -4.500 12.710 8.661 1.00 84.56 601 THR A N 1
ATOM 4293 C CA . THR A 1 601 ? -5.922 12.421 8.419 1.00 84.56 601 THR A CA 1
ATOM 4294 C C . THR A 1 601 ? -6.201 11.873 7.012 1.00 84.56 601 THR A C 1
ATOM 4296 O O . THR A 1 601 ? -7.311 11.400 6.774 1.00 84.56 601 THR A O 1
ATOM 4299 N N . ALA A 1 602 ? -5.237 11.938 6.083 1.00 87.50 602 ALA A N 1
ATOM 4300 C CA . ALA A 1 602 ? -5.346 11.360 4.741 1.00 87.50 602 ALA A CA 1
ATOM 4301 C C . ALA A 1 602 ? -5.038 9.844 4.709 1.00 87.50 602 ALA A C 1
ATOM 4303 O O . ALA A 1 602 ? -5.376 9.161 3.741 1.00 87.50 602 ALA A O 1
ATOM 4304 N N . SER A 1 603 ? -4.466 9.295 5.784 1.00 89.88 603 SER A N 1
ATOM 4305 C CA . SER A 1 603 ? -3.832 7.967 5.828 1.00 89.88 603 SER A CA 1
ATOM 4306 C C . SER A 1 603 ? -4.765 6.817 6.208 1.00 89.88 603 SER A C 1
ATOM 4308 O O . SER A 1 603 ? -4.402 5.936 6.987 1.00 89.88 603 SER A O 1
ATOM 4310 N N . GLY A 1 604 ? -6.004 6.833 5.714 1.00 93.44 604 GLY A N 1
ATOM 4311 C CA . GLY A 1 604 ? -6.995 5.805 6.046 1.00 93.44 604 GLY A CA 1
ATOM 4312 C C . GLY A 1 604 ? -6.524 4.391 5.683 1.00 93.44 604 GLY A C 1
ATOM 4313 O O . GLY A 1 604 ? -6.009 4.167 4.588 1.00 93.44 604 GLY A O 1
ATOM 4314 N N . LEU A 1 605 ? -6.736 3.426 6.583 1.00 97.75 605 LEU A N 1
ATOM 4315 C CA . LEU A 1 605 ? -6.413 2.014 6.342 1.00 97.75 605 LEU A CA 1
ATOM 4316 C C . LEU A 1 605 ? -7.701 1.231 6.082 1.00 97.75 605 LEU A C 1
ATOM 4318 O O . LEU A 1 605 ? -8.631 1.284 6.891 1.00 97.75 605 LEU A O 1
ATOM 4322 N N . ASN A 1 606 ? -7.762 0.491 4.976 1.00 97.44 606 ASN A N 1
ATOM 4323 C CA . ASN A 1 606 ? -8.954 -0.264 4.595 1.00 97.44 606 ASN A CA 1
ATOM 4324 C C . ASN A 1 606 ? -8.622 -1.682 4.111 1.00 97.44 606 ASN A C 1
ATOM 4326 O O . ASN A 1 606 ? -8.031 -1.861 3.048 1.00 97.44 606 ASN A O 1
ATOM 4330 N N . ALA A 1 607 ? -9.064 -2.696 4.851 1.00 97.88 607 ALA A N 1
ATOM 4331 C CA . ALA A 1 607 ? -9.002 -4.086 4.427 1.00 97.88 607 ALA A CA 1
ATOM 4332 C C . ALA A 1 607 ? -10.414 -4.618 4.141 1.00 97.88 607 ALA A C 1
ATOM 4334 O O . ALA A 1 607 ? -11.285 -4.599 5.014 1.00 97.88 607 ALA A O 1
ATOM 4335 N N . ALA A 1 608 ? -10.646 -5.126 2.929 1.00 97.06 608 ALA A N 1
ATOM 4336 C CA . ALA A 1 608 ? -11.992 -5.422 2.426 1.00 97.06 608 ALA A CA 1
ATOM 4337 C C . ALA A 1 608 ? -12.697 -6.611 3.106 1.00 97.06 608 ALA A C 1
ATOM 4339 O O . ALA A 1 608 ? -13.898 -6.811 2.920 1.00 97.06 608 ALA A O 1
ATOM 4340 N N . GLY A 1 609 ? -11.978 -7.405 3.902 1.00 96.94 609 GLY A N 1
ATOM 4341 C CA . GLY A 1 609 ? -12.500 -8.644 4.486 1.00 96.94 609 GLY A CA 1
ATOM 4342 C C . GLY A 1 609 ? -12.391 -9.852 3.572 1.00 96.94 609 GLY A C 1
ATOM 4343 O O . GLY A 1 609 ? -13.078 -10.840 3.802 1.00 96.94 609 GLY A O 1
ATOM 4344 N N . LEU A 1 610 ? -11.554 -9.782 2.542 1.00 97.31 610 LEU A N 1
ATOM 4345 C CA . LEU A 1 610 ? -11.349 -10.829 1.551 1.00 97.31 610 LEU A CA 1
ATOM 4346 C C . LEU A 1 610 ? -10.072 -11.622 1.865 1.00 97.31 610 LEU A C 1
ATOM 4348 O O . LEU A 1 610 ? -9.112 -11.611 1.101 1.00 97.31 610 LEU A O 1
ATOM 4352 N N . GLY A 1 611 ? -10.029 -12.265 3.035 1.00 95.81 611 GLY A N 1
ATOM 4353 C CA . GLY A 1 611 ? -8.914 -13.108 3.470 1.00 95.81 611 GLY A CA 1
ATOM 4354 C C . GLY A 1 611 ? -8.816 -14.441 2.717 1.00 95.81 611 GLY A C 1
ATOM 4355 O O . GLY A 1 611 ? -9.809 -14.908 2.150 1.00 95.81 611 GLY A O 1
ATOM 4356 N N . PRO A 1 612 ? -7.628 -15.077 2.700 1.00 93.00 612 PRO A N 1
ATOM 4357 C CA . PRO A 1 612 ? -7.423 -16.348 2.010 1.00 93.00 612 PRO A CA 1
ATOM 4358 C C . PRO A 1 612 ? -8.293 -17.455 2.622 1.00 93.00 612 PRO A C 1
ATOM 4360 O O . PRO A 1 612 ? -8.585 -17.446 3.812 1.00 93.00 612 PRO A O 1
ATOM 4363 N N . ASN A 1 613 ? -8.686 -18.456 1.832 1.00 91.62 613 ASN A N 1
ATOM 4364 C CA . ASN A 1 613 ? -9.546 -19.557 2.297 1.00 91.62 613 ASN A CA 1
ATOM 4365 C C . ASN A 1 613 ? -10.886 -19.086 2.901 1.00 91.62 613 ASN A C 1
ATOM 4367 O O . ASN A 1 613 ? -11.391 -19.700 3.842 1.00 91.62 613 ASN A O 1
ATOM 4371 N N . ASN A 1 614 ? -11.472 -18.007 2.364 1.00 90.31 614 ASN A N 1
ATOM 4372 C CA . ASN A 1 614 ? -12.741 -17.442 2.832 1.00 90.31 614 ASN A CA 1
ATOM 4373 C C . ASN A 1 614 ? -12.698 -16.974 4.306 1.00 90.31 614 ASN A C 1
ATOM 4375 O O . ASN A 1 614 ? -13.730 -16.941 4.982 1.00 90.31 614 ASN A O 1
ATOM 4379 N N . THR A 1 615 ? -11.517 -16.598 4.809 1.00 95.88 615 THR A N 1
ATOM 4380 C CA . THR A 1 615 ? -11.365 -15.881 6.084 1.00 95.88 615 THR A CA 1
ATOM 4381 C C . THR A 1 615 ? -11.595 -14.380 5.889 1.00 95.88 615 THR A C 1
ATOM 4383 O O . THR A 1 615 ? -11.682 -13.889 4.760 1.00 95.88 615 THR A O 1
ATOM 4386 N N . GLY A 1 616 ? -11.775 -13.634 6.981 1.00 96.50 616 GLY A N 1
ATOM 4387 C CA . GLY A 1 616 ? -11.812 -12.176 6.904 1.00 96.50 616 GLY A CA 1
ATOM 4388 C C . GLY A 1 616 ? -10.413 -11.566 6.907 1.00 96.50 616 GLY A C 1
ATOM 4389 O O . GLY A 1 616 ? -9.411 -12.234 6.669 1.00 96.50 616 GLY A O 1
ATOM 4390 N N . SER A 1 617 ? -10.367 -10.266 7.148 1.00 97.88 617 SER A N 1
ATOM 4391 C CA . SER A 1 617 ? -9.166 -9.445 7.059 1.00 97.88 617 SER A CA 1
ATOM 4392 C C . SER A 1 617 ? -8.568 -9.105 8.414 1.00 97.88 617 SER A C 1
ATOM 4394 O O . SER A 1 617 ? -9.292 -9.007 9.400 1.00 97.88 617 SER A O 1
ATOM 4396 N N . THR A 1 618 ? -7.276 -8.790 8.441 1.00 98.56 618 THR A N 1
ATOM 4397 C CA . THR A 1 618 ? -6.606 -8.267 9.638 1.00 98.56 618 THR A CA 1
ATOM 4398 C C . THR A 1 618 ? -5.838 -6.998 9.301 1.00 98.56 618 THR A C 1
ATOM 4400 O O . THR A 1 618 ? -5.038 -6.974 8.366 1.00 98.56 618 THR A O 1
ATOM 4403 N N . ILE A 1 619 ? -6.068 -5.941 10.078 1.00 98.81 619 ILE A N 1
ATOM 4404 C CA . ILE A 1 619 ? -5.196 -4.763 10.095 1.00 98.81 619 ILE A CA 1
ATOM 4405 C C . ILE A 1 619 ? -4.405 -4.796 11.393 1.00 98.81 619 ILE A C 1
ATOM 4407 O O . ILE A 1 619 ? -5.009 -4.818 12.465 1.00 98.81 619 ILE A O 1
ATOM 4411 N N . ARG A 1 620 ? -3.075 -4.799 11.295 1.00 98.62 620 ARG A N 1
ATOM 4412 C CA . ARG A 1 620 ? -2.174 -4.922 12.439 1.00 98.62 620 ARG A CA 1
ATOM 4413 C C . ARG A 1 620 ? -1.175 -3.770 12.501 1.00 98.62 620 ARG A C 1
ATOM 4415 O O . ARG A 1 620 ? -0.452 -3.528 11.537 1.00 98.62 620 ARG A O 1
ATOM 4422 N N . LEU A 1 621 ? -1.130 -3.089 13.642 1.00 98.19 621 LEU A N 1
ATOM 4423 C CA . LEU A 1 621 ? -0.178 -2.022 13.955 1.00 98.19 621 LEU A CA 1
ATOM 4424 C C . LEU A 1 621 ? 0.691 -2.467 15.134 1.00 98.19 621 LEU A C 1
ATOM 4426 O O . LEU A 1 621 ? 0.157 -2.754 16.205 1.00 98.19 621 LEU A O 1
ATOM 4430 N N . GLU A 1 622 ? 2.008 -2.532 14.947 1.00 97.00 622 GLU A N 1
ATOM 4431 C CA . GLU A 1 622 ? 2.968 -2.909 15.995 1.00 97.00 622 GLU A CA 1
ATOM 4432 C C . GLU A 1 622 ? 4.004 -1.798 16.189 1.00 97.00 622 GLU A C 1
ATOM 4434 O O . GLU A 1 622 ? 4.933 -1.687 15.398 1.00 97.00 622 GLU A O 1
ATOM 4439 N N . SER A 1 623 ? 3.862 -0.987 17.238 1.00 95.19 623 SER A N 1
ATOM 4440 C CA . SER A 1 623 ? 4.815 0.078 17.576 1.00 95.19 623 SER A CA 1
ATOM 4441 C C . SER A 1 623 ? 5.597 -0.277 18.843 1.00 95.19 623 SER A C 1
ATOM 4443 O O . SER A 1 623 ? 4.984 -0.674 19.835 1.00 95.19 623 SER A O 1
ATOM 4445 N N . PRO A 1 624 ? 6.931 -0.109 18.883 1.00 94.31 624 PRO A N 1
ATOM 4446 C CA . PRO A 1 624 ? 7.683 -0.259 20.126 1.00 94.31 624 PRO A CA 1
ATOM 4447 C C . PRO A 1 624 ? 7.503 0.934 21.083 1.00 94.31 624 PRO A C 1
ATOM 4449 O O . PRO A 1 624 ? 7.941 0.852 22.226 1.00 94.31 624 PRO A O 1
ATOM 4452 N N . GLY A 1 625 ? 6.874 2.028 20.638 1.00 92.62 625 GLY A N 1
ATOM 4453 C CA . GLY A 1 625 ? 6.602 3.225 21.437 1.00 92.62 625 GLY A CA 1
ATOM 4454 C C . GLY A 1 625 ? 5.124 3.611 21.441 1.00 92.62 625 GLY A C 1
ATOM 4455 O O . GLY A 1 625 ? 4.244 2.755 21.323 1.00 92.62 625 GLY A O 1
ATOM 4456 N N . ASP A 1 626 ? 4.869 4.910 21.583 1.00 92.50 626 ASP A N 1
ATOM 4457 C CA . ASP A 1 626 ? 3.529 5.493 21.517 1.00 92.50 626 ASP A CA 1
ATOM 4458 C C . ASP A 1 626 ? 2.916 5.341 20.117 1.00 92.50 626 ASP A C 1
ATOM 4460 O O . ASP A 1 626 ? 3.615 5.265 19.100 1.00 92.50 626 ASP A O 1
ATOM 4464 N N . LEU A 1 627 ? 1.586 5.322 20.063 1.00 93.25 627 LEU A N 1
ATOM 4465 C CA . LEU A 1 627 ? 0.827 5.302 18.822 1.00 93.25 627 LEU A CA 1
ATOM 4466 C C . LEU A 1 627 ? -0.322 6.309 18.864 1.00 93.25 627 LEU A C 1
ATOM 4468 O O . LEU A 1 627 ? -1.225 6.207 19.692 1.00 93.25 627 LEU A O 1
ATOM 4472 N N . GLU A 1 628 ? -0.336 7.230 17.907 1.00 92.75 628 GLU A N 1
ATOM 4473 C CA . GLU A 1 628 ? -1.461 8.125 17.645 1.00 92.75 628 GLU A CA 1
ATOM 4474 C C . GLU A 1 628 ? -2.139 7.709 16.335 1.00 92.75 628 GLU A C 1
ATOM 4476 O O . GLU A 1 628 ? -1.475 7.505 15.320 1.00 92.75 628 GLU A O 1
ATOM 4481 N N . VAL A 1 629 ? -3.466 7.551 16.352 1.00 94.19 629 VAL A N 1
ATOM 4482 C CA . VAL A 1 629 ? -4.263 7.076 15.210 1.00 94.19 629 VAL A CA 1
ATOM 4483 C C . VAL A 1 629 ? -5.210 8.192 14.728 1.00 94.19 629 VAL A C 1
ATOM 4485 O O . VAL A 1 629 ? -6.394 8.191 15.077 1.00 94.19 629 VAL A O 1
ATOM 4488 N N . PRO A 1 630 ? -4.715 9.153 13.923 1.00 91.75 630 PRO A N 1
ATOM 4489 C CA . PRO A 1 630 ? -5.460 10.302 13.386 1.00 91.75 630 PRO A CA 1
ATOM 4490 C C . PRO A 1 630 ? -6.391 9.975 12.209 1.00 91.75 630 PRO A C 1
ATOM 4492 O O . PRO A 1 630 ? -7.197 10.824 11.817 1.00 91.75 630 PRO A O 1
ATOM 4495 N N . ALA A 1 631 ? -6.312 8.771 11.641 1.00 91.62 631 ALA A N 1
ATOM 4496 C CA . ALA A 1 631 ? -7.128 8.343 10.506 1.00 91.62 631 ALA A CA 1
ATOM 4497 C C . ALA A 1 631 ? -8.120 7.234 10.883 1.00 91.62 631 ALA A C 1
ATOM 4499 O O . ALA A 1 631 ? -7.953 6.526 11.874 1.00 91.62 631 ALA A O 1
ATOM 4500 N N . ASN A 1 632 ? -9.160 7.064 10.064 1.00 94.06 632 ASN A N 1
ATOM 4501 C CA . ASN A 1 632 ? -10.095 5.952 10.217 1.00 94.06 632 ASN A CA 1
ATOM 4502 C C . ASN A 1 632 ? -9.466 4.639 9.728 1.00 94.06 632 ASN A C 1
ATOM 4504 O O . ASN A 1 632 ? -8.806 4.604 8.688 1.00 94.06 632 ASN A O 1
ATOM 4508 N N . ILE A 1 633 ? -9.740 3.555 10.452 1.00 97.62 633 ILE A N 1
ATOM 4509 C CA . ILE A 1 633 ? -9.310 2.195 10.117 1.00 97.62 633 ILE A CA 1
ATOM 4510 C C . ILE A 1 633 ? -10.552 1.316 9.958 1.00 97.62 633 ILE A C 1
ATOM 4512 O O . ILE A 1 633 ? -11.393 1.250 10.859 1.00 97.62 633 ILE A O 1
ATOM 4516 N N . LEU A 1 634 ? -10.659 0.620 8.825 1.00 97.75 634 LEU A N 1
ATOM 4517 C CA . LEU A 1 634 ? -11.734 -0.326 8.527 1.00 97.75 634 LEU A CA 1
ATOM 4518 C C . LEU A 1 634 ? -11.168 -1.704 8.172 1.00 97.75 634 LEU A C 1
ATOM 4520 O O . LEU A 1 634 ? -10.401 -1.830 7.226 1.00 97.75 634 LEU A O 1
ATOM 4524 N N . SER A 1 635 ? -11.610 -2.747 8.872 1.00 98.38 635 SER A N 1
ATOM 4525 C CA . SER A 1 635 ? -11.298 -4.143 8.552 1.00 98.38 635 SER A CA 1
ATOM 4526 C C . SER A 1 635 ? -12.580 -4.959 8.384 1.00 98.38 635 SER A C 1
ATOM 4528 O O . SER A 1 635 ? -13.348 -5.142 9.329 1.00 98.38 635 SER A O 1
ATOM 4530 N N . GLY A 1 636 ? -12.819 -5.479 7.183 1.00 97.19 636 GLY A N 1
ATOM 4531 C CA . GLY A 1 636 ? -13.911 -6.403 6.879 1.00 97.19 636 GLY A CA 1
ATOM 4532 C C . GLY A 1 636 ? -14.971 -5.900 5.912 1.00 97.19 636 GLY A C 1
ATOM 4533 O O . GLY A 1 636 ? -15.964 -6.607 5.709 1.00 97.19 636 GLY A O 1
ATOM 4534 N N . GLY A 1 637 ? -14.796 -4.717 5.327 1.00 93.69 637 GLY A N 1
ATOM 4535 C CA . GLY A 1 637 ? -15.750 -4.161 4.376 1.00 93.69 637 GLY A CA 1
ATOM 4536 C C . GLY A 1 637 ? -15.158 -3.076 3.489 1.00 93.69 637 GLY A C 1
ATOM 4537 O O . GLY A 1 637 ? -14.006 -2.693 3.641 1.00 93.69 637 GLY A O 1
ATOM 4538 N N . THR A 1 638 ? -15.964 -2.571 2.562 1.00 91.94 638 THR A N 1
ATOM 4539 C CA . THR A 1 638 ? -15.617 -1.443 1.691 1.00 91.94 638 THR A CA 1
ATOM 4540 C C . THR A 1 638 ? -16.433 -0.209 2.060 1.00 91.94 638 THR A C 1
ATOM 4542 O O . THR A 1 638 ? -17.621 -0.307 2.383 1.00 91.94 638 THR A O 1
ATOM 4545 N N . ILE A 1 639 ? -15.797 0.960 1.995 1.00 88.81 639 ILE A N 1
ATOM 4546 C CA . ILE A 1 639 ? -16.426 2.249 2.294 1.00 88.81 639 ILE A CA 1
ATOM 4547 C C . ILE A 1 639 ? -17.118 2.773 1.034 1.00 88.81 639 ILE A C 1
ATOM 4549 O O . ILE A 1 639 ? -16.522 2.801 -0.040 1.00 88.81 639 ILE A O 1
ATOM 4553 N N . VAL A 1 640 ? -18.363 3.223 1.176 1.00 85.88 640 VAL A N 1
ATOM 4554 C CA . VAL A 1 640 ? -19.103 3.952 0.143 1.00 85.88 640 VAL A CA 1
ATOM 4555 C C . VAL A 1 640 ? -19.426 5.339 0.682 1.00 85.88 640 VAL A C 1
ATOM 4557 O O . VAL A 1 640 ? -20.275 5.489 1.562 1.00 85.88 640 VAL A O 1
ATOM 4560 N N . GLN A 1 641 ? -18.744 6.353 0.154 1.00 85.88 641 GLN A N 1
ATOM 4561 C CA . GLN A 1 641 ? -18.954 7.754 0.515 1.00 85.88 641 GLN A CA 1
ATOM 4562 C C . GLN A 1 641 ? -19.780 8.466 -0.551 1.00 85.88 641 GLN A C 1
ATOM 4564 O O . GLN A 1 641 ? -19.594 8.265 -1.750 1.00 85.88 641 GLN A O 1
ATOM 4569 N N . THR A 1 642 ? -20.702 9.312 -0.105 1.00 86.88 642 THR A N 1
ATOM 4570 C CA . THR A 1 642 ? -21.464 10.217 -0.966 1.00 86.88 642 THR A CA 1
ATOM 4571 C C . THR A 1 642 ? -21.021 11.638 -0.678 1.00 86.88 642 THR A C 1
ATOM 4573 O O . THR A 1 642 ? -21.131 12.097 0.459 1.00 86.88 642 THR A O 1
ATOM 4576 N N . PHE A 1 643 ? -20.547 12.335 -1.706 1.00 87.31 643 PHE A N 1
ATOM 4577 C CA . PHE A 1 643 ? -20.120 13.726 -1.607 1.00 87.31 643 PHE A CA 1
ATOM 4578 C C . PHE A 1 643 ? -21.130 14.663 -2.273 1.00 87.31 643 PHE A C 1
ATOM 4580 O O . PHE A 1 643 ? -21.772 14.311 -3.264 1.00 87.31 643 PHE A O 1
ATOM 4587 N N . GLY A 1 644 ? -21.276 15.863 -1.717 1.00 86.31 644 GLY A N 1
ATOM 4588 C CA . GLY A 1 644 ? -22.034 16.950 -2.325 1.00 86.31 644 GLY A CA 1
ATOM 4589 C C . GLY A 1 644 ? -21.269 17.624 -3.464 1.00 86.31 644 GLY A C 1
ATOM 4590 O O . GLY A 1 644 ? -20.100 17.341 -3.720 1.00 86.31 644 GLY A O 1
ATOM 4591 N N . SER A 1 645 ? -21.916 18.579 -4.135 1.00 86.88 645 SER A N 1
ATOM 4592 C CA . SER A 1 645 ? -21.322 19.313 -5.262 1.00 86.88 645 SER A CA 1
ATOM 4593 C C . SER A 1 645 ? -20.107 20.171 -4.891 1.00 86.88 645 SER A C 1
ATOM 4595 O O . SER A 1 645 ? -19.361 20.561 -5.781 1.00 86.88 645 SER A O 1
ATOM 4597 N N . ALA A 1 646 ? -19.913 20.486 -3.606 1.00 85.38 646 ALA A N 1
ATOM 4598 C CA . ALA A 1 646 ? -18.743 21.205 -3.103 1.00 85.38 646 ALA A CA 1
ATOM 4599 C C . ALA A 1 646 ? -17.695 20.262 -2.476 1.00 85.38 646 ALA A C 1
ATOM 4601 O O . ALA A 1 646 ? -16.788 20.727 -1.792 1.00 85.38 646 ALA A O 1
ATOM 4602 N N . GLY A 1 647 ? -17.811 18.944 -2.692 1.00 81.75 647 GLY A N 1
ATOM 4603 C CA . GLY A 1 647 ? -16.877 17.944 -2.167 1.00 81.75 647 GLY A CA 1
ATOM 4604 C C . GLY A 1 647 ? -17.054 17.628 -0.679 1.00 81.75 647 GLY A C 1
ATOM 4605 O O . GLY A 1 647 ? -16.239 16.910 -0.109 1.00 81.75 647 GLY A O 1
ATOM 4606 N N . GLN A 1 648 ? -18.109 18.132 -0.034 1.00 87.06 648 GLN A N 1
ATOM 4607 C CA . GLN A 1 648 ? -18.417 17.821 1.361 1.00 87.06 648 GLN A CA 1
ATOM 4608 C C . GLN A 1 648 ? -18.973 16.398 1.503 1.00 87.06 648 GLN A C 1
ATOM 4610 O O . GLN A 1 648 ? -19.817 15.987 0.706 1.00 87.06 648 GLN A O 1
ATOM 4615 N N . LEU A 1 649 ? -18.532 15.645 2.515 1.00 84.75 649 LEU A N 1
ATOM 4616 C CA . LEU A 1 649 ? -19.075 14.315 2.814 1.00 84.75 649 LEU A CA 1
ATOM 4617 C C . LEU A 1 649 ? -20.519 14.456 3.319 1.00 84.75 649 LEU A C 1
ATOM 4619 O O . LEU A 1 649 ? -20.745 15.152 4.302 1.00 84.75 649 LEU A O 1
ATOM 4623 N N . LEU A 1 650 ? -21.484 13.811 2.662 1.00 87.69 650 LEU A N 1
ATOM 4624 C CA . LEU A 1 650 ? -22.910 13.844 3.026 1.00 87.69 650 LEU A CA 1
ATOM 4625 C C . LEU A 1 650 ? -23.404 12.538 3.657 1.00 87.69 650 LEU A C 1
ATOM 4627 O O . LEU A 1 650 ? -24.375 12.552 4.413 1.00 87.69 650 LEU A O 1
ATOM 4631 N N . ALA A 1 651 ? -22.784 11.415 3.296 1.00 85.94 651 ALA A N 1
ATOM 4632 C CA . ALA A 1 651 ? -23.063 10.114 3.885 1.00 85.94 651 ALA A CA 1
ATOM 4633 C C . ALA A 1 651 ? -21.864 9.177 3.724 1.00 85.94 651 ALA A C 1
ATOM 4635 O O . ALA A 1 651 ? -21.162 9.216 2.712 1.00 85.94 651 ALA A O 1
ATOM 4636 N N . GLU A 1 652 ? -21.696 8.277 4.686 1.00 87.88 652 GLU A N 1
ATOM 4637 C CA . GLU A 1 652 ? -20.717 7.194 4.657 1.00 87.88 652 GLU A CA 1
ATOM 4638 C C . GLU A 1 652 ? -21.416 5.886 5.041 1.00 87.88 652 GLU A C 1
ATOM 4640 O O . GLU A 1 652 ? -22.064 5.807 6.083 1.00 87.88 652 GLU A O 1
ATOM 4645 N N . ASN A 1 653 ? -21.304 4.869 4.188 1.00 88.06 653 ASN A N 1
ATOM 4646 C CA . ASN A 1 653 ? -21.864 3.539 4.410 1.00 88.06 653 ASN A CA 1
ATOM 4647 C C . ASN A 1 653 ? -20.771 2.474 4.295 1.00 88.06 653 ASN A C 1
ATOM 4649 O O . ASN A 1 653 ? -19.802 2.641 3.553 1.00 88.06 653 ASN A O 1
ATOM 4653 N N . TYR A 1 654 ? -20.963 1.347 4.980 1.00 91.81 654 TYR A N 1
ATOM 4654 C CA . TYR A 1 654 ? -20.029 0.222 4.956 1.00 91.81 654 TYR A CA 1
ATOM 4655 C C . TYR A 1 654 ? -20.696 -1.005 4.348 1.00 91.81 654 TYR A C 1
ATOM 4657 O O . TYR A 1 654 ? -21.736 -1.460 4.827 1.00 91.81 654 TYR A O 1
ATOM 4665 N N . THR A 1 655 ? -20.074 -1.566 3.316 1.00 92.94 655 THR A N 1
ATOM 4666 C CA . THR A 1 655 ? -20.477 -2.857 2.749 1.00 92.94 655 THR A CA 1
ATOM 4667 C C . THR A 1 655 ? -19.578 -3.936 3.334 1.00 92.94 655 THR A C 1
ATOM 4669 O O . THR A 1 655 ? -18.414 -4.047 2.962 1.00 92.94 655 THR A O 1
ATOM 4672 N N . TRP A 1 656 ? -20.097 -4.704 4.291 1.00 95.06 656 TRP A N 1
ATOM 4673 C CA . TRP A 1 656 ? -19.346 -5.771 4.956 1.00 95.06 656 TRP A CA 1
ATOM 4674 C C . TRP A 1 656 ? -19.253 -7.029 4.087 1.00 95.06 656 TRP A C 1
ATOM 4676 O O . TRP A 1 656 ? -20.250 -7.466 3.519 1.00 95.06 656 TRP A O 1
ATOM 4686 N N . SER A 1 657 ? -18.087 -7.673 4.082 1.00 95.50 657 SER A N 1
ATOM 4687 C CA . SER A 1 657 ? -17.848 -8.970 3.420 1.00 95.50 657 SER A CA 1
ATOM 4688 C C . SER A 1 657 ? -18.641 -10.138 4.027 1.00 95.50 657 SER A C 1
ATOM 4690 O O . SER A 1 657 ? -18.788 -11.188 3.408 1.00 95.50 657 SER A O 1
ATOM 4692 N N . GLY A 1 658 ? -19.108 -9.989 5.272 1.00 94.44 658 GLY A N 1
ATOM 4693 C CA . GLY A 1 658 ? -19.713 -11.063 6.067 1.00 94.44 658 GLY A CA 1
ATOM 4694 C C . GLY A 1 658 ? -18.702 -11.978 6.776 1.00 94.44 658 GLY A C 1
ATOM 4695 O O . GLY A 1 658 ? -19.099 -12.775 7.630 1.00 94.44 658 GLY A O 1
ATOM 4696 N N . ARG A 1 659 ? -17.399 -11.844 6.506 1.00 97.00 659 ARG A N 1
ATOM 4697 C CA . ARG A 1 659 ? -16.329 -12.660 7.104 1.00 97.00 659 ARG A CA 1
ATOM 4698 C C . ARG A 1 659 ? -15.789 -12.033 8.393 1.00 97.00 659 ARG A C 1
ATOM 4700 O O . ARG A 1 659 ? -16.017 -10.850 8.643 1.00 97.00 659 ARG A O 1
ATOM 4707 N N . ASP A 1 660 ? -15.175 -12.842 9.259 1.00 97.62 660 ASP A N 1
ATOM 4708 C CA . ASP A 1 660 ? -14.623 -12.373 10.540 1.00 97.62 660 ASP A CA 1
ATOM 4709 C C . ASP A 1 660 ? -13.302 -11.639 10.331 1.00 97.62 660 ASP A C 1
ATOM 4711 O O . ASP A 1 660 ? -12.303 -12.258 9.978 1.00 97.62 660 ASP A O 1
ATOM 4715 N N . SER A 1 661 ? -13.319 -10.330 10.560 1.00 98.62 661 SER A N 1
ATOM 4716 C CA . SER A 1 661 ? -12.174 -9.445 10.387 1.00 98.62 661 SER A CA 1
ATOM 4717 C C . SER A 1 661 ? -11.796 -8.753 11.691 1.00 98.62 661 SER A C 1
ATOM 4719 O O . SER A 1 661 ? -12.681 -8.373 12.469 1.00 98.62 661 SER A O 1
ATOM 4721 N N . SER A 1 662 ? -10.493 -8.550 11.893 1.00 98.62 662 SER A N 1
ATOM 4722 C CA . SER A 1 662 ? -9.902 -7.963 13.094 1.00 98.62 662 SER A CA 1
ATOM 4723 C C . SER A 1 662 ? -9.124 -6.668 12.824 1.00 98.62 662 SER A C 1
ATOM 4725 O O . SER A 1 662 ? -8.611 -6.433 11.723 1.00 98.62 662 SER A O 1
ATOM 4727 N N . ILE A 1 663 ? -9.041 -5.824 13.853 1.00 98.88 663 ILE A N 1
ATOM 4728 C CA . ILE A 1 663 ? -8.027 -4.773 14.005 1.00 98.88 663 ILE A CA 1
ATOM 4729 C C . ILE A 1 663 ? -7.212 -5.103 15.257 1.00 98.88 663 ILE A C 1
ATOM 4731 O O . ILE A 1 663 ? -7.784 -5.344 16.320 1.00 98.88 663 ILE A O 1
ATOM 4735 N N . GLU A 1 664 ? -5.891 -5.095 15.136 1.00 98.75 664 GLU A N 1
ATOM 4736 C CA . GLU A 1 664 ? -4.951 -5.437 16.201 1.00 98.75 664 GLU A CA 1
ATOM 4737 C C . GLU A 1 664 ? -3.919 -4.322 16.352 1.00 98.75 664 GLU A C 1
ATOM 4739 O O . GLU A 1 664 ? -3.170 -4.024 15.424 1.00 98.75 664 GLU A O 1
ATOM 4744 N N . ILE A 1 665 ? -3.880 -3.698 17.523 1.00 98.50 665 ILE A N 1
ATOM 4745 C CA . ILE A 1 665 ? -2.920 -2.650 17.857 1.00 98.50 665 ILE A CA 1
ATOM 4746 C C . ILE A 1 665 ? -2.094 -3.121 19.047 1.00 98.50 665 ILE A C 1
ATOM 4748 O O . ILE A 1 665 ? -2.646 -3.457 20.094 1.00 98.50 665 ILE A O 1
ATOM 4752 N N . VAL A 1 666 ? -0.776 -3.129 18.881 1.00 98.00 666 VAL A N 1
ATOM 4753 C CA . VAL A 1 666 ? 0.196 -3.425 19.934 1.00 98.00 666 VAL A CA 1
ATOM 4754 C C . VAL A 1 666 ? 1.165 -2.253 20.005 1.00 98.00 666 VAL A C 1
ATOM 4756 O O . VAL A 1 666 ? 1.865 -1.975 19.033 1.00 98.00 666 VAL A O 1
ATOM 4759 N N . ALA A 1 667 ? 1.189 -1.560 21.138 1.00 96.94 667 ALA A N 1
ATOM 4760 C CA . ALA A 1 667 ? 2.076 -0.432 21.386 1.00 96.94 667 ALA A CA 1
ATOM 4761 C C . ALA A 1 667 ? 2.894 -0.677 22.657 1.00 96.94 667 ALA A C 1
ATOM 4763 O O . ALA A 1 667 ? 2.340 -1.056 23.688 1.00 96.94 667 ALA A O 1
ATOM 4764 N N . GLY A 1 668 ? 4.206 -0.441 22.592 1.00 95.12 668 GLY A N 1
ATOM 4765 C CA . GLY A 1 668 ? 5.073 -0.450 23.774 1.00 95.12 668 GLY A CA 1
ATOM 4766 C C . GLY A 1 668 ? 4.808 0.724 24.725 1.00 95.12 668 GLY A C 1
ATOM 4767 O O . GLY A 1 668 ? 5.118 0.621 25.908 1.00 95.12 668 GLY A O 1
ATOM 4768 N N . GLY A 1 669 ? 4.207 1.807 24.217 1.00 94.75 669 GLY A N 1
ATOM 4769 C CA . GLY A 1 669 ? 3.718 2.955 24.984 1.00 94.75 669 GLY A CA 1
ATOM 4770 C C . GLY A 1 669 ? 2.191 3.088 24.933 1.00 94.75 669 GLY A C 1
ATOM 4771 O O . GLY A 1 669 ? 1.466 2.092 24.863 1.00 94.75 669 GLY A O 1
ATOM 4772 N N . ARG A 1 670 ? 1.685 4.326 24.953 1.00 95.44 670 ARG A N 1
ATOM 4773 C CA . ARG A 1 670 ? 0.235 4.608 24.937 1.00 95.44 670 ARG A CA 1
ATOM 4774 C C . ARG A 1 670 ? -0.368 4.514 23.532 1.00 95.44 670 ARG A C 1
ATOM 4776 O O . ARG A 1 670 ? 0.318 4.711 22.533 1.00 95.44 670 ARG A O 1
ATOM 4783 N N . VAL A 1 671 ? -1.684 4.319 23.458 1.00 97.12 671 VAL A N 1
ATOM 4784 C CA . VAL A 1 671 ? -2.471 4.361 22.216 1.00 97.12 671 VAL A CA 1
ATOM 4785 C C . VAL A 1 671 ? -3.521 5.464 22.293 1.00 97.12 671 VAL A C 1
ATOM 4787 O O . VAL A 1 671 ? -4.400 5.439 23.156 1.00 97.12 671 VAL A O 1
ATOM 4790 N N . VAL A 1 672 ? -3.485 6.402 21.350 1.00 96.25 672 VAL A N 1
ATOM 4791 C CA . VAL A 1 672 ? -4.487 7.462 21.193 1.00 96.25 672 VAL A CA 1
ATOM 4792 C C . VAL A 1 672 ? -5.298 7.215 19.923 1.00 96.25 672 VAL A C 1
ATOM 4794 O O . VAL A 1 672 ? -4.775 7.259 18.814 1.00 96.25 672 VAL A O 1
ATOM 4797 N N . VAL A 1 673 ? -6.601 6.974 20.072 1.00 96.94 673 VAL A N 1
ATOM 4798 C CA . VAL A 1 673 ? -7.563 6.898 18.962 1.00 96.94 673 VAL A CA 1
ATOM 4799 C C . VAL A 1 673 ? -8.146 8.290 18.737 1.00 96.94 673 VAL A C 1
ATOM 4801 O O . VAL A 1 673 ? -9.163 8.680 19.326 1.00 96.94 673 VAL A O 1
ATOM 4804 N N . GLY A 1 674 ? -7.439 9.066 17.926 1.00 94.44 674 GLY A N 1
ATOM 4805 C CA . GLY A 1 674 ? -7.714 10.468 17.655 1.00 94.44 674 GLY A CA 1
ATOM 4806 C C . GLY A 1 674 ? -6.425 11.249 17.448 1.00 94.44 674 GLY A C 1
ATOM 4807 O O . GLY A 1 674 ? -5.351 10.663 17.366 1.00 94.44 674 GLY A O 1
ATOM 4808 N N . THR A 1 675 ? -6.553 12.570 17.362 1.00 92.62 675 THR A N 1
ATOM 4809 C CA . THR A 1 675 ? -5.413 13.479 17.250 1.00 92.62 675 THR A CA 1
ATOM 4810 C C . THR A 1 675 ? -5.684 14.851 17.846 1.00 92.62 675 THR A C 1
ATOM 4812 O O . THR A 1 675 ? -6.831 15.323 17.864 1.00 92.62 675 THR A O 1
ATOM 4815 N N . ASP A 1 676 ? -4.631 15.477 18.364 1.00 90.94 676 ASP A N 1
ATOM 4816 C CA . ASP A 1 676 ? -4.641 16.878 18.770 1.00 90.94 676 ASP A CA 1
ATOM 4817 C C . ASP A 1 676 ? -4.433 17.758 17.525 1.00 90.94 676 ASP A C 1
ATOM 4819 O O . ASP A 1 676 ? -3.452 17.638 16.796 1.00 90.94 676 ASP A O 1
ATOM 4823 N N . THR A 1 677 ? -5.383 18.646 17.244 1.00 89.31 677 THR A N 1
ATOM 4824 C CA . THR A 1 677 ? -5.366 19.508 16.053 1.00 89.31 677 THR A CA 1
ATOM 4825 C C . THR A 1 677 ? -5.929 20.888 16.385 1.00 89.31 677 THR A C 1
ATOM 4827 O O . THR A 1 677 ? -6.163 21.196 17.552 1.00 89.31 677 THR A O 1
ATOM 4830 N N . THR A 1 678 ? -6.137 21.749 15.393 1.00 89.50 678 THR A N 1
ATOM 4831 C CA . THR A 1 678 ? -6.782 23.052 15.577 1.00 89.50 678 THR A CA 1
ATOM 4832 C C . THR A 1 678 ? -8.068 23.162 14.763 1.00 89.50 678 THR A C 1
ATOM 4834 O O . THR A 1 678 ? -8.207 22.569 13.693 1.00 89.50 678 THR A O 1
ATOM 4837 N N . ASP A 1 679 ? -9.049 23.893 15.293 1.00 83.50 679 ASP A N 1
ATOM 4838 C CA . ASP A 1 679 ? -10.264 24.234 14.556 1.00 83.50 679 ASP A CA 1
ATOM 4839 C C . ASP A 1 679 ? -9.997 25.327 13.501 1.00 83.50 679 ASP A C 1
ATOM 4841 O O . ASP A 1 679 ? -8.895 25.866 13.386 1.00 83.50 679 ASP A O 1
ATOM 4845 N N . ILE A 1 680 ? -11.028 25.696 12.731 1.00 81.06 680 ILE A N 1
ATOM 4846 C CA . ILE A 1 680 ? -10.930 26.737 11.691 1.00 81.06 680 ILE A CA 1
ATOM 4847 C C . ILE A 1 680 ? -10.524 28.122 12.233 1.00 81.06 680 ILE A C 1
ATOM 4849 O O . ILE A 1 680 ? -10.061 28.971 11.475 1.00 81.06 680 ILE A O 1
ATOM 4853 N N . ASN A 1 681 ? -10.679 28.354 13.538 1.00 89.88 681 ASN A N 1
ATOM 4854 C CA . ASN A 1 681 ? -10.301 29.591 14.214 1.00 89.88 681 ASN A CA 1
ATOM 4855 C C . ASN A 1 681 ? -8.908 29.495 14.865 1.00 89.88 681 ASN A C 1
ATOM 4857 O O . ASN A 1 681 ? -8.475 30.445 15.516 1.00 89.88 681 ASN A O 1
ATOM 4861 N N . GLY A 1 682 ? -8.209 28.366 14.707 1.00 88.31 682 GLY A N 1
ATOM 4862 C CA . GLY A 1 682 ? -6.899 28.112 15.297 1.00 88.31 682 GLY A CA 1
ATOM 4863 C C . GLY A 1 682 ? -6.937 27.673 16.763 1.00 88.31 682 GLY A C 1
ATOM 4864 O O . GLY A 1 682 ? -5.879 27.594 17.387 1.00 88.31 682 GLY A O 1
ATOM 4865 N N . ASN A 1 683 ? -8.109 27.380 17.336 1.00 93.00 683 ASN A N 1
ATOM 4866 C CA . ASN A 1 683 ? -8.192 26.885 18.711 1.00 93.00 683 ASN A CA 1
ATOM 4867 C C . ASN A 1 683 ? -7.764 25.414 18.763 1.00 93.00 683 ASN A C 1
ATOM 4869 O O . ASN A 1 683 ? -8.214 24.641 17.917 1.00 93.00 683 ASN A O 1
ATOM 4873 N N . PRO A 1 684 ? -6.967 24.986 19.757 1.00 92.12 684 PRO A N 1
ATOM 4874 C CA . PRO A 1 684 ? -6.618 23.581 19.921 1.00 92.12 684 PRO A CA 1
ATOM 4875 C C . PRO A 1 684 ? -7.863 22.750 20.252 1.00 92.12 684 PRO A C 1
ATOM 4877 O O . PRO A 1 684 ? -8.624 23.077 21.166 1.00 92.12 684 PRO A O 1
ATOM 4880 N N . ILE A 1 685 ? -8.059 21.659 19.518 1.00 91.44 685 ILE A N 1
ATOM 4881 C CA . ILE A 1 685 ? -9.158 20.711 19.684 1.00 91.44 685 ILE A CA 1
ATOM 4882 C C . ILE A 1 685 ? -8.644 19.272 19.648 1.00 91.44 685 ILE A C 1
ATOM 4884 O O . ILE A 1 685 ? -7.683 18.940 18.960 1.00 91.44 685 ILE A O 1
ATOM 4888 N N . ARG A 1 686 ? -9.352 18.391 20.355 1.00 92.75 686 ARG A N 1
ATOM 4889 C CA . ARG A 1 686 ? -9.169 16.939 20.272 1.00 92.75 686 ARG A CA 1
ATOM 4890 C C . ARG A 1 686 ? -10.160 16.363 19.280 1.00 92.75 686 ARG A C 1
ATOM 4892 O O . ARG A 1 686 ? -11.366 16.439 19.515 1.00 92.75 686 ARG A O 1
ATOM 4899 N N . LYS A 1 687 ? -9.663 15.778 18.195 1.00 91.38 687 LYS A N 1
ATOM 4900 C CA . LYS A 1 687 ? -10.485 15.151 17.158 1.00 91.38 687 LYS A CA 1
ATOM 4901 C C . LYS A 1 687 ? -10.397 13.633 17.274 1.00 91.38 687 LYS A C 1
ATOM 4903 O O . LYS A 1 687 ? -9.330 13.063 17.081 1.00 91.38 687 LYS A O 1
ATOM 4908 N N . GLY A 1 688 ? -11.509 12.972 17.583 1.00 92.88 688 GLY A N 1
ATOM 4909 C CA . GLY A 1 688 ? -11.587 11.512 17.587 1.00 92.88 688 GLY A CA 1
ATOM 4910 C C . GLY A 1 688 ? -11.656 10.900 16.187 1.00 92.88 688 GLY A C 1
ATOM 4911 O O . GLY A 1 688 ? -12.080 11.537 15.221 1.00 92.88 688 GLY A O 1
ATOM 4912 N N . THR A 1 689 ? -11.236 9.641 16.097 1.00 94.69 689 THR A N 1
ATOM 4913 C CA . THR A 1 689 ? -11.215 8.822 14.875 1.00 94.69 689 THR A CA 1
ATOM 4914 C C . THR A 1 689 ? -11.890 7.487 15.138 1.00 94.69 689 THR A C 1
ATOM 4916 O O . THR A 1 689 ? -12.310 7.203 16.265 1.00 94.69 689 THR A O 1
ATOM 4919 N N . PHE A 1 690 ? -12.051 6.672 14.097 1.00 95.75 690 PHE A N 1
ATOM 4920 C CA . PHE A 1 690 ? -12.787 5.426 14.215 1.00 95.75 690 PHE A CA 1
ATOM 4921 C C . PHE A 1 690 ? -11.991 4.191 13.827 1.00 95.75 690 PHE A C 1
ATOM 4923 O O . PHE A 1 690 ? -11.447 4.103 12.726 1.00 95.75 690 PHE A O 1
ATOM 4930 N N . LEU A 1 691 ? -12.059 3.190 14.704 1.00 98.06 691 LEU A N 1
ATOM 4931 C CA . LEU A 1 691 ? -11.632 1.822 14.436 1.00 98.06 691 LEU A CA 1
ATOM 4932 C C . LEU A 1 691 ? -12.876 0.960 14.221 1.00 98.06 691 LEU A C 1
ATOM 4934 O O . LEU A 1 691 ? -13.728 0.842 15.109 1.00 98.06 691 LEU A O 1
ATOM 4938 N N . ARG A 1 692 ? -13.018 0.372 13.034 1.00 98.12 692 ARG A N 1
ATOM 4939 C CA . ARG A 1 692 ? -14.193 -0.422 12.664 1.00 98.12 692 ARG A CA 1
ATOM 4940 C C . ARG A 1 692 ? -13.777 -1.787 12.153 1.00 98.12 692 ARG A C 1
ATOM 4942 O O . ARG A 1 692 ? -13.157 -1.894 11.102 1.00 98.12 692 ARG A O 1
ATOM 4949 N N . ALA A 1 693 ? -14.170 -2.832 12.863 1.00 98.44 693 ALA A N 1
ATOM 4950 C CA . ALA A 1 693 ? -13.958 -4.204 12.431 1.00 98.44 693 ALA A CA 1
ATOM 4951 C C . ALA A 1 693 ? -15.290 -4.934 12.260 1.00 98.44 693 ALA A C 1
ATOM 4953 O O . ALA A 1 693 ? -16.277 -4.629 12.938 1.00 98.44 693 ALA A O 1
ATOM 4954 N N . SER A 1 694 ? -15.332 -5.933 11.380 1.00 97.75 694 SER A N 1
ATOM 4955 C CA . SER A 1 694 ? -16.526 -6.771 11.270 1.00 97.75 694 SER A CA 1
ATOM 4956 C C . SER A 1 694 ? -16.703 -7.642 12.518 1.00 97.75 694 SER A C 1
ATOM 4958 O O . SER A 1 694 ? -17.831 -7.779 12.986 1.00 97.75 694 SER A O 1
ATOM 4960 N N . ALA A 1 695 ? -15.619 -8.189 13.082 1.00 98.19 695 ALA A N 1
ATOM 4961 C CA . ALA A 1 695 ? -15.673 -9.152 14.179 1.00 98.19 695 ALA A CA 1
ATOM 4962 C C . ALA A 1 695 ? -14.934 -8.701 15.438 1.00 98.19 695 ALA A C 1
ATOM 4964 O O . ALA A 1 695 ? -15.513 -8.830 16.515 1.00 98.19 695 ALA A O 1
ATOM 4965 N N . SER A 1 696 ? -13.706 -8.176 15.354 1.00 98.50 696 SER A N 1
ATOM 4966 C CA . SER A 1 696 ? -12.972 -7.834 16.579 1.00 98.50 696 SER A CA 1
ATOM 4967 C C . SER A 1 696 ? -12.019 -6.648 16.499 1.00 98.50 696 SER A C 1
ATOM 4969 O O . SER A 1 696 ? -11.434 -6.356 15.461 1.00 98.50 696 SER A O 1
ATOM 4971 N N . VAL A 1 697 ? -11.837 -5.971 17.633 1.00 98.88 697 VAL A N 1
ATOM 4972 C CA . VAL A 1 697 ? -10.774 -4.977 17.830 1.00 98.88 697 VAL A CA 1
ATOM 4973 C C . VAL A 1 697 ? -10.019 -5.311 19.112 1.00 98.88 697 VAL A C 1
ATOM 4975 O O . VAL A 1 697 ? -10.640 -5.466 20.162 1.00 98.88 697 VAL A O 1
ATOM 4978 N N . SER A 1 698 ? -8.695 -5.412 19.032 1.00 98.75 698 SER A N 1
ATOM 4979 C CA . SER A 1 698 ? -7.812 -5.619 20.180 1.00 98.75 698 SER A CA 1
ATOM 4980 C C . SER A 1 698 ? -6.774 -4.507 20.249 1.00 98.75 698 SER A C 1
ATOM 4982 O O . SER A 1 698 ? -6.095 -4.246 19.257 1.00 98.75 698 SER A O 1
ATOM 4984 N N . ILE A 1 699 ? -6.630 -3.878 21.413 1.00 98.75 699 ILE A N 1
ATOM 4985 C CA . ILE A 1 699 ? -5.590 -2.882 21.689 1.00 98.75 699 ILE A CA 1
ATOM 4986 C C . ILE A 1 699 ? -4.831 -3.315 22.938 1.00 98.75 699 ILE A C 1
ATOM 4988 O O . ILE A 1 699 ? -5.448 -3.513 23.981 1.00 98.75 699 ILE A O 1
ATOM 4992 N N . SER A 1 700 ? -3.512 -3.443 22.820 1.00 98.44 700 SER A N 1
ATOM 4993 C CA . SER A 1 700 ? -2.582 -3.640 23.930 1.00 98.44 700 SER A CA 1
ATOM 4994 C C . SER A 1 700 ? -1.642 -2.437 23.995 1.00 98.44 700 SER A C 1
ATOM 4996 O O . SER A 1 700 ? -0.959 -2.142 23.011 1.00 98.44 700 SER A O 1
ATOM 4998 N N . ALA A 1 701 ? -1.664 -1.720 25.117 1.00 97.88 701 ALA A N 1
ATOM 4999 C CA . ALA A 1 701 ? -0.833 -0.548 25.375 1.00 97.88 701 ALA A CA 1
ATOM 5000 C C . ALA A 1 701 ? 0.100 -0.804 26.567 1.00 97.88 701 ALA A C 1
ATOM 5002 O O . ALA A 1 701 ? -0.337 -1.286 27.616 1.00 97.88 701 ALA A O 1
ATOM 5003 N N . GLY A 1 702 ? 1.375 -0.468 26.401 1.00 95.69 702 GLY A N 1
ATOM 5004 C CA . GLY A 1 702 ? 2.380 -0.563 27.452 1.00 95.69 702 GLY A CA 1
ATOM 5005 C C . GLY A 1 702 ? 2.416 0.666 28.362 1.00 95.69 702 GLY A C 1
ATOM 5006 O O . GLY A 1 702 ? 1.432 1.394 28.531 1.00 95.69 702 GLY A O 1
ATOM 5007 N N . SER A 1 703 ? 3.575 0.884 28.975 1.00 90.75 703 SER A N 1
ATOM 5008 C CA . SER A 1 703 ? 3.807 1.956 29.942 1.00 90.75 703 SER A CA 1
ATOM 5009 C C . SER A 1 703 ? 4.156 3.294 29.279 1.00 90.75 703 SER A C 1
ATOM 5011 O O . SER A 1 703 ? 5.103 3.391 28.505 1.00 90.75 703 SER A O 1
ATOM 5013 N N . ASP A 1 704 ? 3.460 4.360 29.682 1.00 91.25 704 ASP A N 1
ATOM 5014 C CA . ASP A 1 704 ? 3.789 5.759 29.368 1.00 91.25 704 ASP A CA 1
ATOM 5015 C C . ASP A 1 704 ? 4.304 6.503 30.610 1.00 91.25 704 ASP A C 1
ATOM 5017 O O . ASP A 1 704 ? 3.873 6.246 31.740 1.00 91.25 704 ASP A O 1
ATOM 5021 N N . ALA A 1 705 ? 5.166 7.501 30.402 1.00 86.25 705 ALA A N 1
ATOM 5022 C CA . ALA A 1 705 ? 5.741 8.322 31.467 1.00 86.25 705 ALA A CA 1
ATOM 5023 C C . ALA A 1 705 ? 4.683 9.085 32.287 1.00 86.25 705 ALA A C 1
ATOM 5025 O O . ALA A 1 705 ? 4.894 9.339 33.474 1.00 86.25 705 ALA A O 1
ATOM 5026 N N . ASN A 1 706 ? 3.537 9.424 31.687 1.00 85.88 706 ASN A N 1
ATOM 5027 C CA . ASN A 1 706 ? 2.439 10.110 32.375 1.00 85.88 706 ASN A CA 1
ATOM 5028 C C . ASN A 1 706 ? 1.393 9.138 32.947 1.00 85.88 706 ASN A C 1
ATOM 5030 O O . ASN A 1 706 ? 0.390 9.576 33.511 1.00 85.88 706 ASN A O 1
ATOM 5034 N N . GLY A 1 707 ? 1.600 7.825 32.801 1.00 88.06 707 GLY A N 1
ATOM 5035 C CA . GLY A 1 707 ? 0.646 6.795 33.207 1.00 88.06 707 GLY A CA 1
ATOM 5036 C C . GLY A 1 707 ? -0.591 6.692 32.307 1.00 88.06 707 GLY A C 1
ATOM 5037 O O . GLY A 1 707 ? -1.564 6.050 32.711 1.00 88.06 707 GLY A O 1
ATOM 5038 N N . SER A 1 708 ? -0.574 7.310 31.120 1.00 92.81 708 SER A N 1
ATOM 5039 C CA . SER A 1 708 ? -1.621 7.169 30.103 1.00 92.81 708 SER A CA 1
ATOM 5040 C C . SER A 1 708 ? -1.495 5.825 29.389 1.00 92.81 708 SER A C 1
ATOM 5042 O O . SER A 1 708 ? -0.396 5.370 29.115 1.00 92.81 708 SER A O 1
ATOM 5044 N N . GLY A 1 709 ? -2.612 5.184 29.072 1.00 96.19 709 GLY A N 1
ATOM 5045 C CA . GLY A 1 709 ? -2.634 3.888 28.402 1.00 96.19 709 GLY A CA 1
ATOM 5046 C C . GLY A 1 709 ? -3.368 3.958 27.076 1.00 96.19 709 GLY A C 1
ATOM 5047 O O . GLY A 1 709 ? -2.777 4.248 26.043 1.00 96.19 709 GLY A O 1
ATOM 5048 N N . ILE A 1 710 ? -4.682 3.745 27.103 1.00 98.25 710 ILE A N 1
ATOM 5049 C CA . ILE A 1 710 ? -5.540 3.844 25.916 1.00 98.25 710 ILE A CA 1
ATOM 5050 C C . ILE A 1 710 ? -6.439 5.066 26.057 1.00 98.25 710 ILE A C 1
ATOM 5052 O O . ILE A 1 710 ? -7.211 5.168 27.006 1.00 98.25 710 ILE A O 1
ATOM 5056 N N . THR A 1 711 ? -6.412 5.976 25.091 1.00 97.50 711 THR A N 1
ATOM 5057 C CA . THR A 1 711 ? -7.273 7.161 25.091 1.00 97.50 711 THR A CA 1
ATOM 5058 C C . THR A 1 711 ? -8.068 7.237 23.799 1.00 97.50 711 THR A C 1
ATOM 5060 O O . THR A 1 711 ? -7.507 7.278 22.711 1.00 97.50 711 THR A O 1
ATOM 5063 N N . ILE A 1 712 ? -9.391 7.309 23.907 1.00 97.50 712 ILE A N 1
ATOM 5064 C CA . ILE A 1 712 ? -10.286 7.554 22.774 1.00 97.50 712 ILE A CA 1
ATOM 5065 C C . ILE A 1 712 ? -10.782 8.989 22.883 1.00 97.50 712 ILE A C 1
ATOM 5067 O O . ILE A 1 712 ? -11.420 9.354 23.876 1.00 97.50 712 ILE A O 1
ATOM 5071 N N . TYR A 1 713 ? -10.490 9.815 21.881 1.00 96.38 713 TYR A N 1
ATOM 5072 C CA . TYR A 1 713 ? -10.901 11.218 21.878 1.00 96.38 713 TYR A CA 1
ATOM 5073 C C . TYR A 1 713 ? -12.403 11.396 21.578 1.00 96.38 713 TYR A C 1
ATOM 5075 O O . TYR A 1 713 ? -13.032 10.529 20.958 1.00 96.38 713 TYR A O 1
ATOM 5083 N N . PRO A 1 714 ? -13.004 12.527 22.006 1.00 92.00 714 PRO A N 1
ATOM 5084 C CA . PRO A 1 714 ? -14.391 12.853 21.686 1.00 92.00 714 PRO A CA 1
ATOM 5085 C C . PRO A 1 714 ? -14.661 12.859 20.178 1.00 92.00 714 PRO A C 1
ATOM 5087 O O . PRO A 1 714 ? -13.827 13.282 19.381 1.00 92.00 714 PRO A O 1
ATOM 5090 N N . GLY A 1 715 ? -15.850 12.401 19.782 1.00 89.31 715 GLY A N 1
ATOM 5091 C CA . GLY A 1 715 ? -16.234 12.303 18.369 1.00 89.31 715 GLY A CA 1
ATOM 5092 C C . GLY A 1 715 ? -15.593 11.137 17.603 1.00 89.31 715 GLY A C 1
ATOM 5093 O O . GLY A 1 715 ? -15.787 11.031 16.398 1.00 89.31 715 GLY A O 1
ATOM 5094 N N . GLY A 1 716 ? -14.859 10.258 18.292 1.00 93.50 716 GLY A N 1
ATOM 5095 C CA . GLY A 1 716 ? -14.341 9.001 17.755 1.00 93.50 716 GLY A CA 1
ATOM 5096 C C . GLY A 1 716 ? -15.039 7.772 18.336 1.00 93.50 716 GLY A C 1
ATOM 5097 O O . GLY A 1 716 ? -15.987 7.876 19.126 1.00 93.50 716 GLY A O 1
ATOM 5098 N N . GLY A 1 717 ? -14.545 6.590 17.973 1.00 96.00 717 GLY A N 1
ATOM 5099 C CA . GLY A 1 717 ? -14.999 5.351 18.587 1.00 96.00 717 GLY A CA 1
ATOM 5100 C C . GLY A 1 717 ? -14.416 4.058 18.027 1.00 96.00 717 GLY A C 1
ATOM 5101 O O . GLY A 1 717 ? -13.790 4.019 16.973 1.00 96.00 717 GLY A O 1
ATOM 5102 N N . ILE A 1 718 ? -14.667 2.968 18.744 1.00 98.38 718 ILE A N 1
ATOM 5103 C CA . ILE A 1 718 ? -14.256 1.610 18.385 1.00 98.38 718 ILE A CA 1
ATOM 5104 C C . ILE A 1 718 ? -15.509 0.760 18.207 1.00 98.38 718 ILE A C 1
ATOM 5106 O O . ILE A 1 718 ? -16.390 0.761 19.068 1.00 98.38 718 ILE A O 1
ATOM 5110 N N . THR A 1 719 ? -15.606 0.028 17.098 1.00 98.25 719 THR A N 1
ATOM 5111 C CA . THR A 1 719 ? -16.781 -0.799 16.797 1.00 98.25 719 THR A CA 1
ATOM 5112 C C . THR A 1 719 ? -16.404 -2.178 16.270 1.00 98.25 719 THR A C 1
ATOM 5114 O O . THR A 1 719 ? -15.502 -2.313 15.441 1.00 98.25 719 THR A O 1
ATOM 5117 N N . ALA A 1 720 ? -17.140 -3.190 16.730 1.00 98.12 720 ALA A N 1
ATOM 5118 C CA . ALA A 1 720 ? -17.148 -4.538 16.174 1.00 98.12 720 ALA A CA 1
ATOM 5119 C C . ALA A 1 720 ? -18.574 -4.857 15.703 1.00 98.12 720 ALA A C 1
ATOM 5121 O O . ALA A 1 720 ? -19.485 -4.989 16.521 1.00 98.12 720 ALA A O 1
ATOM 5122 N N . ASN A 1 721 ? -18.785 -4.937 14.388 1.00 97.31 721 ASN A N 1
ATOM 5123 C CA . ASN A 1 721 ? -20.123 -4.900 13.793 1.00 97.31 721 ASN A CA 1
ATOM 5124 C C . ASN A 1 721 ? -20.975 -6.150 14.062 1.00 97.31 721 ASN A C 1
ATOM 5126 O O . ASN A 1 721 ? -22.177 -6.040 14.271 1.00 97.31 721 ASN A O 1
ATOM 5130 N N . LYS A 1 722 ? -20.400 -7.354 14.035 1.00 96.38 722 LYS A N 1
ATOM 5131 C CA . LYS A 1 722 ? -21.173 -8.601 14.134 1.00 96.38 722 LYS A CA 1
ATOM 5132 C C . LYS A 1 722 ? -21.902 -8.724 15.473 1.00 96.38 722 LYS A C 1
ATOM 5134 O O . LYS A 1 722 ? -21.336 -8.359 16.494 1.00 96.38 722 LYS A O 1
ATOM 5139 N N . PRO A 1 723 ? -23.078 -9.377 15.534 1.00 96.81 723 PRO A N 1
ATOM 5140 C CA . PRO A 1 723 ? -23.759 -9.656 16.801 1.00 96.81 723 PRO A CA 1
ATOM 5141 C C . PRO A 1 723 ? -22.916 -10.430 17.830 1.00 96.81 723 PRO A C 1
ATOM 5143 O O . PRO A 1 723 ? -23.226 -10.387 19.015 1.00 96.81 723 PRO A O 1
ATOM 5146 N N . SER A 1 724 ? -21.878 -11.149 17.394 1.00 97.06 724 SER A N 1
ATOM 5147 C CA . SER A 1 724 ? -20.886 -11.850 18.222 1.00 97.06 724 SER A CA 1
ATOM 5148 C C . SER A 1 724 ? -19.556 -11.094 18.362 1.00 97.06 724 SER A C 1
ATOM 5150 O O . SER A 1 724 ? -18.556 -11.697 18.735 1.00 97.06 724 SER A O 1
ATOM 5152 N N . GLY A 1 725 ? -19.516 -9.808 18.004 1.00 97.69 725 GLY A N 1
ATOM 5153 C CA . GLY A 1 725 ? -18.287 -9.027 17.927 1.00 97.69 725 GLY A CA 1
ATOM 5154 C C . GLY A 1 725 ? -17.586 -8.861 19.275 1.00 97.69 725 GLY A C 1
ATOM 5155 O O . GLY A 1 725 ? -18.235 -8.824 20.320 1.00 97.69 725 GLY A O 1
ATOM 5156 N N . ALA A 1 726 ? -16.262 -8.743 19.256 1.00 98.56 726 ALA A N 1
ATOM 5157 C CA . ALA A 1 726 ? -15.437 -8.677 20.455 1.00 98.56 726 ALA A CA 1
ATOM 5158 C C . ALA A 1 726 ? -14.534 -7.438 20.461 1.00 98.56 726 ALA A C 1
ATOM 5160 O O . ALA A 1 726 ? -13.852 -7.156 19.481 1.00 98.56 726 ALA A O 1
ATOM 5161 N N . ILE A 1 727 ? -14.494 -6.710 21.573 1.00 98.88 727 ILE A N 1
ATOM 5162 C CA . ILE A 1 727 ? -13.525 -5.631 21.789 1.00 98.88 727 ILE A CA 1
ATOM 5163 C C . ILE A 1 727 ? -12.721 -5.950 23.049 1.00 98.88 727 ILE A C 1
ATOM 5165 O O . ILE A 1 727 ? -13.306 -6.181 24.110 1.00 98.88 727 ILE A O 1
ATOM 5169 N N . LEU A 1 728 ? -11.395 -5.960 22.922 1.00 98.75 728 LEU A N 1
ATOM 5170 C CA . LEU A 1 728 ? -10.444 -6.160 24.012 1.00 98.75 728 LEU A CA 1
ATOM 5171 C C . LEU A 1 728 ? -9.519 -4.946 24.104 1.00 98.75 728 LEU A C 1
ATOM 5173 O O . LEU A 1 728 ? -8.814 -4.631 23.149 1.00 98.75 728 LEU A O 1
ATOM 5177 N N . LEU A 1 729 ? -9.521 -4.275 25.250 1.00 98.81 729 LEU A N 1
ATOM 5178 C CA . LEU A 1 729 ? -8.608 -3.181 25.562 1.00 98.81 729 LEU A CA 1
ATOM 5179 C C . LEU A 1 729 ? -7.781 -3.602 26.777 1.00 98.81 729 LEU A C 1
ATOM 5181 O O . LEU A 1 729 ? -8.356 -3.883 27.826 1.00 98.81 729 LEU A O 1
ATOM 5185 N N . ASP A 1 730 ? -6.465 -3.670 26.634 1.00 98.56 730 ASP A N 1
ATOM 5186 C CA . ASP A 1 730 ? -5.535 -4.080 27.685 1.00 98.56 730 ASP A CA 1
ATOM 5187 C C . ASP A 1 730 ? -4.410 -3.053 27.817 1.00 98.56 730 ASP A C 1
ATOM 5189 O O . ASP A 1 730 ? -3.865 -2.595 26.810 1.00 98.56 730 ASP A O 1
ATOM 5193 N N . SER A 1 731 ? -4.114 -2.621 29.039 1.00 98.12 731 SER A N 1
ATOM 5194 C CA . SER A 1 731 ? -3.301 -1.427 29.260 1.00 98.12 731 SER A CA 1
ATOM 5195 C C . SER A 1 731 ? -2.587 -1.419 30.612 1.00 98.12 731 SER A C 1
ATOM 5197 O O . SER A 1 731 ? -3.232 -1.444 31.660 1.00 98.12 731 SER A O 1
ATOM 5199 N N . GLU A 1 732 ? -1.267 -1.227 30.605 1.00 96.94 732 GLU A N 1
ATOM 5200 C CA . GLU A 1 732 ? -0.492 -0.933 31.828 1.00 96.94 732 GLU A CA 1
ATOM 5201 C C . GLU A 1 732 ? -0.786 0.492 32.361 1.00 96.94 732 GLU A C 1
ATOM 5203 O O . GLU A 1 732 ? -0.653 0.795 33.550 1.00 96.94 732 GLU A O 1
ATOM 5208 N N . GLY A 1 733 ? -1.217 1.402 31.479 1.00 95.56 733 GLY A N 1
ATOM 5209 C CA . GLY A 1 733 ? -1.655 2.760 31.814 1.00 95.56 733 GLY A CA 1
ATOM 5210 C C . GLY A 1 733 ? -3.167 2.894 32.039 1.00 95.56 733 GLY A C 1
ATOM 5211 O O . GLY A 1 733 ? -3.921 1.919 31.989 1.00 95.56 733 GLY A O 1
ATOM 5212 N N . ALA A 1 734 ? -3.631 4.125 32.263 1.00 96.25 734 ALA A N 1
ATOM 5213 C CA . ALA A 1 734 ? -5.052 4.458 32.381 1.00 96.25 734 ALA A CA 1
ATOM 5214 C C . ALA A 1 734 ? -5.797 4.366 31.034 1.00 96.25 734 ALA A C 1
ATOM 5216 O O . ALA A 1 734 ? -5.242 4.674 29.979 1.00 96.25 734 ALA A O 1
ATOM 5217 N N . VAL A 1 735 ? -7.074 3.983 31.076 1.00 98.25 735 VAL A N 1
ATOM 5218 C CA . VAL A 1 735 ? -7.956 3.888 29.907 1.00 98.25 735 VAL A CA 1
ATOM 5219 C C . VAL A 1 735 ? -9.037 4.969 29.967 1.00 98.25 735 VAL A C 1
ATOM 5221 O O . VAL A 1 735 ? -9.894 4.946 30.846 1.00 98.25 735 VAL A O 1
ATOM 5224 N N . ASP A 1 736 ? -9.039 5.880 28.996 1.00 97.25 736 ASP A N 1
ATOM 5225 C CA . ASP A 1 736 ? -9.963 7.012 28.885 1.00 97.25 736 ASP A CA 1
ATOM 5226 C C . ASP A 1 736 ? -10.884 6.868 27.661 1.00 97.25 736 ASP A C 1
ATOM 5228 O O . ASP A 1 736 ? -10.490 7.115 26.519 1.00 97.25 736 ASP A O 1
ATOM 5232 N N . LEU A 1 737 ? -12.153 6.523 27.888 1.00 97.44 737 LEU A N 1
ATOM 5233 C CA . LEU A 1 737 ? -13.157 6.310 26.839 1.00 97.44 737 LEU A CA 1
ATOM 5234 C C . LEU A 1 737 ? -14.022 7.564 26.635 1.00 97.44 737 LEU A C 1
ATOM 5236 O O . LEU A 1 737 ? -15.195 7.595 27.017 1.00 97.44 737 LEU A O 1
ATOM 5240 N N . ASN A 1 738 ? -13.455 8.627 26.055 1.00 95.56 738 ASN A N 1
ATOM 5241 C CA . ASN A 1 738 ? -14.222 9.843 25.736 1.00 95.56 738 ASN A CA 1
ATOM 5242 C C . ASN A 1 738 ? -14.949 9.763 24.377 1.00 95.56 738 ASN A C 1
ATOM 5244 O O . ASN A 1 738 ? -15.711 10.670 24.042 1.00 95.56 738 ASN A O 1
ATOM 5248 N N . GLY A 1 739 ? -14.736 8.687 23.613 1.00 95.12 739 GLY A N 1
ATOM 5249 C CA . GLY A 1 739 ? -15.505 8.306 22.423 1.00 95.12 739 GLY A CA 1
ATOM 5250 C C . GLY A 1 739 ? -16.344 7.042 22.648 1.00 95.12 739 GLY A C 1
ATOM 5251 O O . GLY A 1 739 ? -16.332 6.455 23.729 1.00 95.12 739 GLY A O 1
ATOM 5252 N N . TYR A 1 740 ? -17.086 6.619 21.625 1.00 96.88 740 TYR A N 1
ATOM 5253 C CA . TYR A 1 740 ? -17.991 5.465 21.710 1.00 96.88 740 TYR A CA 1
ATOM 5254 C C . TYR A 1 740 ? -17.244 4.132 21.603 1.00 96.88 740 TYR A C 1
ATOM 5256 O O . TYR A 1 740 ? -16.366 3.982 20.758 1.00 96.88 740 TYR A O 1
ATOM 5264 N N . VAL A 1 741 ? -17.640 3.125 22.380 1.00 98.25 741 VAL A N 1
ATOM 5265 C CA . VAL A 1 741 ? -17.121 1.752 22.246 1.00 98.25 741 VAL A CA 1
ATOM 5266 C C . VAL A 1 741 ? -18.296 0.798 22.089 1.00 98.25 741 VAL A C 1
ATOM 5268 O O . VAL A 1 741 ? -19.120 0.691 22.987 1.00 98.25 741 VAL A O 1
ATOM 5271 N N . VAL A 1 742 ? -18.422 0.120 20.949 1.00 98.25 742 VAL A N 1
ATOM 5272 C CA . VAL A 1 742 ? -19.618 -0.674 20.618 1.00 98.25 742 VAL A CA 1
ATOM 5273 C C . VAL A 1 742 ? -19.218 -2.065 20.125 1.00 98.25 742 VAL A C 1
ATOM 5275 O O . VAL A 1 742 ? -18.893 -2.256 18.953 1.00 98.25 742 VAL A O 1
ATOM 5278 N N . ALA A 1 743 ? -19.270 -3.056 21.016 1.00 98.19 743 ALA A N 1
ATOM 5279 C CA . ALA A 1 743 ? -19.117 -4.466 20.674 1.00 98.19 743 ALA A CA 1
ATOM 5280 C C . ALA A 1 743 ? -20.485 -5.060 20.298 1.00 98.19 743 ALA A C 1
ATOM 5282 O O . ALA A 1 743 ? -21.384 -5.184 21.133 1.00 98.19 743 ALA A O 1
ATOM 5283 N N . GLY A 1 744 ? -20.652 -5.434 19.032 1.00 96.62 744 GLY A N 1
ATOM 5284 C CA . GLY A 1 744 ? -21.930 -5.871 18.481 1.00 96.62 744 GLY A CA 1
ATOM 5285 C C . GLY A 1 744 ? -22.779 -4.725 17.959 1.00 96.62 744 GLY A C 1
ATOM 5286 O O . GLY A 1 744 ? -23.935 -4.592 18.352 1.00 96.62 744 GLY A O 1
ATOM 5287 N N . GLY A 1 745 ? -22.220 -3.882 17.094 1.00 95.31 745 GLY A N 1
ATOM 5288 C CA . GLY A 1 745 ? -22.938 -2.744 16.530 1.00 95.31 745 GLY A CA 1
ATOM 5289 C C . GLY A 1 745 ? -22.056 -1.757 15.774 1.00 95.31 745 GLY A C 1
ATOM 5290 O O . GLY A 1 745 ? -20.893 -2.030 15.482 1.00 95.31 745 GLY A O 1
ATOM 5291 N N . GLN A 1 746 ? -22.618 -0.588 15.468 1.00 94.50 746 GLN A N 1
ATOM 5292 C CA . GLN A 1 746 ? -21.953 0.481 14.722 1.00 94.50 746 GLN A CA 1
ATOM 5293 C C . GLN A 1 746 ? -22.270 1.859 15.295 1.00 94.50 746 GLN A C 1
ATOM 5295 O O . GLN A 1 746 ? -23.338 2.082 15.868 1.00 94.50 746 GLN A O 1
ATOM 5300 N N . VAL A 1 747 ? -21.355 2.797 15.053 1.00 93.75 747 VAL A N 1
ATOM 5301 C CA . VAL A 1 747 ? -21.535 4.229 15.299 1.00 93.75 747 VAL A CA 1
ATOM 5302 C C . VAL A 1 747 ? -21.630 4.928 13.948 1.00 93.75 747 VAL A C 1
ATOM 5304 O O . VAL A 1 747 ? -20.672 4.912 13.170 1.00 93.75 747 VAL A O 1
ATOM 5307 N N . ASN A 1 748 ? -22.782 5.539 13.690 1.00 90.81 748 ASN A N 1
ATOM 5308 C CA . ASN A 1 748 ? -23.105 6.229 12.448 1.00 90.81 748 ASN A CA 1
ATOM 5309 C C . ASN A 1 748 ? -23.074 7.742 12.670 1.00 90.81 748 ASN A C 1
ATOM 5311 O O . ASN A 1 748 ? -23.643 8.245 13.645 1.00 90.81 748 ASN A O 1
ATOM 5315 N N . LEU A 1 749 ? -22.433 8.465 11.753 1.00 90.19 749 LEU A N 1
ATOM 5316 C CA . LEU A 1 749 ? -22.382 9.922 11.777 1.00 90.19 749 LEU A CA 1
ATOM 5317 C C . LEU A 1 749 ? -23.744 10.494 11.369 1.00 90.19 749 LEU A C 1
ATOM 5319 O O . LEU A 1 749 ? -24.367 10.019 10.422 1.00 90.19 749 LEU A O 1
ATOM 5323 N N . ILE A 1 750 ? -24.194 11.535 12.067 1.00 89.44 750 ILE A N 1
ATOM 5324 C CA . ILE A 1 750 ? -25.342 12.346 11.655 1.00 89.44 750 ILE A CA 1
ATOM 5325 C C . ILE A 1 750 ? -24.783 13.629 11.049 1.00 89.44 750 ILE A C 1
ATOM 5327 O O . ILE A 1 750 ? -24.257 14.478 11.771 1.00 89.44 750 ILE A O 1
ATOM 5331 N N . GLN A 1 751 ? -24.873 13.755 9.727 1.00 88.50 751 GLN A N 1
ATOM 5332 C CA . GLN A 1 751 ? -24.361 14.908 8.988 1.00 88.50 751 GLN A CA 1
ATOM 5333 C C . GLN A 1 751 ? -25.495 15.851 8.578 1.00 88.50 751 GLN A C 1
ATOM 5335 O O . GLN A 1 751 ? -26.611 15.413 8.290 1.00 88.50 751 GLN A O 1
ATOM 5340 N N . ASN A 1 752 ? -25.225 17.157 8.563 1.00 88.19 752 ASN A N 1
ATOM 5341 C CA . ASN A 1 752 ? -26.138 18.148 7.993 1.00 88.19 752 ASN A CA 1
ATOM 5342 C C . ASN A 1 752 ? -25.875 18.364 6.486 1.00 88.19 752 ASN A C 1
ATOM 5344 O O . ASN A 1 752 ? -24.972 17.770 5.902 1.00 88.19 752 ASN A O 1
ATOM 5348 N N . ALA A 1 753 ? -26.650 19.246 5.845 1.00 86.75 753 ALA A N 1
ATOM 5349 C CA . ALA A 1 753 ? -26.510 19.545 4.413 1.00 86.75 753 ALA A CA 1
ATOM 5350 C C . ALA A 1 753 ? -25.150 20.172 4.023 1.00 86.75 753 ALA A C 1
ATOM 5352 O O . ALA A 1 753 ? -24.764 20.130 2.853 1.00 86.75 753 ALA A O 1
ATOM 5353 N N . ASN A 1 754 ? -24.418 20.723 4.997 1.00 86.06 754 ASN A N 1
ATOM 5354 C CA . ASN A 1 754 ? -23.073 21.273 4.818 1.00 86.06 754 ASN A CA 1
ATOM 5355 C C . ASN A 1 754 ? -21.976 20.208 5.021 1.00 86.06 754 ASN A C 1
ATOM 5357 O O . ASN A 1 754 ? -20.797 20.518 4.879 1.00 86.06 754 ASN A O 1
ATOM 5361 N N . GLY A 1 755 ? -22.346 18.963 5.344 1.00 82.69 755 GLY A N 1
ATOM 5362 C CA . GLY A 1 755 ? -21.424 17.868 5.653 1.00 82.69 755 GLY A CA 1
ATOM 5363 C C . GLY A 1 755 ? -20.857 17.894 7.076 1.00 82.69 755 GLY A C 1
ATOM 5364 O O . GLY A 1 755 ? -20.009 17.069 7.414 1.00 82.69 755 GLY A O 1
ATOM 5365 N N . GLU A 1 756 ? -21.328 18.804 7.933 1.00 87.94 756 GLU A N 1
ATOM 5366 C CA . GLU A 1 756 ? -20.884 18.907 9.325 1.00 87.94 756 GLU A CA 1
ATOM 5367 C C . GLU A 1 756 ? -21.531 17.807 10.173 1.00 87.94 756 GLU A C 1
ATOM 5369 O O . GLU A 1 756 ? -22.745 17.583 10.105 1.00 87.94 756 GLU A O 1
ATOM 5374 N N . THR A 1 757 ? -20.734 17.147 11.014 1.00 87.31 757 THR A N 1
ATOM 5375 C CA . THR A 1 757 ? -21.232 16.160 11.979 1.00 87.31 757 THR A CA 1
ATOM 5376 C C . THR A 1 757 ? -21.943 16.870 13.130 1.00 87.31 757 THR A C 1
ATOM 5378 O O . THR A 1 757 ? -21.308 17.538 13.943 1.00 87.31 757 THR A O 1
ATOM 5381 N N . THR A 1 758 ? -23.262 16.705 13.225 1.00 88.69 758 THR A N 1
ATOM 5382 C CA . THR A 1 758 ? -24.103 17.301 14.281 1.00 88.69 758 THR A CA 1
ATOM 5383 C C . THR A 1 758 ? -24.391 16.338 15.432 1.00 88.69 758 THR A C 1
ATOM 5385 O O . THR A 1 758 ? -24.879 16.753 16.482 1.00 88.69 758 THR A O 1
ATOM 5388 N N . GLY A 1 759 ? -24.070 15.054 15.262 1.00 88.69 759 GLY A N 1
ATOM 5389 C CA . GLY A 1 759 ? -24.218 14.035 16.293 1.00 88.69 759 GLY A CA 1
ATOM 5390 C C . GLY A 1 759 ? -23.873 12.634 15.798 1.00 88.69 759 GLY A C 1
ATOM 5391 O O . GLY A 1 759 ? -23.362 12.449 14.693 1.00 88.69 759 GLY A O 1
ATOM 5392 N N . TYR A 1 760 ? -24.191 11.642 16.628 1.00 91.00 760 TYR A N 1
ATOM 5393 C CA . TYR A 1 760 ? -23.955 10.227 16.353 1.00 91.00 760 TYR A CA 1
ATOM 5394 C C . TYR A 1 760 ? -25.206 9.412 16.675 1.00 91.00 760 TYR A C 1
ATOM 5396 O O . TYR A 1 760 ? -25.923 9.706 17.632 1.00 91.00 760 TYR A O 1
ATOM 5404 N N . SER A 1 761 ? -25.455 8.364 15.894 1.00 91.50 761 SER A N 1
ATOM 5405 C CA . SER A 1 761 ? -26.459 7.342 16.201 1.00 91.50 761 SER A CA 1
ATOM 5406 C C . SER A 1 761 ? -25.795 5.976 16.341 1.00 91.50 761 SER A C 1
ATOM 5408 O O . SER A 1 761 ? -24.812 5.681 15.664 1.00 91.50 761 SER A O 1
ATOM 5410 N N . LEU A 1 762 ? -26.311 5.146 17.251 1.00 93.44 762 LEU A N 1
ATOM 5411 C CA . LEU A 1 762 ? -25.765 3.818 17.526 1.00 93.44 762 LEU A CA 1
ATOM 5412 C C . LEU A 1 762 ? -26.725 2.741 17.029 1.00 93.44 762 LEU A C 1
ATOM 5414 O O . LEU A 1 762 ? -27.870 2.666 17.483 1.00 93.44 762 LEU A O 1
ATOM 5418 N N . THR A 1 763 ? -26.224 1.867 16.161 1.00 94.69 763 THR A N 1
ATOM 5419 C CA . THR A 1 763 ? -26.878 0.598 15.824 1.00 94.69 763 THR A CA 1
ATOM 5420 C C . THR A 1 763 ? -26.358 -0.464 16.780 1.00 94.69 763 THR A C 1
ATOM 5422 O O . THR A 1 763 ? -25.148 -0.638 16.890 1.00 94.69 763 THR A O 1
ATOM 5425 N N . ARG A 1 764 ? -27.254 -1.159 17.485 1.00 95.56 764 ARG A N 1
ATOM 5426 C CA . ARG A 1 764 ? -26.908 -2.190 18.474 1.00 95.56 764 ARG A CA 1
ATOM 5427 C C . ARG A 1 764 ? -27.477 -3.535 18.048 1.00 95.56 764 ARG A C 1
ATOM 5429 O O . ARG A 1 764 ? -28.619 -3.615 17.598 1.00 95.56 764 ARG A O 1
ATOM 5436 N N . HIS A 1 765 ? -26.688 -4.581 18.222 1.00 95.44 765 HIS A N 1
ATOM 5437 C CA . HIS A 1 765 ? -27.094 -5.962 18.041 1.00 95.44 765 HIS A CA 1
ATOM 5438 C C . HIS A 1 765 ? -27.028 -6.670 19.392 1.00 95.44 765 HIS A C 1
ATOM 5440 O O . HIS A 1 765 ? -25.960 -6.804 19.993 1.00 95.44 765 HIS A O 1
ATOM 5446 N N . ASP A 1 766 ? -28.174 -7.150 19.866 1.00 92.06 766 ASP A N 1
ATOM 5447 C CA . ASP A 1 766 ? -28.321 -7.820 21.165 1.00 92.06 766 ASP A CA 1
ATOM 5448 C C . ASP A 1 766 ? -27.895 -9.306 21.086 1.00 92.06 766 ASP A C 1
ATOM 5450 O O . ASP A 1 766 ? -28.617 -10.218 21.493 1.00 92.06 766 ASP A O 1
ATOM 5454 N N . GLY A 1 767 ? -26.727 -9.563 20.486 1.00 94.00 767 GLY A N 1
ATOM 5455 C CA . GLY A 1 767 ? -26.176 -10.899 20.246 1.00 94.00 767 GLY A CA 1
ATOM 5456 C C . GLY A 1 767 ? -25.265 -11.416 21.367 1.00 94.00 767 GLY A C 1
ATOM 5457 O O . GLY A 1 767 ? -25.499 -11.177 22.550 1.00 94.00 767 GLY A O 1
ATOM 5458 N N . ALA A 1 768 ? -24.232 -12.171 20.990 1.00 96.62 768 ALA A N 1
ATOM 5459 C CA . ALA A 1 768 ? -23.232 -12.755 21.890 1.00 96.62 768 ALA A CA 1
ATOM 5460 C C . ALA A 1 768 ? -21.982 -11.869 22.090 1.00 96.62 768 ALA A C 1
ATOM 5462 O O . ALA A 1 768 ? -20.984 -12.342 22.623 1.00 96.62 768 ALA A O 1
ATOM 5463 N N . ALA A 1 769 ? -22.014 -10.616 21.632 1.00 97.94 769 ALA A N 1
ATOM 5464 C CA . ALA A 1 769 ? -20.860 -9.724 21.632 1.00 97.94 769 ALA A CA 1
ATOM 5465 C C . ALA A 1 769 ? -20.279 -9.452 23.031 1.00 97.94 769 ALA A C 1
ATOM 5467 O O . ALA A 1 769 ? -21.013 -9.398 24.025 1.00 97.94 769 ALA A O 1
ATOM 5468 N N . SER A 1 770 ? -18.965 -9.235 23.095 1.00 98.50 770 SER A N 1
ATOM 5469 C CA . SER A 1 770 ? -18.212 -9.051 24.338 1.00 98.50 770 SER A CA 1
ATOM 5470 C C . SER A 1 770 ? -17.310 -7.815 24.310 1.00 98.50 770 SER A C 1
ATOM 5472 O O . SER A 1 770 ? -16.587 -7.598 23.343 1.00 98.50 770 SER A O 1
ATOM 5474 N N . LEU A 1 771 ? -17.290 -7.053 25.401 1.00 98.75 771 LEU A N 1
ATOM 5475 C CA . LEU A 1 771 ? -16.338 -5.973 25.660 1.00 98.75 771 LEU A CA 1
ATOM 5476 C C . LEU A 1 771 ? -15.555 -6.295 26.935 1.00 98.75 771 LEU A C 1
ATOM 5478 O O . LEU A 1 771 ? -16.159 -6.483 27.991 1.00 98.75 771 LEU A O 1
ATOM 5482 N N . SER A 1 772 ? -14.230 -6.333 26.844 1.00 98.75 772 SER A N 1
ATOM 5483 C CA . SER A 1 772 ? -13.335 -6.496 27.990 1.00 98.75 772 SER A CA 1
ATOM 5484 C C . SER A 1 772 ? -12.325 -5.359 28.022 1.00 98.75 772 SER A C 1
ATOM 5486 O O . SER A 1 772 ? -11.657 -5.104 27.022 1.00 98.75 772 SER A O 1
ATOM 5488 N N . ILE A 1 773 ? -12.217 -4.686 29.163 1.00 98.75 773 ILE A N 1
ATOM 5489 C CA . ILE A 1 773 ? -11.266 -3.598 29.386 1.00 98.75 773 ILE A CA 1
ATOM 5490 C C . ILE A 1 773 ? -10.483 -3.900 30.655 1.00 98.75 773 ILE A C 1
ATOM 5492 O O . ILE A 1 773 ? -11.067 -3.969 31.738 1.00 98.75 773 ILE A O 1
ATOM 5496 N N . THR A 1 774 ? -9.175 -4.044 30.517 1.00 98.50 774 THR A N 1
ATOM 5497 C CA . THR A 1 774 ? -8.237 -4.210 31.621 1.00 98.50 774 THR A CA 1
ATOM 5498 C C . THR A 1 774 ? -7.308 -3.004 31.666 1.00 98.50 774 THR A C 1
ATOM 5500 O O . THR A 1 774 ? -6.808 -2.550 30.639 1.00 98.50 774 THR A O 1
ATOM 5503 N N . SER A 1 775 ? -7.115 -2.456 32.861 1.00 97.56 775 SER A N 1
ATOM 5504 C CA . SER A 1 775 ? -6.141 -1.404 33.130 1.00 97.56 775 SER A CA 1
ATOM 5505 C C . SER A 1 775 ? -5.474 -1.661 34.471 1.00 97.56 775 SER A C 1
ATOM 5507 O O . SER A 1 775 ? -6.169 -1.901 35.458 1.00 97.56 775 SER A O 1
ATOM 5509 N N . ASP A 1 776 ? -4.157 -1.505 34.555 1.00 95.38 776 ASP A N 1
ATOM 5510 C CA . ASP A 1 776 ? -3.451 -1.519 35.845 1.00 95.38 776 ASP A CA 1
ATOM 5511 C C . ASP A 1 776 ? -3.710 -0.245 36.675 1.00 95.38 776 ASP A C 1
ATOM 5513 O O . ASP A 1 776 ? -3.387 -0.187 37.868 1.00 95.38 776 ASP A O 1
ATOM 5517 N N . ARG A 1 777 ? -4.344 0.775 36.074 1.00 94.50 777 ARG A N 1
ATOM 5518 C CA . ARG A 1 777 ? -4.675 2.067 36.694 1.00 94.50 777 ARG A CA 1
ATOM 5519 C C . ARG A 1 777 ? -6.184 2.345 36.654 1.00 94.50 777 ARG A C 1
ATOM 5521 O O . ARG A 1 777 ? -6.969 1.526 37.122 1.00 94.50 777 ARG A O 1
ATOM 5528 N N . GLN A 1 778 ? -6.589 3.532 36.191 1.00 96.25 778 GLN A N 1
ATOM 5529 C CA . GLN A 1 778 ? -7.985 3.964 36.104 1.00 96.25 778 GLN A CA 1
ATOM 5530 C C . GLN A 1 778 ? -8.606 3.577 34.753 1.00 96.25 778 GLN A C 1
ATOM 5532 O O . GLN A 1 778 ? -7.976 3.747 33.715 1.00 96.25 778 GLN A O 1
ATOM 5537 N N . ILE A 1 779 ? -9.877 3.174 34.761 1.00 98.50 779 ILE A N 1
ATOM 5538 C CA . ILE A 1 779 ? -10.761 3.149 33.592 1.00 98.50 779 ILE A CA 1
ATOM 5539 C C . ILE A 1 779 ? -11.812 4.250 33.754 1.00 98.50 779 ILE A C 1
ATOM 5541 O O . ILE A 1 779 ? -12.618 4.224 34.689 1.00 98.50 779 ILE A O 1
ATOM 5545 N N . LYS A 1 780 ? -11.846 5.198 32.821 1.00 98.06 780 LYS A N 1
ATOM 5546 C CA . LYS A 1 780 ? -12.816 6.291 32.774 1.00 98.06 780 LYS A CA 1
ATOM 5547 C C . LYS A 1 780 ? -13.741 6.150 31.573 1.00 98.06 780 LYS A C 1
ATOM 5549 O O . LYS A 1 780 ? -13.304 6.014 30.434 1.00 98.06 780 LYS A O 1
ATOM 5554 N N . VAL A 1 781 ? -15.041 6.257 31.824 1.00 98.06 781 VAL A N 1
ATOM 5555 C CA . VAL A 1 781 ? -16.102 6.144 30.819 1.00 98.06 781 VAL A CA 1
ATOM 5556 C C . VAL A 1 781 ? -16.760 7.512 30.633 1.00 98.06 781 VAL A C 1
ATOM 5558 O O . VAL A 1 781 ? -17.525 7.980 31.484 1.00 98.06 781 VAL A O 1
ATOM 5561 N N . GLY A 1 782 ? -16.413 8.178 29.531 1.00 95.06 782 GLY A N 1
ATOM 5562 C CA . GLY A 1 782 ? -16.902 9.505 29.144 1.00 95.06 782 GLY A CA 1
ATOM 5563 C C . GLY A 1 782 ? -18.172 9.473 28.290 1.00 95.06 782 GLY A C 1
ATOM 5564 O O . GLY A 1 782 ? -19.012 10.365 28.407 1.00 95.06 782 GLY A O 1
ATOM 5565 N N . GLN A 1 783 ? -18.308 8.440 27.456 1.00 94.25 783 GLN A N 1
ATOM 5566 C CA . GLN A 1 783 ? -19.438 8.201 26.549 1.00 94.25 783 GLN A CA 1
ATOM 5567 C C . GLN A 1 783 ? -19.998 6.780 26.724 1.00 94.25 783 GLN A C 1
ATOM 5569 O O . GLN A 1 783 ? -19.708 6.1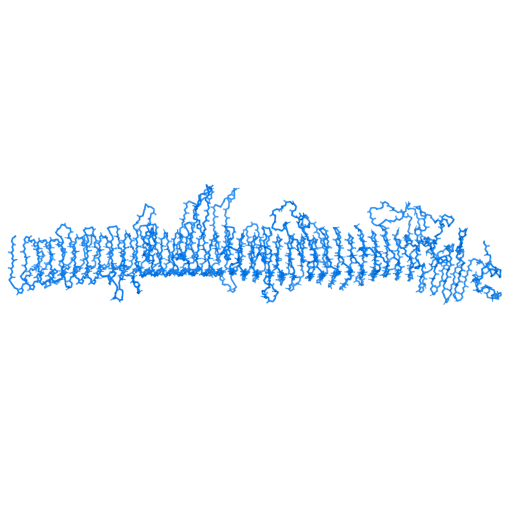09 27.712 1.00 94.25 783 GLN A O 1
ATOM 5574 N N . GLU A 1 784 ? -20.844 6.317 25.799 1.00 95.69 784 GLU A N 1
ATOM 5575 C CA . GLU A 1 784 ? -21.385 4.959 25.854 1.00 95.69 784 GLU A CA 1
ATOM 5576 C C . GLU A 1 784 ? -20.334 3.896 25.503 1.00 95.69 784 GLU A C 1
ATOM 5578 O O . GLU A 1 784 ? -19.731 3.929 24.425 1.00 95.69 784 GLU A O 1
ATOM 5583 N N . ALA A 1 785 ? -20.202 2.905 26.390 1.00 97.88 785 ALA A N 1
ATOM 5584 C CA . ALA A 1 785 ? -19.578 1.623 26.102 1.00 97.88 785 ALA A CA 1
ATOM 5585 C C . ALA A 1 785 ? -20.641 0.510 26.130 1.00 97.88 785 ALA A C 1
ATOM 5587 O O . ALA A 1 785 ? -21.303 0.280 27.145 1.00 97.88 785 ALA A O 1
ATOM 5588 N N . TYR A 1 786 ? -20.815 -0.171 25.002 1.00 98.31 786 TYR A N 1
ATOM 5589 C CA . TYR A 1 786 ? -21.853 -1.166 24.765 1.00 98.31 786 TYR A CA 1
ATOM 5590 C C . TYR A 1 786 ? -21.259 -2.535 24.425 1.00 98.31 786 TYR A C 1
ATOM 5592 O O . TYR A 1 786 ? -20.321 -2.629 23.632 1.00 98.31 786 TYR A O 1
ATOM 5600 N N . ALA A 1 787 ? -21.873 -3.596 24.951 1.00 98.19 787 ALA A N 1
ATOM 5601 C CA . ALA A 1 787 ? -21.668 -4.964 24.485 1.00 98.19 787 ALA A CA 1
ATOM 5602 C C . ALA A 1 787 ? -22.990 -5.729 24.392 1.00 98.19 787 ALA A C 1
ATOM 5604 O O . ALA A 1 787 ? -23.837 -5.620 25.272 1.00 98.19 787 ALA A O 1
ATOM 5605 N N . GLY A 1 788 ? -23.152 -6.574 23.374 1.00 96.38 788 GLY A N 1
ATOM 5606 C CA . GLY A 1 788 ? -24.345 -7.418 23.241 1.00 96.38 788 GLY A CA 1
ATOM 5607 C C . GLY A 1 788 ? -24.624 -8.267 24.488 1.00 96.38 788 GLY A C 1
ATOM 5608 O O . GLY A 1 788 ? -25.710 -8.171 25.059 1.00 96.38 788 GLY A O 1
ATOM 5609 N N . ARG A 1 789 ? -23.642 -9.057 24.945 1.00 97.69 789 ARG A N 1
ATOM 5610 C CA . ARG A 1 789 ? -23.796 -10.036 26.034 1.00 97.69 789 ARG A CA 1
ATOM 5611 C C . ARG A 1 789 ? -22.938 -9.756 27.258 1.00 97.69 789 ARG A C 1
ATOM 5613 O O . ARG A 1 789 ? -23.476 -9.742 28.360 1.00 97.69 789 ARG A O 1
ATOM 5620 N N . THR A 1 790 ? -21.634 -9.585 27.080 1.00 98.44 790 THR A N 1
ATOM 5621 C CA . THR A 1 790 ? -20.679 -9.574 28.198 1.00 98.44 790 THR A CA 1
ATOM 5622 C C . THR A 1 790 ? -19.904 -8.271 28.205 1.00 98.44 790 THR A C 1
ATOM 5624 O O . THR A 1 790 ? -19.275 -7.933 27.208 1.00 98.44 790 THR A O 1
ATOM 5627 N N . LEU A 1 791 ? -19.928 -7.548 29.320 1.00 98.75 791 LEU A N 1
ATOM 5628 C CA . LEU A 1 791 ? -19.165 -6.320 29.514 1.00 98.75 791 LEU A CA 1
ATOM 5629 C C . LEU A 1 791 ? -18.364 -6.431 30.812 1.00 98.75 791 LEU A C 1
ATOM 5631 O O . LEU A 1 791 ? -18.948 -6.514 31.891 1.00 98.75 791 LEU A O 1
ATOM 5635 N N . THR A 1 792 ? -17.038 -6.427 30.709 1.00 98.75 792 THR A N 1
ATOM 5636 C CA . THR A 1 792 ? -16.131 -6.576 31.852 1.00 98.75 792 THR A CA 1
ATOM 5637 C C . THR A 1 792 ? -15.140 -5.423 31.891 1.00 98.75 792 THR A C 1
ATOM 5639 O O . THR A 1 792 ? -14.446 -5.172 30.908 1.00 98.75 792 THR A O 1
ATOM 5642 N N . LEU A 1 793 ? -15.062 -4.732 33.027 1.00 98.62 793 LEU A N 1
ATOM 5643 C CA . LEU A 1 793 ? -14.033 -3.731 33.309 1.00 98.62 793 LEU A CA 1
ATOM 5644 C C . LEU A 1 793 ? -13.246 -4.174 34.543 1.00 98.62 793 LEU A C 1
ATOM 5646 O O . LEU A 1 793 ? -13.843 -4.387 35.601 1.00 98.62 793 LEU A O 1
ATOM 5650 N N . THR A 1 794 ? -11.926 -4.255 34.422 1.00 98.00 794 THR A N 1
ATOM 5651 C CA . THR A 1 794 ? -11.008 -4.581 35.518 1.00 98.00 794 THR A CA 1
ATOM 5652 C C . THR A 1 794 ? -9.961 -3.482 35.641 1.00 98.00 794 THR A C 1
ATOM 5654 O O . THR A 1 794 ? -9.127 -3.327 34.757 1.00 98.00 794 THR A O 1
ATOM 5657 N N . ALA A 1 795 ? -10.010 -2.725 36.732 1.00 96.75 795 ALA A N 1
ATOM 5658 C CA . ALA A 1 795 ? -9.079 -1.644 37.027 1.00 96.75 795 ALA A CA 1
ATOM 5659 C C . ALA A 1 795 ? -8.176 -1.990 38.219 1.00 96.75 795 ALA A C 1
ATOM 5661 O O . ALA A 1 795 ? -8.633 -2.534 39.232 1.00 96.75 795 ALA A O 1
ATOM 5662 N N . GLY A 1 796 ? -6.902 -1.633 38.121 1.00 93.50 796 GLY A N 1
ATOM 5663 C CA . GLY A 1 796 ? -5.929 -1.748 39.194 1.00 93.50 796 GLY A CA 1
ATOM 5664 C C . GLY A 1 796 ? -5.995 -0.578 40.179 1.00 93.50 796 GLY A C 1
ATOM 5665 O O . GLY A 1 796 ? -7.069 -0.083 40.554 1.00 93.50 796 GLY A O 1
ATOM 5666 N N . GLN A 1 797 ? -4.830 -0.175 40.686 1.00 91.81 797 GLN A N 1
ATOM 5667 C CA . GLN A 1 797 ? -4.728 0.935 41.630 1.00 91.81 797 GLN A CA 1
ATOM 5668 C C . GLN A 1 797 ? -4.481 2.247 40.882 1.00 91.81 797 GLN A C 1
ATOM 5670 O O . GLN A 1 797 ? -3.377 2.539 40.425 1.00 91.81 797 GLN A O 1
ATOM 5675 N N . ALA A 1 798 ? -5.518 3.076 40.801 1.00 91.38 798 ALA A N 1
ATOM 5676 C CA . ALA A 1 798 ? -5.423 4.427 40.284 1.00 91.38 798 ALA A CA 1
ATOM 5677 C C . ALA A 1 798 ? -4.547 5.308 41.191 1.00 91.38 798 ALA A C 1
ATOM 5679 O O . ALA A 1 798 ? -4.485 5.136 42.412 1.00 91.38 798 ALA A O 1
ATOM 5680 N N . THR A 1 799 ? -3.841 6.256 40.578 1.00 88.38 799 THR A N 1
ATOM 5681 C CA . THR A 1 799 ? -2.924 7.176 41.260 1.00 88.38 799 THR A CA 1
ATOM 5682 C C . THR A 1 799 ? -3.505 8.575 41.216 1.00 88.38 799 THR A C 1
ATOM 5684 O O . THR A 1 799 ? -3.805 9.074 40.137 1.00 88.38 799 THR A O 1
ATOM 5687 N N . ALA A 1 800 ? -3.632 9.214 42.380 1.00 89.00 800 ALA A N 1
ATOM 5688 C CA . ALA A 1 800 ? -4.108 10.586 42.462 1.00 89.00 800 ALA A CA 1
ATOM 5689 C C . ALA A 1 800 ? -3.198 11.522 41.652 1.00 89.00 800 ALA A C 1
ATOM 5691 O O . ALA A 1 800 ? -1.996 11.617 41.912 1.00 89.00 800 ALA A O 1
ATOM 5692 N N . VAL A 1 801 ? -3.787 12.235 40.700 1.00 88.88 801 VAL A N 1
ATOM 5693 C CA . VAL A 1 801 ? -3.135 13.283 39.921 1.00 88.88 801 VAL A CA 1
ATOM 5694 C C . VAL A 1 801 ? -3.576 14.634 40.495 1.00 88.88 801 VAL A C 1
ATOM 5696 O O . VAL A 1 801 ? -4.777 14.920 40.525 1.00 88.88 801 VAL A O 1
ATOM 5699 N N . PRO A 1 802 ? -2.643 15.481 40.975 1.00 89.56 802 PRO A N 1
ATOM 5700 C CA . PRO A 1 802 ? -2.983 16.782 41.545 1.00 89.56 802 PRO A CA 1
ATOM 5701 C C . PRO A 1 802 ? -3.839 17.630 40.597 1.00 89.56 802 PRO A C 1
ATOM 5703 O O . PRO A 1 802 ? -3.487 17.825 39.437 1.00 89.56 802 PRO A O 1
ATOM 5706 N N . GLY A 1 803 ? -4.962 18.146 41.101 1.00 87.75 803 GLY A N 1
ATOM 5707 C CA . GLY A 1 803 ? -5.878 18.991 40.328 1.00 87.75 803 GLY A CA 1
ATOM 5708 C C . GLY A 1 803 ? -6.791 18.247 39.345 1.00 87.75 803 GLY A C 1
ATOM 5709 O O . GLY A 1 803 ? -7.589 18.902 38.679 1.00 87.75 803 GLY A O 1
ATOM 5710 N N . VAL A 1 804 ? -6.715 16.913 39.259 1.00 90.38 804 VAL A N 1
ATOM 5711 C CA . VAL A 1 804 ? -7.634 16.095 38.454 1.00 90.38 804 VAL A CA 1
ATOM 5712 C C . VAL A 1 804 ? -8.588 15.351 39.379 1.00 90.38 804 VAL A C 1
ATOM 5714 O O . VAL A 1 804 ? -8.200 14.404 40.072 1.00 90.38 804 VAL A O 1
ATOM 5717 N N . ASP A 1 805 ? -9.850 15.772 39.370 1.00 91.31 805 ASP A N 1
ATOM 5718 C CA . ASP A 1 805 ? -10.896 15.168 40.189 1.00 91.31 805 ASP A CA 1
ATOM 5719 C C . ASP A 1 805 ? -11.055 13.673 39.895 1.00 91.31 805 ASP A C 1
ATOM 5721 O O . ASP A 1 805 ? -11.091 13.241 38.741 1.00 91.31 805 ASP A O 1
ATOM 5725 N N . PHE A 1 806 ? -11.193 12.887 40.966 1.00 93.50 806 PHE A N 1
ATOM 5726 C CA . PHE A 1 806 ? -11.441 11.441 40.925 1.00 93.50 806 PHE A CA 1
ATOM 5727 C C . PHE A 1 806 ? -10.353 10.616 40.222 1.00 93.50 806 PHE A C 1
ATOM 5729 O O . PHE A 1 806 ? -10.589 9.457 39.892 1.00 93.50 806 PHE A O 1
ATOM 5736 N N . SER A 1 807 ? -9.163 11.176 40.000 1.00 92.50 807 SER A N 1
ATOM 5737 C CA . SER A 1 807 ? -8.013 10.466 39.417 1.00 92.50 807 SER A CA 1
ATOM 5738 C C . SER A 1 807 ? -7.517 9.289 40.268 1.00 92.50 807 SER A C 1
ATOM 5740 O O . SER A 1 807 ? -6.820 8.414 39.770 1.00 92.50 807 SER A O 1
ATOM 5742 N N . ASP A 1 808 ? -7.903 9.230 41.543 1.00 91.75 808 ASP A N 1
ATOM 5743 C CA . ASP A 1 808 ? -7.591 8.153 42.482 1.00 91.75 808 ASP A CA 1
ATOM 5744 C C . ASP A 1 808 ? -8.621 7.005 42.486 1.00 91.75 808 ASP A C 1
ATOM 5746 O O . ASP A 1 808 ? -8.471 6.056 43.262 1.00 91.75 808 ASP A O 1
ATOM 5750 N N . ILE A 1 809 ? -9.659 7.083 41.643 1.00 94.38 809 ILE A N 1
ATOM 5751 C CA . ILE A 1 809 ? -10.715 6.071 41.515 1.00 94.38 809 ILE A CA 1
ATOM 5752 C C . ILE A 1 809 ? -10.375 5.079 40.401 1.00 94.38 809 ILE A C 1
ATOM 5754 O O . ILE A 1 809 ? -10.108 5.485 39.276 1.00 94.38 809 ILE A O 1
ATOM 5758 N N . GLY A 1 810 ? -10.452 3.775 40.667 1.00 95.31 810 GLY A N 1
ATOM 5759 C CA . GLY A 1 810 ? -10.127 2.762 39.654 1.00 95.31 810 GLY A CA 1
ATOM 5760 C C . GLY A 1 810 ? -11.122 2.695 38.494 1.00 95.31 810 GLY A C 1
ATOM 5761 O O . GLY A 1 810 ? -10.702 2.648 37.348 1.00 95.31 810 GLY A O 1
ATOM 5762 N N . ILE A 1 811 ? -12.436 2.745 38.741 1.00 98.25 811 ILE A N 1
ATOM 5763 C CA . ILE A 1 811 ? -13.444 2.831 37.664 1.00 98.25 811 ILE A CA 1
ATOM 5764 C C . ILE A 1 811 ? -14.310 4.069 37.864 1.00 98.25 811 ILE A C 1
ATOM 5766 O O . ILE A 1 811 ? -15.030 4.165 38.859 1.00 98.25 811 ILE A O 1
ATOM 5770 N N . LEU A 1 812 ? -14.286 4.984 36.897 1.00 98.00 812 LEU A N 1
ATOM 5771 C CA . LEU A 1 812 ? -15.062 6.221 36.904 1.00 98.00 812 LEU A CA 1
ATOM 5772 C C . LEU A 1 812 ? -16.034 6.263 35.720 1.00 98.00 812 LEU A C 1
ATOM 5774 O O . LEU A 1 812 ? -15.625 6.432 34.574 1.00 98.00 812 LEU A O 1
ATOM 5778 N N . ILE A 1 813 ? -17.334 6.192 35.994 1.00 98.12 813 ILE A N 1
ATOM 5779 C CA . ILE A 1 813 ? -18.379 6.471 35.003 1.00 98.12 813 ILE A CA 1
ATOM 5780 C C . ILE A 1 813 ? -18.807 7.923 35.191 1.00 98.12 813 ILE A C 1
ATOM 5782 O O . ILE A 1 813 ? -19.341 8.297 36.237 1.00 98.12 813 ILE A O 1
ATOM 5786 N N . THR A 1 814 ? -18.520 8.758 34.197 1.00 96.50 814 THR A N 1
ATOM 5787 C CA . THR A 1 814 ? -18.847 10.188 34.246 1.00 96.50 814 THR A CA 1
ATOM 5788 C C . THR A 1 814 ? -20.350 10.424 34.069 1.00 96.50 814 THR A C 1
ATOM 5790 O O . THR A 1 814 ? -21.068 9.543 33.608 1.00 96.50 814 THR A O 1
ATOM 5793 N N . GLY A 1 815 ? -20.843 11.628 34.379 1.00 94.00 815 GLY A N 1
ATOM 5794 C CA . GLY A 1 815 ? -22.269 11.961 34.231 1.00 94.00 815 GLY A CA 1
ATOM 5795 C C . GLY A 1 815 ? -22.789 12.011 32.784 1.00 94.00 815 GLY A C 1
ATOM 5796 O O . GLY A 1 815 ? -23.995 12.130 32.570 1.00 94.00 815 GLY A O 1
ATOM 5797 N N . SER A 1 816 ? -21.903 11.936 31.787 1.00 92.75 816 SER A N 1
ATOM 5798 C CA . SER A 1 816 ? -22.247 11.734 30.371 1.00 92.75 816 SER A CA 1
ATOM 5799 C C . SER A 1 816 ? -22.040 10.288 29.906 1.00 92.75 816 SER A C 1
ATOM 5801 O O . SER A 1 816 ? -22.540 9.916 28.847 1.00 92.75 816 SER A O 1
ATOM 5803 N N . GLY A 1 817 ? -21.322 9.472 30.682 1.00 95.56 817 GLY A N 1
ATOM 5804 C CA . GLY A 1 817 ? -20.971 8.100 30.337 1.00 95.56 817 GLY A CA 1
ATOM 5805 C C . GLY A 1 817 ? -22.055 7.092 30.710 1.00 95.56 817 GLY A C 1
ATOM 5806 O O . GLY A 1 817 ? -22.832 7.291 31.644 1.00 95.56 817 GLY A O 1
ATOM 5807 N N . THR A 1 818 ? -22.091 5.972 29.991 1.00 97.25 818 THR A N 1
ATOM 5808 C CA . THR A 1 818 ? -22.969 4.842 30.321 1.00 97.25 818 THR A CA 1
ATOM 5809 C C . THR A 1 818 ? -22.356 3.521 29.873 1.00 97.25 818 THR A C 1
ATOM 5811 O O . THR A 1 818 ? -21.739 3.431 28.812 1.00 97.25 818 THR A O 1
ATOM 5814 N N . LEU A 1 819 ? -22.523 2.486 30.689 1.00 98.50 819 LEU A N 1
ATOM 5815 C CA . LEU A 1 819 ? -22.193 1.107 30.354 1.00 98.50 819 LEU A CA 1
ATOM 5816 C C . LEU A 1 819 ? -23.479 0.363 30.021 1.00 98.50 819 LEU A C 1
ATOM 5818 O O . LEU A 1 819 ? -24.400 0.323 30.839 1.00 98.50 819 LEU A O 1
ATOM 5822 N N . ARG A 1 820 ? -23.552 -0.260 28.847 1.00 97.75 820 ARG A N 1
ATOM 5823 C CA . ARG A 1 820 ? -24.783 -0.898 28.381 1.00 97.75 820 ARG A CA 1
ATOM 5824 C C . ARG A 1 820 ? -24.565 -2.327 27.905 1.00 97.75 820 ARG A C 1
ATOM 5826 O O . ARG A 1 820 ? -23.654 -2.602 27.131 1.00 97.75 820 ARG A O 1
ATOM 5833 N N . THR A 1 821 ? -25.471 -3.216 28.300 1.00 98.06 821 THR A N 1
ATOM 5834 C CA . THR A 1 821 ? -25.664 -4.508 27.629 1.00 98.06 821 THR A CA 1
ATOM 5835 C C . THR A 1 821 ? -27.088 -4.644 27.102 1.00 98.06 821 THR A C 1
ATOM 5837 O O . THR A 1 821 ? -27.946 -3.851 27.481 1.00 98.06 821 THR A O 1
ATOM 5840 N N . GLY A 1 822 ? -27.345 -5.565 26.169 1.00 92.88 822 GLY A N 1
ATOM 5841 C CA . GLY A 1 822 ? -28.647 -5.647 25.486 1.00 92.88 822 GLY A CA 1
ATOM 5842 C C . GLY A 1 822 ? -29.308 -7.024 25.498 1.00 92.88 822 GLY A C 1
ATOM 5843 O O . GLY A 1 822 ? -30.521 -7.133 25.670 1.00 92.88 822 GLY A O 1
ATOM 5844 N N . ALA A 1 823 ? -28.519 -8.087 25.360 1.00 95.12 823 ALA A N 1
ATOM 5845 C CA . ALA A 1 823 ? -29.022 -9.441 25.190 1.00 95.12 823 ALA A CA 1
ATOM 5846 C C . ALA A 1 823 ? -29.666 -10.031 26.453 1.00 95.12 823 ALA A C 1
ATOM 5848 O O . ALA A 1 823 ? -29.341 -9.681 27.586 1.00 95.12 823 ALA A O 1
ATOM 5849 N N . VAL A 1 824 ? -30.532 -11.023 26.247 1.00 96.06 824 VAL A N 1
ATOM 5850 C CA . VAL A 1 824 ? -31.043 -11.886 27.322 1.00 96.06 824 VAL A CA 1
ATOM 5851 C C . VAL A 1 824 ? -29.875 -12.578 28.032 1.00 96.06 824 VAL A C 1
ATOM 5853 O O . VAL A 1 824 ? -28.986 -13.134 27.382 1.00 96.06 824 VAL A O 1
ATOM 5856 N N . GLY A 1 825 ? -29.893 -12.558 29.365 1.00 95.38 825 GLY A N 1
ATOM 5857 C CA . GLY A 1 825 ? -28.842 -13.131 30.203 1.00 95.38 825 GLY A CA 1
ATOM 5858 C C . GLY A 1 825 ? -27.505 -12.400 30.088 1.00 95.38 825 GLY A C 1
ATOM 5859 O O . GLY A 1 825 ? -26.463 -13.031 30.252 1.00 95.38 825 GLY A O 1
ATOM 5860 N N . SER A 1 826 ? -27.507 -11.110 29.737 1.00 97.81 826 SER A N 1
ATOM 5861 C CA . SER A 1 826 ? -26.283 -10.312 29.685 1.00 97.81 826 SER A CA 1
ATOM 5862 C C . SER A 1 826 ? -25.662 -10.089 31.058 1.00 97.81 826 SER A C 1
ATOM 5864 O O . SER A 1 826 ? -26.350 -10.043 32.074 1.00 97.81 826 SER A O 1
ATOM 5866 N N . SER A 1 827 ? -24.345 -9.924 31.093 1.00 98.06 827 SER A N 1
ATOM 5867 C CA . SER A 1 827 ? -23.599 -9.696 32.326 1.00 98.06 827 SER A CA 1
ATOM 5868 C C . SER A 1 827 ? -22.697 -8.479 32.193 1.00 98.06 827 SER A C 1
ATOM 5870 O O . SER A 1 827 ? -21.860 -8.425 31.289 1.00 98.06 827 SER A O 1
ATOM 5872 N N . THR A 1 828 ? -22.832 -7.549 33.132 1.00 98.75 828 THR A N 1
ATOM 5873 C CA . THR A 1 828 ? -21.901 -6.439 33.330 1.00 98.75 828 THR A CA 1
ATOM 5874 C C . THR A 1 828 ? -21.136 -6.651 34.633 1.00 98.75 828 THR A C 1
ATOM 5876 O O . THR A 1 828 ? -21.758 -6.683 35.692 1.00 98.75 828 THR A O 1
ATOM 5879 N N . THR A 1 829 ? -19.809 -6.749 34.577 1.00 98.50 829 THR A N 1
ATOM 5880 C CA . THR A 1 829 ? -18.945 -6.944 35.752 1.00 98.50 829 THR A CA 1
ATOM 5881 C C . THR A 1 829 ? -17.901 -5.839 35.835 1.00 98.50 829 THR A C 1
ATOM 5883 O O . THR A 1 829 ? -17.083 -5.693 34.930 1.00 98.50 829 THR A O 1
ATOM 5886 N N . LEU A 1 830 ? -17.909 -5.070 36.925 1.00 98.25 830 LEU A N 1
ATOM 5887 C CA . LEU A 1 830 ? -16.923 -4.023 37.201 1.00 98.25 830 LEU A CA 1
ATOM 5888 C C . LEU A 1 830 ? -16.095 -4.428 38.421 1.00 98.25 830 LEU A C 1
ATOM 5890 O O . LEU A 1 830 ? -16.657 -4.645 39.494 1.00 98.25 830 LEU A O 1
ATOM 5894 N N . SER A 1 831 ? -14.778 -4.517 38.264 1.00 95.94 831 SER A N 1
ATOM 5895 C CA . SER A 1 831 ? -13.837 -4.920 39.308 1.00 95.94 831 SER A CA 1
ATOM 5896 C C . SER A 1 831 ? -12.739 -3.873 39.458 1.00 95.94 831 SER A C 1
ATOM 5898 O O . SER A 1 831 ? -12.100 -3.527 38.472 1.00 95.94 831 SER A O 1
ATOM 5900 N N . SER A 1 832 ? -12.500 -3.359 40.666 1.00 95.19 832 SER A N 1
ATOM 5901 C CA . SER A 1 832 ? -11.515 -2.283 40.880 1.00 95.19 832 SER A CA 1
ATOM 5902 C C . SER A 1 832 ? -10.690 -2.465 42.151 1.00 95.19 832 SER A C 1
ATOM 5904 O O . SER A 1 832 ? -11.251 -2.745 43.212 1.00 95.19 832 SER A O 1
ATOM 5906 N N . ALA A 1 833 ? -9.374 -2.240 42.081 1.00 92.44 833 ALA A N 1
ATOM 5907 C CA . ALA A 1 833 ? -8.497 -2.208 43.258 1.00 92.44 833 ALA A CA 1
ATOM 5908 C C . ALA A 1 833 ? -8.424 -0.824 43.935 1.00 92.44 833 ALA A C 1
ATOM 5910 O O . ALA A 1 833 ? -7.722 -0.668 44.931 1.00 92.44 833 ALA A O 1
ATOM 5911 N N . SER A 1 834 ? -9.136 0.190 43.434 1.00 91.94 834 SER A N 1
ATOM 5912 C CA . SER A 1 834 ? -9.100 1.563 43.970 1.00 91.94 834 SER A CA 1
ATOM 5913 C C . SER A 1 834 ? -10.456 2.284 43.918 1.00 91.94 834 SER A C 1
ATOM 5915 O O . SER A 1 834 ? -10.528 3.502 43.788 1.00 91.94 834 SER A O 1
ATOM 5917 N N . GLY A 1 835 ? -11.552 1.527 44.026 1.00 93.38 835 GLY A N 1
ATOM 5918 C CA . GLY A 1 835 ? -12.921 2.050 44.095 1.00 93.38 835 GLY A CA 1
ATOM 5919 C C . GLY A 1 835 ? -13.643 2.136 42.747 1.00 93.38 835 GLY A C 1
ATOM 5920 O O . GLY A 1 835 ? -13.031 2.103 41.675 1.00 93.38 835 GLY A O 1
ATOM 5921 N N . ILE A 1 836 ? -14.971 2.216 42.813 1.00 96.88 836 ILE A N 1
ATOM 5922 C CA . ILE A 1 836 ? -15.873 2.323 41.658 1.00 96.88 836 ILE A CA 1
ATOM 5923 C C . ILE A 1 836 ? -16.798 3.505 41.913 1.00 96.88 836 ILE A C 1
ATOM 5925 O O . ILE A 1 836 ? -17.457 3.549 42.952 1.00 96.88 836 ILE A O 1
ATOM 5929 N N . ARG A 1 837 ? -16.891 4.439 40.965 1.00 97.31 837 ARG A N 1
ATOM 5930 C CA . ARG A 1 837 ? -17.774 5.598 41.085 1.00 97.31 837 ARG A CA 1
ATOM 5931 C C . ARG A 1 837 ? -18.599 5.844 39.830 1.00 97.31 837 ARG A C 1
ATOM 5933 O O . ARG A 1 837 ? -18.051 5.985 38.741 1.00 97.31 837 ARG A O 1
ATOM 5940 N N . ALA A 1 838 ? -19.912 5.962 40.004 1.00 97.56 838 ALA A N 1
ATOM 5941 C CA . ALA A 1 838 ? -20.841 6.398 38.963 1.00 97.56 838 ALA A CA 1
ATOM 5942 C C . ALA A 1 838 ? -21.378 7.793 39.296 1.00 97.56 838 ALA A C 1
ATOM 5944 O O . ALA A 1 838 ? -22.135 7.935 40.254 1.00 97.56 838 ALA A O 1
ATOM 5945 N N . LEU A 1 839 ? -20.977 8.813 38.536 1.00 96.94 839 LEU A N 1
ATOM 5946 C CA . LEU A 1 839 ? -21.364 10.206 38.772 1.00 96.94 839 LEU A CA 1
ATOM 5947 C C . LEU A 1 839 ? -22.796 10.489 38.306 1.00 96.94 839 LEU A C 1
ATOM 5949 O O . LEU A 1 839 ? -23.275 9.906 37.335 1.00 96.94 839 LEU A O 1
ATOM 5953 N N . ALA A 1 840 ? -23.463 11.422 38.989 1.00 93.50 840 ALA A N 1
ATOM 5954 C CA . ALA A 1 840 ? -24.792 11.894 38.616 1.00 93.50 840 ALA A CA 1
ATOM 5955 C C . ALA A 1 840 ? -24.806 12.508 37.204 1.00 93.50 840 ALA A C 1
ATOM 5957 O O . ALA A 1 840 ? -23.813 13.086 36.754 1.00 93.50 840 ALA A O 1
ATOM 5958 N N . ALA A 1 841 ? -25.954 12.411 36.531 1.00 89.19 841 ALA A N 1
ATOM 5959 C CA . ALA A 1 841 ? -26.185 13.025 35.228 1.00 89.19 841 ALA A CA 1
ATOM 5960 C C . ALA A 1 841 ? -25.876 14.536 35.247 1.00 89.19 841 ALA A C 1
ATOM 5962 O O . ALA A 1 841 ? -26.308 15.258 36.146 1.00 89.19 841 ALA A O 1
ATOM 5963 N N . THR A 1 842 ? -25.138 15.017 34.245 1.00 81.50 842 THR A N 1
ATOM 5964 C CA . THR A 1 842 ? -24.664 16.410 34.149 1.00 81.50 842 THR A CA 1
ATOM 5965 C C . THR A 1 842 ? -25.577 17.324 33.326 1.00 81.50 842 THR A C 1
ATOM 5967 O O . THR A 1 842 ? -25.367 18.536 33.313 1.00 81.50 842 THR A O 1
ATOM 5970 N N . GLY A 1 843 ? -26.606 16.788 32.660 1.00 81.88 843 GLY A N 1
ATOM 5971 C CA . GLY A 1 843 ? -27.572 17.580 31.898 1.00 81.88 843 GLY A CA 1
ATOM 5972 C C . GLY A 1 843 ? -28.755 16.769 31.349 1.00 81.88 843 GLY A C 1
ATOM 5973 O O . GLY A 1 843 ? -28.823 15.559 31.544 1.00 81.88 843 GLY A O 1
ATOM 5974 N N . PRO A 1 844 ? -29.695 17.412 30.629 1.00 76.69 844 PRO A N 1
ATOM 5975 C CA . PRO A 1 844 ? -30.912 16.764 30.123 1.00 76.69 844 PRO A CA 1
ATOM 5976 C C . PRO A 1 844 ? -30.654 15.703 29.040 1.00 76.69 844 PRO A C 1
ATOM 5978 O O . PRO A 1 844 ? -31.501 14.844 28.822 1.00 76.69 844 PRO A O 1
ATOM 5981 N N . ASN A 1 845 ? -29.491 15.752 28.380 1.00 79.00 845 ASN A N 1
ATOM 5982 C CA . ASN A 1 845 ? -29.075 14.785 27.358 1.00 79.00 845 ASN A CA 1
ATOM 5983 C C . ASN A 1 845 ? -28.190 13.659 27.925 1.00 79.00 845 ASN A C 1
ATOM 5985 O O . ASN A 1 845 ? -27.711 12.819 27.166 1.00 79.00 845 ASN A O 1
ATOM 5989 N N . SER A 1 846 ? -27.932 13.658 29.237 1.00 86.75 846 SER A N 1
ATOM 5990 C CA . SER A 1 846 ? -27.177 12.597 29.898 1.00 86.75 846 SER A CA 1
ATOM 5991 C C . SER A 1 846 ? -27.968 11.286 29.914 1.00 86.75 846 SER A C 1
ATOM 5993 O O . SER A 1 846 ? -29.201 11.299 29.972 1.00 86.75 846 SER A O 1
ATOM 5995 N N . PRO A 1 847 ? -27.277 10.137 29.912 1.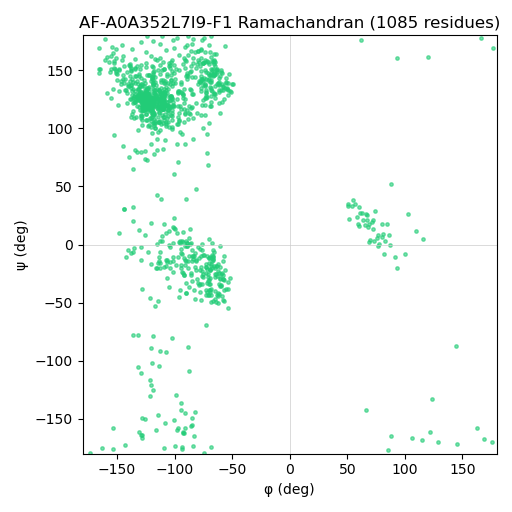00 89.88 847 PRO A N 1
ATOM 5996 C CA . PRO A 1 847 ? -27.935 8.850 30.050 1.00 89.88 847 PRO A CA 1
ATOM 5997 C C . PRO A 1 847 ? -28.664 8.758 31.395 1.00 89.88 847 PRO A C 1
ATOM 5999 O O . PRO A 1 847 ? -28.139 9.147 32.437 1.00 89.88 847 PRO A O 1
ATOM 6002 N N . ALA A 1 848 ? -29.873 8.193 31.375 1.00 92.31 848 ALA A N 1
ATOM 6003 C CA . ALA A 1 848 ? -30.670 7.990 32.586 1.00 92.31 848 ALA A CA 1
ATOM 6004 C C . ALA A 1 848 ? -30.023 6.998 33.569 1.00 92.31 848 ALA A C 1
ATOM 6006 O O . ALA A 1 848 ? -30.279 7.067 34.766 1.00 92.31 848 ALA A O 1
ATOM 6007 N N . TYR A 1 849 ? -29.193 6.083 33.059 1.00 96.44 849 TYR A N 1
ATOM 6008 C CA . TYR A 1 849 ? -28.526 5.037 33.824 1.00 96.44 849 TYR A CA 1
ATOM 6009 C C . TYR A 1 849 ? -27.025 5.039 33.523 1.00 96.44 849 TYR A C 1
ATOM 6011 O O . TYR A 1 849 ? -26.622 5.002 32.359 1.00 96.44 849 TYR A O 1
ATOM 6019 N N . ALA A 1 850 ? -26.200 5.016 34.569 1.00 97.44 850 ALA A N 1
ATOM 6020 C CA . ALA A 1 850 ? -24.756 4.836 34.444 1.00 97.44 850 ALA A CA 1
ATOM 6021 C C . ALA A 1 850 ? -24.398 3.397 34.040 1.00 97.44 850 ALA A C 1
ATOM 6023 O O . ALA A 1 850 ? -23.446 3.189 33.293 1.00 97.44 850 ALA A O 1
ATOM 6024 N N . VAL A 1 851 ? -25.182 2.407 34.490 1.00 98.44 851 VAL A N 1
ATOM 6025 C CA . VAL A 1 851 ? -25.111 1.024 33.994 1.00 98.44 851 VAL A CA 1
ATOM 6026 C C . VAL A 1 851 ? -26.517 0.530 33.668 1.00 98.44 851 VAL A C 1
ATOM 6028 O O . VAL A 1 851 ? -27.405 0.558 34.522 1.00 98.44 851 VAL A O 1
ATOM 6031 N N . TYR A 1 852 ? -26.715 0.075 32.435 1.00 97.94 852 TYR A N 1
ATOM 6032 C CA . TYR A 1 852 ? -28.014 -0.315 31.902 1.00 97.94 852 TYR A CA 1
ATOM 6033 C C . TYR A 1 852 ? -27.964 -1.701 31.255 1.00 97.94 852 TYR A C 1
ATOM 6035 O O . TYR A 1 852 ? -27.362 -1.892 30.199 1.00 97.94 852 TYR A O 1
ATOM 6043 N N . ALA A 1 853 ? -28.630 -2.668 31.875 1.00 97.94 853 ALA A N 1
ATOM 6044 C CA . ALA A 1 853 ? -28.729 -4.044 31.405 1.00 97.94 853 ALA A CA 1
ATOM 6045 C C . ALA A 1 853 ? -30.211 -4.473 31.376 1.00 97.94 853 ALA A C 1
ATOM 6047 O O . ALA A 1 853 ? -30.676 -5.143 32.291 1.00 97.94 853 ALA A O 1
ATOM 6048 N N . PRO A 1 854 ? -31.001 -4.089 30.361 1.00 96.44 854 PRO A N 1
ATOM 6049 C CA . PRO A 1 854 ? -32.445 -4.328 30.320 1.00 96.44 854 PRO A CA 1
ATOM 6050 C C . PRO A 1 854 ? -32.852 -5.715 29.799 1.00 96.44 854 PRO A C 1
ATOM 6052 O O . PRO A 1 854 ? -34.033 -6.049 29.850 1.00 96.44 854 PRO A O 1
ATOM 6055 N N . GLY A 1 855 ? -31.926 -6.505 29.245 1.00 95.69 855 GLY A N 1
ATOM 6056 C CA . GLY A 1 855 ? -32.244 -7.829 28.708 1.00 95.69 855 GLY A CA 1
ATOM 6057 C C . GLY A 1 855 ? -32.698 -8.777 29.815 1.00 95.69 855 GLY A C 1
ATOM 6058 O O . GLY A 1 855 ? -32.088 -8.811 30.874 1.00 95.69 855 GLY A O 1
ATOM 6059 N N . THR A 1 856 ? -33.757 -9.561 29.602 1.00 95.62 856 THR A N 1
ATOM 6060 C CA . THR A 1 856 ? -34.301 -10.477 30.623 1.00 95.62 856 THR A CA 1
ATOM 6061 C C . THR A 1 856 ? -33.205 -11.339 31.261 1.00 95.62 856 THR A C 1
ATOM 6063 O O . THR A 1 856 ? -32.341 -11.853 30.555 1.00 95.62 856 THR A O 1
ATOM 6066 N N . ASN A 1 857 ? -33.245 -11.522 32.585 1.00 94.88 857 ASN A N 1
ATOM 6067 C CA . ASN A 1 857 ? -32.231 -12.252 33.364 1.00 94.88 857 ASN A CA 1
ATOM 6068 C C . ASN A 1 857 ? -30.802 -11.684 33.283 1.00 94.88 857 ASN A C 1
ATOM 6070 O O . ASN A 1 857 ? -29.852 -12.392 33.612 1.00 94.88 857 ASN A O 1
ATOM 6074 N N . SER A 1 858 ? -30.625 -10.437 32.852 1.00 97.56 858 SER A N 1
ATOM 6075 C CA . SER A 1 858 ? -29.322 -9.780 32.894 1.00 97.56 858 SER A CA 1
ATOM 6076 C C . SER A 1 858 ? -28.852 -9.507 34.324 1.00 97.56 858 SER A C 1
ATOM 6078 O O . SER A 1 858 ? -29.655 -9.395 35.254 1.00 97.56 858 SER A O 1
ATOM 6080 N N . SER A 1 859 ? -27.548 -9.350 34.516 1.00 98.00 859 SER A N 1
ATOM 6081 C CA . SER A 1 859 ? -26.964 -9.046 35.818 1.00 98.00 859 SER A CA 1
ATOM 6082 C C . SER A 1 859 ? -25.928 -7.935 35.758 1.00 98.00 859 SER A C 1
ATOM 6084 O O . SER A 1 859 ? -25.141 -7.860 34.815 1.00 98.00 859 SER A O 1
ATOM 6086 N N . ILE A 1 860 ? -25.875 -7.131 36.816 1.00 98.75 860 ILE A N 1
ATOM 6087 C CA . ILE A 1 860 ? -24.791 -6.190 37.096 1.00 98.75 860 ILE A CA 1
ATOM 6088 C C . ILE A 1 860 ? -24.074 -6.657 38.363 1.00 98.75 860 ILE A C 1
ATOM 6090 O O . ILE A 1 860 ? -24.715 -6.840 39.395 1.00 98.75 860 ILE A O 1
ATOM 6094 N N . THR A 1 861 ? -22.753 -6.792 38.300 1.00 98.25 861 THR A N 1
ATOM 6095 C CA . THR A 1 861 ? -21.889 -7.096 39.443 1.00 98.25 861 THR A CA 1
ATOM 6096 C C . THR A 1 861 ? -20.844 -5.999 39.599 1.00 98.25 861 THR A C 1
ATOM 6098 O O . THR A 1 861 ? -20.065 -5.744 38.682 1.00 98.25 861 THR A O 1
ATOM 6101 N N . LEU A 1 862 ? -20.808 -5.359 40.764 1.00 97.50 862 LEU A N 1
ATOM 6102 C CA . LEU A 1 862 ? -19.748 -4.435 41.164 1.00 97.50 862 LEU A CA 1
ATOM 6103 C C . LEU A 1 862 ? -18.928 -5.090 42.266 1.00 97.50 862 LEU A C 1
ATOM 6105 O O . LEU A 1 862 ? -19.497 -5.519 43.268 1.00 97.50 862 LEU A O 1
ATOM 6109 N N . GLN A 1 863 ? -17.612 -5.150 42.115 1.00 93.88 863 GLN A N 1
ATOM 6110 C CA . GLN A 1 863 ? -16.757 -5.793 43.102 1.00 93.88 863 GLN A CA 1
ATOM 6111 C C . GLN A 1 863 ? -15.445 -5.044 43.328 1.00 93.88 863 GLN A C 1
ATOM 6113 O O . GLN A 1 863 ? -14.874 -4.437 42.421 1.00 93.88 863 GLN A O 1
ATOM 6118 N N . SER A 1 864 ? -14.944 -5.120 44.553 1.00 89.88 864 SER A N 1
ATOM 6119 C CA . SER A 1 864 ? -13.566 -4.736 44.848 1.00 89.88 864 SER A CA 1
ATOM 6120 C C . SER A 1 864 ? -12.616 -5.861 44.448 1.00 89.88 864 SER A C 1
ATOM 6122 O O . SER A 1 864 ? -12.887 -7.034 44.707 1.00 89.88 864 SER A O 1
ATOM 6124 N N . ALA A 1 865 ? -11.489 -5.506 43.839 1.00 86.00 865 ALA A N 1
ATOM 6125 C CA . ALA A 1 865 ? -10.449 -6.454 43.463 1.00 86.00 865 ALA A CA 1
ATOM 6126 C C . ALA A 1 865 ? -9.564 -6.845 44.663 1.00 86.00 865 ALA A C 1
ATOM 6128 O O . ALA A 1 865 ? -9.561 -6.201 45.717 1.00 86.00 865 ALA A O 1
ATOM 6129 N N . THR A 1 866 ? -8.767 -7.900 44.490 1.00 76.31 866 THR A N 1
ATOM 6130 C CA . THR A 1 866 ? -7.689 -8.259 45.422 1.00 76.31 866 THR A CA 1
ATOM 6131 C C . THR A 1 866 ? -6.650 -7.138 45.500 1.00 76.31 866 THR A C 1
ATOM 6133 O O . THR A 1 866 ? -6.344 -6.515 44.488 1.00 76.31 866 THR A O 1
ATOM 6136 N N . GLY A 1 867 ? -6.082 -6.882 46.684 1.00 77.19 867 GLY A N 1
ATOM 6137 C CA . GLY A 1 867 ? -5.122 -5.783 46.861 1.00 77.19 867 GLY A CA 1
ATOM 6138 C C . GLY A 1 867 ? -5.766 -4.391 46.863 1.00 77.19 867 GLY A C 1
ATOM 6139 O O . GLY A 1 867 ? -5.127 -3.420 46.471 1.00 77.19 867 GLY A O 1
ATOM 6140 N N . LEU A 1 868 ? -7.029 -4.291 47.290 1.00 83.69 868 LEU A N 1
ATOM 6141 C CA . LEU A 1 868 ? -7.788 -3.044 47.394 1.00 83.69 868 LEU A CA 1
ATOM 6142 C C . LEU A 1 868 ? -7.030 -1.949 48.170 1.00 83.69 868 LEU A C 1
ATOM 6144 O O . LEU A 1 868 ? -6.585 -2.185 49.292 1.00 83.69 868 LEU A O 1
ATOM 6148 N N . ARG A 1 869 ? -6.954 -0.733 47.626 1.00 86.94 869 ARG A N 1
ATOM 6149 C CA . ARG A 1 869 ? -6.408 0.450 48.305 1.00 86.94 869 ARG A CA 1
ATOM 6150 C C . ARG A 1 869 ? -7.244 0.804 49.541 1.00 86.94 869 ARG A C 1
ATOM 6152 O O . ARG A 1 869 ? -8.474 0.808 49.482 1.00 86.94 869 ARG A O 1
ATOM 6159 N N . THR A 1 870 ? -6.593 1.156 50.650 1.00 82.12 870 THR A N 1
ATOM 6160 C CA . THR A 1 870 ? -7.271 1.613 51.876 1.00 82.12 870 THR A CA 1
ATOM 6161 C C . THR A 1 870 ? -8.231 2.769 51.585 1.00 82.12 870 THR A C 1
ATOM 6163 O O . THR A 1 870 ? -7.892 3.675 50.821 1.00 82.12 870 THR A O 1
ATOM 6166 N N . ALA A 1 871 ? -9.411 2.736 52.214 1.00 79.81 871 ALA A N 1
ATOM 6167 C CA . ALA A 1 871 ? -10.489 3.713 52.038 1.00 79.81 871 ALA A CA 1
ATOM 6168 C C . ALA A 1 871 ? -11.099 3.764 50.621 1.00 79.81 871 ALA A C 1
ATOM 6170 O O . ALA A 1 871 ? -11.721 4.758 50.254 1.00 79.81 871 ALA A O 1
ATOM 6171 N N . SER A 1 872 ? -10.951 2.697 49.828 1.00 87.38 872 SER A N 1
ATOM 6172 C CA . SER A 1 872 ? -11.702 2.556 48.576 1.00 87.38 872 SER A CA 1
ATOM 6173 C C . SER A 1 872 ? -13.201 2.396 48.842 1.00 87.38 872 SER A C 1
ATOM 6175 O O . SER A 1 872 ? -13.622 1.743 49.797 1.00 87.38 872 SER A O 1
ATOM 6177 N N . GLU A 1 873 ? -14.015 2.956 47.957 1.00 91.81 873 GLU A N 1
ATOM 6178 C CA . GLU A 1 873 ? -15.474 2.986 48.070 1.00 91.81 873 GLU A CA 1
ATOM 6179 C C . GLU A 1 873 ? -16.107 2.529 46.748 1.00 91.81 873 GLU A C 1
ATOM 6181 O O . GLU A 1 873 ? -15.595 2.823 45.664 1.00 91.81 873 GLU A O 1
ATOM 6186 N N . ILE A 1 874 ? -17.239 1.826 46.834 1.00 96.00 874 ILE A N 1
ATOM 6187 C CA . ILE A 1 874 ? -18.183 1.688 45.722 1.00 96.00 874 ILE A CA 1
ATOM 6188 C C . ILE A 1 874 ? -19.271 2.740 45.933 1.00 96.00 874 ILE A C 1
ATOM 6190 O O . ILE A 1 874 ? -20.110 2.601 46.826 1.00 96.00 874 ILE A O 1
ATOM 6194 N N . ARG A 1 875 ? -19.248 3.798 45.119 1.00 96.31 875 ARG A N 1
ATOM 6195 C CA . ARG A 1 875 ? -20.142 4.950 45.239 1.00 96.31 875 ARG A CA 1
ATOM 6196 C C . ARG A 1 875 ? -21.009 5.135 44.007 1.00 96.31 875 ARG A C 1
ATOM 6198 O O . ARG A 1 875 ? -20.514 5.302 42.894 1.00 96.31 875 ARG A O 1
ATOM 6205 N N . ILE A 1 876 ? -22.315 5.191 44.217 1.00 97.94 876 ILE A N 1
ATOM 6206 C CA . ILE A 1 876 ? -23.300 5.348 43.154 1.00 97.94 876 ILE A CA 1
ATOM 6207 C C . ILE A 1 876 ? -24.045 6.667 43.362 1.00 97.94 876 ILE A C 1
ATOM 6209 O O . ILE A 1 876 ? -24.906 6.781 44.233 1.00 97.94 876 ILE A O 1
ATOM 6213 N N . ASP A 1 877 ? -23.702 7.665 42.547 1.00 97.06 877 ASP A N 1
ATOM 6214 C CA . ASP A 1 877 ? -24.372 8.966 42.506 1.00 97.06 877 ASP A CA 1
ATOM 6215 C C . ASP A 1 877 ? -25.474 9.024 41.408 1.00 97.06 877 ASP A C 1
ATOM 6217 O O . ASP A 1 877 ? -26.196 10.016 41.311 1.00 97.06 877 ASP A O 1
ATOM 6221 N N . SER A 1 878 ? -25.628 7.963 40.600 1.00 96.00 878 SER A N 1
ATOM 6222 C CA . SER A 1 878 ? -26.560 7.840 39.456 1.00 96.00 878 SER A CA 1
ATOM 6223 C C . SER A 1 878 ? -27.428 6.568 39.542 1.00 96.00 878 SER A C 1
ATOM 6225 O O . SER A 1 878 ? -27.527 5.951 40.599 1.00 96.00 878 SER A O 1
ATOM 6227 N N . ALA A 1 879 ? -28.077 6.151 38.452 1.00 96.81 879 ALA A N 1
ATOM 6228 C CA . ALA A 1 879 ? -28.940 4.971 38.423 1.00 96.81 879 ALA A CA 1
ATOM 6229 C C . ALA A 1 879 ? -28.282 3.745 37.766 1.00 96.81 879 ALA A C 1
ATOM 6231 O O . ALA A 1 879 ? -27.608 3.852 36.738 1.00 96.81 879 ALA A O 1
ATOM 6232 N N . LEU A 1 880 ? -28.543 2.567 38.331 1.00 98.38 880 LEU A N 1
ATOM 6233 C CA . LEU A 1 880 ? -28.218 1.247 37.792 1.00 98.38 880 LEU A CA 1
ATOM 6234 C C . LEU A 1 880 ? -29.512 0.455 37.582 1.00 98.38 880 LEU A C 1
ATOM 6236 O O . LEU A 1 880 ? -30.338 0.390 38.493 1.00 98.38 880 LEU A O 1
ATOM 6240 N N . LEU A 1 881 ? -29.657 -0.187 36.420 1.00 98.12 881 LEU A N 1
ATOM 6241 C CA . LEU A 1 881 ? -30.770 -1.099 36.140 1.00 98.12 881 LEU A CA 1
ATOM 6242 C C . LEU A 1 881 ? -30.274 -2.415 35.554 1.00 98.12 881 LEU A C 1
ATOM 6244 O O . LEU A 1 881 ? -29.617 -2.419 34.513 1.00 98.12 881 LEU A O 1
ATOM 6248 N N . ALA A 1 882 ? -30.675 -3.522 36.178 1.00 98.19 882 ALA A N 1
ATOM 6249 C CA . ALA A 1 882 ? -30.595 -4.865 35.608 1.00 98.19 882 ALA A CA 1
ATOM 6250 C C . ALA A 1 882 ? -32.002 -5.469 35.506 1.00 98.19 882 ALA A C 1
ATOM 6252 O O . ALA A 1 882 ? -32.825 -5.276 36.396 1.00 98.19 882 ALA A O 1
ATOM 6253 N N . ALA A 1 883 ? -32.314 -6.236 34.464 1.00 97.19 883 ALA A N 1
ATOM 6254 C CA . ALA A 1 883 ? -33.578 -6.964 34.445 1.00 97.19 883 ALA A CA 1
ATOM 6255 C C . ALA A 1 883 ? -33.567 -8.094 35.485 1.00 97.19 883 ALA A C 1
ATOM 6257 O O . ALA A 1 883 ? -34.552 -8.285 36.187 1.00 97.19 883 ALA A O 1
ATOM 6258 N N . GLY A 1 884 ? -32.447 -8.810 35.617 1.00 97.31 884 GLY A N 1
ATOM 6259 C CA . GLY A 1 884 ? -32.221 -9.802 36.666 1.00 97.31 884 GLY A CA 1
ATOM 6260 C C . GLY A 1 884 ? -31.636 -9.170 37.928 1.00 97.31 884 GLY A C 1
ATOM 6261 O O . GLY A 1 884 ? -32.351 -8.496 38.662 1.00 97.31 884 GLY A O 1
ATOM 6262 N N . ASN A 1 885 ? -30.358 -9.427 38.214 1.00 97.88 885 ASN A N 1
ATOM 6263 C CA . ASN A 1 885 ? -29.751 -9.152 39.523 1.00 97.88 885 ASN A CA 1
ATOM 6264 C C . ASN A 1 885 ? -28.803 -7.945 39.515 1.00 97.88 885 ASN A C 1
ATOM 6266 O O . ASN A 1 885 ? -28.037 -7.760 38.571 1.00 97.88 885 ASN A O 1
ATOM 6270 N N . VAL A 1 886 ? -28.776 -7.192 40.614 1.00 98.56 886 VAL A N 1
ATOM 6271 C CA . VAL A 1 886 ? -27.702 -6.240 40.935 1.00 98.56 886 VAL A CA 1
ATOM 6272 C C . VAL A 1 886 ? -26.965 -6.749 42.170 1.00 98.56 886 VAL A C 1
ATOM 6274 O O . VAL A 1 886 ? -27.542 -6.841 43.252 1.00 98.56 886 VAL A O 1
ATOM 6277 N N . THR A 1 887 ? -25.682 -7.056 42.017 1.00 97.75 887 THR A N 1
ATOM 6278 C CA . THR A 1 887 ? -24.823 -7.592 43.074 1.00 97.75 887 THR A CA 1
ATOM 6279 C C . THR A 1 887 ? -23.668 -6.634 43.341 1.00 97.75 887 THR A C 1
ATOM 6281 O O . THR A 1 887 ? -22.969 -6.217 42.422 1.00 97.75 887 THR A O 1
ATOM 6284 N N . ILE A 1 888 ? -23.434 -6.306 44.607 1.00 96.56 888 ILE A N 1
ATOM 6285 C CA . ILE A 1 888 ? -22.316 -5.480 45.061 1.00 96.56 888 ILE A CA 1
ATOM 6286 C C . ILE A 1 888 ? -21.513 -6.286 46.086 1.00 96.56 888 ILE A C 1
ATOM 6288 O O . ILE A 1 888 ? -22.041 -6.714 47.114 1.00 96.56 888 ILE A O 1
ATOM 6292 N N . GLN A 1 889 ? -20.232 -6.499 45.795 1.00 92.56 889 GLN A N 1
ATOM 6293 C CA . GLN A 1 889 ? -19.279 -7.246 46.617 1.00 92.56 889 GLN A CA 1
ATOM 6294 C C . GLN A 1 889 ? -18.108 -6.335 46.992 1.00 92.56 889 GLN A C 1
ATOM 6296 O O . GLN A 1 889 ? -17.086 -6.275 46.312 1.00 92.56 889 GLN A O 1
ATOM 6301 N N . ALA A 1 890 ? -18.262 -5.585 48.078 1.00 86.31 890 ALA A N 1
ATOM 6302 C CA . ALA A 1 890 ? -17.315 -4.532 48.433 1.00 86.31 890 ALA A CA 1
ATOM 6303 C C . ALA A 1 890 ? -15.995 -5.063 49.034 1.00 86.31 890 ALA A C 1
ATOM 6305 O O . ALA A 1 890 ? -14.976 -4.390 48.926 1.00 86.31 890 ALA A O 1
ATOM 6306 N N . ASN A 1 891 ? -15.958 -6.270 49.606 1.00 77.88 891 ASN A N 1
ATOM 6307 C CA . ASN A 1 891 ? -14.709 -6.913 50.034 1.00 77.88 891 ASN A CA 1
ATOM 6308 C C . ASN A 1 891 ? -14.838 -8.447 50.007 1.00 77.88 891 ASN A C 1
ATOM 6310 O O . ASN A 1 891 ? -15.281 -9.042 50.990 1.00 77.88 891 ASN A O 1
ATOM 6314 N N . PRO A 1 892 ? -14.436 -9.111 48.915 1.00 62.09 892 PRO A N 1
ATOM 6315 C CA . PRO A 1 892 ? -14.486 -10.569 48.836 1.00 62.09 892 PRO A CA 1
ATOM 6316 C C . PRO A 1 892 ? -13.375 -11.288 49.636 1.00 62.09 892 PRO A C 1
ATOM 6318 O O . PRO A 1 892 ? -13.446 -12.507 49.766 1.00 62.09 892 PRO A O 1
ATOM 6321 N N . ALA A 1 893 ? -12.361 -10.583 50.178 1.00 56.22 893 ALA A N 1
ATOM 6322 C CA . ALA A 1 893 ? -11.124 -11.192 50.708 1.00 56.22 893 ALA A CA 1
ATOM 6323 C C . ALA A 1 893 ? -10.681 -10.741 52.126 1.00 56.22 893 ALA A C 1
ATOM 6325 O O . ALA A 1 893 ? -9.569 -11.044 52.549 1.00 56.22 893 ALA A O 1
ATOM 6326 N N . GLY A 1 894 ? -11.530 -10.048 52.890 1.00 59.19 894 GLY A N 1
ATOM 6327 C CA . GLY A 1 894 ? -11.426 -9.988 54.357 1.00 59.19 894 GLY A CA 1
ATOM 6328 C C . GLY A 1 894 ? -10.279 -9.183 54.992 1.00 59.19 894 GLY A C 1
ATOM 6329 O O . GLY A 1 894 ? -9.996 -9.420 56.163 1.00 59.19 894 GLY A O 1
ATOM 6330 N N . SER A 1 895 ? -9.602 -8.243 54.310 1.00 54.38 895 SER A N 1
ATOM 6331 C CA . SER A 1 895 ? -8.492 -7.501 54.968 1.00 54.38 895 SER A CA 1
ATOM 6332 C C . SER A 1 895 ? -8.378 -5.990 54.724 1.00 54.38 895 SER A C 1
ATOM 6334 O O . SER A 1 895 ? -7.616 -5.354 55.442 1.00 54.38 895 SER A O 1
ATOM 6336 N N . ASN A 1 896 ? -9.169 -5.377 53.830 1.00 61.34 896 ASN A N 1
ATOM 6337 C CA . ASN A 1 896 ? -9.174 -3.918 53.626 1.00 61.34 896 ASN A CA 1
ATOM 6338 C C . ASN A 1 896 ? -10.606 -3.353 53.711 1.00 61.34 896 ASN A C 1
ATOM 6340 O O . ASN A 1 896 ? -11.548 -3.942 53.183 1.00 61.34 896 ASN A O 1
ATOM 6344 N N . VAL A 1 897 ? -10.777 -2.222 54.402 1.00 65.25 897 VAL A N 1
ATOM 6345 C CA . VAL A 1 897 ? -12.083 -1.598 54.682 1.00 65.25 897 VAL A CA 1
ATOM 6346 C C . VAL A 1 897 ? -12.620 -0.908 53.424 1.00 65.25 897 VAL A C 1
ATOM 6348 O O . VAL A 1 897 ? -12.188 0.199 53.104 1.00 65.25 897 VAL A O 1
ATOM 6351 N N . ALA A 1 898 ? -13.551 -1.556 52.716 1.00 79.88 898 ALA A N 1
ATOM 6352 C CA . ALA A 1 898 ? -14.293 -0.948 51.611 1.00 79.88 898 ALA A CA 1
ATOM 6353 C C . ALA A 1 898 ? -15.707 -0.549 52.048 1.00 79.88 898 ALA A C 1
ATOM 6355 O O . ALA A 1 898 ? -16.389 -1.328 52.717 1.00 79.88 898 ALA A O 1
ATOM 6356 N N . ALA A 1 899 ? -16.160 0.636 51.651 1.00 90.19 899 ALA A N 1
ATOM 6357 C CA . ALA A 1 899 ? -17.516 1.114 51.924 1.00 90.19 899 ALA A CA 1
ATOM 6358 C C . ALA A 1 899 ? -18.407 1.020 50.678 1.00 90.19 899 ALA A C 1
ATOM 6360 O O . ALA A 1 899 ? -17.923 1.126 49.548 1.00 90.19 899 ALA A O 1
ATOM 6361 N N . PHE A 1 900 ? -19.715 0.855 50.883 1.00 95.69 900 PHE A N 1
ATOM 6362 C CA . PHE A 1 900 ? -20.721 1.057 49.842 1.00 95.69 900 PHE A CA 1
ATOM 6363 C C . PHE A 1 900 ? -21.577 2.284 50.165 1.00 95.69 900 PHE A C 1
ATOM 6365 O O . PHE A 1 900 ? -22.096 2.411 51.276 1.00 95.69 900 PHE A O 1
ATOM 6372 N N . ASN A 1 901 ? -21.756 3.162 49.179 1.00 96.50 901 ASN A N 1
ATOM 6373 C CA . ASN A 1 901 ? -22.521 4.394 49.319 1.00 96.50 901 ASN A CA 1
ATOM 6374 C C . ASN A 1 901 ? -23.445 4.620 48.125 1.00 96.50 901 ASN A C 1
ATOM 6376 O O . ASN A 1 901 ? -23.006 4.725 46.976 1.00 96.50 901 ASN A O 1
ATOM 6380 N N . LEU A 1 902 ? -24.733 4.747 48.413 1.00 97.25 902 LEU A N 1
ATOM 6381 C CA . LEU A 1 902 ? -25.740 5.192 47.468 1.00 97.25 902 LEU A CA 1
ATOM 6382 C C . LEU A 1 902 ? -26.140 6.623 47.825 1.00 97.25 902 LEU A C 1
ATOM 6384 O O . LEU A 1 902 ? -26.698 6.869 48.898 1.00 97.25 902 LEU A O 1
ATOM 6388 N N . SER A 1 903 ? -25.868 7.571 46.931 1.00 96.19 903 SER A N 1
ATOM 6389 C CA . SER A 1 903 ? -26.200 8.980 47.157 1.00 96.19 903 SER A CA 1
ATOM 6390 C C . SER A 1 903 ? -27.716 9.220 47.108 1.00 96.19 903 SER A C 1
ATOM 6392 O O . SER A 1 903 ? -28.477 8.350 46.694 1.00 96.19 903 SER A O 1
ATOM 6394 N N . ALA A 1 904 ? -28.167 10.425 47.474 1.00 94.12 904 ALA A N 1
ATOM 6395 C CA . ALA A 1 904 ? -29.584 10.796 47.396 1.00 94.12 904 ALA A CA 1
ATOM 6396 C C . ALA A 1 904 ? -30.172 10.733 45.971 1.00 94.12 904 ALA A C 1
ATOM 6398 O O . ALA A 1 904 ? -31.356 10.454 45.806 1.00 94.12 904 ALA A O 1
ATOM 6399 N N . SER A 1 905 ? -29.353 10.970 44.941 1.00 92.12 905 SER A N 1
ATOM 6400 C CA . SER A 1 905 ? -29.734 10.796 43.532 1.00 92.12 905 SER A CA 1
ATOM 6401 C C . SER A 1 905 ? -29.499 9.372 43.021 1.00 92.12 905 SER A C 1
ATOM 6403 O O . SER A 1 905 ? -29.924 9.036 41.916 1.00 92.12 905 SER A O 1
ATOM 6405 N N . GLY A 1 906 ? -28.812 8.542 43.806 1.00 96.06 906 GLY A N 1
ATOM 6406 C CA . GLY A 1 906 ? -28.473 7.176 43.459 1.00 96.06 906 GLY A CA 1
ATOM 6407 C C . GLY A 1 906 ? -29.698 6.261 43.417 1.00 96.06 906 GLY A C 1
ATOM 6408 O O . GLY A 1 906 ? -30.571 6.322 44.289 1.00 96.06 906 GLY A O 1
ATOM 6409 N N . LYS A 1 907 ? -29.751 5.364 42.427 1.00 97.06 907 LYS A N 1
ATOM 6410 C CA . LYS A 1 907 ? -30.813 4.354 42.303 1.00 97.06 907 LYS A CA 1
ATOM 6411 C C . LYS A 1 907 ? -30.251 2.987 41.921 1.00 97.06 907 LYS A C 1
ATOM 6413 O O . LYS A 1 907 ? -29.503 2.885 40.955 1.00 97.06 907 LYS A O 1
ATOM 6418 N N . LEU A 1 908 ? -30.663 1.934 42.624 1.00 98.12 908 LEU A N 1
ATOM 6419 C CA . LEU A 1 908 ? -30.477 0.542 42.206 1.00 98.12 908 LEU A CA 1
ATOM 6420 C C . LEU A 1 908 ? -31.841 -0.061 41.865 1.00 98.12 908 LEU A C 1
ATOM 6422 O O . LEU A 1 908 ? -32.755 -0.033 42.690 1.00 98.12 908 LEU A O 1
ATOM 6426 N N . GLU A 1 909 ? -31.988 -0.596 40.657 1.00 97.38 909 GLU A N 1
ATOM 6427 C CA . GLU A 1 909 ? -33.264 -1.086 40.141 1.00 97.38 909 GLU A CA 1
ATOM 6428 C C . GLU A 1 909 ? -33.135 -2.481 39.527 1.00 97.38 909 GLU A C 1
ATOM 6430 O O . GLU A 1 909 ? -32.232 -2.749 38.731 1.00 97.38 909 GLU A O 1
ATOM 6435 N N . THR A 1 910 ? -34.077 -3.358 39.877 1.00 97.69 910 THR A N 1
ATOM 6436 C CA . THR A 1 910 ? -34.262 -4.658 39.226 1.00 97.69 910 THR A CA 1
ATOM 6437 C C . THR A 1 910 ? -35.708 -4.891 38.797 1.00 97.69 910 THR A C 1
ATOM 6439 O O . THR A 1 910 ? -36.657 -4.485 39.479 1.00 97.69 910 THR A O 1
ATOM 6442 N N . GLN A 1 911 ? -35.888 -5.550 37.649 1.00 95.19 911 GLN A N 1
ATOM 6443 C CA . GLN A 1 911 ? -37.217 -5.852 37.097 1.00 95.19 911 GLN A CA 1
ATOM 6444 C C . GLN A 1 911 ? -37.761 -7.197 37.586 1.00 95.19 911 GLN A C 1
ATOM 6446 O O . GLN A 1 911 ? -38.939 -7.294 37.913 1.00 95.19 911 GLN A O 1
ATOM 6451 N N . SER A 1 912 ? -36.922 -8.231 37.644 1.00 93.19 912 SER A N 1
ATOM 6452 C CA . SER A 1 912 ? -37.332 -9.580 38.041 1.00 93.19 912 SER A CA 1
ATOM 6453 C C . SER A 1 912 ? -36.386 -10.288 39.015 1.00 93.19 912 SER A C 1
ATOM 6455 O O . SER A 1 912 ? -36.714 -11.382 39.470 1.00 93.19 912 SER A O 1
ATOM 6457 N N . GLY A 1 913 ? -35.220 -9.712 39.323 1.00 95.56 913 GLY A N 1
ATOM 6458 C CA . GLY A 1 913 ? -34.234 -10.315 40.224 1.00 95.56 913 GLY A CA 1
ATOM 6459 C C . GLY A 1 913 ? -33.988 -9.523 41.504 1.00 95.56 913 GLY A C 1
ATOM 6460 O O . GLY A 1 913 ? -34.830 -8.744 41.950 1.00 95.56 913 GLY A O 1
ATOM 6461 N N . ASN A 1 914 ? -32.843 -9.797 42.123 1.00 97.69 914 ASN A N 1
ATOM 6462 C CA . ASN A 1 914 ? -32.511 -9.366 43.476 1.00 97.69 914 ASN A CA 1
ATOM 6463 C C . ASN A 1 914 ? -31.506 -8.211 43.473 1.00 97.69 914 ASN A C 1
ATOM 6465 O O . ASN A 1 914 ? -30.661 -8.111 42.580 1.00 97.69 914 ASN A O 1
ATOM 6469 N N . ILE A 1 915 ? -31.536 -7.401 44.530 1.00 98.44 915 ILE A N 1
ATOM 6470 C CA . ILE A 1 915 ? -30.456 -6.469 44.867 1.00 98.44 915 ILE A CA 1
ATOM 6471 C C . ILE A 1 915 ? -29.722 -7.028 46.085 1.00 98.44 915 ILE A C 1
ATOM 6473 O O . ILE A 1 915 ? -30.326 -7.197 47.142 1.00 98.44 915 ILE A O 1
ATOM 6477 N N . ALA A 1 916 ? -28.426 -7.302 45.958 1.00 97.69 916 ALA A N 1
ATOM 6478 C CA . ALA A 1 916 ? -27.608 -7.838 47.041 1.00 97.69 916 ALA A CA 1
ATOM 6479 C C . ALA A 1 916 ? -26.343 -6.999 47.243 1.00 97.69 916 ALA A C 1
ATOM 6481 O O . ALA A 1 916 ? -25.555 -6.830 46.316 1.00 97.69 916 ALA A O 1
ATOM 6482 N N . VAL A 1 917 ? -26.121 -6.515 48.464 1.00 96.38 917 VAL A N 1
ATOM 6483 C CA . VAL A 1 917 ? -24.886 -5.845 48.893 1.00 96.38 917 VAL A CA 1
ATOM 6484 C C . VAL A 1 917 ? -24.242 -6.681 49.990 1.00 96.38 917 VAL A C 1
ATOM 6486 O O . VAL A 1 917 ? -24.888 -7.011 50.982 1.00 96.38 917 VAL A O 1
ATOM 6489 N N . SER A 1 918 ? -22.975 -7.040 49.809 1.00 91.88 918 SER A N 1
ATOM 6490 C CA . SER A 1 918 ? -22.227 -7.893 50.736 1.00 91.88 918 SER A CA 1
ATOM 6491 C C . SER A 1 918 ? -20.751 -7.504 50.814 1.00 91.88 918 SER A C 1
ATOM 6493 O O . SER A 1 918 ? -20.210 -6.849 49.918 1.00 91.88 918 SER A O 1
ATOM 6495 N N . GLY A 1 919 ? -20.093 -7.898 51.907 1.00 86.38 919 GLY A N 1
ATOM 6496 C CA . GLY A 1 919 ? -18.668 -7.647 52.136 1.00 86.38 919 GLY A CA 1
ATOM 6497 C C . GLY A 1 919 ? -18.320 -6.176 52.390 1.00 86.38 919 GLY A C 1
ATOM 6498 O O . GLY A 1 919 ? -17.151 -5.844 52.514 1.00 86.38 919 GLY A O 1
ATOM 6499 N N . ALA A 1 920 ? -19.293 -5.269 52.464 1.00 89.88 920 ALA A N 1
ATOM 6500 C CA . ALA A 1 920 ? -19.016 -3.875 52.788 1.00 89.88 920 ALA A CA 1
ATOM 6501 C C . ALA A 1 920 ? -18.681 -3.741 54.273 1.00 89.88 920 ALA A C 1
ATOM 6503 O O . ALA A 1 920 ? -19.365 -4.315 55.117 1.00 89.88 920 ALA A O 1
ATOM 6504 N N . ASN A 1 921 ? -17.655 -2.961 54.608 1.00 89.19 921 ASN A N 1
ATOM 6505 C CA . ASN A 1 921 ? -17.407 -2.591 55.996 1.00 89.19 921 ASN A CA 1
ATOM 6506 C C . ASN A 1 921 ? -18.565 -1.746 56.522 1.00 89.19 921 ASN A C 1
ATOM 6508 O O . ASN A 1 921 ? -19.132 -2.068 57.554 1.00 89.19 921 ASN A O 1
ATOM 6512 N N . SER A 1 922 ? -18.954 -0.721 55.766 1.00 92.56 922 SER A N 1
ATOM 6513 C CA . SER A 1 922 ? -20.145 0.074 56.041 1.00 92.56 922 SER A CA 1
ATOM 6514 C C . SER A 1 922 ? -21.012 0.233 54.797 1.00 92.56 922 SER A C 1
ATOM 6516 O O . SER A 1 922 ? -20.507 0.301 53.670 1.00 92.56 922 SER A O 1
ATOM 6518 N N . ILE A 1 923 ? -22.326 0.287 55.009 1.00 96.44 923 ILE A N 1
ATOM 6519 C CA . ILE A 1 923 ? -23.331 0.566 53.981 1.00 96.44 923 ILE A CA 1
ATOM 6520 C C . ILE A 1 923 ? -24.019 1.882 54.326 1.00 96.44 923 ILE A C 1
ATOM 6522 O O . ILE A 1 923 ? -24.612 2.019 55.392 1.00 96.44 923 ILE A O 1
ATOM 6526 N N . VAL A 1 924 ? -23.997 2.841 53.405 1.00 96.75 924 VAL A N 1
ATOM 6527 C CA . VAL A 1 924 ? -24.786 4.072 53.503 1.00 96.75 924 VAL A CA 1
ATOM 6528 C C . VAL A 1 924 ? -25.721 4.141 52.308 1.00 96.75 924 VAL A C 1
ATOM 6530 O O . VAL A 1 924 ? -25.280 4.267 51.170 1.00 96.75 924 VAL A O 1
ATOM 6533 N N . SER A 1 925 ? -27.025 4.084 52.554 1.00 96.69 925 SER A N 1
ATOM 6534 C CA . SER A 1 925 ? -28.034 4.352 51.534 1.00 96.69 925 SER A CA 1
ATOM 6535 C C . SER A 1 925 ? -28.716 5.670 51.839 1.00 96.69 925 SER A C 1
ATOM 6537 O O . SER A 1 925 ? -29.368 5.797 52.873 1.00 96.69 925 SER A O 1
ATOM 6539 N N . ASN A 1 926 ? -28.630 6.629 50.922 1.00 96.44 926 ASN A N 1
ATOM 6540 C CA . ASN A 1 926 ? -29.448 7.846 50.905 1.00 96.44 926 ASN A CA 1
ATOM 6541 C C . ASN A 1 926 ? -30.425 7.885 49.718 1.00 96.44 926 ASN A C 1
ATOM 6543 O O . ASN A 1 926 ? -31.229 8.809 49.637 1.00 96.44 926 ASN A O 1
ATOM 6547 N N . GLY A 1 927 ? -30.327 6.916 48.804 1.00 95.75 927 GLY A N 1
ATOM 6548 C CA . GLY A 1 927 ? -31.067 6.868 47.547 1.00 95.75 927 GLY A CA 1
ATOM 6549 C C . GLY A 1 927 ? -32.154 5.798 47.504 1.00 95.75 927 GLY A C 1
ATOM 6550 O O . GLY A 1 927 ? -32.715 5.385 48.518 1.00 95.75 927 GLY A O 1
ATOM 6551 N N . THR A 1 928 ? -32.471 5.339 46.297 1.00 96.56 928 THR A N 1
ATOM 6552 C CA . THR A 1 928 ? -33.589 4.415 46.067 1.00 96.56 928 THR A CA 1
ATOM 6553 C C . THR A 1 928 ? -33.104 3.009 45.710 1.00 96.56 928 THR A C 1
ATOM 6555 O O . THR A 1 928 ? -32.314 2.838 44.785 1.00 96.56 928 THR A O 1
ATOM 6558 N N . LEU A 1 929 ? -33.623 1.986 46.390 1.00 97.69 929 LEU A N 1
ATOM 6559 C CA . LEU A 1 929 ? -33.461 0.578 46.019 1.00 97.69 929 LEU A CA 1
ATOM 6560 C C . LEU A 1 929 ? -34.836 0.006 45.663 1.00 97.69 929 LEU A C 1
ATOM 6562 O O . LEU A 1 929 ? -35.745 0.013 46.495 1.00 97.69 929 LEU A O 1
ATOM 6566 N N . VAL A 1 930 ? -34.995 -0.502 44.440 1.00 97.44 930 VAL A N 1
ATOM 6567 C CA . VAL A 1 930 ? -36.250 -1.109 43.969 1.00 97.44 930 VAL A CA 1
ATOM 6568 C C . VAL A 1 930 ? -35.982 -2.482 43.375 1.00 97.44 930 VAL A C 1
ATOM 6570 O O . VAL A 1 930 ? -35.351 -2.591 42.324 1.00 97.44 930 VAL A O 1
ATOM 6573 N N . ALA A 1 931 ? -36.517 -3.524 44.005 1.00 96.94 931 ALA A N 1
ATOM 6574 C CA . ALA A 1 931 ? -36.633 -4.841 43.394 1.00 96.94 931 ALA A CA 1
ATOM 6575 C C . ALA A 1 931 ? -38.102 -5.130 43.093 1.00 96.94 931 ALA A C 1
ATOM 6577 O O . ALA A 1 931 ? -38.907 -5.299 44.003 1.00 96.94 931 ALA A O 1
ATOM 6578 N N . THR A 1 932 ? -38.473 -5.149 41.812 1.00 95.06 932 THR A N 1
ATOM 6579 C CA . THR A 1 932 ? -39.892 -5.196 41.412 1.00 95.06 932 THR A CA 1
ATOM 6580 C C . THR A 1 932 ? -40.554 -6.536 41.745 1.00 95.06 932 THR A C 1
ATOM 6582 O O . THR A 1 932 ? -41.747 -6.564 42.032 1.00 95.06 932 THR A O 1
ATOM 6585 N N . SER A 1 933 ? -39.799 -7.640 41.766 1.00 92.94 933 SER A N 1
ATOM 6586 C CA . SER A 1 933 ? -40.305 -8.951 42.208 1.00 92.94 933 SER A CA 1
ATOM 6587 C C . SER A 1 933 ? -39.318 -9.801 43.014 1.00 92.94 933 SER A C 1
ATOM 6589 O O . SER A 1 933 ? -39.728 -10.830 43.544 1.00 92.94 933 SER A O 1
ATOM 6591 N N . GLY A 1 934 ? -38.037 -9.427 43.086 1.00 94.94 934 GLY A N 1
ATOM 6592 C CA . GLY A 1 934 ? -37.022 -10.153 43.856 1.00 94.94 934 GLY A CA 1
ATOM 6593 C C . GLY A 1 934 ? -36.740 -9.520 45.213 1.00 94.94 934 GLY A C 1
ATOM 6594 O O . GLY A 1 934 ? -37.429 -8.594 45.639 1.00 94.94 934 GLY A O 1
ATOM 6595 N N . THR A 1 935 ? -35.738 -10.036 45.916 1.00 97.31 935 THR A N 1
ATOM 6596 C CA . THR A 1 935 ? -35.393 -9.625 47.282 1.00 97.31 935 THR A CA 1
ATOM 6597 C C . THR A 1 935 ? -34.362 -8.500 47.310 1.00 97.31 935 THR A C 1
ATOM 6599 O O . THR A 1 935 ? -33.602 -8.304 46.360 1.00 97.31 935 THR A O 1
ATOM 6602 N N . ILE A 1 936 ? -34.304 -7.778 48.428 1.00 98.38 936 ILE A N 1
ATOM 6603 C CA . ILE A 1 936 ? -33.220 -6.839 48.733 1.00 98.38 936 ILE A CA 1
ATOM 6604 C C . ILE A 1 936 ? -32.466 -7.354 49.959 1.00 98.38 936 ILE A C 1
ATOM 6606 O O . ILE A 1 936 ? -33.076 -7.596 50.998 1.00 98.38 936 ILE A O 1
ATOM 6610 N N . THR A 1 937 ? -31.148 -7.504 49.849 1.00 98.06 937 THR A N 1
ATOM 6611 C CA . THR A 1 937 ? -30.275 -7.948 50.943 1.00 98.06 937 THR A CA 1
ATOM 6612 C C . THR A 1 937 ? -29.115 -6.976 51.125 1.00 98.06 937 THR A C 1
ATOM 6614 O O . THR A 1 937 ? -28.359 -6.748 50.182 1.00 98.06 937 THR A O 1
ATOM 6617 N N . LEU A 1 938 ? -28.957 -6.418 52.326 1.00 97.56 938 LEU A N 1
ATOM 6618 C CA . LEU A 1 938 ? -27.862 -5.516 52.696 1.00 97.56 938 LEU A CA 1
ATOM 6619 C C . LEU A 1 938 ? -27.092 -6.099 53.883 1.00 97.56 938 LEU A C 1
ATOM 6621 O O . LEU A 1 938 ? -27.604 -6.105 54.998 1.00 97.56 938 LEU A O 1
ATOM 6625 N N . ASN A 1 939 ? -25.870 -6.573 53.646 1.00 94.75 939 ASN A N 1
ATOM 6626 C CA . ASN A 1 939 ? -25.035 -7.191 54.674 1.00 94.75 939 ASN A CA 1
ATOM 6627 C C . ASN A 1 939 ? -23.722 -6.409 54.840 1.00 94.75 939 ASN A C 1
ATOM 6629 O O . ASN A 1 939 ? -22.882 -6.418 53.930 1.00 94.75 939 ASN A O 1
ATOM 6633 N N . SER A 1 940 ? -23.536 -5.765 55.996 1.00 93.62 940 SER A N 1
ATOM 6634 C CA . SER A 1 940 ? -22.306 -5.048 56.366 1.00 93.62 940 SER A CA 1
ATOM 6635 C C . SER A 1 940 ? -21.540 -5.750 57.489 1.00 93.62 940 SER A C 1
ATOM 6637 O O . SER A 1 940 ? -22.124 -6.403 58.348 1.00 93.62 940 SER A O 1
ATOM 6639 N N . ILE A 1 941 ? -20.214 -5.594 57.492 1.00 90.50 941 ILE A N 1
ATOM 6640 C CA . ILE A 1 941 ? -19.325 -6.104 58.551 1.00 90.50 941 ILE A CA 1
ATOM 6641 C C . ILE A 1 941 ? -19.411 -5.219 59.804 1.00 90.50 941 ILE A C 1
ATOM 6643 O O . ILE A 1 941 ? -19.318 -5.729 60.914 1.00 90.50 941 ILE A O 1
ATOM 6647 N N . ALA A 1 9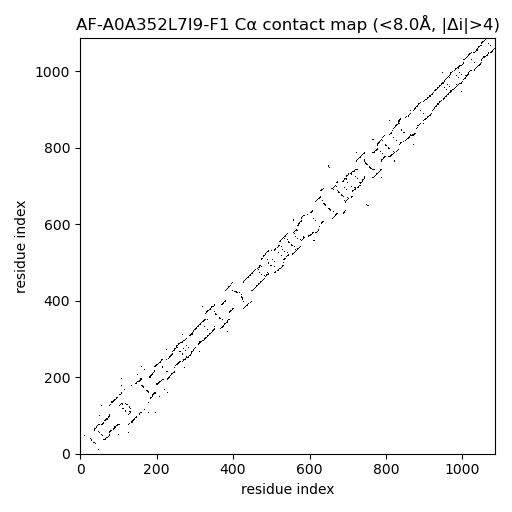42 ? -19.603 -3.912 59.626 1.00 92.25 942 ALA A N 1
ATOM 6648 C CA . ALA A 1 942 ? -19.866 -2.940 60.680 1.00 92.25 942 ALA A CA 1
ATOM 6649 C C . ALA A 1 942 ? -21.228 -2.275 60.414 1.00 92.25 942 ALA A C 1
ATOM 6651 O O . ALA A 1 942 ? -22.236 -2.981 60.313 1.00 92.25 942 ALA A O 1
ATOM 6652 N N . ASP A 1 943 ? -21.268 -0.954 60.246 1.00 94.12 943 ASP A N 1
ATOM 6653 C CA . ASP A 1 943 ? -22.512 -0.182 60.291 1.00 94.12 943 ASP A CA 1
ATOM 6654 C C . ASP A 1 943 ? -23.301 -0.181 58.975 1.00 94.12 943 ASP A C 1
ATOM 6656 O O . ASP A 1 943 ? -22.742 -0.076 57.878 1.00 94.12 943 ASP A O 1
ATOM 6660 N N . THR A 1 944 ? -24.628 -0.187 59.085 1.00 96.88 944 THR A N 1
ATOM 6661 C CA . THR A 1 944 ? -25.546 0.127 57.984 1.00 96.88 944 THR A CA 1
ATOM 6662 C C . THR A 1 944 ? -26.403 1.340 58.350 1.00 96.88 944 THR A C 1
ATOM 6664 O O . THR A 1 944 ? -27.073 1.366 59.376 1.00 96.88 944 THR A O 1
ATOM 6667 N N . THR A 1 945 ? -26.421 2.358 57.490 1.00 97.44 945 THR A N 1
ATOM 6668 C CA . THR A 1 945 ? -27.250 3.561 57.639 1.00 97.44 945 THR A CA 1
ATOM 6669 C C . THR A 1 945 ? -28.194 3.720 56.453 1.00 97.44 945 THR A C 1
ATOM 6671 O O . THR A 1 945 ? -27.763 3.861 55.308 1.00 97.44 945 THR A O 1
ATOM 6674 N N . ILE A 1 946 ? -29.493 3.777 56.735 1.00 97.44 946 ILE A N 1
ATOM 6675 C CA . ILE A 1 946 ? -30.550 4.138 55.791 1.00 97.44 946 ILE A CA 1
ATOM 6676 C C . ILE A 1 946 ? -30.953 5.586 56.079 1.00 97.44 946 ILE A C 1
ATOM 6678 O O . ILE A 1 946 ? -31.694 5.857 57.020 1.00 97.44 946 ILE A O 1
ATOM 6682 N N . GLY A 1 947 ? -30.437 6.532 55.298 1.00 95.62 947 GLY A N 1
ATOM 6683 C CA . GLY A 1 947 ? -30.689 7.966 55.441 1.00 95.62 947 GLY A CA 1
ATOM 6684 C C . GLY A 1 947 ? -32.148 8.366 55.210 1.00 95.62 947 GLY A C 1
ATOM 6685 O O . GLY A 1 947 ? -32.933 7.617 54.638 1.00 95.62 947 GLY A O 1
ATOM 6686 N N . SER A 1 948 ? -32.521 9.574 55.632 1.00 93.31 948 SER A N 1
ATOM 6687 C CA . SER A 1 948 ? -33.917 10.048 55.621 1.00 93.31 948 SER A CA 1
ATOM 6688 C C . SER A 1 948 ? -34.549 10.168 54.231 1.00 93.31 948 SER A C 1
ATOM 6690 O O . SER A 1 948 ? -35.766 10.073 54.107 1.00 93.31 948 SER A O 1
ATOM 6692 N N . ALA A 1 949 ? -33.737 10.355 53.188 1.00 91.38 949 ALA A N 1
ATOM 6693 C CA . ALA A 1 949 ? -34.194 10.383 51.799 1.00 91.38 949 ALA A CA 1
ATOM 6694 C C . ALA A 1 949 ? -34.334 8.981 51.174 1.00 91.38 949 ALA A C 1
ATOM 6696 O O . ALA A 1 949 ? -34.892 8.859 50.082 1.00 91.38 949 ALA A O 1
ATOM 6697 N N . SER A 1 950 ? -33.853 7.930 51.849 1.00 95.38 950 SER A N 1
ATOM 6698 C CA . SER A 1 950 ? -33.849 6.586 51.279 1.00 95.38 950 SER A CA 1
ATOM 6699 C C . SER A 1 950 ? -35.243 6.005 51.111 1.00 95.38 950 SER A C 1
ATOM 6701 O O . SER A 1 950 ? -36.101 6.123 51.991 1.00 95.38 950 SER A O 1
ATOM 6703 N N . GLN A 1 951 ? -35.418 5.286 50.003 1.00 95.19 951 GLN A N 1
ATOM 6704 C CA . GLN A 1 951 ? -36.608 4.496 49.708 1.00 95.19 951 GLN A CA 1
ATOM 6705 C C . GLN A 1 951 ? -36.205 3.082 49.299 1.00 95.19 951 GLN A C 1
ATOM 6707 O O . GLN A 1 951 ? -35.564 2.891 48.267 1.00 95.19 951 GLN A O 1
ATOM 6712 N N . ILE A 1 952 ? -36.593 2.083 50.088 1.00 97.62 952 ILE A N 1
ATOM 6713 C CA . ILE A 1 952 ? -36.224 0.681 49.848 1.00 97.62 952 ILE A CA 1
ATOM 6714 C C . ILE A 1 952 ? -37.496 -0.136 49.672 1.00 97.62 952 ILE A C 1
ATOM 6716 O O . ILE A 1 952 ? -38.298 -0.239 50.595 1.00 97.62 952 ILE A O 1
ATOM 6720 N N . ASN A 1 953 ? -37.703 -0.696 48.481 1.00 96.94 953 ASN A N 1
ATOM 6721 C CA . ASN A 1 953 ? -38.968 -1.318 48.100 1.00 96.94 953 ASN A CA 1
ATOM 6722 C C . ASN A 1 953 ? -38.757 -2.659 47.398 1.00 96.94 953 ASN A C 1
ATOM 6724 O O . ASN A 1 953 ? -38.067 -2.746 46.383 1.00 96.94 953 ASN A O 1
ATOM 6728 N N . SER A 1 954 ? -39.416 -3.689 47.916 1.00 96.62 954 SER A N 1
ATOM 6729 C CA . SER A 1 954 ? -39.508 -5.017 47.317 1.00 96.62 954 SER A CA 1
ATOM 6730 C C . SER A 1 954 ? -40.800 -5.666 47.799 1.00 96.62 954 SER A C 1
ATOM 6732 O O . SER A 1 954 ? -41.048 -5.627 49.000 1.00 96.62 954 SER A O 1
ATOM 6734 N N . PRO A 1 955 ? -41.613 -6.283 46.923 1.00 94.88 955 PRO A N 1
ATOM 6735 C CA . PRO A 1 955 ? -42.770 -7.054 47.360 1.00 94.88 955 PRO A CA 1
ATOM 6736 C C . PRO A 1 955 ? -42.392 -8.451 47.880 1.00 94.88 955 PRO A C 1
ATOM 6738 O O . PRO A 1 955 ? -43.240 -9.118 48.459 1.00 94.88 955 PRO A O 1
ATOM 6741 N N . ALA A 1 956 ? -41.152 -8.918 47.687 1.00 96.25 956 ALA A N 1
ATOM 6742 C CA . ALA A 1 956 ? -40.714 -10.245 48.119 1.00 96.25 956 ALA A CA 1
ATOM 6743 C C . ALA A 1 956 ? -40.186 -10.222 49.561 1.00 96.25 956 ALA A C 1
ATOM 6745 O O . ALA A 1 956 ? -40.944 -10.447 50.500 1.00 96.25 956 ALA A O 1
ATOM 6746 N N . ALA A 1 957 ? -38.901 -9.942 49.758 1.00 97.12 957 ALA A N 1
ATOM 6747 C CA . ALA A 1 957 ? -38.301 -9.851 51.084 1.00 97.12 957 ALA A CA 1
ATOM 6748 C C . ALA A 1 957 ? -37.224 -8.768 51.117 1.00 97.12 957 ALA A C 1
ATOM 6750 O O . ALA A 1 957 ? -36.505 -8.566 50.134 1.00 97.12 957 ALA A O 1
ATOM 6751 N N . ILE A 1 958 ? -37.107 -8.095 52.259 1.00 98.38 958 ILE A N 1
ATOM 6752 C CA . ILE A 1 958 ? -36.044 -7.132 52.546 1.00 98.38 958 ILE A CA 1
ATOM 6753 C C . ILE A 1 958 ? -35.309 -7.609 53.797 1.00 98.38 958 ILE A C 1
ATOM 6755 O O . ILE A 1 958 ? -35.913 -7.736 54.861 1.00 98.38 958 ILE A O 1
ATOM 6759 N N . THR A 1 959 ? -34.008 -7.852 53.669 1.00 98.31 959 THR A N 1
ATOM 6760 C CA . THR A 1 959 ? -33.132 -8.302 54.754 1.00 98.31 959 THR A CA 1
ATOM 6761 C C . THR A 1 959 ? -31.962 -7.339 54.903 1.00 98.31 959 THR A C 1
ATOM 6763 O O . THR A 1 959 ? -31.265 -7.058 53.929 1.00 98.31 959 THR A O 1
ATOM 6766 N N . MET A 1 960 ? -31.724 -6.844 56.112 1.00 98.12 960 MET A N 1
ATOM 6767 C CA . MET A 1 960 ? -30.557 -6.030 56.443 1.00 98.12 960 MET A CA 1
ATOM 6768 C C . MET A 1 960 ? -29.881 -6.602 57.679 1.00 98.12 960 MET A C 1
ATOM 6770 O O . MET A 1 960 ? -30.538 -6.775 58.704 1.00 98.12 960 MET A O 1
ATOM 6774 N N . ILE A 1 961 ? -28.591 -6.900 57.577 1.00 96.44 961 ILE A N 1
ATOM 6775 C CA . ILE A 1 961 ? -27.783 -7.431 58.674 1.00 96.44 961 ILE A CA 1
ATOM 6776 C C . ILE A 1 961 ? -26.540 -6.552 58.796 1.00 96.44 961 ILE A C 1
ATOM 6778 O O . ILE A 1 961 ? -25.676 -6.563 57.917 1.00 96.44 961 ILE A O 1
ATOM 6782 N N . ALA A 1 962 ? -26.464 -5.790 59.882 1.00 96.50 962 ALA A N 1
ATOM 6783 C CA . ALA A 1 962 ? -25.285 -5.025 60.261 1.00 96.50 962 ALA A CA 1
ATOM 6784 C C . ALA A 1 962 ? -24.501 -5.780 61.337 1.00 96.50 962 ALA A C 1
ATOM 6786 O O . ALA A 1 962 ? -25.095 -6.342 62.257 1.00 96.50 962 ALA A O 1
ATOM 6787 N N . GLY A 1 963 ? -23.171 -5.794 61.241 1.00 94.19 963 GLY A N 1
ATOM 6788 C CA . GLY A 1 963 ? -22.337 -6.379 62.292 1.00 94.19 963 GLY A CA 1
ATOM 6789 C C . GLY A 1 963 ? -22.383 -5.567 63.588 1.00 94.19 963 GLY A C 1
ATOM 6790 O O . GLY A 1 963 ? -22.445 -6.148 64.667 1.00 94.19 963 GLY A O 1
ATOM 6791 N N . THR A 1 964 ? -22.420 -4.237 63.474 1.00 95.19 964 THR A N 1
ATOM 6792 C CA . THR A 1 964 ? -22.527 -3.295 64.599 1.00 95.19 964 THR A CA 1
ATOM 6793 C C . THR A 1 964 ? -23.865 -2.564 64.552 1.00 95.19 964 THR A C 1
ATOM 6795 O O . THR A 1 964 ? -24.878 -3.180 64.871 1.00 95.19 964 THR A O 1
ATOM 6798 N N . ASP A 1 965 ? -23.914 -1.293 64.148 1.00 97.38 965 ASP A N 1
ATOM 6799 C CA . ASP A 1 965 ? -25.130 -0.490 64.244 1.00 97.38 965 ASP A CA 1
ATOM 6800 C C . ASP A 1 965 ? -25.951 -0.509 62.944 1.00 97.38 965 ASP A C 1
ATOM 6802 O O . ASP A 1 965 ? -25.421 -0.404 61.833 1.00 97.38 965 ASP A O 1
ATOM 6806 N N . LEU A 1 966 ? -27.276 -0.590 63.081 1.00 97.75 966 LEU A N 1
ATOM 6807 C CA . LEU A 1 966 ? -28.239 -0.424 61.994 1.00 97.75 966 LEU A CA 1
ATOM 6808 C C . LEU A 1 966 ? -29.132 0.789 62.279 1.00 97.75 966 LEU A C 1
ATOM 6810 O O . LEU A 1 966 ? -30.054 0.732 63.091 1.00 97.75 966 LEU A O 1
ATOM 6814 N N . LEU A 1 967 ? -28.878 1.897 61.583 1.00 97.50 967 LEU A N 1
ATOM 6815 C CA . LEU A 1 967 ? -29.656 3.131 61.698 1.00 97.50 967 LEU A CA 1
ATOM 6816 C C . LEU A 1 967 ? -30.652 3.255 60.544 1.00 97.50 967 LEU A C 1
ATOM 6818 O O . LEU A 1 967 ? -30.258 3.370 59.383 1.00 97.50 967 LEU A O 1
ATOM 6822 N N . VAL A 1 968 ? -31.945 3.315 60.856 1.00 97.25 968 VAL A N 1
ATOM 6823 C CA . VAL A 1 968 ? -33.029 3.470 59.881 1.00 97.25 968 VAL A CA 1
ATOM 6824 C C . VAL A 1 968 ? -33.743 4.806 60.066 1.00 97.25 968 VAL A C 1
ATOM 6826 O O . VAL A 1 968 ? -34.660 4.957 60.874 1.00 97.25 968 VAL A O 1
ATOM 6829 N N . ASN A 1 969 ? -33.336 5.779 59.255 1.00 94.94 969 ASN A N 1
ATOM 6830 C CA . ASN A 1 969 ? -33.986 7.079 59.130 1.00 94.94 969 ASN A CA 1
ATOM 6831 C C . ASN A 1 969 ? -34.913 7.155 57.908 1.00 94.94 969 ASN A C 1
ATOM 6833 O O . ASN A 1 969 ? -35.717 8.072 57.848 1.00 94.94 969 ASN A O 1
ATOM 6837 N N . GLY A 1 970 ? -34.788 6.268 56.920 1.00 93.12 970 GLY A N 1
ATOM 6838 C CA . GLY A 1 970 ? -35.581 6.301 55.684 1.00 93.12 970 GLY A CA 1
ATOM 6839 C C . GLY A 1 970 ? -36.847 5.442 55.709 1.00 93.12 970 GLY A C 1
ATOM 6840 O O . GLY A 1 970 ? -37.203 4.837 56.723 1.00 93.12 970 GLY A O 1
ATOM 6841 N N . ALA A 1 971 ? -37.509 5.362 54.552 1.00 94.62 971 ALA A N 1
ATOM 6842 C CA . ALA A 1 971 ? -38.707 4.553 54.357 1.00 94.62 971 ALA A CA 1
ATOM 6843 C C . ALA A 1 971 ? -38.382 3.189 53.727 1.00 94.62 971 ALA A C 1
ATOM 6845 O O . ALA A 1 971 ? -37.717 3.100 52.690 1.00 94.62 971 ALA A O 1
ATOM 6846 N N . ILE A 1 972 ? -38.919 2.125 54.322 1.00 96.81 972 ILE A N 1
ATOM 6847 C CA . ILE A 1 972 ? -38.844 0.748 53.832 1.00 96.81 972 ILE A CA 1
ATOM 6848 C C . ILE A 1 972 ? -40.267 0.257 53.546 1.00 96.81 972 ILE A C 1
ATOM 6850 O O . ILE A 1 972 ? -41.144 0.334 54.404 1.00 96.81 972 ILE A O 1
ATOM 6854 N N . GLY A 1 973 ? -40.504 -0.232 52.329 1.00 93.62 973 GLY A N 1
ATOM 6855 C CA . GLY A 1 973 ? -41.790 -0.780 51.895 1.00 93.62 973 GLY A CA 1
ATOM 6856 C C . GLY A 1 973 ? -42.894 0.261 51.668 1.00 93.62 973 GLY A C 1
ATOM 6857 O O . GLY A 1 973 ? -44.075 -0.074 51.736 1.00 93.62 973 GLY A O 1
ATOM 6858 N N . SER A 1 974 ? -42.553 1.534 51.445 1.00 88.38 974 SER A N 1
ATOM 6859 C CA . SER A 1 974 ? -43.532 2.623 51.274 1.00 88.38 974 SER A CA 1
ATOM 6860 C C . SER A 1 974 ? -44.312 2.570 49.961 1.00 88.38 974 SER A C 1
ATOM 6862 O O . SER A 1 974 ? -45.466 2.990 49.931 1.00 88.38 974 SER A O 1
ATOM 6864 N N . LEU A 1 975 ? -43.703 2.059 48.890 1.00 87.44 975 LEU A N 1
ATOM 6865 C CA . LEU A 1 975 ? -44.352 1.857 47.592 1.00 87.44 975 LEU A CA 1
ATOM 6866 C C . LEU A 1 975 ? -44.861 0.423 47.450 1.00 87.44 975 LEU A C 1
ATOM 6868 O O . LEU A 1 975 ? -45.990 0.215 47.024 1.00 87.44 975 LEU A O 1
ATOM 6872 N N . ASN A 1 976 ? -44.032 -0.554 47.829 1.00 87.31 976 ASN A N 1
ATOM 6873 C CA . ASN A 1 976 ? -44.362 -1.977 47.808 1.00 87.31 976 ASN A CA 1
ATOM 6874 C C . ASN A 1 976 ? -43.844 -2.626 49.092 1.00 87.31 976 ASN A C 1
ATOM 6876 O O . ASN A 1 976 ? -42.631 -2.758 49.267 1.00 87.31 976 ASN A O 1
ATOM 6880 N N . ALA A 1 977 ? -44.761 -3.009 49.979 1.00 92.62 977 ALA A N 1
ATOM 6881 C CA . ALA A 1 977 ? -44.417 -3.638 51.246 1.00 92.62 977 ALA A CA 1
ATOM 6882 C C . ALA A 1 977 ? -43.936 -5.093 51.025 1.00 92.62 977 ALA A C 1
ATOM 6884 O O . ALA A 1 977 ? -44.627 -5.850 50.337 1.00 92.62 977 ALA A O 1
ATOM 6885 N N . PRO A 1 978 ? -42.788 -5.507 51.595 1.00 97.12 978 PRO A N 1
ATOM 6886 C CA . PRO A 1 978 ? -42.264 -6.866 51.457 1.00 97.12 978 PRO A CA 1
ATOM 6887 C C . PRO A 1 978 ? -43.122 -7.893 52.186 1.00 97.12 978 PRO A C 1
ATOM 6889 O O . PRO A 1 978 ? -43.641 -7.604 53.256 1.00 97.12 978 PRO A O 1
ATOM 6892 N N . LEU A 1 979 ? -43.215 -9.126 51.680 1.00 96.50 979 LEU A N 1
ATOM 6893 C CA . LEU A 1 979 ? -43.817 -10.233 52.437 1.00 96.50 979 LEU A CA 1
ATOM 6894 C C . LEU A 1 979 ? -43.072 -10.498 53.749 1.00 96.50 979 LEU A C 1
ATOM 6896 O O . LEU A 1 979 ? -43.714 -10.847 54.736 1.00 96.50 979 LEU A O 1
ATOM 6900 N N . ALA A 1 980 ? -41.751 -10.317 53.761 1.00 96.69 980 ALA A N 1
ATOM 6901 C CA . ALA A 1 980 ? -40.924 -10.454 54.954 1.00 96.69 980 ALA A CA 1
ATOM 6902 C C . ALA A 1 980 ? -39.911 -9.309 55.072 1.00 96.69 980 ALA A C 1
ATOM 6904 O O . ALA A 1 980 ? -39.140 -9.049 54.144 1.00 96.69 980 ALA A O 1
ATOM 6905 N N . LEU A 1 981 ? -39.892 -8.650 56.229 1.00 98.12 981 LEU A N 1
ATOM 6906 C CA . LEU A 1 981 ? -38.900 -7.643 56.596 1.00 98.12 981 LEU A CA 1
ATOM 6907 C C . LEU A 1 981 ? -38.030 -8.174 57.740 1.00 98.12 981 LEU A C 1
ATOM 6909 O O . LEU A 1 981 ? -38.542 -8.520 58.799 1.00 98.12 981 LEU A O 1
ATOM 6913 N N . THR A 1 982 ? -36.716 -8.217 57.554 1.00 98.38 982 THR A N 1
ATOM 6914 C CA . THR A 1 982 ? -35.760 -8.619 58.594 1.00 98.38 982 THR A CA 1
ATOM 6915 C C . THR A 1 982 ? -34.684 -7.559 58.732 1.00 98.38 982 THR A C 1
ATOM 6917 O O . THR A 1 982 ? -33.968 -7.287 57.772 1.00 98.38 982 THR A O 1
ATOM 6920 N N . LEU A 1 983 ? -34.560 -6.976 59.918 1.00 98.38 983 LEU A N 1
ATOM 6921 C CA . LEU A 1 983 ? -33.530 -6.001 60.258 1.00 98.38 983 LEU A CA 1
ATOM 6922 C C . LEU A 1 983 ? -32.774 -6.518 61.479 1.00 98.38 983 LEU A C 1
ATOM 6924 O O . LEU A 1 983 ? -33.396 -6.817 62.497 1.00 98.38 983 LEU A O 1
ATOM 6928 N N . SER A 1 984 ? -31.452 -6.627 61.380 1.00 97.81 984 SER A N 1
ATOM 6929 C CA . SER A 1 984 ? -30.631 -7.134 62.472 1.00 97.81 984 SER A CA 1
ATOM 6930 C C . SER A 1 984 ? -29.333 -6.356 62.665 1.00 97.81 984 SER A C 1
ATOM 6932 O O . SER A 1 984 ? -28.690 -5.959 61.691 1.00 97.81 984 SER A O 1
ATOM 6934 N N . ALA A 1 985 ? -28.969 -6.152 63.932 1.00 97.25 985 ALA A N 1
ATOM 6935 C CA . ALA A 1 985 ? -27.707 -5.576 64.389 1.00 97.25 985 ALA A CA 1
ATOM 6936 C C . ALA A 1 985 ? -27.018 -6.583 65.328 1.00 97.25 985 ALA A C 1
ATOM 6938 O O . ALA A 1 985 ? -27.428 -6.748 66.475 1.00 97.25 985 ALA A O 1
ATOM 6939 N N . VAL A 1 986 ? -25.997 -7.292 64.833 1.00 94.88 986 VAL A N 1
ATOM 6940 C CA . VAL A 1 986 ? -25.465 -8.514 65.471 1.00 94.88 986 VAL A CA 1
ATOM 6941 C C . VAL A 1 986 ? -24.869 -8.258 66.859 1.00 94.88 986 VAL A C 1
ATOM 6943 O O . VAL A 1 986 ? -25.109 -9.042 67.773 1.00 94.88 986 VAL A O 1
ATOM 6946 N N . SER A 1 987 ? -24.087 -7.190 67.032 1.00 93.06 987 SER A N 1
ATOM 6947 C CA . SER A 1 987 ? -23.471 -6.833 68.321 1.00 93.06 987 SER A CA 1
ATOM 6948 C C . SER A 1 987 ? -23.584 -5.338 68.637 1.00 93.06 987 SER A C 1
ATOM 6950 O O . SER A 1 987 ? -22.653 -4.754 69.191 1.00 93.06 987 SER A O 1
ATOM 6952 N N . GLY A 1 988 ? -24.665 -4.695 68.191 1.00 94.44 988 GLY A N 1
ATOM 6953 C CA . GLY A 1 988 ? -24.835 -3.247 68.297 1.00 94.44 988 GLY A CA 1
ATOM 6954 C C . GLY A 1 988 ? -26.291 -2.800 68.338 1.00 94.44 988 GLY A C 1
ATOM 6955 O O . GLY A 1 988 ? -27.192 -3.559 68.712 1.00 94.44 988 GLY A O 1
ATOM 6956 N N . THR A 1 989 ? -26.511 -1.539 67.969 1.00 97.38 989 THR A N 1
ATOM 6957 C CA . THR A 1 989 ? -27.809 -0.879 68.096 1.00 97.38 989 THR A CA 1
ATOM 6958 C C . THR A 1 989 ? -28.586 -0.899 66.785 1.00 97.38 989 THR A C 1
ATOM 6960 O O . THR A 1 989 ? -28.144 -0.347 65.778 1.00 97.38 989 THR A O 1
ATOM 6963 N N . LEU A 1 990 ? -29.811 -1.419 66.811 1.00 98.00 990 LEU A N 1
ATOM 6964 C CA . LEU A 1 990 ? -30.824 -1.149 65.792 1.00 98.00 990 LEU A CA 1
ATOM 6965 C C . LEU A 1 990 ? -31.655 0.066 66.218 1.00 98.00 990 LEU A C 1
ATOM 6967 O O . LEU A 1 990 ? -32.409 -0.001 67.185 1.00 98.00 990 LEU A O 1
ATOM 6971 N N . SER A 1 991 ? -31.529 1.182 65.499 1.00 97.38 991 SER A N 1
ATOM 6972 C CA . SER A 1 991 ? -32.276 2.421 65.758 1.00 97.38 991 SER A CA 1
ATOM 6973 C C . SER A 1 991 ? -33.228 2.757 64.612 1.00 97.38 991 SER A C 1
ATOM 6975 O O . SER A 1 991 ? -32.792 2.911 63.474 1.00 97.38 991 SER A O 1
ATOM 6977 N N . VAL A 1 992 ? -34.516 2.951 64.904 1.00 96.69 992 VAL A N 1
ATOM 6978 C CA . VAL A 1 992 ? -35.528 3.418 63.939 1.00 96.69 992 VAL A CA 1
ATOM 6979 C C . VAL A 1 992 ? -36.034 4.793 64.360 1.00 96.69 992 VAL A C 1
ATOM 6981 O O . VAL A 1 992 ? -36.634 4.944 65.423 1.00 96.69 992 VAL A O 1
ATOM 6984 N N . ASN A 1 993 ? -35.792 5.804 63.526 1.00 93.62 993 ASN A N 1
ATOM 6985 C CA . ASN A 1 993 ? -36.004 7.209 63.875 1.00 93.62 993 ASN A CA 1
ATOM 6986 C C . ASN A 1 993 ? -37.479 7.635 63.902 1.00 93.62 993 ASN A C 1
ATOM 6988 O O . ASN A 1 993 ? -38.256 7.271 63.022 1.00 93.62 993 ASN A O 1
ATOM 6992 N N . GLN A 1 994 ? -37.827 8.507 64.851 1.00 90.44 994 GLN A N 1
ATOM 6993 C CA . GLN A 1 994 ? -39.189 9.011 65.052 1.00 90.44 994 GLN A CA 1
ATOM 6994 C C . GLN A 1 994 ? -39.764 9.809 63.874 1.00 90.44 994 GLN A C 1
ATOM 6996 O O . GLN A 1 994 ? -40.929 9.644 63.512 1.00 90.44 994 GLN A O 1
ATOM 7001 N N . ALA A 1 995 ? -38.976 10.714 63.291 1.00 86.94 995 ALA A N 1
ATOM 7002 C CA . ALA A 1 995 ? -39.477 11.676 62.314 1.00 86.94 995 ALA A CA 1
ATOM 7003 C C . ALA A 1 995 ? -39.673 11.039 60.933 1.00 86.94 995 ALA A C 1
ATOM 7005 O O . ALA A 1 995 ? -40.654 11.326 60.244 1.00 86.94 995 ALA A O 1
ATOM 7006 N N . THR A 1 996 ? -38.736 10.182 60.526 1.00 89.69 996 THR A N 1
ATOM 7007 C CA . THR A 1 996 ? -38.648 9.700 59.140 1.00 89.69 996 THR A CA 1
ATOM 7008 C C . THR A 1 996 ? -38.550 8.178 59.009 1.00 89.69 996 THR A C 1
ATOM 7010 O O . THR A 1 996 ? -38.803 7.662 57.922 1.00 89.69 996 THR A O 1
ATOM 7013 N N . GLY A 1 997 ? -38.273 7.444 60.095 1.00 91.38 997 GLY A N 1
ATOM 7014 C CA . GLY A 1 997 ? -38.188 5.982 60.092 1.00 91.38 997 GLY A CA 1
ATOM 7015 C C . GLY A 1 997 ? -39.561 5.334 59.908 1.00 91.38 997 GLY A C 1
ATOM 7016 O O . GLY A 1 997 ? -40.384 5.303 60.827 1.00 91.38 997 GLY A O 1
ATOM 7017 N N . ARG A 1 998 ? -39.819 4.815 58.703 1.00 94.75 998 ARG A N 1
A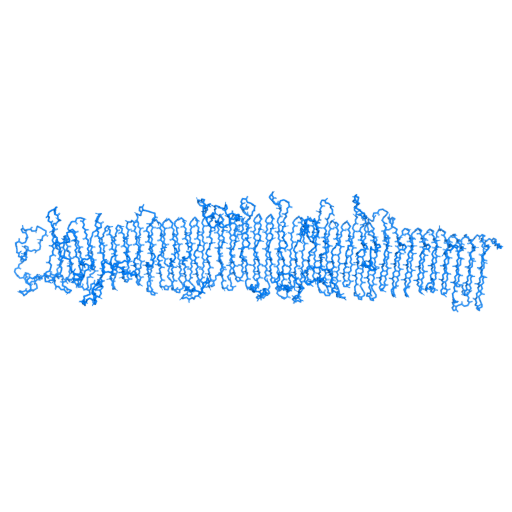TOM 7018 C CA . ARG A 1 998 ? -41.075 4.143 58.340 1.00 94.75 998 ARG A CA 1
ATOM 7019 C C . ARG A 1 998 ? -40.783 2.736 57.848 1.00 94.75 998 ARG A C 1
ATOM 7021 O O . ARG A 1 998 ? -40.084 2.565 56.854 1.00 94.75 998 ARG A O 1
ATOM 7028 N N . LEU A 1 999 ? -41.350 1.746 58.519 1.00 97.44 999 LEU A N 1
ATOM 7029 C CA . LEU A 1 999 ? -41.206 0.337 58.198 1.00 97.44 999 LEU A CA 1
ATOM 7030 C C . LEU A 1 999 ? -42.575 -0.240 57.842 1.00 97.44 999 LEU A C 1
ATOM 7032 O O . LEU A 1 999 ? -43.436 -0.375 58.706 1.00 97.44 999 LEU A O 1
ATOM 7036 N N . ASN A 1 1000 ? -42.773 -0.613 56.586 1.00 96.50 1000 ASN A N 1
ATOM 7037 C CA . ASN A 1 1000 ? -43.977 -1.306 56.149 1.00 96.50 1000 ASN A CA 1
ATOM 7038 C C . ASN A 1 1000 ? -43.629 -2.740 55.755 1.00 96.50 1000 ASN A C 1
ATOM 7040 O O . ASN A 1 1000 ? -42.604 -2.977 55.118 1.00 96.50 1000 ASN A O 1
ATOM 7044 N N . SER A 1 1001 ? -44.503 -3.685 56.086 1.00 96.81 1001 SER A N 1
ATOM 7045 C CA . SER A 1 1001 ? -44.439 -5.077 55.642 1.00 96.81 1001 SER A CA 1
ATOM 7046 C C . SER A 1 1001 ? -45.833 -5.575 55.254 1.00 96.81 1001 SER A C 1
ATOM 7048 O O . SER A 1 1001 ? -46.862 -5.108 55.742 1.00 96.81 1001 SER A O 1
ATOM 7050 N N . ALA A 1 1002 ? -45.896 -6.508 54.316 1.00 95.50 1002 ALA A N 1
ATOM 7051 C CA . ALA A 1 1002 ? -47.131 -7.161 53.928 1.00 95.50 1002 ALA A CA 1
ATOM 7052 C C . ALA A 1 1002 ? -47.525 -8.249 54.931 1.00 95.50 1002 ALA A C 1
ATOM 7054 O O . ALA A 1 1002 ? -48.717 -8.417 55.171 1.00 95.50 1002 ALA A O 1
ATOM 7055 N N . ARG A 1 1003 ? -46.554 -8.962 55.523 1.00 93.31 1003 ARG A N 1
ATOM 7056 C CA . ARG A 1 1003 ? -46.821 -10.026 56.506 1.00 93.31 1003 ARG A CA 1
ATOM 7057 C C . ARG A 1 1003 ? -45.886 -9.964 57.704 1.00 93.31 1003 ARG A C 1
ATOM 7059 O O . ARG A 1 1003 ? -46.303 -9.490 58.753 1.00 93.31 1003 ARG A O 1
ATOM 7066 N N . THR A 1 1004 ? -44.643 -10.423 57.559 1.00 96.19 1004 THR A N 1
ATOM 7067 C CA . THR A 1 1004 ? -43.762 -10.641 58.713 1.00 96.19 1004 THR A CA 1
ATOM 7068 C C . THR A 1 1004 ? -42.718 -9.546 58.890 1.00 96.19 1004 THR A C 1
ATOM 7070 O O . THR A 1 1004 ? -42.256 -8.927 57.924 1.00 96.19 1004 THR A O 1
ATOM 7073 N N . VAL A 1 1005 ? -42.344 -9.304 60.144 1.00 97.75 1005 VAL A N 1
ATOM 7074 C CA . VAL A 1 1005 ? -41.275 -8.394 60.555 1.00 97.75 1005 VAL A CA 1
ATOM 7075 C C . VAL A 1 1005 ? -40.458 -9.057 61.663 1.00 97.75 1005 VAL A C 1
ATOM 7077 O O . VAL A 1 1005 ? -41.011 -9.480 62.674 1.00 97.75 1005 VAL A O 1
ATOM 7080 N N . LEU A 1 1006 ? -39.138 -9.087 61.505 1.00 98.06 1006 LEU A N 1
ATOM 7081 C CA . LEU A 1 1006 ? -38.185 -9.442 62.553 1.00 98.06 1006 LEU A CA 1
ATOM 7082 C C . LEU A 1 1006 ? -37.212 -8.281 62.752 1.00 98.06 1006 LEU A C 1
ATOM 7084 O O . LEU A 1 1006 ? -36.461 -7.958 61.830 1.00 98.06 1006 LEU A O 1
ATOM 7088 N N . LEU A 1 1007 ? -37.230 -7.677 63.938 1.00 98.12 1007 LEU A N 1
ATOM 7089 C CA . LEU A 1 1007 ? -36.187 -6.767 64.409 1.00 98.12 1007 LEU A CA 1
ATOM 7090 C C . LEU A 1 1007 ? -35.393 -7.497 65.498 1.00 98.12 1007 LEU A C 1
ATOM 7092 O O . LEU A 1 1007 ? -35.989 -7.908 66.493 1.00 98.12 1007 LEU A O 1
ATOM 7096 N N . ASP A 1 1008 ? -34.091 -7.683 65.292 1.00 97.38 1008 ASP A N 1
ATOM 7097 C CA . ASP A 1 1008 ? -33.226 -8.478 66.178 1.00 97.38 1008 ASP A CA 1
ATOM 7098 C C . ASP A 1 1008 ? -31.882 -7.779 66.423 1.00 97.38 1008 ASP A C 1
ATOM 7100 O O . ASP A 1 1008 ? -31.093 -7.605 65.490 1.00 97.38 1008 ASP A O 1
ATOM 7104 N N . ALA A 1 1009 ? -31.620 -7.332 67.648 1.00 97.25 1009 ALA A N 1
ATOM 7105 C CA . ALA A 1 1009 ? -30.420 -6.559 67.963 1.00 97.25 1009 ALA A CA 1
ATOM 7106 C C . ALA A 1 1009 ? -29.956 -6.741 69.407 1.00 97.25 1009 ALA A C 1
ATOM 7108 O O . ALA A 1 1009 ? -30.757 -7.062 70.271 1.00 97.25 1009 ALA A O 1
ATOM 7109 N N . GLN A 1 1010 ? -28.693 -6.432 69.709 1.00 95.81 1010 GLN A N 1
ATOM 7110 C CA . GLN A 1 1010 ? -28.272 -6.319 71.110 1.00 95.81 1010 GLN A CA 1
ATOM 7111 C C . GLN A 1 1010 ? -29.039 -5.187 71.813 1.00 95.81 1010 GLN A C 1
ATOM 7113 O O . GLN A 1 1010 ? -29.666 -5.407 72.848 1.00 95.81 1010 GLN A O 1
ATOM 7118 N N . THR A 1 1011 ? -29.062 -4.000 71.201 1.00 97.19 1011 THR A N 1
ATOM 7119 C CA . THR A 1 1011 ? -29.859 -2.859 71.668 1.00 97.19 1011 THR A CA 1
ATOM 7120 C C . THR A 1 1011 ? -30.853 -2.453 70.583 1.00 97.19 1011 THR A C 1
ATOM 7122 O O . THR A 1 1011 ? -30.467 -2.152 69.454 1.00 97.19 1011 THR A O 1
ATOM 7125 N N . LEU A 1 1012 ? -32.147 -2.412 70.899 1.00 97.19 1012 LEU A N 1
ATOM 7126 C CA . LEU A 1 1012 ? -33.201 -1.984 69.977 1.00 97.19 1012 LEU A CA 1
ATOM 7127 C C . LEU A 1 1012 ? -33.847 -0.683 70.460 1.00 97.19 1012 LEU A C 1
ATOM 7129 O O . LEU A 1 1012 ? -34.554 -0.656 71.465 1.00 97.19 1012 LEU A O 1
ATOM 7133 N N . HIS A 1 1013 ? -33.655 0.390 69.693 1.00 96.75 1013 HIS A N 1
ATOM 7134 C CA . HIS A 1 1013 ? -34.316 1.681 69.868 1.00 96.75 1013 HIS A CA 1
ATOM 7135 C C . HIS A 1 1013 ? -35.354 1.900 68.767 1.00 96.75 1013 HIS A C 1
ATOM 7137 O O . HIS A 1 1013 ? -35.019 2.222 67.625 1.00 96.75 1013 HIS A O 1
ATOM 7143 N N . PHE A 1 1014 ? -36.632 1.767 69.105 1.00 96.94 1014 PHE A N 1
ATOM 7144 C CA . PHE A 1 1014 ? -37.724 1.958 68.160 1.00 96.94 1014 PHE A CA 1
ATOM 7145 C C . PHE A 1 1014 ? -38.552 3.200 68.505 1.00 96.94 1014 PHE A C 1
ATOM 7147 O O . PHE A 1 1014 ? -39.461 3.153 69.338 1.00 96.94 1014 PHE A O 1
ATOM 7154 N N . ASP A 1 1015 ? -38.275 4.304 67.814 1.00 95.25 1015 ASP A N 1
ATOM 7155 C CA . ASP A 1 1015 ? -39.024 5.558 67.954 1.00 95.25 1015 ASP A CA 1
ATOM 7156 C C . ASP A 1 1015 ? -39.944 5.834 66.743 1.00 95.25 1015 ASP A C 1
ATOM 7158 O O . ASP A 1 1015 ? -40.797 6.716 66.799 1.00 95.25 1015 ASP A O 1
ATOM 7162 N N . GLY A 1 1016 ? -39.771 5.099 65.637 1.00 94.69 1016 GLY A N 1
ATOM 7163 C CA . GLY A 1 1016 ? -40.466 5.314 64.362 1.00 94.69 1016 GLY A CA 1
ATOM 7164 C C . GLY A 1 1016 ? -41.845 4.656 64.241 1.00 94.69 1016 GLY A C 1
ATOM 7165 O O . GLY A 1 1016 ? -42.591 4.502 65.207 1.00 94.69 1016 GLY A O 1
ATOM 7166 N N . PHE A 1 1017 ? -42.211 4.282 63.014 1.00 95.38 1017 PHE A N 1
ATOM 7167 C CA . PHE A 1 1017 ? -43.509 3.678 62.700 1.00 95.38 1017 PHE A CA 1
ATOM 7168 C C . PHE A 1 1017 ? -43.347 2.338 61.989 1.00 95.38 1017 PHE A C 1
ATOM 7170 O O . PHE A 1 1017 ? -42.635 2.255 60.987 1.00 95.38 1017 PHE A O 1
ATOM 7177 N N . LEU A 1 1018 ? -44.052 1.322 62.481 1.00 96.69 1018 LEU A N 1
ATOM 7178 C CA . LEU A 1 1018 ? -44.177 0.003 61.873 1.00 96.69 1018 LEU A CA 1
ATOM 7179 C C . LEU A 1 1018 ? -45.624 -0.214 61.424 1.00 96.69 1018 LEU A C 1
ATOM 7181 O O . LEU A 1 1018 ? -46.542 -0.011 62.219 1.00 96.69 1018 LEU A O 1
ATOM 7185 N N . GLN A 1 1019 ? -45.824 -0.702 60.201 1.00 95.56 1019 GLN A N 1
ATOM 7186 C CA . GLN A 1 1019 ? -47.117 -1.190 59.737 1.00 95.56 1019 GLN A CA 1
ATOM 7187 C C . GLN A 1 1019 ? -47.014 -2.563 59.073 1.00 95.56 1019 GLN A C 1
ATOM 7189 O O . GLN A 1 1019 ? -46.224 -2.744 58.146 1.00 95.56 1019 GLN A O 1
ATOM 7194 N N . THR A 1 1020 ? -47.867 -3.506 59.479 1.00 94.81 1020 THR A N 1
ATOM 7195 C CA . THR A 1 1020 ? -48.162 -4.711 58.689 1.00 94.81 1020 THR A CA 1
ATOM 7196 C C . THR A 1 1020 ? -49.580 -4.661 58.121 1.00 94.81 1020 THR A C 1
ATOM 7198 O O . THR A 1 1020 ? -50.452 -3.990 58.671 1.00 94.81 1020 THR A O 1
ATOM 7201 N N . THR A 1 1021 ? -49.814 -5.296 56.967 1.00 92.44 1021 THR A N 1
ATOM 7202 C CA . THR A 1 1021 ? -51.111 -5.209 56.255 1.00 92.44 1021 THR A CA 1
ATOM 7203 C C . THR A 1 1021 ? -51.898 -6.518 56.211 1.00 92.44 1021 THR A C 1
ATOM 7205 O O . THR A 1 1021 ? -53.100 -6.486 55.949 1.00 92.44 1021 THR A O 1
ATOM 7208 N N . ALA A 1 1022 ? -51.268 -7.658 56.505 1.00 90.31 1022 ALA A N 1
ATOM 7209 C CA . ALA A 1 1022 ? -51.922 -8.956 56.607 1.00 90.31 1022 ALA A CA 1
ATOM 7210 C C . ALA A 1 1022 ? -51.229 -9.860 57.640 1.00 90.31 1022 ALA A C 1
ATOM 7212 O O . ALA A 1 1022 ? -50.018 -9.785 57.819 1.00 90.31 1022 ALA A O 1
ATOM 7213 N N . ALA A 1 1023 ? -52.010 -10.753 58.251 1.00 87.31 1023 ALA A N 1
ATOM 7214 C CA . ALA A 1 1023 ? -51.515 -11.849 59.081 1.00 87.31 1023 ALA A CA 1
ATOM 7215 C C . ALA A 1 1023 ? -50.954 -12.991 58.208 1.00 87.31 1023 ALA A C 1
ATOM 7217 O O . ALA A 1 1023 ? -51.285 -13.098 57.014 1.00 87.31 1023 ALA A O 1
ATOM 7218 N N . THR A 1 1024 ? -50.125 -13.864 58.780 1.00 87.44 1024 THR A N 1
ATOM 7219 C CA . THR A 1 1024 ? -49.764 -15.123 58.117 1.00 87.44 1024 THR A CA 1
ATOM 7220 C C . THR A 1 1024 ? -50.926 -16.126 58.238 1.00 87.44 1024 THR A C 1
ATOM 7222 O O . THR A 1 1024 ? -51.897 -15.897 58.962 1.00 87.44 1024 THR A O 1
ATOM 7225 N N . PRO A 1 1025 ? -50.898 -17.250 57.497 1.00 85.50 1025 PRO A N 1
ATOM 7226 C CA . PRO A 1 1025 ? -51.897 -18.301 57.672 1.00 85.50 1025 PRO A CA 1
ATOM 7227 C C . PRO A 1 1025 ? -51.807 -19.059 59.010 1.00 85.50 1025 PRO A C 1
ATOM 7229 O O . PRO A 1 1025 ? -52.753 -19.781 59.335 1.00 85.50 1025 PRO A O 1
ATOM 7232 N N . ASP A 1 1026 ? -50.693 -18.972 59.747 1.00 88.06 1026 ASP A N 1
ATOM 7233 C CA . ASP A 1 1026 ? -50.504 -19.719 60.994 1.00 88.06 1026 ASP A CA 1
ATOM 7234 C C . ASP A 1 1026 ? -51.052 -18.927 62.185 1.00 88.06 1026 ASP A C 1
ATOM 7236 O O . ASP A 1 1026 ? -50.461 -17.967 62.651 1.00 88.06 1026 ASP A O 1
ATOM 7240 N N . ALA A 1 1027 ? -52.182 -19.365 62.741 1.00 81.94 1027 ALA A N 1
ATOM 7241 C CA . ALA A 1 1027 ? -52.824 -18.673 63.861 1.00 81.94 1027 ALA A CA 1
ATOM 7242 C C . ALA A 1 1027 ? -52.025 -18.697 65.187 1.00 81.94 1027 ALA A C 1
ATOM 7244 O O . ALA A 1 1027 ? -52.489 -18.131 66.187 1.00 81.94 1027 ALA A O 1
ATOM 7245 N N . ASN A 1 1028 ? -50.894 -19.410 65.247 1.00 86.12 1028 ASN A N 1
ATOM 7246 C CA . ASN A 1 1028 ? -50.044 -19.524 66.433 1.00 86.12 1028 ASN A CA 1
ATOM 7247 C C . ASN A 1 1028 ? -48.652 -18.912 66.264 1.00 86.12 1028 ASN A C 1
ATOM 7249 O O . ASN A 1 1028 ? -47.871 -18.990 67.217 1.00 86.12 1028 ASN A O 1
ATOM 7253 N N . ASP A 1 1029 ? -48.332 -18.340 65.105 1.00 90.62 1029 ASP A N 1
ATOM 7254 C CA . ASP A 1 1029 ? -47.076 -17.625 64.939 1.00 90.62 1029 ASP A CA 1
ATOM 7255 C C . ASP A 1 1029 ? -47.176 -16.170 65.428 1.00 90.62 1029 ASP A C 1
ATOM 7257 O O . ASP A 1 1029 ? -48.204 -15.714 65.940 1.00 90.62 1029 ASP A O 1
ATOM 7261 N N . TYR A 1 1030 ? -46.036 -15.485 65.370 1.00 92.94 1030 TYR A N 1
ATOM 7262 C CA . TYR A 1 1030 ? -45.940 -14.054 65.612 1.00 92.94 1030 TYR A CA 1
ATOM 7263 C C . TYR A 1 1030 ? -45.444 -13.403 64.335 1.00 92.94 1030 TYR A C 1
ATOM 7265 O O . TYR A 1 1030 ? -44.286 -13.589 63.948 1.00 92.94 1030 TYR A O 1
ATOM 7273 N N . GLU A 1 1031 ? -46.314 -12.636 63.692 1.00 93.31 1031 GLU A N 1
ATOM 7274 C CA . GLU A 1 1031 ? -45.989 -11.918 62.470 1.00 93.31 1031 GLU A CA 1
ATOM 7275 C C . GLU A 1 1031 ? -44.933 -10.852 62.706 1.00 93.31 1031 GLU A C 1
ATOM 7277 O O . GLU A 1 1031 ? -44.031 -10.693 61.886 1.00 93.31 1031 GLU A O 1
ATOM 7282 N N . VAL A 1 1032 ? -45.016 -10.141 63.829 1.00 96.31 1032 VAL A N 1
ATOM 7283 C CA . VAL A 1 1032 ? -44.022 -9.141 64.213 1.00 96.31 1032 VAL A CA 1
ATOM 7284 C C . VAL A 1 1032 ? -43.273 -9.619 65.442 1.00 96.31 1032 VAL A C 1
ATOM 7286 O O . VAL A 1 1032 ? -43.882 -9.946 66.457 1.00 96.31 1032 VAL A O 1
ATOM 7289 N N . ARG A 1 1033 ? -41.943 -9.639 65.363 1.00 97.19 1033 ARG A N 1
ATOM 7290 C CA . ARG A 1 1033 ? -41.056 -10.039 66.457 1.00 97.19 1033 ARG A CA 1
ATOM 7291 C C . ARG A 1 1033 ? -40.006 -8.959 66.684 1.00 97.19 1033 ARG A C 1
ATOM 7293 O O . ARG A 1 1033 ? -39.263 -8.613 65.767 1.00 97.19 1033 ARG A O 1
ATOM 7300 N N . LEU A 1 1034 ? -39.974 -8.432 67.901 1.00 97.31 1034 LEU A N 1
ATOM 7301 C CA . LEU A 1 1034 ? -39.003 -7.460 68.393 1.00 97.31 1034 LEU A CA 1
ATOM 7302 C C . LEU A 1 1034 ? -38.163 -8.155 69.463 1.00 97.31 1034 LEU A C 1
ATOM 7304 O O . LEU A 1 1034 ? -38.672 -8.431 70.550 1.00 97.31 1034 LEU A O 1
ATOM 7308 N N . LEU A 1 1035 ? -36.918 -8.490 69.138 1.00 96.62 1035 LEU A N 1
ATOM 7309 C CA . LEU A 1 1035 ? -36.012 -9.247 69.998 1.00 96.62 1035 LEU A CA 1
ATOM 7310 C C . LEU A 1 1035 ? -34.790 -8.381 70.314 1.00 96.62 1035 LEU A C 1
ATOM 7312 O O . LEU A 1 1035 ? -34.139 -7.891 69.391 1.00 96.62 1035 LEU A O 1
ATOM 7316 N N . ALA A 1 1036 ? -34.499 -8.173 71.599 1.00 96.31 1036 ALA A N 1
ATOM 7317 C CA . ALA A 1 1036 ? -33.261 -7.519 72.004 1.00 96.31 1036 ALA A CA 1
ATOM 7318 C C . ALA A 1 1036 ? -32.771 -7.910 73.401 1.00 96.31 1036 ALA A C 1
ATOM 7320 O O . ALA A 1 1036 ? -33.537 -8.444 74.203 1.00 96.31 1036 ALA A O 1
ATOM 7321 N N . ASP A 1 1037 ? -31.510 -7.608 73.717 1.00 93.69 1037 ASP A N 1
ATOM 7322 C CA . ASP A 1 1037 ? -31.034 -7.658 75.104 1.00 93.69 1037 ASP A CA 1
ATOM 7323 C C . ASP A 1 1037 ? -31.520 -6.418 75.866 1.00 93.69 1037 ASP A C 1
ATOM 7325 O O . ASP A 1 1037 ? -32.081 -6.535 76.957 1.00 93.69 1037 ASP A O 1
ATOM 7329 N N . GLU A 1 1038 ? -31.351 -5.239 75.263 1.00 94.25 1038 GLU A N 1
ATOM 7330 C CA . GLU A 1 1038 ? -31.830 -3.939 75.739 1.00 94.25 1038 GLU A CA 1
ATOM 7331 C C . GLU A 1 1038 ? -32.853 -3.357 74.756 1.00 94.25 1038 GLU A C 1
ATOM 7333 O O . GLU A 1 1038 ? -32.603 -3.262 73.554 1.00 94.25 1038 GLU A O 1
ATOM 7338 N N . LEU A 1 1039 ? -34.017 -2.947 75.261 1.00 94.81 1039 LEU A N 1
ATOM 7339 C CA . LEU A 1 1039 ? -35.144 -2.527 74.433 1.00 94.81 1039 LEU A CA 1
ATOM 7340 C C . LEU A 1 1039 ? -35.711 -1.179 74.888 1.00 94.81 1039 LEU A C 1
ATOM 7342 O O . LEU A 1 1039 ? -36.143 -1.047 76.032 1.00 94.81 1039 LEU A O 1
ATOM 7346 N N . ARG A 1 1040 ? -35.825 -0.226 73.956 1.00 94.75 1040 ARG A N 1
ATOM 7347 C CA . ARG A 1 1040 ? -36.543 1.046 74.122 1.00 94.75 1040 ARG A CA 1
ATOM 7348 C C . ARG A 1 1040 ? -37.587 1.222 73.023 1.00 94.75 1040 ARG A C 1
ATOM 7350 O O . ARG A 1 1040 ? -37.243 1.271 71.842 1.00 94.75 1040 ARG A O 1
ATOM 7357 N N . LEU A 1 1041 ? -38.856 1.360 73.403 1.00 95.19 1041 LEU A N 1
ATOM 7358 C CA . LEU A 1 1041 ? -39.988 1.538 72.488 1.00 95.19 1041 LEU A CA 1
ATOM 7359 C C . LEU A 1 1041 ? -40.740 2.837 72.804 1.00 95.19 1041 LEU A C 1
ATOM 7361 O O . LEU A 1 1041 ? -41.375 2.938 73.854 1.00 95.19 1041 LEU A O 1
ATOM 7365 N N . THR A 1 1042 ? -40.720 3.794 71.871 1.00 94.31 1042 THR A N 1
ATOM 7366 C CA . THR A 1 1042 ? -41.488 5.058 71.954 1.00 94.31 1042 THR A CA 1
ATOM 7367 C C . THR A 1 1042 ? -42.315 5.371 70.701 1.00 94.31 1042 THR A C 1
ATOM 7369 O O . THR A 1 1042 ? -43.034 6.367 70.647 1.00 94.31 1042 THR A O 1
ATOM 7372 N N . GLY A 1 1043 ? -42.213 4.519 69.677 1.00 92.69 1043 GLY A N 1
ATOM 7373 C CA . GLY A 1 1043 ? -42.863 4.703 68.384 1.00 92.69 1043 GLY A CA 1
ATOM 7374 C C . GLY A 1 1043 ? -44.306 4.194 68.294 1.00 92.69 1043 GLY A C 1
ATOM 7375 O O . GLY A 1 1043 ? -45.042 4.069 69.273 1.00 92.69 1043 GLY A O 1
ATOM 7376 N N . SER A 1 1044 ? -44.731 3.893 67.068 1.00 94.56 1044 SER A N 1
ATOM 7377 C CA . SER A 1 1044 ? -46.057 3.347 66.757 1.00 94.56 1044 SER A CA 1
ATOM 7378 C C . SER A 1 1044 ? -45.947 2.013 66.019 1.00 94.56 1044 SER A C 1
ATOM 7380 O O . SER A 1 1044 ? -45.256 1.923 65.005 1.00 94.56 1044 SER A O 1
ATOM 7382 N N . LEU A 1 1045 ? -46.649 0.994 66.508 1.00 95.31 1045 LEU A N 1
ATOM 7383 C CA . LEU A 1 1045 ? -46.693 -0.357 65.956 1.00 95.31 1045 LEU A CA 1
ATOM 7384 C C . LEU A 1 1045 ? -48.134 -0.692 65.548 1.00 95.31 1045 LEU A C 1
ATOM 7386 O O . LEU A 1 1045 ? -48.963 -0.976 66.407 1.00 95.31 1045 LEU A O 1
ATOM 7390 N N . ASN A 1 1046 ? -48.424 -0.681 64.247 1.00 94.31 1046 ASN A N 1
ATOM 7391 C CA . ASN A 1 1046 ? -49.725 -1.055 63.690 1.00 94.31 1046 ASN A CA 1
ATOM 7392 C C . ASN A 1 1046 ? -49.605 -2.407 62.988 1.00 94.31 1046 ASN A C 1
ATOM 7394 O O . ASN A 1 1046 ? -49.068 -2.511 61.889 1.00 94.31 1046 ASN A O 1
ATOM 7398 N N . THR A 1 1047 ? -50.092 -3.461 63.615 1.00 92.88 1047 THR A N 1
ATOM 7399 C CA . THR A 1 1047 ? -49.869 -4.836 63.176 1.00 92.88 1047 THR A CA 1
ATOM 7400 C C . THR A 1 1047 ? -51.192 -5.515 62.841 1.00 92.88 1047 THR A C 1
ATOM 7402 O O . THR A 1 1047 ? -52.187 -5.356 63.543 1.00 92.88 1047 THR A O 1
ATOM 7405 N N . VAL A 1 1048 ? -51.223 -6.266 61.745 1.00 91.44 1048 VAL A N 1
ATOM 7406 C CA . VAL A 1 1048 ? -52.266 -7.246 61.437 1.00 91.44 1048 VAL A CA 1
ATOM 7407 C C . VAL A 1 1048 ? -51.674 -8.624 61.724 1.00 91.44 1048 VAL A C 1
ATOM 7409 O O . VAL A 1 1048 ? -50.757 -9.042 61.022 1.00 91.44 1048 VAL A O 1
ATOM 7412 N N . GLY A 1 1049 ? -52.173 -9.292 62.765 1.00 89.19 1049 GLY A N 1
ATOM 7413 C CA . GLY A 1 1049 ? -51.588 -10.511 63.338 1.00 89.19 1049 GLY A CA 1
ATOM 7414 C C . GLY A 1 1049 ? -51.068 -10.318 64.769 1.00 89.19 1049 GLY A C 1
ATOM 7415 O O . GLY A 1 1049 ? -51.380 -9.327 65.431 1.00 89.19 1049 GLY A O 1
ATOM 7416 N N . SER A 1 1050 ? -50.310 -11.291 65.262 1.00 93.56 1050 SER A N 1
ATOM 7417 C CA . SER A 1 1050 ? -49.697 -11.317 66.588 1.00 93.56 1050 SER A CA 1
ATOM 7418 C C . SER A 1 1050 ? -48.328 -10.617 66.627 1.00 93.56 1050 SER A C 1
ATOM 7420 O O . SER A 1 1050 ? -47.549 -10.641 65.674 1.00 93.56 1050 SER A O 1
ATOM 7422 N N . LEU A 1 1051 ? -48.014 -10.018 67.777 1.00 95.19 1051 LEU A N 1
ATOM 7423 C CA . LEU A 1 1051 ? -46.780 -9.286 68.069 1.00 95.19 1051 LEU A CA 1
ATOM 7424 C C . LEU A 1 1051 ? -46.051 -9.923 69.264 1.00 95.19 1051 LEU A C 1
ATOM 7426 O O . LEU A 1 1051 ? -46.619 -10.026 70.351 1.00 95.19 1051 LEU A O 1
ATOM 7430 N N . GLU A 1 1052 ? -44.791 -10.315 69.084 1.00 95.62 1052 GLU A N 1
ATOM 7431 C CA . GLU A 1 1052 ? -43.873 -10.721 70.155 1.00 95.62 1052 GLU A CA 1
ATOM 7432 C C . GLU A 1 1052 ? -42.870 -9.595 70.430 1.00 95.62 1052 GLU A C 1
ATOM 7434 O O . GLU A 1 1052 ? -42.181 -9.122 69.527 1.00 95.62 1052 GLU A O 1
ATOM 7439 N N . ILE A 1 1053 ? -42.756 -9.205 71.695 1.00 94.81 1053 ILE A N 1
ATOM 7440 C CA . ILE A 1 1053 ? -41.723 -8.316 72.216 1.00 94.81 1053 ILE A CA 1
ATOM 7441 C C . ILE A 1 1053 ? -40.951 -9.095 73.276 1.00 94.81 1053 ILE A C 1
ATOM 7443 O O . ILE A 1 1053 ? -41.536 -9.541 74.266 1.00 94.81 1053 ILE A O 1
ATOM 7447 N N . ARG A 1 1054 ? -39.643 -9.257 73.084 1.00 95.19 1054 ARG A N 1
ATOM 7448 C CA . ARG A 1 1054 ? -38.765 -9.972 74.009 1.00 95.19 1054 ARG A CA 1
ATOM 7449 C C . ARG A 1 1054 ? -37.533 -9.137 74.340 1.00 95.19 1054 ARG A C 1
ATOM 7451 O O . ARG A 1 1054 ? -36.861 -8.662 73.430 1.00 95.19 1054 ARG A O 1
ATOM 7458 N N . SER A 1 1055 ? -37.248 -9.013 75.633 1.00 94.12 1055 SER A N 1
ATOM 7459 C CA . SER A 1 1055 ? -36.084 -8.308 76.171 1.00 94.12 1055 SER A CA 1
ATOM 7460 C C . SER A 1 1055 ? -35.352 -9.174 77.204 1.00 94.12 1055 SER A C 1
ATOM 7462 O O . SER A 1 1055 ? -36.002 -9.743 78.081 1.00 94.12 1055 SER A O 1
ATOM 7464 N N . ALA A 1 1056 ? -34.021 -9.281 77.134 1.00 91.69 1056 ALA A N 1
ATOM 7465 C CA . ALA A 1 1056 ? -33.227 -9.971 78.169 1.00 91.69 1056 ALA A CA 1
ATOM 7466 C C . ALA A 1 1056 ? -33.034 -9.112 79.438 1.00 91.69 1056 ALA A C 1
ATOM 7468 O O . ALA A 1 1056 ? -32.720 -9.606 80.522 1.00 91.69 1056 ALA A O 1
ATOM 7469 N N . THR A 1 1057 ? -33.220 -7.799 79.317 1.00 92.00 1057 THR A N 1
ATOM 7470 C CA . THR A 1 1057 ? -33.187 -6.838 80.426 1.00 92.00 1057 THR A CA 1
ATOM 7471 C C . THR A 1 1057 ? -34.533 -6.133 80.579 1.00 92.00 1057 THR A C 1
ATOM 7473 O O . THR A 1 1057 ? -35.444 -6.346 79.779 1.00 92.00 1057 THR A O 1
ATOM 7476 N N . THR A 1 1058 ? -34.680 -5.300 81.612 1.00 91.31 1058 THR A N 1
ATOM 7477 C CA . THR A 1 1058 ? -35.907 -4.516 81.830 1.00 91.31 1058 THR A CA 1
ATOM 7478 C C . THR A 1 1058 ? -36.157 -3.575 80.638 1.00 91.31 1058 THR A C 1
ATOM 7480 O O . THR A 1 1058 ? -35.377 -2.642 80.458 1.00 91.31 1058 THR A O 1
ATOM 7483 N N . PRO A 1 1059 ? -37.221 -3.767 79.830 1.00 91.50 1059 PRO A N 1
ATOM 7484 C CA . PRO A 1 1059 ? -37.466 -2.929 78.661 1.00 91.50 1059 PRO A CA 1
ATOM 7485 C C . PRO A 1 1059 ? -38.042 -1.562 79.059 1.00 91.50 1059 PRO A C 1
ATOM 7487 O O . PRO A 1 1059 ? -38.865 -1.467 79.973 1.00 91.50 1059 PRO A O 1
ATOM 7490 N N . GLU A 1 1060 ? -37.672 -0.514 78.323 1.00 91.94 1060 GLU A N 1
ATOM 7491 C CA . GLU A 1 1060 ? -38.234 0.833 78.429 1.00 91.94 1060 GLU A CA 1
ATOM 7492 C C . GLU A 1 1060 ? -39.352 1.032 77.400 1.00 91.94 1060 GLU A C 1
ATOM 7494 O O . GLU A 1 1060 ? -39.110 1.362 76.238 1.00 91.94 1060 GLU A O 1
ATOM 7499 N N . ILE A 1 1061 ? -40.601 0.847 77.821 1.00 92.00 1061 ILE A N 1
ATOM 7500 C CA . ILE A 1 1061 ? -41.767 0.998 76.945 1.00 92.00 1061 ILE A CA 1
ATOM 7501 C C . ILE A 1 1061 ? -42.580 2.198 77.433 1.00 92.00 1061 ILE A C 1
ATOM 7503 O O . ILE A 1 1061 ? -43.248 2.104 78.459 1.00 92.00 1061 ILE A O 1
ATOM 7507 N N . TYR A 1 1062 ? -42.528 3.335 76.736 1.00 91.62 1062 TYR A N 1
ATOM 7508 C CA . TYR A 1 1062 ? -43.217 4.566 77.153 1.00 91.62 1062 TYR A CA 1
ATOM 7509 C C . TYR A 1 1062 ? -43.611 5.430 75.954 1.00 91.62 1062 TYR A C 1
ATOM 7511 O O . TYR A 1 1062 ? -42.909 5.443 74.949 1.00 91.62 1062 TYR A O 1
ATOM 7519 N N . ASN A 1 1063 ? -44.729 6.162 76.037 1.00 89.19 1063 ASN A N 1
ATOM 7520 C CA . ASN A 1 1063 ? -45.301 6.919 74.912 1.00 89.19 1063 ASN A CA 1
ATOM 7521 C C . ASN A 1 1063 ? -45.497 6.093 73.619 1.00 89.19 1063 ASN A C 1
ATOM 7523 O O . ASN A 1 1063 ? -45.587 6.655 72.529 1.00 89.19 1063 ASN A O 1
ATOM 7527 N N . VAL A 1 1064 ? -45.582 4.763 73.727 1.00 90.56 1064 VAL A N 1
ATOM 7528 C CA . VAL A 1 1064 ? -45.755 3.862 72.582 1.00 90.56 1064 VAL A CA 1
ATOM 7529 C C . VAL A 1 1064 ? -47.235 3.732 72.214 1.00 90.56 1064 VAL A C 1
ATOM 7531 O O . VAL A 1 1064 ? -48.107 3.679 73.083 1.00 90.56 1064 VAL A O 1
ATOM 7534 N N . THR A 1 1065 ? -47.534 3.618 70.921 1.00 89.31 1065 THR A N 1
ATOM 7535 C CA . THR A 1 1065 ? -48.856 3.182 70.439 1.00 89.31 1065 THR A CA 1
ATOM 7536 C C . THR A 1 1065 ? -48.732 1.797 69.825 1.00 89.31 1065 THR A C 1
ATOM 7538 O O . THR A 1 1065 ? -47.925 1.604 68.921 1.00 89.31 1065 THR A O 1
ATOM 7541 N N . VAL A 1 1066 ? -49.526 0.837 70.297 1.00 89.25 1066 VAL A N 1
ATOM 7542 C CA . VAL A 1 1066 ? -49.567 -0.522 69.743 1.00 89.25 1066 VAL A CA 1
ATOM 7543 C C . VAL A 1 1066 ? -51.007 -0.864 69.380 1.00 89.25 1066 VAL A C 1
ATOM 7545 O O . VAL A 1 1066 ? -51.872 -0.889 70.255 1.00 89.25 1066 VAL A O 1
ATOM 7548 N N . ASP A 1 1067 ? -51.251 -1.126 68.100 1.00 88.69 1067 ASP A N 1
ATOM 7549 C CA . ASP A 1 1067 ? -52.522 -1.606 67.563 1.00 88.69 1067 ASP A CA 1
ATOM 7550 C C . ASP A 1 1067 ? -52.285 -2.963 66.888 1.00 88.69 1067 ASP A C 1
ATOM 7552 O O . ASP A 1 1067 ? -51.515 -3.063 65.932 1.00 88.69 1067 ASP A O 1
ATOM 7556 N N . ALA A 1 1068 ? -52.893 -4.024 67.418 1.00 85.62 1068 ALA A N 1
ATOM 7557 C CA . ALA A 1 1068 ? -52.813 -5.375 66.869 1.00 85.62 1068 ALA A CA 1
ATOM 7558 C C . ALA A 1 1068 ? -54.214 -5.829 66.448 1.00 85.62 1068 ALA A C 1
ATOM 7560 O O . ALA A 1 1068 ? -55.065 -6.141 67.284 1.00 85.62 1068 ALA A O 1
ATOM 7561 N N . ALA A 1 1069 ? -54.457 -5.857 65.141 1.00 84.38 1069 ALA A N 1
ATOM 7562 C CA . ALA A 1 1069 ? -55.738 -6.186 64.532 1.00 84.38 1069 ALA A CA 1
ATOM 7563 C C . ALA A 1 1069 ? -55.730 -7.602 63.927 1.00 84.38 1069 ALA A C 1
ATOM 7565 O O . ALA A 1 1069 ? -54.681 -8.138 63.575 1.00 84.38 1069 ALA A O 1
ATOM 7566 N N . GLY A 1 1070 ? -56.908 -8.218 63.783 1.00 80.31 1070 GLY A N 1
ATOM 7567 C CA . GLY A 1 1070 ? -57.072 -9.563 63.209 1.00 80.31 1070 GLY A CA 1
ATOM 7568 C C . GLY A 1 1070 ? -57.714 -10.575 64.166 1.00 80.31 1070 GLY A C 1
ATOM 7569 O O . GLY A 1 1070 ? -57.794 -10.369 65.376 1.00 80.31 1070 GLY A O 1
ATOM 7570 N N . SER A 1 1071 ? -58.242 -11.673 63.618 1.00 76.12 1071 SER A N 1
ATOM 7571 C CA . SER A 1 1071 ? -58.822 -12.758 64.417 1.00 76.12 1071 SER A CA 1
ATOM 7572 C C . SER A 1 1071 ? -57.719 -13.564 65.102 1.00 76.12 1071 SER A C 1
ATOM 7574 O O . SER A 1 1071 ? -56.856 -14.095 64.412 1.00 76.12 1071 SER A O 1
ATOM 7576 N N . ASN A 1 1072 ? -57.797 -13.722 66.427 1.00 79.06 1072 ASN A N 1
ATOM 7577 C CA . ASN A 1 1072 ? -56.812 -14.430 67.264 1.00 79.06 1072 ASN A CA 1
ATOM 7578 C C . ASN A 1 1072 ? -55.435 -13.749 67.398 1.00 79.06 1072 ASN A C 1
ATOM 7580 O O . ASN A 1 1072 ? -54.502 -14.397 67.876 1.00 79.06 1072 ASN A O 1
ATOM 7584 N N . SER A 1 1073 ? -55.315 -12.465 67.039 1.00 85.25 1073 SER A N 1
ATOM 7585 C CA . SER A 1 1073 ? -54.100 -11.675 67.262 1.00 85.25 1073 SER A CA 1
ATOM 7586 C C . SER A 1 1073 ? -53.757 -11.593 68.751 1.00 85.25 1073 SER A C 1
ATOM 7588 O O . SER A 1 1073 ? -54.625 -11.328 69.589 1.00 85.25 1073 SER A O 1
ATOM 7590 N N . ARG A 1 1074 ? -52.489 -11.833 69.092 1.00 89.62 1074 ARG A N 1
ATOM 7591 C CA . ARG A 1 1074 ? -51.963 -11.801 70.465 1.00 89.62 1074 ARG A CA 1
ATOM 7592 C C . ARG A 1 1074 ? -50.801 -10.826 70.556 1.00 89.62 1074 ARG A C 1
ATOM 7594 O O . ARG A 1 1074 ? -49.999 -10.738 69.638 1.00 89.62 1074 ARG A O 1
ATOM 7601 N N . ILE A 1 1075 ? -50.670 -10.153 71.692 1.00 91.50 1075 ILE A N 1
ATOM 7602 C CA . ILE A 1 1075 ? -49.449 -9.422 72.028 1.00 91.50 1075 ILE A CA 1
ATOM 7603 C C . ILE A 1 1075 ? -48.781 -10.171 73.179 1.00 91.50 1075 ILE A C 1
ATOM 7605 O O . ILE A 1 1075 ? -49.381 -10.326 74.244 1.00 91.50 1075 ILE A O 1
ATOM 7609 N N . LEU A 1 1076 ? -47.561 -10.656 72.959 1.00 92.25 1076 LEU A N 1
ATOM 7610 C CA . LEU A 1 1076 ? -46.726 -11.280 73.979 1.00 92.25 1076 LEU A CA 1
ATOM 7611 C C . LEU A 1 1076 ? -45.573 -10.341 74.319 1.00 92.25 1076 LEU A C 1
ATOM 7613 O O . LEU A 1 1076 ? -44.753 -10.039 73.460 1.00 92.25 1076 LEU A O 1
ATOM 7617 N N . LEU A 1 1077 ? -45.491 -9.930 75.582 1.00 92.25 1077 LEU A N 1
ATOM 7618 C CA . LEU A 1 1077 ? -44.341 -9.216 76.125 1.00 92.25 1077 LEU A CA 1
ATOM 7619 C C . LEU A 1 1077 ? -43.615 -10.144 77.095 1.00 92.25 1077 LEU A C 1
ATOM 7621 O O . LEU A 1 1077 ? -44.219 -10.629 78.051 1.00 92.25 1077 LEU A O 1
ATOM 7625 N N . THR A 1 1078 ? -42.333 -10.388 76.842 1.00 91.38 1078 THR A N 1
ATOM 7626 C CA . THR A 1 1078 ? -41.472 -11.226 77.683 1.00 91.38 1078 THR A CA 1
ATOM 7627 C C . THR A 1 1078 ? -40.235 -10.433 78.088 1.00 91.38 1078 THR A C 1
ATOM 7629 O O . THR A 1 1078 ? -39.555 -9.870 77.234 1.00 91.38 1078 THR A O 1
ATOM 7632 N N . SER A 1 1079 ? -39.956 -10.390 79.388 1.00 91.69 1079 SER A N 1
ATOM 7633 C CA . SER A 1 1079 ? -38.735 -9.824 79.966 1.00 91.69 1079 SER A CA 1
ATOM 7634 C C . SER A 1 1079 ? -38.105 -10.882 80.866 1.00 91.69 1079 SER A C 1
ATOM 7636 O O . SER A 1 1079 ? -38.831 -11.526 81.628 1.00 91.69 1079 SER A O 1
ATOM 7638 N N . ASP A 1 1080 ? -36.784 -11.055 80.800 1.00 91.19 1080 ASP A N 1
ATOM 7639 C CA . ASP A 1 1080 ? -36.049 -11.888 81.766 1.00 91.19 1080 ASP A CA 1
ATOM 7640 C C . ASP A 1 1080 ? -35.837 -11.155 83.115 1.00 91.19 1080 ASP A C 1
ATOM 7642 O O . ASP A 1 1080 ? -35.330 -11.736 84.078 1.00 91.19 1080 ASP A O 1
ATOM 7646 N N . GLN A 1 1081 ? -36.249 -9.881 83.199 1.00 92.25 1081 GLN A N 1
ATOM 7647 C CA . GLN A 1 1081 ? -36.254 -9.040 84.400 1.00 92.25 1081 GLN A CA 1
ATOM 7648 C C . GLN A 1 1081 ? -37.641 -8.396 84.626 1.00 92.25 1081 GLN A C 1
ATOM 7650 O O . GLN A 1 1081 ? -38.673 -8.973 84.282 1.00 92.25 1081 GLN A O 1
ATOM 7655 N N . ASP A 1 1082 ? -37.684 -7.198 85.217 1.00 88.75 1082 ASP A N 1
ATOM 7656 C CA . ASP A 1 1082 ? -38.913 -6.433 85.408 1.00 88.75 1082 ASP A CA 1
ATOM 7657 C C . ASP A 1 1082 ? -39.465 -5.913 84.067 1.00 88.75 1082 ASP A C 1
ATOM 7659 O O . ASP A 1 1082 ? -38.794 -5.925 83.031 1.00 88.75 1082 ASP A O 1
ATOM 7663 N N . LEU A 1 1083 ? -40.718 -5.454 84.076 1.00 84.69 1083 LEU A N 1
ATOM 7664 C CA . LEU A 1 1083 ? -41.390 -4.840 82.929 1.00 84.69 1083 LEU A CA 1
ATOM 7665 C C . LEU A 1 1083 ? -41.751 -3.392 83.283 1.00 84.69 1083 LEU A C 1
ATOM 7667 O O . LEU A 1 1083 ? -42.598 -3.169 84.150 1.00 84.69 1083 LEU A O 1
ATOM 7671 N N . ASN A 1 1084 ? -41.132 -2.411 82.619 1.00 80.62 1084 ASN A N 1
ATOM 7672 C CA . ASN A 1 1084 ? -41.403 -0.993 82.855 1.00 80.62 1084 ASN A CA 1
ATOM 7673 C C . ASN A 1 1084 ? -42.256 -0.405 81.720 1.00 80.62 1084 ASN A C 1
ATOM 7675 O O . ASN A 1 1084 ? -41.756 -0.108 80.634 1.00 80.62 1084 ASN A O 1
ATOM 7679 N N . ILE A 1 1085 ? -43.560 -0.259 81.982 1.00 82.56 1085 ILE A N 1
ATOM 7680 C CA . ILE A 1 1085 ? -44.525 0.327 81.043 1.00 82.56 1085 ILE A CA 1
ATOM 7681 C C . ILE A 1 1085 ? -44.950 1.701 81.562 1.00 82.56 1085 ILE A C 1
ATOM 7683 O O . ILE A 1 1085 ? -45.696 1.815 82.538 1.00 82.56 1085 ILE A O 1
ATOM 7687 N N . GLY A 1 1086 ? -44.462 2.741 80.895 1.00 79.56 1086 GLY A N 1
ATOM 7688 C CA . GLY A 1 1086 ? -44.804 4.137 81.124 1.00 79.56 1086 GLY A CA 1
ATOM 7689 C C . GLY A 1 1086 ? -45.893 4.629 80.175 1.00 79.56 1086 GLY A C 1
ATOM 7690 O O . GLY A 1 1086 ? -46.180 4.015 79.147 1.00 79.56 1086 GLY A O 1
ATOM 7691 N N . ARG A 1 1087 ? -46.505 5.757 80.541 1.00 66.81 1087 ARG A N 1
ATOM 7692 C CA . ARG A 1 1087 ? -47.453 6.456 79.676 1.00 66.81 1087 ARG A CA 1
ATOM 7693 C C . ARG A 1 1087 ? -46.737 7.410 78.744 1.00 66.81 1087 ARG A C 1
ATOM 7695 O O . ARG A 1 1087 ? -45.816 8.100 79.236 1.00 66.81 1087 ARG A O 1
#